Protein 2AN1 (pdb70)

Radius of gyration: 32.38 Å; Cα contacts (8 Å, |Δi|>4): 2831; chains: 4; bounding box: 91×90×86 Å

GO terms:
  GO:0051287 NAD binding (F, IDA)
  GO:0005524 ATP binding (F, IDA)
  GO:0003951 NAD+ kinase activity (F, IDA)
  GO:0006741 NADP+ biosynthetic process (P, IDA)

Nearest PDB structures (foldseek):
  2an1-assembly3_A  TM=1.004E+00  e=5.074E-64  Salmonella enterica subsp. enterica serovar Typhimurium str. LT2
  2an1-assembly3_C  TM=9.737E-01  e=1.993E-53  Salmonella enterica subsp. enterica serovar Typhimurium str. LT2
  2an1-assembly3_D  TM=9.563E-01  e=6.776E-54  Salmonella enterica subsp. enterica serovar Typhimurium str. LT2
  4hao-assembly2_B  TM=9.711E-01  e=1.323E-51  Yersinia pestis CO92
  4hao-assembly1_A  TM=9.716E-01  e=4.946E-51  Yersinia pestis CO92

CATH classification: 3.40.50.10330 (+1 more: 2.60.200.30)

InterPro domains:
  IPR002504 NAD kinase [MF_00361] (6-287)
  IPR002504 NAD kinase [PF01513] (8-121)
  IPR016064 NAD kinase/diacylglycerol kinase-like domain superfamily [SSF111331] (7-289)
  IPR017437 ATP-NAD kinase, PpnK-type, C-terminal [G3DSA:2.60.200.30] (128-264)
  IPR017438 Inorganic polyphosphate/ATP-NAD kinase, N-terminal [G3DSA:3.40.50.10330] (22-287)

Organism: Salmonella typhimurium (strain LT2 / SGSC1412 / ATCC 700720) (NCBI:txid99287)

Sequence (1095 aa):
HFKCIGIVGHTTHEMLYRWLCDQGYEVIVEQQIAHELQLKNVPTGTLAEIGQQADLAVVVGGDGNMLGAARTLARYDINVIGINRGNLGFLTDLDPDNALQQLSDVLEGRYISEKRFLLEAQVCQQRISTAINEVVLHPGKVAHMIEFEVYIDETFAFSQRSDGLIISTPTGSTAYSLSAGGPILTPSLDAITLVPMFPHTLSARPLVINSSSTIRLRFSHDLEISCDSQIALPIQEGEDVLIRRCDYHLNLIHPKDYSYFNTLSTKLGWSKKLFHFKCIGIVGHTTHEMLYRWLCDQGYEVIVEQQIAHELQLNVPTGTLAEIGQQADLAVVVGGDGNMLGAARTLARYDINVIGINRGNLGFLTDLDPDNALQQLSDVLEGRYISEKRFLLEAQVCQQDRQKRISTAINEVVLHPGKVAHMIEFEVYIDETFAFSQRSDGLIISTPTGSTAYSLSAGGPILTPSLDAITLVPMFPHTLSARPLVINSSSTIRLRFSHRRSDLEISCDSQIALPIQEGEDVLIRRCDYHLNLIHPKDYSYFNTLSTKLGWSKKLFFKCIGIVGHTTHEMLYRWLCDQGYEVIVEQQIAHELQVPTGTLAEIGQQADLAVVVGGDGNMLGAARTLARYDINVIGINRGNLGFLTDLDPDNALQQLSDVLEGRYISEKRFLLEAQVCQQDRQKRISTAINEVVLHPGKHMIEFEVYIDETFAFSQRSDGLIISTPTGSTAYSLSAGGPILTPSLDAITLVPMFPHTLSARPLVINSSSTIRLRFSSDLEISCDSQIALPIQEGEDVLIRRCDYHLNLIHPKDYSYFNTLSTKLGWSKKHFKCIGIVGTHEMLYRWLCDQGYEVIVEKVPTGTLAEIGQQADLAVVVGGDGNMLGAARTLARYDINVIGINRGNLGFLTDLDPDNALQQLSDVLEGRYISEKRFLLEAQVCQQDRQKRISTAINEVVLHPGKVAHMIEFEVYIDETFAFSQRSDGLIISTPTGSTAYSLSAGGPILTPSLDAITLVPMFPHTLSARPLVINSSSTIRLRFSHRDLEISCDSQIALPIQEGEDVLIRRCDYHLNLIHPKDYSYFNTLSTKLGWSKKLF

Structure (mmCIF, N/CA/C/O backbone):
data_2AN1
#
_entry.id   2AN1
#
_cell.length_a   98.535
_cell.length_b   99.323
_cell.length_c   144.842
_cell.angle_alpha   90.00
_cell.angle_beta   90.00
_cell.angle_gamma   90.00
#
_symmetry.space_group_name_H-M   'P 21 21 21'
#
loop_
_entity.id
_entity.type
_entity.pdbx_description
1 polymer 'putative kinase'
2 water water
#
loop_
_atom_site.group_PDB
_atom_site.id
_atom_site.type_symbol
_atom_site.label_atom_id
_atom_site.label_alt_id
_atom_site.label_comp_id
_atom_site.label_asym_id
_atom_site.label_entity_id
_atom_site.label_seq_id
_atom_site.pdbx_PDB_ins_code
_atom_site.Cartn_x
_atom_site.Cartn_y
_atom_site.Cartn_z
_atom_site.occupancy
_atom_site.B_iso_or_equiv
_atom_site.auth_seq_id
_atom_site.auth_comp_id
_atom_site.auth_asym_id
_atom_site.auth_atom_id
_atom_site.pdbx_PDB_model_num
ATOM 1 N N . HIS A 1 4 ? 89.249 19.839 14.663 1.00 49.20 4 HIS A N 1
ATOM 2 C CA . HIS A 1 4 ? 89.558 18.597 15.438 1.00 49.07 4 HIS A CA 1
ATOM 3 C C . HIS A 1 4 ? 90.451 18.899 16.649 1.00 48.06 4 HIS A C 1
ATOM 4 O O . HIS A 1 4 ? 91.571 19.406 16.518 1.00 48.04 4 HIS A O 1
ATOM 11 N N . PHE A 1 5 ? 89.915 18.599 17.826 1.00 46.41 5 PHE A N 1
ATOM 12 C CA . PHE A 1 5 ? 90.641 18.672 19.074 1.00 44.57 5 PHE A CA 1
ATOM 13 C C . PHE A 1 5 ? 91.115 17.253 19.364 1.00 43.36 5 PHE A C 1
ATOM 14 O O . PHE A 1 5 ? 90.437 16.294 19.018 1.00 43.71 5 PHE A O 1
ATOM 22 N N . LYS A 1 6 ? 92.283 17.106 19.971 1.00 41.72 6 LYS A N 1
ATOM 23 C CA . LYS A 1 6 ? 92.813 15.764 20.229 1.00 40.00 6 LYS A CA 1
ATOM 24 C C . LYS A 1 6 ? 92.831 15.448 21.726 1.00 37.73 6 LYS A C 1
ATOM 25 O O . LYS A 1 6 ? 92.402 14.369 22.158 1.00 37.71 6 LYS A O 1
ATOM 31 N N . CYS A 1 7 ? 93.297 16.419 22.503 1.00 34.00 7 CYS A N 1
ATOM 32 C CA . CYS A 1 7 ? 93.417 16.286 23.936 1.00 31.60 7 CYS A CA 1
ATOM 33 C C . CYS A 1 7 ? 92.469 17.260 24.629 1.00 29.82 7 CYS A C 1
ATOM 34 O O . CYS A 1 7 ? 92.512 18.469 24.397 1.00 29.04 7 CYS A O 1
ATOM 37 N N . ILE A 1 8 ? 91.600 16.713 25.471 1.00 28.25 8 ILE A N 1
ATOM 38 C CA . ILE A 1 8 ? 90.540 17.491 26.101 1.00 26.67 8 ILE A CA 1
ATOM 39 C C . ILE A 1 8 ? 90.697 17.427 27.610 1.00 25.57 8 ILE A C 1
ATOM 40 O O . ILE A 1 8 ? 90.792 16.340 28.188 1.00 24.96 8 ILE A O 1
ATOM 45 N N . GLY A 1 9 ? 90.765 18.599 28.234 1.00 24.22 9 GLY A N 1
ATOM 46 C CA . GLY A 1 9 ? 90.817 18.704 29.677 1.00 23.43 9 GLY A CA 1
ATOM 47 C C . GLY A 1 9 ? 89.448 18.943 30.280 1.00 24.08 9 GLY A C 1
ATOM 48 O O . GLY A 1 9 ? 88.610 19.695 29.721 1.00 23.48 9 GLY A O 1
ATOM 49 N N . ILE A 1 10 ? 89.198 18.294 31.410 1.00 23.99 10 ILE A N 1
ATOM 50 C CA . ILE A 1 10 ? 87.969 18.542 32.156 1.00 24.65 10 ILE A CA 1
ATOM 51 C C . ILE A 1 10 ? 88.393 19.247 33.423 1.00 25.85 10 ILE A C 1
ATOM 52 O O . ILE A 1 10 ? 89.222 18.726 34.191 1.00 24.74 10 ILE A O 1
ATOM 57 N N . VAL A 1 11 ? 87.849 20.446 33.606 1.00 26.67 11 VAL A N 1
ATOM 58 C CA . VAL A 1 11 ? 88.229 21.303 34.717 1.00 28.95 11 VAL A CA 1
ATOM 59 C C . VAL A 1 11 ? 87.000 21.860 35.449 1.00 30.91 11 VAL A C 1
ATOM 60 O O . VAL A 1 11 ? 85.873 21.817 34.931 1.00 30.16 11 VAL A O 1
ATOM 64 N N . GLY A 1 12 ? 87.225 22.359 36.664 1.00 33.98 12 GLY A N 1
ATOM 65 C CA . GLY A 1 12 ? 86.215 23.116 37.415 1.00 37.66 12 GLY A CA 1
ATOM 66 C C . GLY A 1 12 ? 85.726 22.459 38.689 1.00 40.27 12 GLY A C 1
ATOM 67 O O . GLY A 1 12 ? 85.136 21.382 38.632 1.00 40.94 12 GLY A O 1
ATOM 68 N N . HIS A 1 13 ? 85.968 23.102 39.840 1.00 42.96 13 HIS A N 1
ATOM 69 C CA . HIS A 1 13 ? 85.434 22.614 41.137 1.00 45.05 13 HIS A CA 1
ATOM 70 C C . HIS A 1 13 ? 84.462 23.535 41.870 1.00 45.51 13 HIS A C 1
ATOM 71 O O . HIS A 1 13 ? 83.340 23.125 42.191 1.00 46.26 13 HIS A O 1
ATOM 78 N N . THR A 1 21 ? 79.017 15.191 38.920 1.00 44.06 21 THR A N 1
ATOM 79 C CA . THR A 1 21 ? 78.157 14.220 38.232 1.00 43.66 21 THR A CA 1
ATOM 80 C C . THR A 1 21 ? 78.133 14.514 36.723 1.00 42.53 21 THR A C 1
ATOM 81 O O . THR A 1 21 ? 78.181 13.606 35.891 1.00 42.04 21 THR A O 1
ATOM 85 N N . THR A 1 22 ? 78.089 15.804 36.394 1.00 41.75 22 THR A N 1
ATOM 86 C CA . THR A 1 22 ? 78.311 16.283 35.030 1.00 40.86 22 THR A CA 1
ATOM 87 C C . THR A 1 22 ? 79.731 15.947 34.544 1.00 40.20 22 THR A C 1
ATOM 88 O O . THR A 1 22 ? 79.913 15.568 33.381 1.00 39.41 22 THR A O 1
ATOM 92 N N . HIS A 1 23 ? 80.716 16.070 35.442 1.00 39.66 23 HIS A N 1
ATOM 93 C CA . HIS A 1 23 ? 82.111 15.747 35.144 1.00 39.19 23 HIS A CA 1
ATOM 94 C C . HIS A 1 23 ? 82.272 14.316 34.642 1.00 38.52 23 HIS A C 1
ATOM 95 O O . HIS A 1 23 ? 82.956 14.070 33.647 1.00 38.85 23 HIS A O 1
ATOM 102 N N . GLU A 1 24 ? 81.661 13.373 35.356 1.00 38.03 24 GLU A N 1
ATOM 103 C CA . GLU A 1 24 ? 81.741 11.946 35.030 1.00 37.06 24 GLU A CA 1
ATOM 104 C C . GLU A 1 24 ? 81.105 11.598 33.688 1.00 35.00 24 GLU A C 1
ATOM 105 O O . GLU A 1 24 ? 81.669 10.807 32.919 1.00 34.71 24 GLU A O 1
ATOM 111 N N . MET A 1 25 ? 79.925 12.164 33.434 1.00 32.33 25 MET A N 1
ATOM 112 C CA . MET A 1 25 ? 79.230 11.984 32.160 1.00 29.43 25 MET A CA 1
ATOM 113 C C . MET A 1 25 ? 80.132 12.449 31.016 1.00 29.88 25 MET A C 1
ATOM 114 O O . MET A 1 25 ? 80.292 11.743 30.026 1.00 28.93 25 MET A O 1
ATOM 119 N N . LEU A 1 26 ? 80.712 13.641 31.164 1.00 30.16 26 LEU A N 1
ATOM 120 C CA . LEU A 1 26 ? 81.643 14.178 30.171 1.00 30.35 26 LEU A CA 1
ATOM 121 C C . LEU A 1 26 ? 82.842 13.289 29.937 1.00 29.58 26 LEU A C 1
ATOM 122 O O . LEU A 1 26 ? 83.210 13.031 28.792 1.00 29.10 26 LEU A O 1
ATOM 127 N N . TYR A 1 27 ? 83.462 12.837 31.023 1.00 29.64 27 TYR A N 1
ATOM 128 C CA . TYR A 1 27 ? 84.660 12.019 30.921 1.00 29.42 27 TYR A CA 1
ATOM 129 C C . TYR A 1 27 ? 84.369 10.734 30.128 1.00 29.28 27 TYR A C 1
ATOM 130 O O . TYR A 1 27 ? 85.043 10.418 29.129 1.00 28.43 27 TYR A O 1
ATOM 139 N N . ARG A 1 28 ? 83.346 10.016 30.576 1.00 28.77 28 ARG A N 1
ATOM 140 C CA . ARG A 1 28 ? 82.925 8.759 29.958 1.00 29.02 28 ARG A CA 1
ATOM 141 C C . ARG A 1 28 ? 82.559 8.947 28.489 1.00 28.00 28 ARG A C 1
ATOM 142 O O . ARG A 1 28 ? 83.003 8.192 27.627 1.00 27.31 28 ARG A O 1
ATOM 150 N N . TRP A 1 29 ? 81.751 9.971 28.209 1.00 27.14 29 TRP A N 1
ATOM 151 C CA . TRP A 1 29 ? 81.345 10.256 26.841 1.00 26.72 29 TRP A CA 1
ATOM 152 C C . TRP A 1 29 ? 82.525 10.615 25.930 1.00 26.14 29 TRP A C 1
ATOM 153 O O . TRP A 1 29 ? 82.641 10.073 24.841 1.00 25.84 29 TRP A O 1
ATOM 164 N N . LEU A 1 30 ? 83.382 11.539 26.365 1.00 25.78 30 LEU A N 1
ATOM 165 C CA . LEU A 1 30 ? 84.564 11.909 25.590 1.00 26.13 30 LEU A CA 1
ATOM 166 C C . LEU A 1 30 ? 85.502 10.719 25.342 1.00 26.55 30 LEU A C 1
ATOM 167 O O . LEU A 1 30 ? 86.002 10.558 24.231 1.00 26.59 30 LEU A O 1
ATOM 172 N N . CYS A 1 31 ? 85.724 9.898 26.367 1.00 27.20 31 CYS A N 1
ATOM 173 C CA . CYS A 1 31 ? 86.504 8.658 26.219 1.00 29.18 31 CYS A CA 1
ATOM 174 C C . CYS A 1 31 ? 85.859 7.684 25.243 1.00 29.67 31 CYS A C 1
ATOM 175 O O . CYS A 1 31 ? 86.551 7.077 24.441 1.00 29.64 31 CYS A O 1
ATOM 178 N N . ASP A 1 32 ? 84.532 7.543 25.313 1.00 31.12 32 ASP A N 1
ATOM 179 C CA . ASP A 1 32 ? 83.784 6.723 24.353 1.00 32.07 32 ASP A CA 1
ATOM 180 C C . ASP A 1 32 ? 83.983 7.210 22.914 1.00 32.33 32 ASP A C 1
ATOM 181 O O . ASP A 1 32 ? 84.014 6.404 21.985 1.00 32.45 32 ASP A O 1
ATOM 186 N N . GLN A 1 33 ? 84.105 8.528 22.742 1.00 32.46 33 GLN A N 1
ATOM 187 C CA . GLN A 1 33 ? 84.293 9.138 21.425 1.00 32.68 33 GLN A CA 1
ATOM 188 C C . GLN A 1 33 ? 85.726 8.985 20.924 1.00 32.28 33 GLN A C 1
ATOM 189 O O . GLN A 1 33 ? 86.019 9.351 19.782 1.00 32.52 33 GLN A O 1
ATOM 195 N N . GLY A 1 34 ? 86.609 8.473 21.784 1.00 31.33 34 GLY A N 1
ATOM 196 C CA . GLY A 1 34 ? 88.001 8.198 21.425 1.00 30.38 34 GLY A CA 1
ATOM 197 C C . GLY A 1 34 ? 88.988 9.335 21.660 1.00 29.92 34 GLY A C 1
ATOM 198 O O . GLY A 1 34 ? 90.116 9.286 21.158 1.00 29.82 34 GLY A O 1
ATOM 199 N N . TYR A 1 35 ? 88.577 10.364 22.410 1.00 28.19 35 TYR A N 1
ATOM 200 C CA . TYR A 1 35 ? 89.473 11.477 22.731 1.00 27.42 35 TYR A CA 1
ATOM 201 C C . TYR A 1 35 ? 90.457 11.086 23.807 1.00 26.81 35 TYR A C 1
ATOM 202 O O . TYR A 1 35 ? 90.141 10.255 24.650 1.00 26.43 35 TYR A O 1
ATOM 211 N N . GLU A 1 36 ? 91.642 11.689 23.784 1.00 26.77 36 GLU A N 1
ATOM 212 C CA . GLU A 1 36 ? 92.521 11.645 24.950 1.00 26.78 36 GLU A CA 1
ATOM 213 C C . GLU A 1 36 ? 91.977 12.654 25.943 1.00 25.59 36 GLU A C 1
ATOM 214 O O . GLU A 1 36 ? 91.888 13.851 25.641 1.00 25.39 36 GLU A O 1
ATOM 220 N N . VAL A 1 37 ? 91.593 12.172 27.118 1.00 24.84 37 VAL A N 1
ATOM 221 C CA . VAL A 1 37 ? 90.972 13.040 28.122 1.00 24.45 37 VAL A CA 1
ATOM 222 C C . VAL A 1 37 ? 91.870 13.098 29.342 1.00 23.92 37 VAL A C 1
ATOM 223 O O . VAL A 1 37 ? 92.459 12.088 29.738 1.00 23.24 37 VAL A O 1
ATOM 227 N N . ILE A 1 38 ? 91.995 14.292 29.912 1.00 23.13 38 ILE A N 1
ATOM 228 C CA . ILE A 1 38 ? 92.745 14.497 31.148 1.00 22.85 38 ILE A CA 1
ATOM 229 C C . ILE A 1 38 ? 91.910 15.356 32.078 1.00 23.50 38 ILE A C 1
ATOM 230 O O . ILE A 1 38 ? 91.243 16.295 31.638 1.00 22.65 38 ILE A O 1
ATOM 235 N N . VAL A 1 39 ? 91.923 15.016 33.360 1.00 24.35 39 VAL A N 1
ATOM 236 C CA . VAL A 1 39 ? 91.058 15.694 34.322 1.00 25.02 39 VAL A CA 1
ATOM 237 C C . VAL A 1 39 ? 91.905 16.516 35.283 1.00 25.03 39 VAL A C 1
ATOM 238 O O . VAL A 1 39 ? 92.956 16.058 35.736 1.00 24.12 39 VAL A O 1
ATOM 242 N N . GLU A 1 40 ? 91.464 17.735 35.599 1.00 25.46 40 GLU A N 1
ATOM 243 C CA . GLU A 1 40 ? 92.203 18.549 36.560 1.00 26.73 40 GLU A CA 1
ATOM 244 C C . GLU A 1 40 ? 92.365 17.807 37.887 1.00 27.43 40 GLU A C 1
ATOM 245 O O . GLU A 1 40 ? 91.419 17.221 38.409 1.00 26.11 40 GLU A O 1
ATOM 251 N N . GLN A 1 41 ? 93.588 17.822 38.403 1.00 29.14 41 GLN A N 1
ATOM 252 C CA . GLN A 1 41 ? 93.977 16.971 39.533 1.00 31.68 41 GLN A CA 1
ATOM 253 C C . GLN A 1 41 ? 93.094 17.126 40.777 1.00 32.92 41 GLN A C 1
ATOM 254 O O . GLN A 1 41 ? 92.627 16.132 41.328 1.00 33.16 41 GLN A O 1
ATOM 260 N N . GLN A 1 42 ? 92.887 18.372 41.206 1.00 34.69 42 GLN A N 1
ATOM 261 C CA . GLN A 1 42 ? 92.116 18.677 42.408 1.00 37.24 42 GLN A CA 1
ATOM 262 C C . GLN A 1 42 ? 90.677 18.156 42.350 1.00 37.88 42 GLN A C 1
ATOM 263 O O . GLN A 1 42 ? 90.197 17.569 43.307 1.00 38.15 42 GLN A O 1
ATOM 269 N N . ILE A 1 43 ? 89.999 18.374 41.227 1.00 39.44 43 ILE A N 1
ATOM 270 C CA . ILE A 1 43 ? 88.612 17.897 41.059 1.00 40.97 43 ILE A CA 1
ATOM 271 C C . ILE A 1 43 ? 88.488 16.373 40.987 1.00 41.57 43 ILE A C 1
ATOM 272 O O . ILE A 1 43 ? 87.506 15.810 41.468 1.00 41.14 43 ILE A O 1
ATOM 277 N N . ALA A 1 44 ? 89.486 15.708 40.401 1.00 42.76 44 ALA A N 1
ATOM 278 C CA . ALA A 1 44 ? 89.494 14.245 40.356 1.00 44.04 44 ALA A CA 1
ATOM 279 C C . ALA A 1 44 ? 89.543 13.660 41.767 1.00 45.25 44 ALA A C 1
ATOM 280 O O . ALA A 1 44 ? 88.815 12.706 42.088 1.00 44.61 44 ALA A O 1
ATOM 282 N N . HIS A 1 45 ? 90.409 14.241 42.599 1.00 47.01 45 HIS A N 1
ATOM 283 C CA . HIS A 1 45 ? 90.543 13.821 43.989 1.00 48.93 45 HIS A CA 1
ATOM 284 C C . HIS A 1 45 ? 89.301 14.202 44.793 1.00 49.62 45 HIS A C 1
ATOM 285 O O . HIS A 1 45 ? 88.850 13.424 45.631 1.00 49.99 45 HIS A O 1
ATOM 292 N N . GLU A 1 46 ? 88.758 15.392 44.525 1.00 50.47 46 GLU A N 1
ATOM 293 C CA . GLU A 1 46 ? 87.529 15.869 45.176 1.00 51.65 46 GLU A CA 1
ATOM 294 C C . GLU A 1 46 ? 86.286 15.047 44.811 1.00 51.45 46 GLU A C 1
ATOM 295 O O . GLU A 1 46 ? 85.415 14.839 45.659 1.00 51.71 46 GLU A O 1
ATOM 301 N N . LEU A 1 47 ? 86.213 14.582 43.561 1.00 51.26 47 LEU A N 1
ATOM 302 C CA . LEU A 1 47 ? 85.147 13.676 43.122 1.00 50.82 47 LEU A CA 1
ATOM 303 C C . LEU A 1 47 ? 85.479 12.229 43.479 1.00 50.78 47 LEU A C 1
ATOM 304 O O . LEU A 1 47 ? 84.653 11.328 43.270 1.00 50.80 47 LEU A O 1
ATOM 309 N N . GLN A 1 48 ? 86.688 12.017 44.006 1.00 50.31 48 GLN A N 1
ATOM 310 C CA . GLN A 1 48 ? 87.179 10.693 44.428 1.00 50.26 48 GLN A CA 1
ATOM 311 C C . GLN A 1 48 ? 87.166 9.660 43.284 1.00 49.61 48 GLN A C 1
ATOM 312 O O . GLN A 1 48 ? 86.789 8.495 43.480 1.00 49.38 48 GLN A O 1
ATOM 318 N N . LEU A 1 49 ? 87.597 10.097 42.098 1.00 48.81 49 LEU A N 1
ATOM 319 C CA . LEU A 1 49 ? 87.558 9.275 40.874 1.00 47.87 49 LEU A CA 1
ATOM 320 C C . LEU A 1 49 ? 88.633 8.169 40.849 1.00 47.20 49 LEU A C 1
ATOM 321 O O . LEU A 1 49 ? 89.671 8.291 41.507 1.00 47.38 49 LEU A O 1
ATOM 326 N N . LYS A 1 50 ? 88.382 7.087 40.106 1.00 46.02 50 LYS A N 1
ATOM 327 C CA . LYS A 1 50 ? 89.341 5.964 40.029 1.00 44.50 50 LYS A CA 1
ATOM 328 C C . LYS A 1 50 ? 89.761 5.599 38.596 1.00 42.78 50 LYS A C 1
ATOM 329 O O . LYS A 1 50 ? 88.919 5.487 37.695 1.00 42.60 50 LYS A O 1
ATOM 335 N N . ASN A 1 51 ? 91.067 5.391 38.413 1.00 40.31 51 ASN A N 1
ATOM 336 C CA . ASN A 1 51 ? 91.669 5.127 37.102 1.00 38.09 51 ASN A CA 1
ATOM 337 C C . ASN A 1 51 ? 91.390 6.240 36.103 1.00 35.84 51 ASN A C 1
ATOM 338 O O . ASN A 1 51 ? 91.216 5.984 34.919 1.00 36.03 51 ASN A O 1
ATOM 343 N N . VAL A 1 52 ? 91.332 7.475 36.580 1.00 33.26 52 VAL A N 1
ATOM 344 C CA . VAL A 1 52 ? 91.190 8.618 35.678 1.00 30.63 52 VAL A CA 1
ATOM 345 C C . VAL A 1 52 ? 92.476 9.449 35.682 1.00 28.24 52 VAL A C 1
ATOM 346 O O . VAL A 1 52 ? 92.926 9.885 36.737 1.00 27.55 52 VAL A O 1
ATOM 350 N N . PRO A 1 53 ? 93.086 9.633 34.500 1.00 26.72 53 PRO A N 1
ATOM 351 C CA . PRO A 1 53 ? 94.342 10.375 34.358 1.00 25.79 53 PRO A CA 1
ATOM 352 C C . PRO A 1 53 ? 94.154 11.859 34.628 1.00 24.91 53 PRO A C 1
ATOM 353 O O . PRO A 1 53 ? 93.161 12.464 34.173 1.00 23.96 53 PRO A O 1
ATOM 357 N N . THR A 1 54 ? 95.092 12.428 35.380 1.00 23.87 54 THR A N 1
ATOM 358 C CA . THR A 1 54 ? 94.985 13.821 35.800 1.00 23.32 54 THR A CA 1
ATOM 359 C C . THR A 1 54 ? 96.231 14.632 35.476 1.00 23.35 54 THR A C 1
ATOM 360 O O . THR A 1 54 ? 97.302 14.089 35.199 1.00 22.47 54 THR A O 1
ATOM 364 N N . GLY A 1 55 ? 96.064 15.949 35.499 1.00 23.14 55 GLY A N 1
ATOM 365 C CA . GLY A 1 55 ? 97.180 16.861 35.357 1.00 23.62 55 GLY A CA 1
ATOM 366 C C . GLY A 1 55 ? 96.874 18.111 36.149 1.00 24.12 55 GLY A C 1
ATOM 367 O O . GLY A 1 55 ? 95.736 18.307 36.595 1.00 24.28 55 GLY A O 1
ATOM 368 N N . THR A 1 56 ? 97.886 18.950 36.334 1.00 24.03 56 THR A N 1
ATOM 369 C CA . THR A 1 56 ? 97.670 20.257 36.941 1.00 24.74 56 THR A CA 1
ATOM 370 C C . THR A 1 56 ? 96.885 21.127 35.960 1.00 24.30 56 THR A C 1
ATOM 371 O O . THR A 1 56 ? 96.865 20.870 34.737 1.00 23.60 56 THR A O 1
ATOM 375 N N . LEU A 1 57 ? 96.220 22.148 36.489 1.00 24.14 57 LEU A N 1
ATOM 376 C CA . LEU A 1 57 ? 95.497 23.055 35.628 1.00 24.03 57 LEU A CA 1
ATOM 377 C C . LEU A 1 57 ? 96.452 23.685 34.602 1.00 23.86 57 LEU A C 1
ATOM 378 O O . LEU A 1 57 ? 96.092 23.789 33.430 1.00 23.90 57 LEU A O 1
ATOM 383 N N . ALA A 1 58 ? 97.667 24.052 35.035 1.00 23.55 58 ALA A N 1
ATOM 384 C CA . ALA A 1 58 ? 98.698 24.596 34.140 1.00 23.57 58 ALA A CA 1
ATOM 385 C C . ALA A 1 58 ? 99.105 23.618 33.032 1.00 23.45 58 ALA A C 1
ATOM 386 O O . ALA A 1 58 ? 99.230 24.018 31.869 1.00 22.92 58 ALA A O 1
ATOM 388 N N . GLU A 1 59 ? 99.308 22.344 33.389 1.00 22.77 59 GLU A N 1
ATOM 389 C CA . GLU A 1 59 ? 99.683 21.312 32.406 1.00 22.49 59 GLU A CA 1
ATOM 390 C C . GLU A 1 59 ? 98.615 21.145 31.328 1.00 22.23 59 GLU A C 1
ATOM 391 O O . GLU A 1 59 ? 98.922 21.082 30.131 1.00 21.52 59 GLU A O 1
ATOM 397 N N . ILE A 1 60 ? 97.359 21.089 31.768 1.00 22.35 60 ILE A N 1
ATOM 398 C CA . ILE A 1 60 ? 96.211 21.093 30.871 1.00 22.54 60 ILE A CA 1
ATOM 399 C C . ILE A 1 60 ? 96.199 22.338 29.963 1.00 23.38 60 ILE A C 1
ATOM 400 O O . ILE A 1 60 ? 96.014 22.219 28.743 1.00 23.73 60 ILE A O 1
ATOM 405 N N . GLY A 1 61 ? 96.368 23.522 30.550 1.00 23.53 61 GLY A N 1
ATOM 406 C CA . GLY A 1 61 ? 96.422 24.759 29.765 1.00 24.09 61 GLY A CA 1
ATOM 407 C C . GLY A 1 61 ? 97.493 24.728 28.683 1.00 25.17 61 GLY A C 1
ATOM 408 O O . GLY A 1 61 ? 97.257 25.138 27.537 1.00 25.14 61 GLY A O 1
ATOM 409 N N . GLN A 1 62 ? 98.674 24.223 29.023 1.00 25.52 62 GLN A N 1
ATOM 410 C CA . GLN A 1 62 ? 99.770 24.263 28.071 1.00 27.15 62 GLN A CA 1
ATOM 411 C C . GLN A 1 62 ? 99.741 23.160 26.992 1.00 26.83 62 GLN A C 1
ATOM 412 O O . GLN A 1 62 ? 100.329 23.331 25.920 1.00 26.79 62 GLN A O 1
ATOM 418 N N . GLN A 1 63 ? 99.017 22.070 27.245 1.00 26.07 63 GLN A N 1
ATOM 419 C CA . GLN A 1 63 ? 99.048 20.918 26.355 1.00 26.62 63 GLN A CA 1
ATOM 420 C C . GLN A 1 63 ? 97.728 20.510 25.681 1.00 26.99 63 GLN A C 1
ATOM 421 O O . GLN A 1 63 ? 97.757 19.988 24.561 1.00 27.27 63 GLN A O 1
ATOM 427 N N . ALA A 1 64 ? 96.590 20.699 26.352 1.00 26.78 64 ALA A N 1
ATOM 428 C CA . ALA A 1 64 ? 95.303 20.307 25.769 1.00 26.93 64 ALA A CA 1
ATOM 429 C C . ALA A 1 64 ? 94.862 21.323 24.713 1.00 27.60 64 ALA A C 1
ATOM 430 O O . ALA A 1 64 ? 95.247 22.488 24.766 1.00 27.74 64 ALA A O 1
ATOM 432 N N . ASP A 1 65 ? 94.067 20.856 23.755 1.00 28.31 65 ASP A N 1
ATOM 433 C CA . ASP A 1 65 ? 93.504 21.677 22.680 1.00 28.71 65 ASP A CA 1
ATOM 434 C C . ASP A 1 65 ? 92.247 22.379 23.183 1.00 28.02 65 ASP A C 1
ATOM 435 O O . ASP A 1 65 ? 91.931 23.510 22.777 1.00 28.16 65 ASP A O 1
ATOM 440 N N . LEU A 1 66 ? 91.519 21.712 24.073 1.00 26.48 66 LEU A N 1
ATOM 441 C CA . LEU A 1 66 ? 90.283 22.280 24.604 1.00 24.93 66 LEU A CA 1
ATOM 442 C C . LEU A 1 66 ? 90.135 21.958 26.077 1.00 23.72 66 LEU A C 1
ATOM 443 O O . LEU A 1 66 ? 90.423 20.843 26.491 1.00 22.64 66 LEU A O 1
ATOM 448 N N . ALA A 1 67 ? 89.665 22.934 26.853 1.00 22.60 67 ALA A N 1
ATOM 449 C CA . ALA A 1 67 ? 89.255 22.697 28.229 1.00 21.81 67 ALA A CA 1
ATOM 450 C C . ALA A 1 67 ? 87.753 22.900 28.339 1.00 22.29 67 ALA A C 1
ATOM 451 O O . ALA A 1 67 ? 87.232 23.936 27.903 1.00 22.78 67 ALA A O 1
ATOM 453 N N . VAL A 1 68 ? 87.073 21.912 28.909 1.00 21.59 68 VAL A N 1
ATOM 454 C CA . VAL A 1 68 ? 85.670 22.000 29.239 1.00 22.55 68 VAL A CA 1
ATOM 455 C C . VAL A 1 68 ? 85.580 22.270 30.742 1.00 23.19 68 VAL A C 1
ATOM 456 O O . VAL A 1 68 ? 86.049 21.469 31.571 1.00 23.48 68 VAL A O 1
ATOM 460 N N . VAL A 1 69 ? 85.022 23.435 31.069 1.00 24.06 69 VAL A N 1
ATOM 461 C CA . VAL A 1 69 ? 84.867 23.893 32.442 1.00 25.56 69 VAL A CA 1
ATOM 462 C C . VAL A 1 69 ? 83.454 23.592 32.925 1.00 26.27 69 VAL A C 1
ATOM 463 O O . VAL A 1 69 ? 82.462 24.037 32.329 1.00 26.93 69 VAL A O 1
ATOM 467 N N . VAL A 1 70 ? 83.366 22.860 34.025 1.00 26.76 70 VAL A N 1
ATOM 468 C CA . VAL A 1 70 ? 82.081 22.429 34.562 1.00 27.87 70 VAL A CA 1
ATOM 469 C C . VAL A 1 70 ? 81.751 23.251 35.804 1.00 28.58 70 VAL A C 1
ATOM 470 O O . VAL A 1 70 ? 82.641 23.571 36.584 1.00 29.02 70 VAL A O 1
ATOM 474 N N . GLY A 1 71 ? 80.476 23.602 35.968 1.00 29.46 71 GLY A N 1
ATOM 475 C CA . GLY A 1 71 ? 80.005 24.213 37.212 1.00 30.25 71 GLY A CA 1
ATOM 476 C C . GLY A 1 71 ? 79.688 25.698 37.176 1.00 30.67 71 GLY A C 1
ATOM 477 O O . GLY A 1 71 ? 79.635 26.351 38.227 1.00 31.56 71 GLY A O 1
ATOM 478 N N . GLY A 1 72 ? 79.488 26.241 35.979 1.00 30.53 72 GLY A N 1
ATOM 479 C CA . GLY A 1 72 ? 79.009 27.608 35.826 1.00 30.09 72 GLY A CA 1
ATOM 480 C C . GLY A 1 72 ? 80.068 28.701 35.823 1.00 30.06 72 GLY A C 1
ATOM 481 O O . GLY A 1 72 ? 81.281 28.430 35.827 1.00 29.81 72 GLY A O 1
ATOM 482 N N . ASP A 1 73 ? 79.593 29.948 35.817 1.00 29.71 73 ASP A N 1
ATOM 483 C CA . ASP A 1 73 ? 80.438 31.141 35.723 1.00 30.27 73 ASP A CA 1
ATOM 484 C C . ASP A 1 73 ? 81.473 31.229 36.837 1.00 30.25 73 ASP A C 1
ATOM 485 O O . ASP A 1 73 ? 82.605 31.641 36.586 1.00 29.89 73 ASP A O 1
ATOM 490 N N . GLY A 1 74 ? 81.095 30.832 38.053 1.00 30.53 74 GLY A N 1
ATOM 491 C CA . GLY A 1 74 ? 82.016 30.853 39.203 1.00 31.07 74 GLY A CA 1
ATOM 492 C C . GLY A 1 74 ? 83.278 30.009 39.022 1.00 31.76 74 GLY A C 1
ATOM 493 O O . GLY A 1 74 ? 84.389 30.454 39.325 1.00 31.96 74 GLY A O 1
ATOM 494 N N . ASN A 1 75 ? 83.107 28.793 38.511 1.00 31.67 75 ASN A N 1
ATOM 495 C CA . ASN A 1 75 ? 84.217 27.914 38.208 1.00 31.56 75 ASN A CA 1
ATOM 496 C C . ASN A 1 75 ? 85.034 28.397 37.018 1.00 30.98 75 ASN A C 1
ATOM 497 O O . ASN A 1 75 ? 86.256 28.201 36.985 1.00 30.73 75 ASN A O 1
ATOM 502 N N . MET A 1 76 ? 84.380 29.035 36.051 1.00 29.96 76 MET A N 1
ATOM 503 C CA . MET A 1 76 ? 85.096 29.576 34.912 1.00 30.67 76 MET A CA 1
ATOM 504 C C . MET A 1 76 ? 86.100 30.648 35.337 1.00 30.89 76 MET A C 1
ATOM 505 O O . MET A 1 76 ? 87.188 30.708 34.793 1.00 30.78 76 MET A O 1
ATOM 510 N N . LEU A 1 77 ? 85.732 31.492 36.303 1.00 31.42 77 LEU A N 1
ATOM 511 C CA . LEU A 1 77 ? 86.634 32.552 36.777 1.00 31.58 77 LEU A CA 1
ATOM 512 C C . LEU A 1 77 ? 87.975 32.017 37.248 1.00 31.82 77 LEU A C 1
ATOM 513 O O . LEU A 1 77 ? 89.030 32.488 36.807 1.00 32.10 77 LEU A O 1
ATOM 518 N N . GLY A 1 78 ? 87.934 31.039 38.147 1.00 32.27 78 GLY A N 1
ATOM 519 C CA . GLY A 1 78 ? 89.147 30.397 38.645 1.00 32.63 78 GLY A CA 1
ATOM 520 C C . GLY A 1 78 ? 89.941 29.754 37.530 1.00 32.77 78 GLY A C 1
ATOM 521 O O . GLY A 1 78 ? 91.138 30.002 37.396 1.00 33.83 78 GLY A O 1
ATOM 522 N N . ALA A 1 79 ? 89.275 28.957 36.700 1.00 31.95 79 ALA A N 1
ATOM 523 C CA . ALA A 1 79 ? 89.962 28.264 35.609 1.00 31.31 79 ALA A CA 1
ATOM 524 C C . ALA A 1 79 ? 90.620 29.256 34.663 1.00 31.00 79 ALA A C 1
ATOM 525 O O . ALA A 1 79 ? 91.772 29.075 34.275 1.00 30.72 79 ALA A O 1
ATOM 527 N N . ALA A 1 80 ? 89.884 30.313 34.313 1.00 30.93 80 ALA A N 1
ATOM 528 C CA . ALA A 1 80 ? 90.296 31.241 33.268 1.00 31.10 80 ALA A CA 1
ATOM 529 C C . ALA A 1 80 ? 91.594 31.952 33.568 1.00 30.81 80 ALA A C 1
ATOM 530 O O . ALA A 1 80 ? 92.347 32.255 32.647 1.00 30.92 80 ALA A O 1
ATOM 532 N N . ARG A 1 81 ? 91.878 32.213 34.841 1.00 30.45 81 ARG A N 1
ATOM 533 C CA . ARG A 1 81 ? 93.097 32.947 35.164 1.00 31.12 81 ARG A CA 1
ATOM 534 C C . ARG A 1 81 ? 94.353 32.174 34.782 1.00 29.92 81 ARG A C 1
ATOM 535 O O . ARG A 1 81 ? 95.353 32.768 34.410 1.00 30.05 81 ARG A O 1
ATOM 543 N N . THR A 1 82 ? 94.300 30.848 34.850 1.00 28.98 82 THR A N 1
ATOM 544 C CA . THR A 1 82 ? 95.442 30.036 34.393 1.00 27.46 82 THR A CA 1
ATOM 545 C C . THR A 1 82 ? 95.333 29.783 32.893 1.00 26.71 82 THR A C 1
ATOM 546 O O . THR A 1 82 ? 96.304 29.957 32.158 1.00 26.52 82 THR A O 1
ATOM 550 N N . LEU A 1 83 ? 94.140 29.390 32.445 1.00 25.55 83 LEU A N 1
ATOM 551 C CA . LEU A 1 83 ? 93.934 28.958 31.069 1.00 24.81 83 LEU A CA 1
ATOM 552 C C . LEU A 1 83 ? 94.178 30.075 30.058 1.00 25.33 83 LEU A C 1
ATOM 553 O O . LEU A 1 83 ? 94.668 29.818 28.953 1.00 24.37 83 LEU A O 1
ATOM 558 N N . ALA A 1 84 ? 93.860 31.314 30.453 1.00 24.93 84 ALA A N 1
ATOM 559 C CA . ALA A 1 84 ? 94.143 32.497 29.635 1.00 25.90 84 ALA A CA 1
ATOM 560 C C . ALA A 1 84 ? 95.604 32.630 29.204 1.00 27.20 84 ALA A C 1
ATOM 561 O O . ALA A 1 84 ? 95.903 33.182 28.124 1.00 27.44 84 ALA A O 1
ATOM 563 N N . ARG A 1 85 ? 96.512 32.123 30.033 1.00 27.70 85 ARG A N 1
ATOM 564 C CA . ARG A 1 85 ? 97.935 32.280 29.768 1.00 28.94 85 ARG A CA 1
ATOM 565 C C . ARG A 1 85 ? 98.377 31.510 28.526 1.00 29.14 85 ARG A C 1
ATOM 566 O O . ARG A 1 85 ? 99.470 31.731 28.019 1.00 28.37 85 ARG A O 1
ATOM 574 N N . TYR A 1 86 ? 97.519 30.613 28.041 1.00 29.74 86 TYR A N 1
ATOM 575 C CA . TYR A 1 86 ? 97.946 29.622 27.056 1.00 30.80 86 TYR A CA 1
ATOM 576 C C . TYR A 1 86 ? 97.114 29.613 25.781 1.00 31.27 86 TYR A C 1
ATOM 577 O O . TYR A 1 86 ? 96.061 30.232 25.705 1.00 31.21 86 TYR A O 1
ATOM 586 N N . ASP A 1 87 ? 97.628 28.911 24.780 1.00 31.96 87 ASP A N 1
ATOM 587 C CA . ASP A 1 87 ? 96.951 28.706 23.513 1.00 33.35 87 ASP A CA 1
ATOM 588 C C . ASP A 1 87 ? 96.062 27.472 23.664 1.00 32.60 87 ASP A C 1
ATOM 589 O O . ASP A 1 87 ? 96.405 26.386 23.165 1.00 34.28 87 ASP A O 1
ATOM 594 N N . ILE A 1 88 ? 94.961 27.627 24.394 1.00 30.34 88 ILE A N 1
ATOM 595 C CA . ILE A 1 88 ? 93.971 26.562 24.591 1.00 28.25 88 ILE A CA 1
ATOM 596 C C . ILE A 1 88 ? 92.585 27.187 24.434 1.00 27.91 88 ILE A C 1
ATOM 597 O O . ILE A 1 88 ? 92.333 28.282 24.943 1.00 26.74 88 ILE A O 1
ATOM 602 N N . ASN A 1 89 ? 91.697 26.499 23.723 1.00 27.85 89 ASN A N 1
ATOM 603 C CA . ASN A 1 89 ? 90.293 26.927 23.632 1.00 27.36 89 ASN A CA 1
ATOM 604 C C . ASN A 1 89 ? 89.536 26.520 24.887 1.00 26.75 89 ASN A C 1
ATOM 605 O O . ASN A 1 89 ? 89.836 25.473 25.477 1.00 26.23 89 ASN A O 1
ATOM 610 N N . VAL A 1 90 ? 88.582 27.353 25.306 1.00 25.98 90 VAL A N 1
ATOM 611 C CA . VAL A 1 90 ? 87.866 27.147 26.568 1.00 25.40 90 VAL A CA 1
ATOM 612 C C . VAL A 1 90 ? 86.352 27.273 26.371 1.00 25.20 90 VAL A C 1
ATOM 613 O O . VAL A 1 90 ? 85.869 28.246 25.779 1.00 24.33 90 VAL A O 1
ATOM 617 N N . ILE A 1 91 ? 85.615 26.270 26.844 1.00 24.55 91 ILE A N 1
ATOM 618 C CA . ILE A 1 91 ? 84.152 26.289 26.757 1.00 24.97 91 ILE A CA 1
ATOM 619 C C . ILE A 1 91 ? 83.613 25.877 28.114 1.00 24.89 91 ILE A C 1
ATOM 620 O O . ILE A 1 91 ? 84.239 25.075 28.809 1.00 24.96 91 ILE A O 1
ATOM 625 N N . GLY A 1 92 ? 82.497 26.477 28.513 1.00 24.88 92 GLY A N 1
ATOM 626 C CA . GLY A 1 92 ? 81.935 26.233 29.827 1.00 25.15 92 GLY A CA 1
ATOM 627 C C . GLY A 1 92 ? 80.522 25.671 29.817 1.00 25.53 92 GLY A C 1
ATOM 628 O O . GLY A 1 92 ? 79.734 25.925 28.897 1.00 25.15 92 GLY A O 1
ATOM 629 N N . ILE A 1 93 ? 80.211 24.903 30.854 1.00 25.74 93 ILE A N 1
ATOM 630 C CA . ILE A 1 93 ? 78.873 24.363 31.048 1.00 26.84 93 ILE A CA 1
ATOM 631 C C . ILE A 1 93 ? 78.262 25.116 32.225 1.00 27.97 93 ILE A C 1
ATOM 632 O O . ILE A 1 93 ? 78.893 25.248 33.286 1.00 26.80 93 ILE A O 1
ATOM 637 N N . ASN A 1 94 ? 77.066 25.661 32.023 1.00 29.89 94 ASN A N 1
ATOM 638 C CA . ASN A 1 94 ? 76.410 26.385 33.105 1.00 32.30 94 ASN A CA 1
ATOM 639 C C . ASN A 1 94 ? 75.787 25.452 34.151 1.00 33.99 94 ASN A C 1
ATOM 640 O O . ASN A 1 94 ? 75.849 24.228 34.014 1.00 33.69 94 ASN A O 1
ATOM 645 N N . ARG A 1 95 ? 75.233 26.021 35.214 1.00 36.73 95 ARG A N 1
ATOM 646 C CA . ARG A 1 95 ? 74.621 25.227 36.284 1.00 39.78 95 ARG A CA 1
ATOM 647 C C . ARG A 1 95 ? 73.119 24.996 36.039 1.00 41.17 95 ARG A C 1
ATOM 648 O O . ARG A 1 95 ? 72.406 24.496 36.912 1.00 41.70 95 ARG A O 1
ATOM 656 N N . GLY A 1 96 ? 72.649 25.348 34.845 1.00 42.15 96 GLY A N 1
ATOM 657 C CA . GLY A 1 96 ? 71.266 25.117 34.461 1.00 43.81 96 GLY A CA 1
ATOM 658 C C . GLY A 1 96 ? 70.739 26.392 33.858 1.00 45.03 96 GLY A C 1
ATOM 659 O O . GLY A 1 96 ? 70.379 26.439 32.674 1.00 46.02 96 GLY A O 1
ATOM 660 N N . ASN A 1 97 ? 70.707 27.438 34.678 1.00 45.01 97 ASN A N 1
ATOM 661 C CA . ASN A 1 97 ? 70.423 28.770 34.183 1.00 44.83 97 ASN A CA 1
ATOM 662 C C . ASN A 1 97 ? 71.644 29.389 33.506 1.00 43.98 97 ASN A C 1
ATOM 663 O O . ASN A 1 97 ? 72.794 29.131 33.896 1.00 43.36 97 ASN A O 1
ATOM 668 N N . LEU A 1 98 ? 71.358 30.198 32.489 1.00 42.77 98 LEU A N 1
ATOM 669 C CA . LEU A 1 98 ? 72.351 30.829 31.625 1.00 42.05 98 LEU A CA 1
ATOM 670 C C . LEU A 1 98 ? 73.461 31.524 32.396 1.00 40.67 98 LEU A C 1
ATOM 671 O O . LEU A 1 98 ? 73.241 32.059 33.493 1.00 40.49 98 LEU A O 1
ATOM 676 N N . GLY A 1 99 ? 74.645 31.522 31.799 1.00 39.33 99 GLY A N 1
ATOM 677 C CA . GLY A 1 99 ? 75.766 32.285 32.309 1.00 37.66 99 GLY A CA 1
ATOM 678 C C . GLY A 1 99 ? 76.283 33.218 31.230 1.00 36.75 99 GLY A C 1
ATOM 679 O O . GLY A 1 99 ? 75.939 33.079 30.050 1.00 35.97 99 GLY A O 1
ATOM 680 N N . PHE A 1 100 ? 77.126 34.158 31.637 1.00 35.58 100 PHE A N 1
ATOM 681 C CA . PHE A 1 100 ? 77.775 35.039 30.685 1.00 35.21 100 PHE A CA 1
ATOM 682 C C . PHE A 1 100 ? 79.042 34.438 30.099 1.00 35.61 100 PHE A C 1
ATOM 683 O O . PHE A 1 100 ? 79.462 34.800 28.988 1.00 36.61 100 PHE A O 1
ATOM 691 N N . LEU A 1 101 ? 79.628 33.493 30.828 1.00 35.04 101 LEU A N 1
ATOM 692 C CA . LEU A 1 101 ? 80.878 32.880 30.420 1.00 34.60 101 LEU A CA 1
ATOM 693 C C . LEU A 1 101 ? 80.701 31.410 30.075 1.00 34.10 101 LEU A C 1
ATOM 694 O O . LEU A 1 101 ? 81.535 30.828 29.387 1.00 34.39 101 LEU A O 1
ATOM 699 N N . THR A 1 102 ? 79.626 30.804 30.570 1.00 33.32 102 THR A N 1
ATOM 700 C CA . THR A 1 102 ? 79.379 29.386 30.316 1.00 33.13 102 THR A CA 1
ATOM 701 C C . THR A 1 102 ? 78.197 29.289 29.376 1.00 33.31 102 THR A C 1
ATOM 702 O O . THR A 1 102 ? 77.150 29.884 29.633 1.00 34.48 102 THR A O 1
ATOM 706 N N . ASP A 1 103 ? 78.382 28.564 28.281 1.00 32.36 103 ASP A N 1
ATOM 707 C CA . ASP A 1 103 ? 77.415 28.529 27.197 1.00 32.12 103 ASP A CA 1
ATOM 708 C C . ASP A 1 103 ? 76.569 27.256 27.163 1.00 31.44 103 ASP A C 1
ATOM 709 O O . ASP A 1 103 ? 75.411 27.286 26.724 1.00 31.34 103 ASP A O 1
ATOM 714 N N . LEU A 1 104 ? 77.133 26.144 27.629 1.00 30.10 104 LEU A N 1
ATOM 715 C CA . LEU A 1 104 ? 76.486 24.842 27.455 1.00 29.77 104 LEU A CA 1
ATOM 716 C C . LEU A 1 104 ? 75.450 24.525 28.527 1.00 29.54 104 LEU A C 1
ATOM 717 O O . LEU A 1 104 ? 75.691 24.730 29.713 1.00 29.40 104 LEU A O 1
ATOM 722 N N . ASP A 1 105 ? 74.303 24.012 28.093 1.00 29.55 105 ASP A N 1
ATOM 723 C CA . ASP A 1 105 ? 73.242 23.547 28.997 1.00 30.64 105 ASP A CA 1
ATOM 724 C C . ASP A 1 105 ? 73.618 22.159 29.533 1.00 29.92 105 ASP A C 1
ATOM 725 O O . ASP A 1 105 ? 73.852 21.251 28.750 1.00 30.03 105 ASP A O 1
ATOM 730 N N . PRO A 1 106 ? 73.690 21.990 30.866 1.00 29.93 106 PRO A N 1
ATOM 731 C CA . PRO A 1 106 ? 74.081 20.666 31.349 1.00 30.29 106 PRO A CA 1
ATOM 732 C C . PRO A 1 106 ? 73.092 19.555 30.988 1.00 30.48 106 PRO A C 1
ATOM 733 O O . PRO A 1 106 ? 73.485 18.393 30.929 1.00 31.23 106 PRO A O 1
ATOM 737 N N . ASP A 1 107 ? 71.841 19.907 30.708 1.00 30.92 107 ASP A N 1
ATOM 738 C CA . ASP A 1 107 ? 70.836 18.919 30.284 1.00 30.80 107 ASP A CA 1
ATOM 739 C C . ASP A 1 107 ? 70.934 18.551 28.812 1.00 30.18 107 ASP A C 1
ATOM 740 O O . ASP A 1 107 ? 70.275 17.611 28.365 1.00 29.75 107 ASP A O 1
ATOM 745 N N . ASN A 1 108 ? 71.741 19.303 28.065 1.00 29.36 108 ASN A N 1
ATOM 746 C CA . ASN A 1 108 ? 71.972 19.031 26.650 1.00 29.52 108 ASN A CA 1
ATOM 747 C C . ASN A 1 108 ? 73.442 19.165 26.262 1.00 28.70 108 ASN A C 1
ATOM 748 O O . ASN A 1 108 ? 73.767 19.395 25.099 1.00 28.84 108 ASN A O 1
ATOM 753 N N . ALA A 1 109 ? 74.329 19.019 27.242 1.00 28.11 109 ALA A N 1
ATOM 754 C CA . ALA A 1 109 ? 75.760 19.286 27.036 1.00 27.77 109 ALA A CA 1
ATOM 755 C C . ALA A 1 109 ? 76.420 18.356 26.016 1.00 27.68 109 ALA A C 1
ATOM 756 O O . ALA A 1 109 ? 77.263 18.790 25.232 1.00 27.73 109 ALA A O 1
ATOM 758 N N . LEU A 1 110 ? 76.044 17.078 26.020 1.00 27.60 110 LEU A N 1
ATOM 759 C CA . LEU A 1 110 ? 76.664 16.127 25.106 1.00 27.38 110 LEU A CA 1
ATOM 760 C C . LEU A 1 110 ? 76.365 16.493 23.652 1.00 27.75 110 LEU A C 1
ATOM 761 O O . LEU A 1 110 ? 77.273 16.557 22.839 1.00 27.68 110 LEU A O 1
ATOM 766 N N . GLN A 1 111 ? 75.103 16.767 23.340 1.00 28.11 111 GLN A N 1
ATOM 767 C CA . GLN A 1 111 ? 74.712 17.183 21.987 1.00 29.33 111 GLN A CA 1
ATOM 768 C C . GLN A 1 111 ? 75.384 18.503 21.545 1.00 28.94 111 GLN A C 1
ATOM 769 O O . GLN A 1 111 ? 75.896 18.609 20.426 1.00 28.72 111 GLN A O 1
ATOM 775 N N . GLN A 1 112 ? 75.410 19.489 22.437 1.00 28.17 112 GLN A N 1
ATOM 776 C CA . GLN A 1 112 ? 75.997 20.805 22.129 1.00 28.68 112 GLN A CA 1
ATOM 777 C C . GLN A 1 112 ? 77.521 20.713 21.940 1.00 27.61 112 GLN A C 1
ATOM 778 O O . GLN A 1 112 ? 78.075 21.267 20.990 1.00 27.20 112 GLN A O 1
ATOM 784 N N . LEU A 1 113 ? 78.179 19.978 22.829 1.00 26.93 113 LEU A N 1
ATOM 785 C CA . LEU A 1 113 ? 79.623 19.808 22.763 1.00 27.26 113 LEU A CA 1
ATOM 786 C C . LEU A 1 113 ? 80.027 19.022 21.510 1.00 26.70 113 LEU A C 1
ATOM 787 O O . LEU A 1 113 ? 81.017 19.344 20.874 1.00 26.14 113 LEU A O 1
ATOM 792 N N . SER A 1 114 ? 79.250 18.001 21.157 1.00 27.31 114 SER A N 1
ATOM 793 C CA . SER A 1 114 ? 79.457 17.284 19.905 1.00 28.07 114 SER A CA 1
ATOM 794 C C . SER A 1 114 ? 79.605 18.234 18.699 1.00 28.27 114 SER A C 1
ATOM 795 O O . SER A 1 114 ? 80.521 18.073 17.898 1.00 27.25 114 SER A O 1
ATOM 798 N N . ASP A 1 115 ? 78.703 19.212 18.578 1.00 28.59 115 ASP A N 1
ATOM 799 C CA . ASP A 1 115 ? 78.756 20.196 17.476 1.00 29.74 115 ASP A CA 1
ATOM 800 C C . ASP A 1 115 ? 80.053 21.003 17.481 1.00 29.72 115 ASP A C 1
ATOM 801 O O . ASP A 1 115 ? 80.675 21.214 16.433 1.00 29.57 115 ASP A O 1
ATOM 806 N N . VAL A 1 116 ? 80.441 21.463 18.668 1.00 29.79 116 VAL A N 1
ATOM 807 C CA . VAL A 1 116 ? 81.680 22.195 18.855 1.00 29.45 116 VAL A CA 1
ATOM 808 C C . VAL A 1 116 ? 82.897 21.341 18.450 1.00 30.11 116 VAL A C 1
ATOM 809 O O . VAL A 1 116 ? 83.771 21.803 17.710 1.00 29.69 116 VAL A O 1
ATOM 813 N N . LEU A 1 117 ? 82.944 20.103 18.935 1.00 30.39 117 LEU A N 1
ATOM 814 C CA . LEU A 1 117 ? 84.045 19.192 18.627 1.00 31.99 117 LEU A CA 1
ATOM 815 C C . LEU A 1 117 ? 84.171 18.915 17.135 1.00 32.96 117 LEU A C 1
ATOM 816 O O . LEU A 1 117 ? 85.262 18.648 16.656 1.00 33.34 117 LEU A O 1
ATOM 821 N N . GLU A 1 118 ? 83.056 19.002 16.411 1.00 34.25 118 GLU A N 1
ATOM 822 C CA . GLU A 1 118 ? 83.051 18.886 14.947 1.00 36.18 118 GLU A CA 1
ATOM 823 C C . GLU A 1 118 ? 83.501 20.161 1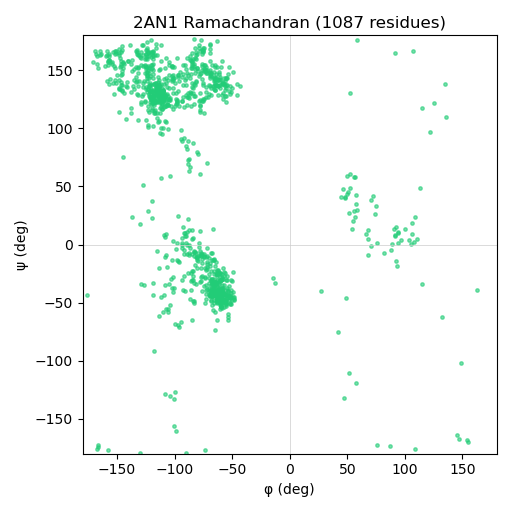4.231 1.00 36.12 118 GLU A C 1
ATOM 824 O O . GLU A 1 118 ? 83.518 20.214 13.001 1.00 36.92 118 GLU A O 1
ATOM 830 N N . GLY A 1 119 ? 83.857 21.187 14.999 1.00 36.09 119 GLY A N 1
ATOM 831 C CA . GLY A 1 119 ? 84.373 22.428 14.442 1.00 35.42 119 GLY A CA 1
ATOM 832 C C . GLY A 1 119 ? 83.343 23.530 14.273 1.00 35.13 119 GLY A C 1
ATOM 833 O O . GLY A 1 119 ? 83.662 24.584 13.733 1.00 35.61 119 GLY A O 1
ATOM 834 N N . ARG A 1 120 ? 82.113 23.293 14.723 1.00 34.77 120 ARG A N 1
ATOM 835 C CA . ARG A 1 120 ? 81.067 24.320 14.703 1.00 34.67 120 ARG A CA 1
ATOM 836 C C . ARG A 1 120 ? 81.101 25.160 15.982 1.00 34.15 120 ARG A C 1
ATOM 837 O O . ARG A 1 120 ? 80.423 24.852 16.969 1.00 33.75 120 ARG A O 1
ATOM 845 N N . TYR A 1 121 ? 81.892 26.222 15.952 1.00 33.72 121 TYR A N 1
ATOM 846 C CA . TYR A 1 121 ? 81.990 27.140 17.072 1.00 34.16 121 TYR A CA 1
ATOM 847 C C . TYR A 1 121 ? 82.472 28.507 16.603 1.00 34.22 121 TYR A C 1
ATOM 848 O O . TYR A 1 121 ? 83.011 28.646 15.506 1.00 33.80 121 TYR A O 1
ATOM 857 N N . ILE A 1 122 ? 82.260 29.510 17.440 1.00 34.49 122 ILE A N 1
ATOM 858 C CA . ILE A 1 122 ? 82.818 30.834 17.198 1.00 35.39 122 ILE A CA 1
ATOM 859 C C . ILE A 1 122 ? 83.854 31.153 18.281 1.00 35.21 122 ILE A C 1
ATOM 860 O O . ILE A 1 122 ? 83.617 30.897 19.467 1.00 35.38 122 ILE A O 1
ATOM 865 N N . SER A 1 123 ? 85.002 31.674 17.855 1.00 35.10 123 SER A N 1
ATOM 866 C CA . SER A 1 123 ? 86.091 32.038 18.759 1.00 35.59 123 SER A CA 1
ATOM 867 C C . SER A 1 123 ? 85.962 33.479 19.204 1.00 35.96 123 SER A C 1
ATOM 868 O O . SER A 1 123 ? 85.575 34.345 18.415 1.00 35.99 123 SER A O 1
ATOM 871 N N . GLU A 1 124 ? 86.284 33.727 20.470 1.00 36.14 124 GLU A N 1
ATOM 872 C CA . GLU A 1 124 ? 86.216 35.055 21.045 1.00 37.05 124 GLU A CA 1
ATOM 873 C C . GLU A 1 124 ? 87.325 35.216 22.076 1.00 36.84 124 GLU A C 1
ATOM 874 O O . GLU A 1 124 ? 87.587 34.314 22.865 1.00 37.50 124 GLU A O 1
ATOM 880 N N . LYS A 1 125 ? 87.989 36.364 22.059 1.00 36.06 125 LYS A N 1
ATOM 881 C CA . LYS A 1 125 ? 89.052 36.629 23.011 1.00 35.03 125 LYS A CA 1
ATOM 882 C C . LYS A 1 125 ? 88.502 37.529 24.097 1.00 33.31 125 LYS A C 1
ATOM 883 O O . LYS A 1 125 ? 87.772 38.476 23.805 1.00 32.81 125 LYS A O 1
ATOM 889 N N . ARG A 1 126 ? 88.807 37.204 25.348 1.00 30.66 126 ARG A N 1
ATOM 890 C CA . ARG A 1 126 ? 88.457 38.074 26.468 1.00 29.11 126 ARG A CA 1
ATOM 891 C C . ARG A 1 126 ? 89.756 38.480 27.134 1.00 28.63 126 ARG A C 1
ATOM 892 O O . ARG A 1 126 ? 90.563 37.621 27.474 1.00 27.77 126 ARG A O 1
ATOM 900 N N . PHE A 1 127 ? 89.958 39.783 27.323 1.00 27.59 127 PHE A N 1
ATOM 901 C CA . PHE A 1 127 ? 91.165 40.258 27.983 1.00 27.65 127 PHE A CA 1
ATOM 902 C C . PHE A 1 127 ? 90.993 40.246 29.506 1.00 27.03 127 PHE A C 1
ATOM 903 O O . PHE A 1 127 ? 89.880 40.230 30.017 1.00 27.37 127 PHE A O 1
ATOM 911 N N . LEU A 1 128 ? 92.102 40.228 30.224 1.00 26.58 128 LEU A N 1
ATOM 912 C CA . LEU A 1 128 ? 92.081 40.238 31.680 1.00 26.97 128 LEU A CA 1
ATOM 913 C C . LEU A 1 128 ? 92.792 41.486 32.204 1.00 26.56 128 LEU A C 1
ATOM 914 O O . LEU A 1 128 ? 93.546 42.139 31.469 1.00 26.41 128 LEU A O 1
ATOM 919 N N . LEU A 1 129 ? 92.588 41.765 33.485 1.00 26.59 129 LEU A N 1
ATOM 920 C CA . LEU A 1 129 ? 93.304 42.827 34.185 1.00 27.48 129 LEU A CA 1
ATOM 921 C C . LEU A 1 129 ? 94.402 42.234 35.046 1.00 28.20 129 LEU A C 1
ATOM 922 O O . LEU A 1 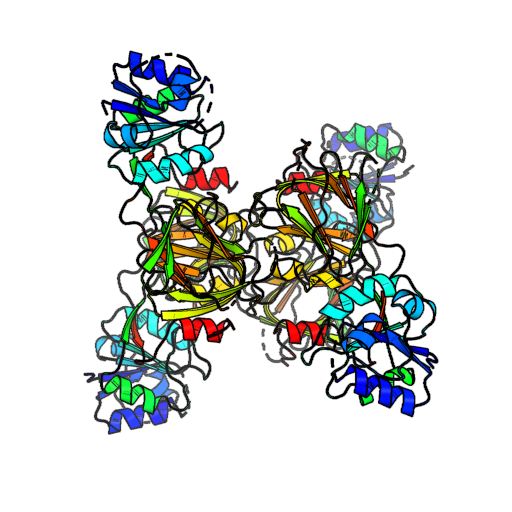129 ? 94.265 41.133 35.596 1.00 28.01 129 LEU A O 1
ATOM 927 N N . GLU A 1 130 ? 95.499 42.971 35.139 1.00 28.63 130 GLU A N 1
ATOM 928 C CA . GLU A 1 130 ? 96.584 42.650 36.025 1.00 29.81 130 GLU A CA 1
ATOM 929 C C . GLU A 1 130 ? 96.675 43.769 37.058 1.00 29.73 130 GLU A C 1
ATOM 930 O O . GLU A 1 130 ? 96.662 44.946 36.704 1.00 29.60 130 GLU A O 1
ATOM 936 N N . ALA A 1 131 ? 96.751 43.394 38.325 1.00 29.98 131 ALA A N 1
ATOM 937 C CA . ALA A 1 131 ? 96.983 44.344 39.402 1.00 30.95 131 ALA A CA 1
ATOM 938 C C . ALA A 1 131 ? 98.388 44.134 39.964 1.00 31.57 131 ALA A C 1
ATOM 939 O O . ALA A 1 131 ? 98.769 43.003 40.294 1.00 31.23 131 ALA A O 1
ATOM 941 N N . GLN A 1 132 ? 99.148 45.222 40.058 1.00 32.40 132 GLN A N 1
ATOM 942 C CA . GLN A 1 132 ? 100.454 45.211 40.692 1.00 34.04 132 GLN A CA 1
ATOM 943 C C . GLN A 1 132 ? 100.447 46.113 41.915 1.00 35.40 132 GLN A C 1
ATOM 944 O O . GLN A 1 132 ? 99.996 47.259 41.860 1.00 34.48 132 GLN A O 1
ATOM 950 N N . VAL A 1 133 ? 100.951 45.598 43.024 1.00 37.13 133 VAL A N 1
ATOM 951 C CA . VAL A 1 133 ? 101.161 46.434 44.196 1.00 39.93 133 VAL A CA 1
ATOM 952 C C . VAL A 1 133 ? 102.632 46.856 44.146 1.00 41.37 133 VAL A C 1
ATOM 953 O O . VAL A 1 133 ? 103.528 46.007 44.141 1.00 41.53 133 VAL A O 1
ATOM 957 N N . CYS A 1 134 ? 102.852 48.166 44.062 1.00 43.65 134 CYS A N 1
ATOM 958 C CA . CYS A 1 134 ? 104.157 48.763 43.752 1.00 46.13 134 CYS A CA 1
ATOM 959 C C . CYS A 1 134 ? 104.796 49.505 44.918 1.00 47.27 134 CYS A C 1
ATOM 960 O O . CYS A 1 134 ? 104.179 50.385 45.528 1.00 47.29 134 CYS A O 1
ATOM 963 N N . GLN A 1 135 ? 106.052 49.164 45.197 1.00 48.74 135 GLN A N 1
ATOM 964 C CA . GLN A 1 135 ? 106.892 49.965 46.078 1.00 50.25 135 GLN A CA 1
ATOM 965 C C . GLN A 1 135 ? 107.873 50.749 45.197 1.00 50.73 135 GLN A C 1
ATOM 966 O O . GLN A 1 135 ? 109.087 50.601 45.321 1.00 50.76 135 GLN A O 1
ATOM 972 N N . GLN A 1 136 ? 107.318 51.572 44.301 1.00 51.43 136 GLN A N 1
ATOM 973 C CA . GLN A 1 136 ? 108.072 52.306 43.262 1.00 52.00 136 GLN A CA 1
ATOM 974 C C . GLN A 1 136 ? 108.243 51.474 41.989 1.00 52.03 136 GLN A C 1
ATOM 975 O O . GLN A 1 136 ? 107.335 51.405 41.158 1.00 52.13 136 GLN A O 1
ATOM 981 N N . ARG A 1 141 ? 104.380 42.217 43.899 1.00 49.51 141 ARG A N 1
ATOM 982 C CA . ARG A 1 141 ? 103.159 41.438 44.145 1.00 49.62 141 ARG A CA 1
ATOM 983 C C . ARG A 1 141 ? 102.082 41.647 43.073 1.00 48.51 141 ARG A C 1
ATOM 984 O O . ARG A 1 141 ? 101.733 42.790 42.744 1.00 48.77 141 ARG A O 1
ATOM 992 N N . ILE A 1 142 ? 101.552 40.543 42.548 1.00 46.75 142 ILE A N 1
ATOM 993 C CA . ILE A 1 142 ? 100.640 40.593 41.405 1.00 45.27 142 ILE A CA 1
ATOM 994 C C . ILE A 1 142 ? 99.354 39.743 41.610 1.00 43.96 142 ILE A C 1
ATOM 995 O O . ILE A 1 142 ? 99.341 38.775 42.385 1.00 44.13 142 ILE A O 1
ATOM 1000 N N . SER A 1 143 ? 98.267 40.147 40.954 1.00 41.45 143 SER A N 1
ATOM 1001 C CA . SER A 1 143 ? 97.095 39.298 40.778 1.00 39.37 143 SER A CA 1
ATOM 1002 C C . SER A 1 143 ? 96.449 39.618 39.446 1.00 37.01 143 SER A C 1
ATOM 1003 O O . SER A 1 143 ? 96.689 40.675 38.868 1.00 36.74 143 SER A O 1
ATOM 1006 N N . THR A 1 144 ? 95.637 38.698 38.948 1.00 33.48 144 THR A N 1
ATOM 1007 C CA . THR A 1 144 ? 94.906 38.956 37.740 1.00 30.76 144 THR A CA 1
ATOM 1008 C C . THR A 1 144 ? 93.406 38.758 37.992 1.00 29.39 144 THR A C 1
ATOM 1009 O O . THR A 1 144 ? 93.001 38.222 39.032 1.00 28.21 144 THR A O 1
ATOM 1013 N N . ALA A 1 145 ? 92.604 39.184 37.028 1.00 27.70 145 ALA A N 1
ATOM 1014 C CA . ALA A 1 145 ? 91.149 39.121 37.133 1.00 27.04 145 ALA A CA 1
ATOM 1015 C C . ALA A 1 145 ? 90.517 39.131 35.745 1.00 26.80 145 ALA A C 1
ATOM 1016 O O . ALA A 1 145 ? 90.963 39.867 34.870 1.00 27.35 145 ALA A O 1
ATOM 1018 N N . ILE A 1 146 ? 89.488 38.307 35.537 1.00 27.19 146 ILE A N 1
ATOM 1019 C CA . ILE A 1 146 ? 88.721 38.335 34.285 1.00 27.00 146 ILE A CA 1
ATOM 1020 C C . ILE A 1 146 ? 87.504 39.243 34.436 1.00 25.52 146 ILE A C 1
ATOM 1021 O O . ILE A 1 146 ? 87.034 39.761 33.442 1.00 24.25 146 ILE A O 1
ATOM 1026 N N . ASN A 1 147 ? 86.956 39.349 35.657 1.00 24.21 147 ASN A N 1
ATOM 1027 C CA . ASN A 1 147 ? 85.804 40.235 35.915 1.00 24.30 147 ASN A CA 1
ATOM 1028 C C . ASN A 1 147 ? 86.203 41.608 36.435 1.00 23.67 147 ASN A C 1
ATOM 1029 O O . ASN A 1 147 ? 85.980 42.622 35.768 1.00 23.46 147 ASN A O 1
ATOM 1034 N N . GLU A 1 148 ? 86.763 41.654 37.635 1.00 22.80 148 GLU A N 1
ATOM 1035 C CA . GLU A 1 148 ? 87.057 42.955 38.236 1.00 23.27 148 GLU A CA 1
ATOM 1036 C C . GLU A 1 148 ? 88.128 42.929 39.305 1.00 23.34 148 GLU A C 1
ATOM 1037 O O . GLU A 1 148 ? 88.397 41.890 39.914 1.00 22.89 148 GLU A O 1
ATOM 1043 N N . VAL A 1 149 ? 88.725 44.098 39.520 1.00 22.71 149 VAL A N 1
ATOM 1044 C CA . VAL A 1 149 ? 89.618 44.354 40.624 1.00 23.59 149 VAL A CA 1
ATOM 1045 C C . VAL A 1 149 ? 88.896 45.386 41.496 1.00 24.00 149 VAL A C 1
ATOM 1046 O O . VAL A 1 149 ? 88.409 46.415 40.996 1.00 23.76 149 VAL A O 1
ATOM 1050 N N . VAL A 1 150 ? 88.794 45.099 42.788 1.00 24.09 150 VAL A N 1
ATOM 1051 C CA . VAL A 1 150 ? 88.069 45.970 43.690 1.00 23.96 150 VAL A CA 1
ATOM 1052 C C . VAL A 1 150 ? 89.027 46.484 44.750 1.00 24.22 150 VAL A C 1
ATOM 1053 O O . VAL A 1 150 ? 89.693 45.698 45.435 1.00 24.98 150 VAL A O 1
ATOM 1057 N N . LEU A 1 151 ? 89.118 47.803 44.855 1.00 23.76 151 LEU A N 1
ATOM 1058 C CA . LEU A 1 151 ? 89.859 48.441 45.930 1.00 24.05 151 LEU A CA 1
ATOM 1059 C C . LEU A 1 151 ? 88.888 48.713 47.058 1.00 24.88 151 LEU A C 1
ATOM 1060 O O . LEU A 1 151 ? 87.849 49.324 46.820 1.00 24.10 151 LEU A O 1
ATOM 1065 N N . HIS A 1 152 ? 89.209 48.269 48.275 1.00 25.83 152 HIS A N 1
ATOM 1066 C CA . HIS A 1 152 ? 88.339 48.512 49.436 1.00 27.62 152 HIS A CA 1
ATOM 1067 C C . HIS A 1 152 ? 89.136 48.399 50.732 1.00 29.50 152 HIS A C 1
ATOM 1068 O O . HIS A 1 152 ? 90.257 47.864 50.718 1.00 29.30 152 HIS A O 1
ATOM 1075 N N . PRO A 1 153 ? 88.557 48.872 51.862 1.00 31.16 153 PRO A N 1
ATOM 1076 C CA . PRO A 1 153 ? 89.196 48.662 53.158 1.00 32.67 153 PRO A CA 1
ATOM 1077 C C . PRO A 1 153 ? 88.906 47.270 53.710 1.00 34.22 153 PRO A C 1
ATOM 1078 O O . PRO A 1 153 ? 88.013 46.584 53.211 1.00 34.47 153 PRO A O 1
ATOM 1082 N N . GLY A 1 154 ? 89.661 46.866 54.730 1.00 35.83 154 GLY A N 1
ATOM 1083 C CA . GLY A 1 154 ? 89.416 45.605 55.432 1.00 38.20 154 GLY A CA 1
ATOM 1084 C C . GLY A 1 154 ? 88.058 45.580 56.113 1.00 39.71 154 GLY A C 1
ATOM 1085 O O . GLY A 1 154 ? 87.372 44.558 56.101 1.00 40.48 154 GLY A O 1
ATOM 1086 N N . LYS A 1 155 ? 87.664 46.709 56.697 1.00 40.94 155 LYS A N 1
ATOM 1087 C CA . LYS A 1 155 ? 86.363 46.823 57.361 1.00 42.34 155 LYS A CA 1
ATOM 1088 C C . LYS A 1 155 ? 85.287 47.327 56.409 1.00 42.69 155 LYS A C 1
ATOM 1089 O O . LYS A 1 155 ? 85.367 48.442 55.890 1.00 43.03 155 LYS A O 1
ATOM 1095 N N . VAL A 1 156 ? 84.277 46.489 56.199 1.00 43.19 156 VAL A N 1
ATOM 1096 C CA . VAL A 1 156 ? 83.155 46.781 55.308 1.00 43.51 156 VAL A CA 1
ATOM 1097 C C . VAL A 1 156 ? 82.374 48.014 55.766 1.00 43.28 156 VAL A C 1
ATOM 1098 O O . VAL A 1 156 ? 82.278 48.282 56.962 1.00 43.47 156 VAL A O 1
ATOM 1102 N N . ALA A 1 157 ? 81.838 48.764 54.799 1.00 43.22 157 ALA A N 1
ATOM 1103 C CA . ALA A 1 157 ? 81.136 50.042 55.038 1.00 42.94 157 ALA A CA 1
ATOM 1104 C C . ALA A 1 157 ? 81.979 51.111 55.745 1.00 42.39 157 ALA A C 1
ATOM 1105 O O . ALA A 1 157 ? 81.449 51.955 56.468 1.00 42.62 157 ALA A O 1
ATOM 1107 N N . HIS A 1 158 ? 83.293 51.063 55.532 1.00 41.72 158 HIS A N 1
ATOM 1108 C CA . HIS A 1 158 ? 84.195 52.115 56.002 1.00 40.81 158 HIS A CA 1
ATOM 1109 C C . HIS A 1 158 ? 84.720 52.909 54.814 1.00 39.65 158 HIS A C 1
ATOM 1110 O O . HIS A 1 158 ? 84.987 52.354 53.745 1.00 38.97 158 HIS A O 1
ATOM 1117 N N . MET A 1 159 ? 84.855 54.211 55.016 1.00 38.15 159 MET A N 1
ATOM 1118 C CA . MET A 1 159 ? 85.276 55.115 53.962 1.00 37.90 159 MET A CA 1
ATOM 1119 C C . MET A 1 159 ? 86.795 55.091 53.791 1.00 35.81 159 MET A C 1
ATOM 1120 O O . MET A 1 159 ? 87.540 55.021 54.773 1.00 35.06 159 MET A O 1
ATOM 1125 N N . ILE A 1 160 ? 87.234 55.135 52.537 1.00 33.51 160 ILE A N 1
ATOM 1126 C CA . ILE A 1 160 ? 88.652 55.298 52.209 1.00 32.28 160 ILE A CA 1
ATOM 1127 C C . ILE A 1 160 ? 88.858 56.475 51.272 1.00 31.30 160 ILE A C 1
ATOM 1128 O O . ILE A 1 160 ? 87.909 56.928 50.609 1.00 30.43 160 ILE A O 1
ATOM 1133 N N . GLU A 1 161 ? 90.094 56.975 51.236 1.00 29.79 161 GLU A N 1
ATOM 1134 C CA . GLU A 1 161 ? 90.492 58.082 50.351 1.00 28.96 161 GLU A CA 1
ATOM 1135 C C . GLU A 1 161 ? 91.626 57.634 49.443 1.00 27.77 161 GLU A C 1
ATOM 1136 O O . GLU A 1 161 ? 92.556 56.951 49.900 1.00 27.48 161 GLU A O 1
ATOM 1142 N N . PHE A 1 162 ? 91.569 58.024 48.170 1.00 25.43 162 PHE A N 1
ATOM 1143 C CA . PHE A 1 162 ? 92.587 57.603 47.190 1.00 24.17 162 PHE A CA 1
ATOM 1144 C C . PHE A 1 162 ? 92.652 58.565 45.992 1.00 23.26 162 PHE A C 1
ATOM 1145 O O . PHE A 1 162 ? 91.672 59.226 45.673 1.00 22.99 162 PHE A O 1
ATOM 1153 N N . GLU A 1 163 ? 93.813 58.620 45.351 1.00 22.33 163 GLU A N 1
ATOM 1154 C CA . GLU A 1 163 ? 94.026 59.368 44.114 1.00 22.32 163 GLU A CA 1
ATOM 1155 C C . GLU A 1 163 ? 94.006 58.386 42.941 1.00 22.06 163 GLU A C 1
ATOM 1156 O O . GLU A 1 163 ? 94.494 57.251 43.044 1.00 21.34 163 GLU A O 1
ATOM 1162 N N . VAL A 1 164 ? 93.493 58.836 41.808 1.00 22.14 164 VAL A N 1
ATOM 1163 C CA . VAL A 1 164 ? 93.448 57.998 40.613 1.00 21.10 164 VAL A CA 1
ATOM 1164 C C . VAL A 1 164 ? 94.193 58.721 39.502 1.00 21.41 164 VAL A C 1
ATOM 1165 O O . VAL A 1 164 ? 93.957 59.914 39.258 1.00 20.46 164 VAL A O 1
ATOM 1169 N N . TYR A 1 165 ? 95.116 57.994 38.875 1.00 21.21 165 TYR A N 1
ATOM 1170 C CA . TYR A 1 165 ? 95.855 58.456 37.704 1.00 21.06 165 TYR A CA 1
ATOM 1171 C C . TYR A 1 165 ? 95.516 57.514 36.551 1.00 21.01 165 TYR A C 1
ATOM 1172 O O . TYR A 1 165 ? 95.469 56.293 36.727 1.00 20.80 165 TYR A O 1
ATOM 1181 N N . ILE A 1 166 ? 95.311 58.083 35.370 1.00 21.24 166 ILE A N 1
ATOM 1182 C CA . ILE A 1 166 ? 95.015 57.292 34.177 1.00 22.37 166 ILE A CA 1
ATOM 1183 C C . ILE A 1 166 ? 96.072 57.620 33.146 1.00 22.50 166 ILE A C 1
ATOM 1184 O O . ILE A 1 166 ? 96.317 58.794 32.875 1.00 21.92 166 ILE A O 1
ATOM 1189 N N . ASP A 1 167 ? 96.716 56.584 32.606 1.00 22.57 167 ASP A N 1
ATOM 1190 C CA . ASP A 1 167 ? 97.941 56.755 31.808 1.00 23.85 167 ASP A CA 1
ATOM 1191 C C . ASP A 1 167 ? 98.893 57.752 32.505 1.00 23.94 167 ASP A C 1
ATOM 1192 O O . ASP A 1 167 ? 99.520 58.612 31.869 1.00 23.29 167 ASP A O 1
ATOM 1197 N N . GLU A 1 168 ? 98.962 57.608 33.832 1.00 23.62 168 GLU A N 1
ATOM 1198 C CA . GLU A 1 168 ? 99.865 58.373 34.708 1.00 24.25 168 GLU A CA 1
ATOM 1199 C C . GLU A 1 168 ? 99.514 59.843 34.875 1.00 23.75 168 GLU A C 1
ATOM 1200 O O . GLU A 1 168 ? 100.178 60.536 35.634 1.00 25.62 168 GLU A O 1
ATOM 1206 N N . THR A 1 169 ? 98.461 60.325 34.218 1.00 23.27 169 THR A N 1
ATOM 1207 C CA . THR A 1 169 ? 98.029 61.710 34.432 1.00 22.55 169 THR A CA 1
ATOM 1208 C C . THR A 1 169 ? 97.024 61.745 35.575 1.00 22.20 169 THR A C 1
ATOM 1209 O O . THR A 1 169 ? 96.050 60.976 35.570 1.00 21.43 169 THR A O 1
ATOM 1213 N N . PHE A 1 170 ? 97.259 62.613 36.562 1.00 21.35 170 PHE A N 1
ATOM 1214 C CA . PHE A 1 170 ? 96.302 62.752 37.655 1.00 21.33 170 PHE A CA 1
ATOM 1215 C C . PHE A 1 170 ? 94.892 63.013 37.122 1.00 21.53 170 PHE A C 1
ATOM 1216 O O . PHE A 1 170 ? 94.704 63.857 36.236 1.00 21.64 170 PHE A O 1
ATOM 1224 N N . ALA A 1 171 ? 93.923 62.270 37.653 1.00 21.61 171 ALA A N 1
ATOM 1225 C CA . ALA A 1 171 ? 92.531 62.365 37.206 1.00 21.87 171 ALA A CA 1
ATOM 1226 C C . ALA A 1 171 ? 91.637 62.933 38.296 1.00 21.81 171 ALA A C 1
ATOM 1227 O O . ALA A 1 171 ? 91.042 63.998 38.137 1.00 22.02 171 ALA A O 1
ATOM 1229 N N . PHE A 1 172 ? 91.542 62.239 39.426 1.00 22.29 172 PHE A N 1
ATOM 1230 C CA . PHE A 1 172 ? 90.695 62.727 40.500 1.00 22.70 172 PHE A CA 1
ATOM 1231 C C . PHE A 1 172 ? 91.034 61.998 41.788 1.00 23.32 172 PHE A C 1
ATOM 1232 O O . PHE A 1 172 ? 91.666 60.938 41.766 1.00 23.35 172 PHE A O 1
ATOM 1240 N N . SER A 1 173 ? 90.605 62.577 42.903 1.00 23.57 173 SER A N 1
ATOM 1241 C CA . SER A 1 173 ? 90.606 61.914 44.199 1.00 25.19 173 SER A CA 1
ATOM 1242 C C . SER A 1 173 ? 89.178 61.574 44.565 1.00 25.17 173 SER A C 1
ATOM 1243 O O . SER A 1 173 ? 88.247 62.208 44.076 1.00 25.25 173 SER A O 1
ATOM 1246 N N . GLN A 1 174 ? 89.017 60.627 45.486 1.00 25.75 174 GLN A N 1
ATOM 1247 C CA . GLN A 1 174 ? 87.703 60.169 45.878 1.00 27.09 174 GLN A CA 1
ATOM 1248 C C . GLN A 1 174 ? 87.704 59.779 47.360 1.00 26.89 174 GLN A C 1
ATOM 1249 O O . GLN A 1 174 ? 88.696 59.219 47.853 1.00 25.98 174 GLN A O 1
ATOM 1255 N N . ARG A 1 175 ? 86.624 60.130 48.066 1.00 26.51 175 ARG A N 1
ATOM 1256 C CA . ARG A 1 175 ? 86.294 59.523 49.370 1.00 27.52 175 ARG A CA 1
ATOM 1257 C C . ARG A 1 175 ? 85.058 58.639 49.188 1.00 26.43 175 ARG A C 1
ATOM 1258 O O . ARG A 1 175 ? 84.000 59.138 48.808 1.00 26.34 175 ARG A O 1
ATOM 1266 N N . SER A 1 176 ? 85.191 57.341 49.441 1.00 25.30 176 SER A N 1
ATOM 1267 C CA . SER A 1 176 ? 84.103 56.387 49.171 1.00 24.88 176 SER A CA 1
ATOM 1268 C C . SER A 1 176 ? 84.402 55.062 49.857 1.00 24.65 176 SER A C 1
ATOM 1269 O O . SER A 1 176 ? 85.384 54.961 50.573 1.00 24.74 176 SER A O 1
ATOM 1272 N N . ASP A 1 177 ? 83.573 54.052 49.604 1.00 23.87 177 ASP A N 1
ATOM 1273 C CA . ASP A 1 177 ? 83.763 52.728 50.155 1.00 24.54 177 ASP A CA 1
ATOM 1274 C C . ASP A 1 177 ? 84.755 51.911 49.338 1.00 24.35 177 ASP A C 1
ATOM 1275 O O . ASP A 1 177 ? 85.104 50.801 49.735 1.00 25.50 177 ASP A O 1
ATOM 1280 N N . GLY A 1 178 ? 85.191 52.441 48.199 1.00 23.24 178 GLY A N 1
ATOM 1281 C CA . GLY A 1 178 ? 86.110 51.716 47.339 1.00 22.68 178 GLY A CA 1
ATOM 1282 C C . GLY A 1 178 ? 85.915 52.006 45.869 1.00 22.32 178 GLY A C 1
ATOM 1283 O O . GLY A 1 178 ? 85.192 52.926 45.505 1.00 23.20 178 GLY A O 1
ATOM 1284 N N . LEU A 1 179 ? 86.530 51.189 45.022 1.00 21.47 179 LEU A N 1
ATOM 1285 C CA . LEU A 1 179 ? 86.499 51.429 43.597 1.00 21.69 179 LEU A CA 1
ATOM 1286 C C . LEU A 1 179 ? 86.475 50.101 42.862 1.00 21.43 179 LEU A C 1
ATOM 1287 O O . LEU A 1 179 ? 87.256 49.210 43.170 1.00 22.81 179 LEU A O 1
ATOM 1292 N N . ILE A 1 180 ? 85.586 49.976 41.893 1.00 21.06 180 ILE A N 1
ATOM 1293 C CA . ILE A 1 180 ? 85.521 48.769 41.087 1.00 21.20 180 ILE A CA 1
ATOM 1294 C C . ILE A 1 180 ? 86.121 49.056 39.729 1.00 21.59 180 ILE A C 1
ATOM 1295 O O . ILE A 1 180 ? 85.684 49.972 39.013 1.00 23.02 180 ILE A O 1
ATOM 1300 N N . ILE A 1 181 ? 87.103 48.266 39.346 1.00 21.27 181 ILE A N 1
ATOM 1301 C CA . ILE A 1 181 ? 87.633 48.364 37.996 1.00 22.04 181 ILE A CA 1
ATOM 1302 C C . ILE A 1 181 ? 87.277 47.083 37.251 1.00 21.89 181 ILE A C 1
ATOM 1303 O O . ILE A 1 181 ? 87.786 46.014 37.570 1.00 22.37 181 ILE A O 1
ATOM 1308 N N . SER A 1 182 ? 86.424 47.207 36.243 1.00 22.39 182 SER A N 1
ATOM 1309 C CA . SER A 1 182 ? 85.798 46.050 35.602 1.00 23.31 182 SER A CA 1
ATOM 1310 C C . SER A 1 182 ? 86.153 45.928 34.123 1.00 23.03 182 SER A C 1
ATOM 1311 O O . SER A 1 182 ? 86.256 46.940 33.418 1.00 23.04 182 SER A O 1
ATOM 1314 N N . THR A 1 183 ? 86.327 44.690 33.658 1.00 22.79 183 THR A N 1
ATOM 1315 C CA . THR A 1 183 ? 86.421 44.373 32.229 1.00 22.34 183 THR A CA 1
ATOM 1316 C C . THR A 1 183 ? 85.003 44.356 31.644 1.00 22.28 183 THR A C 1
ATOM 1317 O O . THR A 1 183 ? 84.025 44.400 32.391 1.00 21.40 183 THR A O 1
ATOM 1321 N N . PRO A 1 184 ? 84.875 44.299 30.302 1.00 22.77 184 PRO A N 1
ATOM 1322 C CA . PRO A 1 184 ? 83.528 44.092 29.740 1.00 23.08 184 PRO A CA 1
ATOM 1323 C C . PRO A 1 184 ? 82.858 42.811 30.237 1.00 23.99 184 PRO A C 1
ATOM 1324 O O . PRO A 1 184 ? 81.645 42.800 30.484 1.00 25.01 184 PRO A O 1
ATOM 1328 N N . THR A 1 185 ? 83.635 41.743 30.404 1.00 24.69 185 THR A N 1
ATOM 1329 C CA . THR A 1 185 ? 83.151 40.506 31.010 1.00 25.10 185 THR A CA 1
ATOM 1330 C C . THR A 1 185 ? 82.591 40.759 32.407 1.00 24.26 185 THR A C 1
ATOM 1331 O O . THR A 1 185 ? 81.514 40.266 32.745 1.00 25.05 185 THR A O 1
ATOM 1335 N N . GLY A 1 186 ? 83.309 41.530 33.223 1.00 23.13 186 GLY A N 1
ATOM 1336 C CA . GLY A 1 186 ? 82.851 41.807 34.590 1.00 22.06 186 GLY A CA 1
ATOM 1337 C C . GLY A 1 186 ? 81.723 42.827 34.711 1.00 22.14 186 GLY A C 1
ATOM 1338 O O . GLY A 1 186 ? 81.184 43.037 35.792 1.00 21.53 186 GLY A O 1
ATOM 1339 N N . SER A 1 187 ? 81.387 43.488 33.613 1.00 22.37 187 SER A N 1
ATOM 1340 C CA . SER A 1 187 ? 80.433 44.616 33.636 1.00 22.75 187 SER A CA 1
ATOM 1341 C C . SER A 1 187 ? 79.005 44.171 33.944 1.00 23.42 187 SER A C 1
ATOM 1342 O O . SER A 1 187 ? 78.158 44.975 34.326 1.00 23.83 187 SER A O 1
ATOM 1345 N N . THR A 1 188 ? 78.729 42.890 33.775 1.00 23.54 188 THR A N 1
ATOM 1346 C CA . THR A 1 188 ? 77.427 42.367 34.168 1.00 24.68 188 THR A CA 1
ATOM 1347 C C . THR A 1 188 ? 77.446 41.808 35.600 1.00 25.29 188 THR A C 1
ATOM 1348 O O . THR A 1 188 ? 76.421 41.338 36.095 1.00 25.50 188 THR A O 1
ATOM 1352 N N . ALA A 1 189 ? 78.608 41.861 36.254 1.00 25.13 189 ALA A N 1
ATOM 1353 C CA . ALA A 1 189 ? 78.803 41.195 37.536 1.00 24.96 189 ALA A CA 1
ATOM 1354 C C . ALA A 1 189 ? 78.689 42.233 38.651 1.00 25.05 189 ALA A C 1
ATOM 1355 O O . ALA A 1 189 ? 77.773 43.038 38.629 1.00 24.62 189 ALA A O 1
ATOM 1357 N N . TYR A 1 190 ? 79.617 42.237 39.606 1.00 25.13 190 TYR A N 1
ATOM 1358 C CA . TYR A 1 190 ? 79.624 43.225 40.703 1.00 25.03 190 TYR A CA 1
ATOM 1359 C C . TYR A 1 190 ? 79.447 44.680 40.245 1.00 24.56 190 TYR A C 1
ATOM 1360 O O . TYR A 1 190 ? 78.683 45.441 40.833 1.00 24.00 190 TYR A O 1
ATOM 1369 N N . SER A 1 191 ? 80.169 45.062 39.198 1.00 24.30 191 SER A N 1
ATOM 1370 C CA . SER A 1 191 ? 80.036 46.400 38.613 1.00 25.30 191 SER A CA 1
ATOM 1371 C C . SER A 1 191 ? 78.572 46.803 38.336 1.00 24.97 191 SER A C 1
ATOM 1372 O O . SER A 1 191 ? 78.175 47.938 38.601 1.00 25.04 191 SER A O 1
ATOM 1375 N N . LEU A 1 192 ? 77.781 45.860 37.835 1.00 25.18 192 LEU A N 1
ATOM 1376 C CA . LEU A 1 192 ? 76.367 46.123 37.492 1.00 26.24 192 LEU A CA 1
ATOM 1377 C C . LEU A 1 192 ? 75.504 46.416 38.722 1.00 26.08 192 LEU A C 1
ATOM 1378 O O . LEU A 1 192 ? 74.692 47.342 38.713 1.00 26.52 192 LEU A O 1
ATOM 1383 N N . SER A 1 193 ? 75.690 45.614 39.767 1.00 26.14 193 SER A N 1
ATOM 1384 C CA . SER A 1 193 ? 75.028 45.824 41.059 1.00 26.69 193 SER A CA 1
ATOM 1385 C C . SER A 1 193 ? 75.374 47.175 41.659 1.00 25.37 193 SER A C 1
ATOM 1386 O O . SER A 1 193 ? 74.581 47.741 42.396 1.00 25.52 193 SER A O 1
ATOM 1389 N N . ALA A 1 194 ? 76.586 47.651 41.364 1.00 24.99 194 ALA A N 1
ATOM 1390 C CA . ALA A 1 194 ? 77.084 48.931 41.830 1.00 24.54 194 ALA A CA 1
ATOM 1391 C C . ALA A 1 194 ? 76.674 50.115 40.953 1.00 25.05 194 ALA A C 1
ATOM 1392 O O . ALA A 1 194 ? 77.082 51.244 41.216 1.00 25.38 194 ALA A O 1
ATOM 1394 N N . GLY A 1 195 ? 75.849 49.873 39.936 1.00 25.31 195 GLY A N 1
ATOM 1395 C CA . GLY A 1 195 ? 75.340 50.946 39.083 1.00 25.85 195 GLY A CA 1
ATOM 1396 C C . GLY A 1 195 ? 76.137 51.223 37.813 1.00 26.67 195 GLY A C 1
ATOM 1397 O O . GLY A 1 195 ? 75.899 52.244 37.128 1.00 27.03 195 GLY A O 1
ATOM 1398 N N . GLY A 1 196 ? 77.080 50.343 37.480 1.00 25.27 196 GLY A N 1
ATOM 1399 C CA . GLY A 1 196 ? 77.931 50.582 36.300 1.00 24.97 196 GLY A CA 1
ATOM 1400 C C . GLY A 1 196 ? 77.203 50.290 34.997 1.00 23.89 196 GLY A C 1
ATOM 1401 O O . GLY A 1 196 ? 76.143 49.684 35.011 1.00 24.49 196 GLY A O 1
ATOM 1402 N N . PRO A 1 197 ? 77.777 50.710 33.852 1.00 23.34 197 PRO A N 1
ATOM 1403 C CA . PRO A 1 197 ? 77.148 50.362 32.581 1.00 23.18 197 PRO A CA 1
ATOM 1404 C C . PRO A 1 197 ? 77.519 48.944 32.134 1.00 23.12 197 PRO A C 1
ATOM 1405 O O . PRO A 1 197 ? 78.511 48.370 32.620 1.00 23.52 197 PRO A O 1
ATOM 1409 N N . ILE A 1 198 ? 76.733 48.424 31.198 1.00 22.47 198 ILE A N 1
ATOM 1410 C CA . ILE A 1 198 ? 77.001 47.161 30.538 1.00 22.78 198 ILE A CA 1
ATOM 1411 C C . ILE A 1 198 ? 77.889 47.445 29.318 1.00 22.96 198 ILE A C 1
ATOM 1412 O O . ILE A 1 198 ? 77.581 48.320 28.505 1.00 21.50 198 ILE A O 1
ATOM 1417 N N . LEU A 1 199 ? 78.973 46.683 29.205 1.00 22.60 199 LEU A N 1
ATOM 1418 C CA . LEU A 1 199 ? 79.908 46.792 28.096 1.00 23.93 199 LEU A CA 1
ATOM 1419 C C . LEU A 1 199 ? 79.837 45.506 27.280 1.00 24.20 199 LEU A C 1
ATOM 1420 O O . LEU A 1 199 ? 80.004 44.427 27.838 1.00 23.95 199 LEU A O 1
ATOM 1425 N N . THR A 1 200 ? 79.630 45.604 25.969 1.00 24.51 200 THR A N 1
ATOM 1426 C CA . THR A 1 200 ? 79.672 44.406 25.136 1.00 25.84 200 THR A CA 1
ATOM 1427 C C . THR A 1 200 ? 81.037 43.720 25.274 1.00 26.76 200 THR A C 1
ATOM 1428 O O . THR A 1 200 ? 82.077 44.398 25.303 1.00 25.77 200 THR A O 1
ATOM 1432 N N . PRO A 1 201 ? 81.028 42.370 25.376 1.00 27.98 201 PRO A N 1
ATOM 1433 C CA . PRO A 1 201 ? 82.152 41.577 25.881 1.00 29.45 201 PRO A CA 1
ATOM 1434 C C . PRO A 1 201 ? 83.472 41.749 25.155 1.00 30.67 201 PRO A C 1
ATOM 1435 O O . PRO A 1 201 ? 84.526 41.466 25.743 1.00 31.21 201 PRO A O 1
ATOM 1439 N N . SER A 1 202 ? 83.411 42.187 23.903 1.00 31.42 202 SER A N 1
ATOM 1440 C CA . SER A 1 202 ? 84.593 42.309 23.064 1.00 33.09 202 SER A CA 1
ATOM 1441 C C . SER A 1 202 ? 85.199 43.717 23.019 1.00 33.07 202 SER A C 1
ATOM 1442 O O . SER A 1 202 ? 86.316 43.884 22.511 1.00 33.80 202 SER A O 1
ATOM 1445 N N . LEU A 1 203 ? 84.449 44.719 23.491 1.00 31.92 203 LEU A N 1
ATOM 1446 C CA . LEU A 1 203 ? 84.901 46.115 23.568 1.00 30.69 203 LEU A CA 1
ATOM 1447 C C . LEU A 1 203 ? 86.316 46.253 24.142 1.00 29.70 203 LEU A C 1
ATOM 1448 O O . LEU A 1 203 ? 86.666 45.599 25.124 1.00 29.05 203 LEU A O 1
ATOM 1453 N N . ASP A 1 204 ? 87.124 47.125 23.556 1.00 28.89 204 ASP A N 1
ATOM 1454 C CA . ASP A 1 204 ? 88.452 47.394 24.127 1.00 28.45 204 ASP A CA 1
ATOM 1455 C C . ASP A 1 204 ? 88.359 48.521 25.176 1.00 27.37 204 ASP A C 1
ATOM 1456 O O . ASP A 1 204 ? 88.854 49.645 24.982 1.00 25.94 204 ASP A O 1
ATOM 1461 N N . ALA A 1 205 ? 87.711 48.208 26.292 1.00 26.03 205 ALA A N 1
ATOM 1462 C CA . ALA A 1 205 ? 87.434 49.211 27.310 1.00 25.76 205 ALA A CA 1
ATOM 1463 C C . ALA A 1 205 ? 87.439 48.603 28.694 1.00 25.67 205 ALA A C 1
ATOM 1464 O O . ALA A 1 205 ? 87.218 47.405 28.843 1.00 25.82 205 ALA A O 1
ATOM 1466 N N . ILE A 1 206 ? 87.753 49.424 29.697 1.00 25.98 206 ILE A N 1
ATOM 1467 C CA . ILE A 1 206 ? 87.499 49.075 31.095 1.00 26.79 206 ILE A CA 1
ATOM 1468 C C . ILE A 1 206 ? 86.709 50.204 31.791 1.00 26.09 206 ILE A C 1
ATOM 1469 O O . ILE A 1 206 ? 86.779 51.370 31.366 1.00 24.54 206 ILE A O 1
ATOM 1474 N N . THR A 1 207 ? 85.955 49.849 32.839 1.00 25.24 207 THR A N 1
ATOM 1475 C CA . THR A 1 207 ? 85.110 50.807 33.538 1.00 24.88 207 THR A CA 1
ATOM 1476 C C . THR A 1 207 ? 85.550 50.951 34.971 1.00 24.16 207 THR A C 1
ATOM 1477 O O . THR A 1 207 ? 85.885 49.966 35.614 1.00 23.75 207 THR A O 1
ATOM 1481 N N . LEU A 1 208 ? 85.568 52.196 35.438 1.00 23.06 208 LEU A N 1
ATOM 1482 C CA . LEU A 1 208 ? 85.852 52.533 36.808 1.00 22.84 208 LEU A CA 1
ATOM 1483 C C . LEU A 1 208 ? 84.513 52.921 37.433 1.00 22.85 208 LEU A C 1
ATOM 1484 O O . LEU A 1 208 ? 83.853 53.864 36.979 1.00 22.98 208 LEU A O 1
ATOM 1489 N N . VAL A 1 209 ? 84.110 52.187 38.463 1.00 22.80 209 VAL A N 1
ATOM 1490 C CA . VAL A 1 209 ? 82.794 52.410 39.080 1.00 23.48 209 VAL A CA 1
ATOM 1491 C C . VAL A 1 209 ? 83.004 52.701 40.564 1.00 23.66 209 VAL A C 1
ATOM 1492 O O . VAL A 1 209 ? 83.516 51.849 41.296 1.00 23.09 209 VAL A O 1
ATOM 1496 N N . PRO A 1 210 ? 82.648 53.917 41.008 1.00 24.77 210 PRO A N 1
ATOM 1497 C CA . PRO A 1 210 ? 82.838 54.234 42.425 1.00 24.97 210 PRO A CA 1
ATOM 1498 C C . PRO A 1 210 ? 81.833 53.508 43.303 1.00 24.98 210 PRO A C 1
ATOM 1499 O O . PRO A 1 210 ? 80.734 53.144 42.849 1.00 24.50 210 PRO A O 1
ATOM 1503 N N . MET A 1 211 ? 82.232 53.266 44.544 1.00 24.67 211 MET A N 1
ATOM 1504 C CA . MET A 1 211 ? 81.382 52.581 45.510 1.00 24.13 211 MET A CA 1
ATOM 1505 C C . MET A 1 211 ? 80.977 53.611 46.540 1.00 24.34 211 MET A C 1
ATOM 1506 O O . MET A 1 211 ? 81.760 53.947 47.422 1.00 24.20 211 MET A O 1
ATOM 1511 N N . PHE A 1 212 ? 79.762 54.138 46.399 1.00 24.09 212 PHE A N 1
ATOM 1512 C CA . PHE A 1 212 ? 79.214 55.146 47.307 1.00 24.37 212 PHE A CA 1
ATOM 1513 C C . PHE A 1 212 ? 80.142 56.351 47.508 1.00 24.01 212 PHE A C 1
ATOM 1514 O O . PHE A 1 212 ? 80.581 56.633 48.625 1.00 23.16 212 PHE A O 1
ATOM 1522 N N . PRO A 1 213 ? 80.450 57.068 46.424 1.00 24.20 213 PRO A N 1
ATOM 1523 C CA . PRO A 1 213 ? 81.343 58.198 46.596 1.00 24.57 213 PRO A CA 1
ATOM 1524 C C . PRO A 1 213 ? 80.625 59.341 47.317 1.00 25.02 213 PRO A C 1
ATOM 1525 O O . PRO A 1 213 ? 79.399 59.523 47.163 1.00 24.27 213 PRO A O 1
ATOM 1529 N N . HIS A 1 214 ? 81.382 60.100 48.099 1.00 25.31 214 HIS A N 1
ATOM 1530 C CA . HIS A 1 214 ? 80.836 61.268 48.769 1.00 26.39 214 HIS A CA 1
ATOM 1531 C C . HIS A 1 214 ? 80.463 62.385 47.782 1.00 25.78 214 HIS A C 1
ATOM 1532 O O . HIS A 1 214 ? 79.524 63.133 48.024 1.00 24.99 214 HIS A O 1
ATOM 1539 N N . THR A 1 215 ? 81.192 62.477 46.674 1.00 25.39 215 THR A N 1
ATOM 1540 C CA . THR A 1 215 ? 80.877 63.430 45.605 1.00 26.16 215 THR A CA 1
ATOM 1541 C C . THR A 1 215 ? 79.706 62.918 44.761 1.00 25.48 215 THR A C 1
ATOM 1542 O O . THR A 1 215 ? 79.816 61.893 44.078 1.00 24.48 215 THR A O 1
ATOM 1546 N N . LEU A 1 216 ? 78.597 63.651 44.803 1.00 25.25 216 LEU A N 1
ATOM 1547 C CA . LEU A 1 216 ? 77.342 63.235 44.161 1.00 25.10 216 LEU A CA 1
ATOM 1548 C C . LEU A 1 216 ? 77.386 63.327 42.640 1.00 25.00 216 LEU A C 1
ATOM 1549 O O . LEU A 1 216 ? 76.564 62.716 41.961 1.00 25.08 216 LEU A O 1
ATOM 1554 N N . SER A 1 217 ? 78.356 64.070 42.107 1.00 24.02 217 SER A N 1
ATOM 1555 C CA . SER A 1 217 ? 78.549 64.142 40.653 1.00 23.73 217 SER A CA 1
ATOM 1556 C C . SER A 1 217 ? 79.510 63.073 40.095 1.00 23.41 217 SER A C 1
ATOM 1557 O O . SER A 1 217 ? 79.784 63.041 38.891 1.00 22.20 217 SER A O 1
ATOM 1560 N N . ALA A 1 218 ? 80.021 62.202 40.958 1.00 23.44 218 ALA A N 1
ATOM 1561 C CA . ALA A 1 218 ? 80.818 61.060 40.495 1.00 23.86 218 ALA A CA 1
ATOM 1562 C C . ALA A 1 218 ? 79.960 60.155 39.619 1.00 23.94 218 ALA A C 1
ATOM 1563 O O . ALA A 1 218 ? 78.787 59.933 39.916 1.00 24.53 218 ALA A O 1
ATOM 1565 N N . ARG A 1 219 ? 80.521 59.688 38.510 1.00 23.49 219 ARG A N 1
ATOM 1566 C CA . ARG A 1 219 ? 79.813 58.783 37.596 1.00 23.28 219 ARG A CA 1
ATOM 1567 C C . ARG A 1 219 ? 80.799 57.732 37.097 1.00 23.59 219 ARG A C 1
ATOM 1568 O O . ARG A 1 219 ? 82.010 57.986 37.086 1.00 23.00 219 ARG A O 1
ATOM 1576 N N . PRO A 1 220 ? 80.281 56.577 36.636 1.00 23.60 220 PRO A N 1
ATOM 1577 C CA . PRO A 1 220 ? 81.104 55.561 36.008 1.00 23.72 220 PRO A CA 1
ATOM 1578 C C . PRO A 1 220 ? 81.854 56.157 34.818 1.00 23.60 220 PRO A C 1
ATOM 1579 O O . PRO A 1 220 ? 81.305 56.988 34.070 1.00 23.58 220 PRO A O 1
ATOM 1583 N N . LEU A 1 221 ? 83.103 55.742 34.673 1.00 22.75 221 LEU A N 1
ATOM 1584 C CA . LEU A 1 221 ? 83.973 56.261 33.633 1.00 23.10 221 LEU A CA 1
ATOM 1585 C C . LEU A 1 221 ? 84.476 55.097 32.793 1.00 22.69 221 LEU A C 1
ATOM 1586 O O . LEU A 1 221 ? 84.885 54.075 33.338 1.00 23.37 221 LEU A O 1
ATOM 1591 N N . VAL A 1 222 ? 84.430 55.229 31.470 1.00 21.64 222 VAL A N 1
ATOM 1592 C CA . VAL A 1 222 ? 84.855 54.132 30.620 1.00 21.54 222 VAL A CA 1
ATOM 1593 C C . VAL A 1 222 ? 86.082 54.585 29.832 1.00 21.72 222 VAL A C 1
ATOM 1594 O O . VAL A 1 222 ? 86.033 55.599 29.123 1.00 21.01 222 VAL A O 1
ATOM 1598 N N . ILE A 1 223 ? 87.177 53.845 29.977 1.00 21.27 223 ILE A N 1
ATOM 1599 C CA . ILE A 1 223 ? 88.460 54.197 29.339 1.00 21.84 223 ILE A CA 1
ATOM 1600 C C . ILE A 1 223 ? 88.918 53.094 28.377 1.00 22.43 223 ILE A C 1
ATOM 1601 O O . ILE A 1 223 ? 88.385 51.982 28.408 1.00 21.22 223 ILE A O 1
ATOM 1606 N N . ASN A 1 224 ? 89.901 53.405 27.525 1.00 23.04 224 ASN A N 1
ATOM 1607 C CA . ASN A 1 224 ? 90.487 52.404 26.620 1.00 23.92 224 ASN A CA 1
ATOM 1608 C C . ASN A 1 224 ? 91.183 51.313 27.424 1.00 23.76 224 ASN A C 1
ATOM 1609 O O . ASN A 1 224 ? 91.843 51.610 28.430 1.00 24.08 224 ASN A O 1
ATOM 1614 N N . SER A 1 225 ? 91.003 50.051 27.027 1.00 23.37 225 SER A N 1
ATOM 1615 C CA . SER A 1 225 ? 91.657 48.938 27.721 1.00 24.42 225 SER A CA 1
ATOM 1616 C C . SER A 1 225 ? 93.191 48.955 27.584 1.00 24.57 225 SER A C 1
ATOM 1617 O O . SER A 1 225 ? 93.888 48.250 28.301 1.00 25.74 225 SER A O 1
ATOM 1620 N N . SER A 1 226 ? 93.706 49.772 26.684 1.00 24.79 226 SER A N 1
ATOM 1621 C CA . SER A 1 226 ? 95.162 49.958 26.559 1.00 26.00 226 SER A CA 1
ATOM 1622 C C . SER A 1 226 ? 95.710 50.976 27.579 1.00 25.60 226 SER A C 1
ATOM 1623 O O . SER A 1 226 ? 96.924 51.146 27.698 1.00 25.47 226 SER A O 1
ATOM 1626 N N . SER A 1 227 ? 94.819 51.630 28.327 1.00 25.34 227 SER A N 1
ATOM 1627 C CA . SER A 1 227 ? 95.218 52.599 29.366 1.00 25.77 227 SER A CA 1
ATOM 1628 C C . SER A 1 227 ? 95.584 51.930 30.693 1.00 25.71 227 SER A C 1
ATOM 1629 O O . SER A 1 227 ? 95.135 50.825 30.982 1.00 27.09 227 SER A O 1
ATOM 1632 N N . THR A 1 228 ? 96.433 52.583 31.477 1.00 24.55 228 THR A N 1
ATOM 1633 C CA . THR A 1 228 ? 96.775 52.082 32.794 1.00 24.15 228 THR A CA 1
ATOM 1634 C C . THR A 1 228 ? 96.064 52.896 33.870 1.00 23.09 228 THR A C 1
ATOM 1635 O O . THR A 1 228 ? 95.678 54.043 33.648 1.00 22.69 228 THR A O 1
ATOM 1639 N N . ILE A 1 229 ? 95.900 52.302 35.041 1.00 22.48 229 ILE A N 1
ATOM 1640 C CA . ILE A 1 229 ? 95.326 53.003 36.173 1.00 21.97 229 ILE A CA 1
ATOM 1641 C C . ILE A 1 229 ? 96.252 52.854 37.368 1.00 22.70 229 ILE A C 1
ATOM 1642 O O . ILE A 1 229 ? 96.674 51.741 37.702 1.00 23.13 229 ILE A O 1
ATOM 1647 N N . ARG A 1 230 ? 96.570 53.976 38.006 1.00 21.75 230 ARG A N 1
ATOM 1648 C CA . ARG A 1 230 ? 97.371 53.965 39.198 1.00 22.30 230 ARG A CA 1
ATOM 1649 C C . ARG A 1 230 ? 96.563 54.524 40.353 1.00 21.74 230 ARG A C 1
ATOM 1650 O O . ARG A 1 230 ? 95.910 55.568 40.230 1.00 21.93 230 ARG A O 1
ATOM 1658 N N . LEU A 1 231 ? 96.607 53.814 41.475 1.00 21.71 231 LEU A N 1
ATOM 1659 C CA . LEU A 1 231 ? 95.928 54.238 42.696 1.00 21.82 231 LEU A CA 1
ATOM 1660 C C . LEU A 1 231 ? 96.959 54.555 43.757 1.00 22.55 231 LEU A C 1
ATOM 1661 O O . LEU A 1 231 ? 97.871 53.764 44.008 1.00 21.45 231 LEU A O 1
ATOM 1666 N N . ARG A 1 232 ? 96.823 55.736 44.350 1.00 23.30 232 ARG A N 1
ATOM 1667 C CA . ARG A 1 232 ? 97.754 56.219 45.345 1.00 25.59 232 ARG A CA 1
ATOM 1668 C C . ARG A 1 232 ? 96.980 56.544 46.619 1.00 26.29 232 ARG A C 1
ATOM 1669 O O . ARG A 1 232 ? 95.851 57.049 46.559 1.00 25.33 232 ARG A O 1
ATOM 1677 N N . PHE A 1 233 ? 97.592 56.265 47.768 1.00 27.79 233 PHE A N 1
ATOM 1678 C CA . PHE A 1 233 ? 96.910 56.393 49.059 1.00 30.03 233 PHE A CA 1
ATOM 1679 C C . PHE A 1 233 ? 97.668 57.240 50.072 1.00 31.60 233 PHE A C 1
ATOM 1680 O O . PHE A 1 233 ? 98.813 57.627 49.848 1.00 31.62 233 PHE A O 1
ATOM 1688 N N . SER A 1 234 ? 97.009 57.528 51.193 1.00 34.27 234 SER A N 1
ATOM 1689 C CA . SER A 1 234 ? 97.652 58.161 52.337 1.00 36.79 234 SER A CA 1
ATOM 1690 C C . SER A 1 234 ? 98.774 57.286 52.889 1.00 38.32 234 SER A C 1
ATOM 1691 O O . SER A 1 234 ? 98.698 56.059 52.825 1.00 38.92 234 SER A O 1
ATOM 1694 N N . HIS A 1 235 ? 99.811 57.916 53.441 1.00 40.34 235 HIS A N 1
ATOM 1695 C CA . HIS A 1 235 ? 100.908 57.175 54.066 1.00 42.06 235 HIS A CA 1
ATOM 1696 C C . HIS A 1 235 ? 100.564 56.724 55.488 1.00 42.26 235 HIS A C 1
ATOM 1697 O O . HIS A 1 235 ? 99.634 57.239 56.114 1.00 42.74 235 HIS A O 1
ATOM 1704 N N . ASP A 1 239 ? 95.192 49.111 56.196 1.00 42.60 239 ASP A N 1
ATOM 1705 C CA . ASP A 1 239 ? 93.952 48.333 56.077 1.00 42.22 239 ASP A CA 1
ATOM 1706 C C . ASP A 1 239 ? 93.344 48.361 54.664 1.00 41.12 239 ASP A C 1
ATOM 1707 O O . ASP A 1 239 ? 92.185 47.989 54.476 1.00 41.71 239 ASP A O 1
ATOM 1712 N N . LEU A 1 240 ? 94.100 48.816 53.673 1.00 39.26 240 LEU A N 1
ATOM 1713 C CA . LEU A 1 240 ? 93.587 48.835 52.308 1.00 37.69 240 LEU A CA 1
ATOM 1714 C C . LEU A 1 240 ? 93.851 47.501 51.643 1.00 35.90 240 LEU A C 1
ATOM 1715 O O . LEU A 1 240 ? 94.877 46.870 51.902 1.00 35.53 240 LEU A O 1
ATOM 1720 N N . GLU A 1 241 ? 92.908 47.062 50.815 1.00 33.78 241 GLU A N 1
ATOM 1721 C CA . GLU A 1 241 ? 93.001 45.760 50.151 1.00 32.66 241 GLU A CA 1
ATOM 1722 C C . GLU A 1 241 ? 92.566 45.812 48.698 1.00 31.50 241 GLU A C 1
ATOM 1723 O O . GLU A 1 241 ? 91.763 46.663 48.312 1.00 30.47 241 GLU A O 1
ATOM 1729 N N . ILE A 1 242 ? 93.076 44.865 47.917 1.00 30.38 242 ILE A N 1
ATOM 1730 C CA . ILE A 1 242 ? 92.663 44.652 46.533 1.00 29.88 242 ILE A CA 1
ATOM 1731 C C . ILE A 1 242 ? 92.065 43.236 46.407 1.00 29.34 242 ILE A C 1
ATOM 1732 O O . ILE A 1 242 ? 92.720 42.241 46.760 1.00 28.41 242 ILE A O 1
ATOM 1737 N N . SER A 1 243 ? 90.830 43.150 45.913 1.00 28.29 243 SER A N 1
ATOM 1738 C CA . SER A 1 243 ? 90.191 41.849 45.646 1.00 28.32 243 SER A CA 1
ATOM 1739 C C . SER A 1 243 ? 89.998 41.638 44.158 1.00 28.36 243 SER A C 1
ATOM 1740 O O . SER A 1 243 ? 89.338 42.435 43.485 1.00 28.78 243 SER A O 1
ATOM 1743 N N . CYS A 1 244 ? 90.568 40.567 43.638 1.00 28.46 244 CYS A N 1
ATOM 1744 C CA . CYS A 1 244 ? 90.433 40.235 42.222 1.00 28.91 244 CYS A CA 1
ATOM 1745 C C . CYS A 1 244 ? 89.502 39.047 42.055 1.00 29.16 244 CYS A C 1
ATOM 1746 O O . CYS A 1 244 ? 89.769 37.965 42.589 1.00 29.45 244 CYS A O 1
ATOM 1749 N N . ASP A 1 245 ? 88.416 39.244 41.310 1.00 29.40 245 ASP A N 1
ATOM 1750 C CA . ASP A 1 245 ? 87.359 38.233 41.181 1.00 30.28 245 ASP A CA 1
ATOM 1751 C C . ASP A 1 245 ? 86.974 37.665 42.552 1.00 31.70 245 ASP A C 1
ATOM 1752 O O . ASP A 1 245 ? 86.766 38.412 43.512 1.00 31.04 245 ASP A O 1
ATOM 1757 N N . SER A 1 246 ? 86.905 36.340 42.657 1.00 33.86 246 SER A N 1
ATOM 1758 C CA . SER A 1 246 ? 86.509 35.719 43.924 1.00 36.12 246 SER A CA 1
ATOM 1759 C C . SER A 1 246 ? 87.690 35.260 44.779 1.00 36.73 246 SER A C 1
ATOM 1760 O O . SER A 1 246 ? 87.542 34.353 45.599 1.00 37.13 246 SER A O 1
ATOM 1763 N N . GLN A 1 247 ? 88.853 35.886 44.584 1.00 37.33 247 GLN A N 1
ATOM 1764 C CA . GLN A 1 247 ? 90.059 35.531 45.316 1.00 37.82 247 GLN A CA 1
ATOM 1765 C C . GLN A 1 247 ? 90.102 36.284 46.638 1.00 37.89 247 GLN A C 1
ATOM 1766 O O . GLN A 1 247 ? 89.391 37.269 46.811 1.00 37.54 247 GLN A O 1
ATOM 1772 N N . ILE A 1 248 ? 90.927 35.816 47.572 1.00 38.11 248 ILE A N 1
ATOM 1773 C CA . ILE A 1 248 ? 91.006 36.458 48.884 1.00 38.51 248 ILE A CA 1
ATOM 1774 C C . ILE A 1 248 ? 91.577 37.862 48.749 1.00 38.51 248 ILE A C 1
ATOM 1775 O O . ILE A 1 248 ? 92.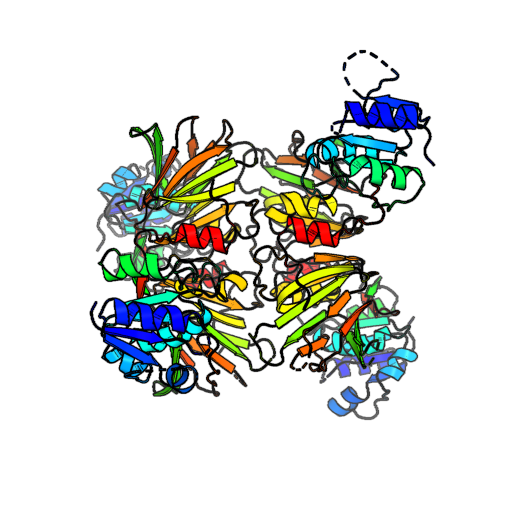400 38.135 47.863 1.00 38.16 248 ILE A O 1
ATOM 1780 N N . ALA A 1 249 ? 91.130 38.752 49.628 1.00 38.87 249 ALA A N 1
ATOM 1781 C CA . ALA A 1 249 ? 91.602 40.129 49.614 1.00 39.24 249 ALA A CA 1
ATOM 1782 C C . ALA A 1 249 ? 93.094 40.146 49.895 1.00 39.36 249 ALA A C 1
ATOM 1783 O O . ALA A 1 249 ? 93.578 39.426 50.770 1.00 39.43 249 ALA A O 1
ATOM 1785 N N . LEU 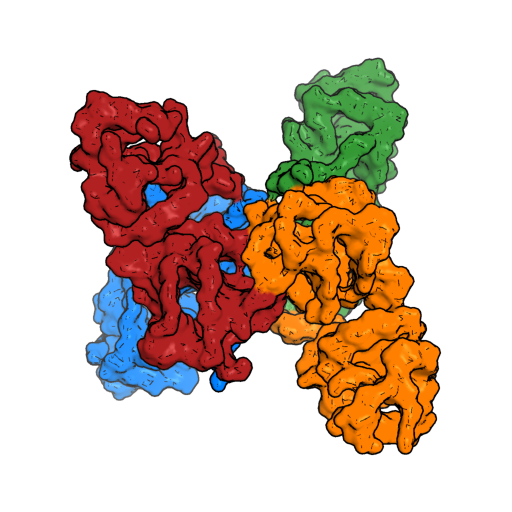A 1 250 ? 93.818 40.952 49.128 1.00 39.43 250 LEU A N 1
ATOM 1786 C CA . LEU A 1 250 ? 95.253 41.057 49.279 1.00 39.69 250 LEU A CA 1
ATOM 1787 C C . LEU A 1 250 ? 95.626 42.433 49.830 1.00 39.57 250 LEU A C 1
ATOM 1788 O O . LEU A 1 250 ? 95.231 43.448 49.266 1.00 39.27 250 LEU A O 1
ATOM 1793 N N . PRO A 1 251 ? 96.386 42.460 50.943 1.00 39.51 251 PRO A N 1
ATOM 1794 C CA . PRO A 1 251 ? 96.703 43.693 51.653 1.00 39.48 251 PRO A CA 1
ATOM 1795 C C . PRO A 1 251 ? 97.621 44.606 50.846 1.00 39.53 251 PRO A C 1
ATOM 1796 O O . PRO A 1 251 ? 98.441 44.138 50.056 1.00 39.27 251 PRO A O 1
ATOM 1800 N N . ILE A 1 252 ? 97.430 45.904 51.029 1.00 39.82 252 ILE A N 1
ATOM 1801 C CA . ILE A 1 252 ? 98.303 46.913 50.466 1.00 40.36 252 ILE A CA 1
ATOM 1802 C C . ILE A 1 252 ? 99.003 47.556 51.648 1.00 41.13 252 ILE A C 1
ATOM 1803 O O . ILE A 1 252 ? 98.362 48.145 52.522 1.00 41.34 252 ILE A O 1
ATOM 1808 N N . GLN A 1 253 ? 100.320 47.426 51.683 1.00 42.19 253 GLN A N 1
ATOM 1809 C CA . GLN A 1 253 ? 101.111 47.991 52.768 1.00 43.18 253 GLN A CA 1
ATOM 1810 C C . GLN A 1 253 ? 101.253 49.496 52.589 1.00 43.24 253 GLN A C 1
ATOM 1811 O O . GLN A 1 253 ? 101.132 50.003 51.472 1.00 43.16 253 GLN A O 1
ATOM 1817 N N . GLU A 1 254 ? 101.480 50.201 53.699 1.00 43.13 254 GLU A N 1
ATOM 1818 C CA . GLU A 1 254 ? 101.673 51.647 53.692 1.00 43.31 254 GLU A CA 1
ATOM 1819 C C . GLU A 1 254 ? 102.831 52.011 52.763 1.00 41.89 254 GLU A C 1
ATOM 1820 O O . GLU A 1 254 ? 103.867 51.343 52.762 1.00 41.72 254 GLU A O 1
ATOM 1826 N N . GLY A 1 255 ? 102.633 53.053 51.962 1.00 40.57 255 GLY A N 1
ATOM 1827 C CA . GLY A 1 255 ? 103.638 53.486 50.995 1.00 39.01 255 GLY A CA 1
ATOM 1828 C C . GLY A 1 255 ? 103.484 52.888 49.605 1.00 38.02 255 GLY A C 1
ATOM 1829 O O . GLY A 1 255 ? 104.099 53.365 48.651 1.00 38.28 255 GLY A O 1
ATOM 1830 N N . GLU A 1 256 ? 102.668 51.844 49.483 1.00 36.42 256 GLU A N 1
ATOM 1831 C CA . GLU A 1 256 ? 102.520 51.138 48.216 1.00 35.62 256 GLU A CA 1
ATOM 1832 C C . GLU A 1 256 ? 101.396 51.743 47.360 1.00 33.77 256 GLU A C 1
ATOM 1833 O O . GLU A 1 256 ? 100.342 52.096 47.880 1.00 33.08 256 GLU A O 1
ATOM 1839 N N . ASP A 1 257 ? 101.661 51.884 46.061 1.00 32.49 257 ASP A N 1
ATOM 1840 C CA . ASP A 1 257 ? 100.657 52.258 45.054 1.00 31.30 257 ASP A CA 1
ATOM 1841 C C . ASP A 1 257 ? 100.180 50.978 44.397 1.00 30.03 257 ASP A C 1
ATOM 1842 O O . ASP A 1 257 ? 100.861 49.949 44.477 1.00 30.20 257 ASP A O 1
ATOM 1847 N N . VAL A 1 258 ? 99.009 51.033 43.761 1.00 28.11 258 VAL A N 1
ATOM 1848 C CA . VAL A 1 258 ? 98.493 49.937 42.949 1.00 26.69 258 VAL A CA 1
ATOM 1849 C C . VAL A 1 258 ? 98.447 50.353 41.485 1.00 26.52 258 VAL A C 1
ATOM 1850 O O . VAL A 1 258 ? 97.931 51.419 41.153 1.00 26.31 258 VAL A O 1
ATOM 1854 N N . LEU A 1 259 ? 98.968 49.509 40.606 1.00 25.69 259 LEU A N 1
ATOM 1855 C CA . LEU A 1 259 ? 98.891 49.764 39.174 1.00 26.62 259 LEU A CA 1
ATOM 1856 C C . LEU A 1 259 ? 98.069 48.667 38.510 1.00 26.09 259 LEU A C 1
ATOM 1857 O O . LEU A 1 259 ? 98.328 47.485 38.732 1.00 25.83 259 LEU A O 1
ATOM 1862 N N . ILE A 1 260 ? 97.073 49.062 37.719 1.00 25.58 260 ILE A N 1
ATOM 1863 C CA . ILE A 1 260 ? 96.205 48.117 37.018 1.00 26.06 260 ILE A CA 1
ATOM 1864 C C . ILE A 1 260 ? 96.317 48.354 35.520 1.00 26.40 260 ILE A C 1
ATOM 1865 O O . ILE A 1 260 ? 96.264 49.503 35.044 1.00 25.67 260 ILE A O 1
ATOM 1870 N N . ARG A 1 261 ? 96.470 47.258 34.781 1.00 26.06 261 ARG A N 1
ATOM 1871 C CA . ARG A 1 261 ? 96.594 47.309 33.333 1.00 27.48 261 ARG A CA 1
ATOM 1872 C C . ARG A 1 261 ? 96.046 46.020 32.709 1.00 26.96 261 ARG A C 1
ATOM 1873 O O . ARG A 1 261 ? 95.814 45.038 33.411 1.00 26.10 261 ARG A O 1
ATOM 1881 N N . ARG A 1 262 ? 95.835 46.040 31.397 1.00 27.02 262 ARG A N 1
ATOM 1882 C CA . ARG A 1 262 ? 95.415 44.845 30.657 1.00 28.46 262 ARG A CA 1
ATOM 1883 C C . ARG A 1 262 ? 96.556 43.816 30.628 1.00 28.53 262 ARG A C 1
ATOM 1884 O O . ARG A 1 262 ? 97.702 44.177 30.387 1.00 28.11 262 ARG A O 1
ATOM 1892 N N . CYS A 1 263 ? 96.249 42.545 30.885 1.00 29.82 263 CYS A N 1
ATOM 1893 C CA . CYS A 1 263 ? 97.242 41.466 30.715 1.00 30.84 263 CYS A CA 1
ATOM 1894 C C . CYS A 1 263 ? 97.694 41.313 29.263 1.00 30.99 263 CYS A C 1
ATOM 1895 O O . CYS A 1 263 ? 96.930 41.597 28.340 1.00 29.72 263 CYS A O 1
ATOM 1898 N N . ASP A 1 264 ? 98.920 40.806 29.080 1.00 31.46 264 ASP A N 1
ATOM 1899 C CA . ASP A 1 264 ? 99.466 40.513 27.749 1.00 33.04 264 ASP A CA 1
ATOM 1900 C C . ASP A 1 264 ? 98.815 39.302 27.088 1.00 33.10 264 ASP A C 1
ATOM 1901 O O . ASP A 1 264 ? 99.053 39.028 25.909 1.00 34.48 264 ASP A O 1
ATOM 1906 N N . TYR A 1 265 ? 98.010 38.567 27.840 1.00 32.26 265 TYR A N 1
ATOM 1907 C CA . TYR A 1 265 ? 97.365 37.377 27.312 1.00 31.77 265 TYR A CA 1
ATOM 1908 C C . TYR A 1 265 ? 95.852 37.450 27.499 1.00 31.43 265 TYR A C 1
ATOM 1909 O O . TYR A 1 265 ? 95.362 38.205 28.355 1.00 30.93 265 TYR A O 1
ATOM 1918 N N . HIS A 1 266 ? 95.128 36.650 26.718 1.00 30.80 266 HIS A N 1
ATOM 1919 C CA . HIS A 1 266 ? 93.656 36.674 26.712 1.00 31.11 266 HIS A CA 1
ATOM 1920 C C . HIS A 1 266 ? 93.089 35.275 26.815 1.00 30.13 266 HIS A C 1
ATOM 1921 O O . HIS A 1 266 ? 93.716 34.302 26.398 1.00 29.13 266 HIS A O 1
ATOM 1928 N N . LEU A 1 267 ? 91.891 35.181 27.366 1.00 28.77 267 LEU A N 1
ATOM 1929 C CA . LEU A 1 267 ? 91.169 33.921 27.391 1.00 28.53 267 LEU A CA 1
ATOM 1930 C C . LEU A 1 267 ? 90.611 33.628 25.997 1.00 27.96 267 LEU A C 1
ATOM 1931 O O . LEU A 1 267 ? 89.926 34.470 25.419 1.00 27.89 267 LEU A O 1
ATOM 1936 N N . ASN A 1 268 ? 90.932 32.448 25.458 1.00 28.08 268 ASN A N 1
ATOM 1937 C CA . ASN A 1 268 ? 90.403 32.007 24.162 1.00 28.20 268 ASN A CA 1
ATOM 1938 C C . ASN A 1 268 ? 89.098 31.243 24.353 1.00 28.79 268 ASN A C 1
ATOM 1939 O O . ASN A 1 268 ? 89.063 30.016 24.417 1.00 27.58 268 ASN A O 1
ATOM 1944 N N . LEU A 1 269 ? 88.017 31.996 24.437 1.00 29.07 269 LEU A N 1
ATOM 1945 C CA . LEU A 1 269 ? 86.714 31.440 24.717 1.00 30.75 269 LEU A CA 1
ATOM 1946 C C . LEU A 1 269 ? 86.138 30.941 23.392 1.00 30.72 269 LEU A C 1
ATOM 1947 O O . LEU A 1 269 ? 86.331 31.581 22.353 1.00 31.22 269 LEU A O 1
ATOM 1952 N N . ILE A 1 270 ? 85.506 29.770 23.396 1.00 30.35 270 ILE A N 1
ATOM 1953 C CA . ILE A 1 270 ? 84.731 29.338 22.227 1.00 30.15 270 ILE A CA 1
ATOM 1954 C C . ILE A 1 270 ? 83.249 29.147 22.592 1.00 30.19 270 ILE A C 1
ATOM 1955 O O . ILE A 1 270 ? 82.917 28.769 23.712 1.00 30.62 270 ILE A O 1
ATOM 1960 N N . HIS A 1 271 ? 82.370 29.440 21.640 1.00 29.90 271 HIS A N 1
ATOM 1961 C CA . HIS A 1 271 ? 80.925 29.420 21.853 1.00 29.24 271 HIS A CA 1
ATOM 1962 C C . HIS A 1 271 ? 80.267 28.498 20.832 1.00 28.85 271 HIS A C 1
ATOM 1963 O O . HIS A 1 271 ? 80.769 28.374 19.723 1.00 27.97 271 HIS A O 1
ATOM 1970 N N . PRO A 1 272 ? 79.100 27.915 21.178 1.00 28.68 272 PRO A N 1
ATOM 1971 C CA . PRO A 1 272 ? 78.294 27.231 20.166 1.00 28.81 272 PRO A CA 1
ATOM 1972 C C . PRO A 1 272 ? 77.910 28.215 19.064 1.00 28.78 272 PRO A C 1
ATOM 1973 O O . PRO A 1 272 ? 77.826 29.433 19.315 1.00 27.51 272 PRO A O 1
ATOM 1977 N N . LYS A 1 273 ? 77.689 27.704 17.856 1.00 28.69 273 LYS A N 1
ATOM 1978 C CA . LYS A 1 273 ? 77.377 28.568 16.714 1.00 29.76 273 LYS A CA 1
ATOM 1979 C C . LYS A 1 273 ? 76.133 29.443 16.908 1.00 29.53 273 LYS A C 1
ATOM 1980 O O . LYS A 1 273 ? 76.054 30.529 16.331 1.00 29.85 273 LYS A O 1
ATOM 1986 N N . ASP A 1 274 ? 75.167 28.969 17.695 1.00 29.61 274 ASP A N 1
ATOM 1987 C CA . ASP A 1 274 ? 73.936 29.729 17.930 1.00 30.37 274 ASP A CA 1
ATOM 1988 C C . ASP A 1 274 ? 74.036 30.716 19.105 1.00 30.09 274 ASP A C 1
ATOM 1989 O O . ASP A 1 274 ? 73.023 31.262 19.546 1.00 30.81 274 ASP A O 1
ATOM 1994 N N . TYR A 1 275 ? 75.251 30.953 19.597 1.00 29.45 275 TYR A N 1
ATOM 1995 C CA . TYR A 1 275 ? 75.473 31.904 20.696 1.00 28.96 275 TYR A CA 1
ATOM 1996 C C . TYR A 1 275 ? 75.073 33.324 20.315 1.00 28.40 275 TYR A C 1
ATOM 1997 O O . TYR A 1 275 ? 75.373 33.798 19.224 1.00 27.67 275 TYR A O 1
ATOM 2006 N N . SER A 1 276 ? 74.397 33.990 21.243 1.00 27.63 276 SER A N 1
ATOM 2007 C CA . SER A 1 276 ? 73.938 35.350 21.059 1.00 27.94 276 SER A CA 1
ATOM 2008 C C . SER A 1 276 ? 74.112 36.040 22.401 1.00 27.34 276 SER A C 1
ATOM 2009 O O . SER A 1 276 ? 73.389 35.741 23.361 1.00 26.93 276 SER A O 1
ATOM 2012 N N . TYR A 1 277 ? 75.096 36.928 22.480 1.00 26.79 277 TYR A N 1
ATOM 2013 C CA . TYR A 1 277 ? 75.319 37.691 23.694 1.00 26.62 277 TYR A CA 1
ATOM 2014 C C . TYR A 1 277 ? 74.038 38.412 24.164 1.00 26.97 277 TYR A C 1
ATOM 2015 O O . TYR A 1 277 ? 73.674 38.347 25.348 1.00 26.59 277 TYR A O 1
ATOM 2024 N N . PHE A 1 278 ? 73.367 39.090 23.238 1.00 27.15 278 PHE A N 1
ATOM 2025 C CA . PHE A 1 278 ? 72.180 39.864 23.601 1.00 28.12 278 PHE A CA 1
ATOM 2026 C C . PHE A 1 278 ? 70.988 39.026 24.045 1.00 27.78 278 PHE A C 1
ATOM 2027 O O . PHE A 1 278 ? 70.191 39.478 24.873 1.00 27.81 278 PHE A O 1
ATOM 2035 N N . ASN A 1 279 ? 70.871 37.807 23.529 1.00 27.50 279 ASN A N 1
ATOM 2036 C CA . ASN A 1 279 ? 69.846 36.931 24.042 1.00 28.32 279 ASN A CA 1
ATOM 2037 C C . ASN A 1 279 ? 70.106 36.550 25.509 1.00 27.82 279 ASN A C 1
ATOM 2038 O O . ASN A 1 279 ? 69.193 36.565 26.330 1.00 27.96 279 ASN A O 1
ATOM 2043 N N . THR A 1 280 ? 71.355 36.233 25.824 1.00 27.51 280 THR A N 1
ATOM 2044 C CA . THR A 1 280 ? 71.762 35.923 27.189 1.00 27.72 280 THR A CA 1
ATOM 2045 C C . THR A 1 280 ? 71.564 37.138 28.105 1.00 27.15 280 THR A C 1
ATOM 2046 O O . THR A 1 280 ? 70.974 37.013 29.181 1.00 27.46 280 THR A O 1
ATOM 2050 N N . LEU A 1 281 ? 72.014 38.310 27.645 1.00 26.16 281 LEU A N 1
ATOM 2051 C CA . LEU A 1 281 ? 71.880 39.550 28.410 1.00 25.45 281 LEU A CA 1
ATOM 2052 C C . LEU A 1 281 ? 70.411 39.865 28.721 1.00 25.64 281 LEU A C 1
ATOM 2053 O O . LEU A 1 281 ? 70.067 40.125 29.873 1.00 24.77 281 LEU A O 1
ATOM 2058 N N . SER A 1 282 ? 69.556 39.826 27.697 1.00 25.76 282 SER A N 1
ATOM 2059 C CA . SER A 1 282 ? 68.151 40.181 27.869 1.00 27.03 282 SER A CA 1
ATOM 2060 C C . SER A 1 282 ? 67.404 39.152 28.723 1.00 26.85 282 SER A C 1
ATOM 2061 O O . SER A 1 282 ? 66.575 39.515 29.541 1.00 26.51 282 SER A O 1
ATOM 2064 N N . THR A 1 283 ? 67.718 37.873 28.542 1.00 27.82 283 THR A N 1
ATOM 2065 C CA . THR A 1 283 ? 67.156 36.834 29.399 1.00 28.85 283 THR A CA 1
ATOM 2066 C C . THR A 1 283 ? 67.598 36.997 30.861 1.00 28.51 283 THR A C 1
ATOM 2067 O O . THR A 1 283 ? 66.756 37.015 31.750 1.00 28.72 283 THR A O 1
ATOM 2071 N N . LYS A 1 284 ? 68.897 37.151 31.105 1.00 28.50 284 LYS A N 1
ATOM 2072 C CA . LYS A 1 284 ? 69.379 37.296 32.483 1.00 29.07 284 LYS A CA 1
ATOM 2073 C C . LYS A 1 284 ? 68.855 38.544 33.193 1.00 28.64 284 LYS A C 1
ATOM 2074 O O . LYS A 1 284 ? 68.495 38.471 34.368 1.00 28.26 284 LYS A O 1
ATOM 2080 N N . LEU A 1 285 ? 68.759 39.669 32.482 1.00 27.74 285 LEU A N 1
ATOM 2081 C CA . LEU A 1 285 ? 68.317 40.914 33.125 1.00 26.86 285 LEU A CA 1
ATOM 2082 C C . LEU A 1 285 ? 66.825 41.189 33.063 1.00 26.62 285 LEU A C 1
ATOM 2083 O O . LEU A 1 285 ? 66.348 42.175 33.643 1.00 26.22 285 LEU A O 1
ATOM 2088 N N . GLY A 1 286 ? 66.086 40.338 32.360 1.00 26.28 286 GLY A N 1
ATOM 2089 C CA . GLY A 1 286 ? 64.637 40.491 32.227 1.00 26.53 286 GLY A CA 1
ATOM 2090 C C . GLY A 1 286 ? 64.227 41.605 31.277 1.00 26.98 286 GLY A C 1
ATOM 2091 O O . GLY A 1 286 ? 63.208 42.267 31.485 1.00 26.68 286 GLY A O 1
ATOM 2092 N N . TRP A 1 287 ? 65.020 41.823 30.233 1.00 26.95 287 TRP A N 1
ATOM 2093 C CA . TRP A 1 287 ? 64.705 42.856 29.253 1.00 28.12 287 TRP A CA 1
ATOM 2094 C C . TRP A 1 287 ? 63.689 42.302 28.262 1.00 28.91 287 TRP A C 1
ATOM 2095 O O . TRP A 1 287 ? 63.668 41.093 28.005 1.00 27.96 287 TRP A O 1
ATOM 2106 N N . SER A 1 288 ? 62.864 43.180 27.699 1.00 30.16 288 SER A N 1
ATOM 2107 C CA . SER A 1 288 ? 61.803 42.747 26.768 1.00 32.65 288 SER A CA 1
ATOM 2108 C C . SER A 1 288 ? 62.352 42.235 25.439 1.00 33.51 288 SER A C 1
ATOM 2109 O O . SER A 1 288 ? 63.389 42.705 24.958 1.00 32.89 288 SER A O 1
ATOM 2112 N N . LYS A 1 289 ? 61.636 41.281 24.860 1.00 35.17 289 LYS A N 1
ATOM 2113 C CA . LYS A 1 289 ? 61.997 40.663 23.586 1.00 37.43 289 LYS A CA 1
ATOM 2114 C C . LYS A 1 289 ? 61.188 41.307 22.455 1.00 38.20 289 LYS A C 1
ATOM 2115 O O . LYS A 1 289 ? 60.687 42.416 22.626 1.00 38.56 289 LYS A O 1
ATOM 2121 N N . LYS A 1 290 ? 61.077 40.640 21.303 1.00 39.25 290 LYS A N 1
ATOM 2122 C CA . LYS A 1 290 ? 60.396 41.239 20.138 1.00 40.81 290 LYS A CA 1
ATOM 2123 C C . LYS A 1 290 ? 58.976 41.685 20.466 1.00 41.32 290 LYS A C 1
ATOM 2124 O O . LYS A 1 290 ? 58.276 41.044 21.248 1.00 41.07 290 LYS A O 1
ATOM 2130 N N . LEU A 1 291 ? 58.573 42.802 19.876 1.00 42.20 291 LEU A N 1
ATOM 2131 C CA . LEU A 1 291 ? 57.245 43.341 20.105 1.00 43.22 291 LEU A CA 1
ATOM 2132 C C . LEU A 1 291 ? 56.350 43.204 18.880 1.00 43.89 291 LEU A C 1
ATOM 2133 O O . LEU A 1 291 ? 55.181 42.817 18.998 1.00 44.21 291 LEU A O 1
ATOM 2138 N N . PHE A 1 292 ? 56.913 43.505 17.712 1.00 44.34 292 PHE A N 1
ATOM 2139 C CA . PHE A 1 292 ? 56.125 43.734 16.506 1.00 44.74 292 PHE A CA 1
ATOM 2140 C C . PHE A 1 292 ? 56.109 42.526 15.571 1.00 45.18 292 PHE A C 1
ATOM 2141 O O . PHE A 1 292 ? 55.069 42.197 14.994 1.00 45.74 292 PHE A O 1
ATOM 2150 N N . HIS B 1 4 ? 27.547 47.535 55.194 1.00 48.75 4 HIS B N 1
ATOM 2151 C CA . HIS B 1 4 ? 26.444 47.258 54.222 1.00 48.36 4 HIS B CA 1
ATOM 2152 C C . HIS B 1 4 ? 26.359 48.332 53.127 1.00 47.24 4 HIS B C 1
ATOM 2153 O O . HIS B 1 4 ? 26.445 49.540 53.397 1.00 47.24 4 HIS B O 1
ATOM 2160 N N . PHE B 1 5 ? 26.181 47.868 51.895 1.00 45.31 5 PHE B N 1
ATOM 2161 C CA . PHE B 1 5 ? 26.089 48.737 50.736 1.00 42.91 5 PHE B CA 1
ATOM 2162 C C . PHE B 1 5 ? 24.685 48.629 50.170 1.00 41.42 5 PHE B C 1
ATOM 2163 O O . PHE B 1 5 ? 24.073 47.551 50.198 1.00 41.18 5 PHE B O 1
ATOM 2171 N N . LYS B 1 6 ? 24.179 49.748 49.663 1.00 38.94 6 LYS B N 1
ATOM 2172 C CA . LYS B 1 6 ? 22.801 49.825 49.183 1.00 37.24 6 LYS B CA 1
ATOM 2173 C C . LYS B 1 6 ? 22.755 50.169 47.699 1.00 34.70 6 LYS B C 1
ATOM 2174 O O . LYS B 1 6 ? 22.008 49.573 46.928 1.00 34.53 6 LYS B O 1
ATOM 2180 N N . CYS B 1 7 ? 23.585 51.126 47.311 1.00 31.86 7 CYS B N 1
ATOM 2181 C CA . CYS B 1 7 ? 23.594 51.637 45.958 1.00 29.97 7 CYS B CA 1
ATOM 2182 C C . CYS B 1 7 ? 25.012 51.525 45.403 1.00 28.57 7 CYS B C 1
ATOM 2183 O O . CYS B 1 7 ? 25.965 52.022 46.014 1.00 27.49 7 CYS B O 1
ATOM 2186 N N . ILE B 1 8 ? 25.140 50.827 44.271 1.00 27.15 8 ILE B N 1
ATOM 2187 C CA . ILE B 1 8 ? 26.440 50.506 43.679 1.00 26.49 8 ILE B CA 1
ATOM 2188 C C . ILE B 1 8 ? 26.542 51.123 42.297 1.00 25.85 8 ILE B C 1
ATOM 2189 O O . ILE B 1 8 ? 25.655 50.938 41.461 1.00 25.61 8 ILE B O 1
ATOM 2194 N N . GLY B 1 9 ? 27.623 51.860 42.061 1.00 24.76 9 GLY B N 1
ATOM 2195 C CA . GLY B 1 9 ? 27.880 52.422 40.753 1.00 24.69 9 GLY B CA 1
ATOM 2196 C C . GLY B 1 9 ? 28.838 51.545 39.975 1.00 24.90 9 GLY B C 1
ATOM 2197 O O . GLY B 1 9 ? 29.730 50.936 40.552 1.00 24.34 9 GLY B O 1
ATOM 2198 N N . ILE B 1 10 ? 28.650 51.478 38.664 1.00 25.65 10 ILE B N 1
ATOM 2199 C CA . ILE B 1 10 ? 29.645 50.868 37.777 1.00 26.74 10 ILE B CA 1
ATOM 2200 C C . ILE B 1 10 ? 30.199 51.934 36.844 1.00 27.63 10 ILE B C 1
ATOM 2201 O O . ILE B 1 10 ? 29.443 52.573 36.103 1.00 27.87 10 ILE B O 1
ATOM 2206 N N . VAL B 1 11 ? 31.515 52.118 36.876 1.00 29.02 11 VAL B N 1
ATOM 2207 C CA . VAL B 1 11 ? 32.166 53.206 36.144 1.00 30.71 11 VAL B CA 1
ATOM 2208 C C . VAL B 1 11 ? 33.404 52.714 35.371 1.00 32.43 11 VAL B C 1
ATOM 2209 O O . VAL B 1 11 ? 33.881 51.607 35.604 1.00 32.28 11 VAL B O 1
ATOM 2213 N N . GLY B 1 12 ? 33.911 53.541 34.458 1.00 34.93 12 GLY B N 1
ATOM 2214 C CA . GLY B 1 12 ? 35.064 53.185 33.620 1.00 38.20 12 GLY B CA 1
ATOM 2215 C C . GLY B 1 12 ? 34.680 52.897 32.176 1.00 40.86 12 GLY B C 1
ATOM 2216 O O . GLY B 1 12 ? 33.503 52.718 31.868 1.00 41.87 12 GLY B O 1
ATOM 2217 N N . HIS B 1 13 ? 35.667 52.846 31.285 1.00 43.16 13 HIS B N 1
ATOM 2218 C CA . HIS B 1 13 ? 35.422 52.589 29.854 1.00 45.20 13 HIS B CA 1
ATOM 2219 C C . HIS B 1 13 ? 35.938 51.233 29.387 1.00 45.61 13 HIS B C 1
ATOM 2220 O O . HIS B 1 13 ? 35.211 50.489 28.709 1.00 46.82 13 HIS B O 1
ATOM 2227 N N . THR B 1 21 ? 32.018 42.105 28.159 1.00 62.24 21 THR B N 1
ATOM 2228 C CA . THR B 1 21 ? 31.370 41.044 28.933 1.00 62.29 21 THR B CA 1
ATOM 2229 C C . THR B 1 21 ? 31.534 41.233 30.447 1.00 62.08 21 THR B C 1
ATOM 2230 O O . THR B 1 21 ? 30.674 40.810 31.223 1.00 62.17 21 THR B O 1
ATOM 2234 N N . THR B 1 22 ? 32.631 41.872 30.856 1.00 61.68 22 THR B N 1
ATOM 2235 C CA . THR B 1 22 ? 32.861 42.201 32.267 1.00 61.28 22 THR B CA 1
ATOM 2236 C C . THR B 1 22 ? 31.740 43.107 32.787 1.00 60.66 22 THR B C 1
ATOM 2237 O O . THR B 1 22 ? 31.138 42.820 33.819 1.00 60.58 22 THR B O 1
ATOM 2241 N N . HIS B 1 23 ? 31.464 44.182 32.048 1.00 59.92 23 HIS B N 1
ATOM 2242 C CA . HIS B 1 23 ? 30.408 45.144 32.373 1.00 59.05 23 HIS B CA 1
ATOM 2243 C C . HIS B 1 23 ? 29.029 44.471 32.403 1.00 58.10 23 HIS B C 1
ATOM 2244 O O . HIS B 1 23 ? 28.201 44.754 33.281 1.00 57.92 23 HIS B O 1
ATOM 2251 N N . GLU B 1 24 ? 28.797 43.584 31.431 1.00 56.70 24 GLU B N 1
ATOM 2252 C CA . GLU B 1 24 ? 27.502 42.928 31.232 1.00 55.14 24 GLU B CA 1
ATOM 2253 C C . GLU B 1 24 ? 27.168 41.940 32.348 1.00 53.59 24 GLU B C 1
ATOM 2254 O O . GLU B 1 24 ? 26.042 41.920 32.842 1.00 53.06 24 GLU B O 1
ATOM 2260 N N . MET B 1 25 ? 28.156 41.138 32.743 1.00 51.97 25 MET B N 1
ATOM 2261 C CA . MET B 1 25 ? 27.992 40.153 33.813 1.00 50.61 25 MET B CA 1
ATOM 2262 C C . MET B 1 25 ? 27.926 40.850 35.174 1.00 48.32 25 MET B C 1
ATOM 2263 O O . MET B 1 25 ? 27.187 40.417 36.055 1.00 48.00 25 MET B O 1
ATOM 2268 N N . LEU B 1 26 ? 28.684 41.939 35.326 1.00 45.95 26 LEU B N 1
ATOM 2269 C CA . LEU B 1 26 ? 28.710 42.725 36.562 1.00 43.68 26 LEU B CA 1
ATOM 2270 C C . LEU B 1 26 ? 27.332 43.295 36.890 1.00 42.05 26 LEU B C 1
ATOM 2271 O O . LEU B 1 26 ? 26.810 43.079 37.979 1.00 41.11 26 LEU B O 1
ATOM 2276 N N . TYR B 1 27 ? 26.768 44.028 35.934 1.00 40.67 27 TYR B N 1
ATOM 2277 C CA . TYR B 1 27 ? 25.459 44.661 36.094 1.00 39.75 27 TYR B CA 1
ATOM 2278 C C . TYR B 1 27 ? 24.387 43.643 36.473 1.00 38.91 27 TYR B C 1
ATOM 2279 O O . TYR B 1 27 ? 23.658 43.821 37.449 1.00 38.28 27 TYR B O 1
ATOM 2288 N N . ARG B 1 28 ? 24.312 42.562 35.704 1.00 38.51 28 ARG B N 1
ATOM 2289 C CA . ARG B 1 28 ? 23.271 41.565 35.910 1.00 37.85 28 ARG B CA 1
ATOM 2290 C C . ARG B 1 28 ? 23.398 40.921 37.281 1.00 36.37 28 ARG B C 1
ATOM 2291 O O . ARG B 1 28 ? 22.411 40.773 37.994 1.00 36.10 28 ARG B O 1
ATOM 2299 N N . TRP B 1 29 ? 24.623 40.580 37.661 1.00 34.97 29 TRP B N 1
ATOM 2300 C CA . TRP B 1 29 ? 24.873 39.947 38.952 1.00 34.13 29 TRP B CA 1
ATOM 2301 C C . TRP B 1 29 ? 24.467 40.855 40.120 1.00 33.45 29 TRP B C 1
ATOM 2302 O O . TRP B 1 29 ? 23.794 40.405 41.050 1.00 33.09 29 TRP B O 1
ATOM 2313 N N . LEU B 1 30 ? 24.862 42.131 40.055 1.00 32.79 30 LEU B N 1
ATOM 2314 C CA . LEU B 1 30 ? 24.509 43.126 41.077 1.00 32.18 30 LEU B CA 1
ATOM 2315 C C . LEU B 1 30 ? 22.995 43.335 41.191 1.00 32.71 30 LEU B C 1
ATOM 2316 O O . LEU B 1 30 ? 22.447 43.416 42.295 1.00 32.08 30 LEU B O 1
ATOM 2321 N N . CYS B 1 31 ? 22.323 43.424 40.049 1.00 33.33 31 CYS B N 1
ATOM 2322 C CA . CYS B 1 31 ? 20.869 43.570 40.038 1.00 34.72 31 CYS B CA 1
ATOM 2323 C C . CYS B 1 31 ? 20.195 42.360 40.681 1.00 35.05 31 CYS B C 1
ATOM 2324 O O . CYS B 1 31 ? 19.318 42.514 41.529 1.00 35.39 31 CYS B O 1
ATOM 2327 N N . ASP B 1 32 ? 20.650 41.166 40.315 1.00 35.85 32 ASP B N 1
ATOM 2328 C CA . ASP B 1 32 ? 20.099 39.916 40.851 1.00 36.71 32 ASP B CA 1
ATOM 2329 C C . ASP B 1 32 ? 20.265 39.779 42.361 1.00 36.76 32 ASP B C 1
ATOM 2330 O O . ASP B 1 32 ? 19.430 39.161 43.028 1.00 36.63 32 ASP B O 1
ATOM 2335 N N . GLN B 1 33 ? 21.337 40.372 42.884 1.00 36.38 33 GLN B N 1
ATOM 2336 C CA . GLN B 1 33 ? 21.620 40.407 44.316 1.00 36.24 33 GLN B CA 1
ATOM 2337 C C . GLN B 1 33 ? 20.715 41.389 45.048 1.00 35.74 33 GLN B C 1
ATOM 2338 O O . GLN B 1 33 ? 20.705 41.428 46.288 1.00 36.14 33 GLN B O 1
ATOM 2344 N N . GLY B 1 34 ? 19.985 42.207 44.288 1.00 34.59 34 GLY B N 1
ATOM 2345 C CA . GLY B 1 34 ? 19.035 43.151 44.868 1.00 32.96 34 GLY B CA 1
ATOM 2346 C C . GLY B 1 34 ? 19.549 44.557 45.128 1.00 31.99 34 GLY B C 1
ATOM 2347 O O . GLY B 1 34 ? 18.870 45.349 45.784 1.00 31.76 34 GLY B O 1
ATOM 2348 N N . TYR B 1 35 ? 20.740 44.877 44.622 1.00 30.73 35 TYR B N 1
ATOM 2349 C CA . TYR B 1 35 ? 21.296 46.220 44.785 1.00 30.10 35 TYR B CA 1
ATOM 2350 C C . TYR B 1 35 ? 20.655 47.207 43.829 1.00 29.68 35 TYR B C 1
ATOM 2351 O O . TYR B 1 35 ? 20.254 46.859 42.718 1.00 29.49 35 TYR B O 1
ATOM 2360 N N . GLU B 1 36 ? 20.550 48.440 44.288 1.00 30.03 36 GLU B N 1
ATOM 2361 C CA . GLU B 1 36 ? 20.249 49.558 43.425 1.00 30.78 36 GLU B CA 1
ATOM 2362 C C . GLU B 1 36 ? 21.524 49.853 42.636 1.00 30.32 36 GLU B C 1
ATOM 2363 O O . GLU B 1 36 ? 22.541 50.226 43.211 1.00 30.46 36 GLU B O 1
ATOM 2369 N N . VAL B 1 37 ? 21.477 49.634 41.329 1.00 29.69 37 VAL B N 1
ATOM 2370 C CA . VAL B 1 37 ? 22.653 49.783 40.489 1.00 29.78 37 VAL B CA 1
ATOM 2371 C C . VAL B 1 37 ? 22.535 51.002 39.580 1.00 29.86 37 VAL B C 1
ATOM 2372 O O . VAL B 1 37 ? 21.493 51.223 38.963 1.00 29.27 37 VAL B O 1
ATOM 2376 N N . ILE B 1 38 ? 23.604 51.804 39.538 1.00 30.32 38 ILE B N 1
ATOM 2377 C CA . ILE B 1 38 ? 23.684 52.933 38.625 1.00 31.46 38 ILE B CA 1
ATOM 2378 C C . ILE B 1 38 ? 24.926 52.807 37.750 1.00 32.71 38 ILE B C 1
ATOM 2379 O O . ILE B 1 38 ? 26.026 52.528 38.233 1.00 32.63 38 ILE B O 1
ATOM 2384 N N . VAL B 1 39 ? 24.736 53.028 36.458 1.00 34.22 39 VAL B N 1
ATOM 2385 C CA . VAL B 1 39 ? 25.771 52.768 35.480 1.00 36.28 39 VAL B CA 1
ATOM 2386 C C . VAL B 1 39 ? 26.148 54.086 34.846 1.00 37.74 39 VAL B C 1
ATOM 2387 O O . VAL B 1 39 ? 25.286 54.903 34.540 1.00 37.28 39 VAL B O 1
ATOM 2391 N N . GLU B 1 40 ? 27.446 54.308 34.691 1.00 40.39 40 GLU B N 1
ATOM 2392 C CA . GLU B 1 40 ? 27.947 55.463 33.969 1.00 43.50 40 GLU B CA 1
ATOM 2393 C C . GLU B 1 40 ? 27.334 55.496 32.572 1.00 45.87 40 GLU B C 1
ATOM 2394 O O . GLU B 1 40 ? 27.215 54.457 31.925 1.00 46.08 40 GLU B O 1
ATOM 2400 N N . GLN B 1 41 ? 26.930 56.686 32.126 1.00 49.20 41 GLN B N 1
ATOM 2401 C CA . GLN B 1 41 ? 26.184 56.855 30.867 1.00 52.38 41 GLN B CA 1
ATOM 2402 C C . GLN B 1 41 ? 26.812 56.118 29.690 1.00 54.31 41 GLN B C 1
ATOM 2403 O O . GLN B 1 41 ? 26.125 55.419 28.940 1.00 54.65 41 GLN B O 1
ATOM 2409 N N . GLN B 1 42 ? 28.125 56.279 29.560 1.00 56.99 42 GLN B N 1
ATOM 2410 C CA . GLN B 1 42 ? 28.919 55.682 28.491 1.00 59.49 42 GLN B CA 1
ATOM 2411 C C . GLN B 1 42 ? 28.724 54.165 28.401 1.00 60.99 42 GLN B C 1
ATOM 2412 O O . GLN B 1 42 ? 28.211 53.666 27.406 1.00 61.37 42 GLN B O 1
ATOM 2418 N N . ILE B 1 43 ? 29.090 53.433 29.447 1.00 62.77 43 ILE B N 1
ATOM 2419 C CA . ILE B 1 43 ? 28.990 51.973 29.395 1.00 64.57 43 ILE B CA 1
ATOM 2420 C C . ILE B 1 43 ? 27.565 51.425 29.277 1.00 65.78 43 ILE B C 1
ATOM 2421 O O . ILE B 1 43 ? 27.379 50.284 28.863 1.00 65.92 43 ILE B O 1
ATOM 2426 N N . ALA B 1 44 ? 26.568 52.239 29.613 1.00 67.38 44 ALA B N 1
ATOM 2427 C CA . ALA B 1 44 ? 25.173 51.876 29.365 1.00 68.91 44 ALA B CA 1
ATOM 2428 C C . ALA B 1 44 ? 24.793 52.091 27.894 1.00 70.13 44 ALA B C 1
ATOM 2429 O O . ALA B 1 44 ? 23.981 51.343 27.341 1.00 70.15 44 ALA B O 1
ATOM 2431 N N . HIS B 1 45 ? 25.405 53.101 27.271 1.00 71.79 45 HIS B N 1
ATOM 2432 C CA . HIS B 1 45 ? 25.051 53.545 25.914 1.00 73.39 45 HIS B CA 1
ATOM 2433 C C . HIS B 1 45 ? 26.064 53.117 24.840 1.00 74.24 45 HIS B C 1
ATOM 2434 O O . HIS B 1 45 ? 25.685 52.857 23.696 1.00 74.31 45 HIS B O 1
ATOM 2441 N N . GLU B 1 46 ? 27.344 53.063 25.209 1.00 75.37 46 GLU B N 1
ATOM 2442 C CA . GLU B 1 46 ? 28.413 52.591 24.314 1.00 76.61 46 GLU B CA 1
ATOM 2443 C C . GLU B 1 46 ? 28.353 51.076 24.111 1.00 77.08 46 GLU B C 1
ATOM 2444 O O . GLU B 1 46 ? 28.888 50.553 23.126 1.00 77.23 46 GLU B O 1
ATOM 2450 N N . LEU B 1 47 ? 27.712 50.379 25.049 1.00 77.66 47 LEU B N 1
ATOM 2451 C CA . LEU B 1 47 ? 27.524 48.937 24.942 1.00 78.16 47 LEU B CA 1
ATOM 2452 C C . LEU B 1 47 ? 26.076 48.569 24.608 1.00 78.48 47 LEU B C 1
ATOM 2453 O O . LEU B 1 47 ? 25.817 47.466 24.121 1.00 78.58 47 LEU B O 1
ATOM 2458 N N . GLN B 1 48 ? 25.152 49.502 24.855 1.00 78.86 48 GLN B N 1
ATOM 2459 C CA . GLN B 1 48 ? 23.715 49.341 24.539 1.00 79.27 48 GLN B CA 1
ATOM 2460 C C . GLN B 1 48 ? 23.096 48.047 25.093 1.00 79.31 48 GLN B C 1
ATOM 2461 O O . GLN B 1 48 ? 22.400 47.319 24.375 1.00 79.34 48 GLN B O 1
ATOM 2467 N N . LEU B 1 49 ? 23.345 47.782 26.374 1.00 79.33 49 LEU B N 1
ATOM 2468 C CA . LEU B 1 49 ? 22.908 46.545 27.030 1.00 79.35 49 LEU B CA 1
ATOM 2469 C C . LEU B 1 49 ? 21.383 46.439 27.150 1.00 79.37 49 LEU B C 1
ATOM 2470 O O . LEU B 1 49 ? 20.659 47.430 27.017 1.00 79.34 49 LEU B O 1
ATOM 2475 N N . ASN B 1 51 ? 15.750 50.147 29.841 1.00 48.38 51 ASN B N 1
ATOM 2476 C CA . ASN B 1 51 ? 16.688 51.160 30.303 1.00 48.49 51 ASN B CA 1
ATOM 2477 C C . ASN B 1 51 ? 17.206 50.879 31.719 1.00 48.16 51 ASN B C 1
ATOM 2478 O O . ASN B 1 51 ? 16.835 49.878 32.345 1.00 48.59 51 ASN B O 1
ATOM 2483 N N . VAL B 1 52 ? 18.057 51.774 32.213 1.00 47.27 52 VAL B N 1
ATOM 2484 C CA . VAL B 1 52 ? 18.813 51.564 33.446 1.00 46.00 52 VAL B CA 1
ATOM 2485 C C . VAL B 1 52 ? 19.054 52.940 34.103 1.00 44.52 52 VAL B C 1
ATOM 2486 O O . VAL B 1 52 ? 19.165 53.952 33.395 1.00 44.30 52 VAL B O 1
ATOM 2490 N N . PRO B 1 53 ? 19.062 52.998 35.454 1.00 42.69 53 PRO B N 1
ATOM 2491 C CA . PRO B 1 53 ? 19.527 54.231 36.063 1.00 40.87 53 PRO B CA 1
ATOM 2492 C C . PRO B 1 53 ? 20.946 54.528 35.588 1.00 39.26 53 PRO B C 1
ATOM 2493 O O . PRO B 1 53 ? 21.826 53.665 35.677 1.00 38.89 53 PRO B O 1
ATOM 2497 N N . THR B 1 54 ? 21.141 55.721 35.035 1.00 37.20 54 THR B N 1
ATOM 2498 C CA . THR B 1 54 ? 22.453 56.146 34.582 1.00 35.67 54 THR B CA 1
ATOM 2499 C C . THR B 1 54 ? 22.884 57.386 35.336 1.00 34.28 54 THR B C 1
ATOM 2500 O O . THR B 1 54 ? 22.084 58.041 36.006 1.00 33.81 54 THR B O 1
ATOM 2504 N N . GLY B 1 55 ? 24.161 57.709 35.223 1.00 32.77 55 GLY B N 1
ATOM 2505 C CA . GLY B 1 55 ? 24.673 58.890 35.860 1.00 31.50 55 GLY B CA 1
ATOM 2506 C C . GLY B 1 55 ? 26.081 59.180 35.426 1.00 30.55 55 GLY B C 1
ATOM 2507 O O . GLY B 1 55 ? 26.809 58.290 34.981 1.00 30.62 55 GLY B O 1
ATOM 2508 N N . THR B 1 56 ? 26.460 60.438 35.557 1.00 29.27 56 THR B N 1
ATOM 2509 C CA . THR B 1 56 ? 27.832 60.825 35.354 1.00 28.45 56 THR B CA 1
ATOM 2510 C C . THR B 1 56 ? 28.615 60.363 36.568 1.00 27.60 56 THR B C 1
ATOM 2511 O O . THR B 1 56 ? 28.038 59.969 37.575 1.00 26.83 56 THR B O 1
ATOM 2515 N N . LEU B 1 57 ? 29.935 60.427 36.469 1.00 27.30 57 LEU B N 1
ATOM 2516 C CA . LEU B 1 57 ? 30.812 60.070 37.569 1.00 27.23 57 LEU B CA 1
ATOM 2517 C C . LEU B 1 57 ? 30.468 60.860 38.831 1.00 26.96 57 LEU B C 1
ATOM 2518 O O . LEU B 1 57 ? 30.332 60.279 39.918 1.00 26.93 57 LEU B O 1
ATOM 2523 N N . ALA B 1 58 ? 30.277 62.172 38.676 1.00 26.08 58 ALA B N 1
ATOM 2524 C CA . ALA B 1 58 ? 29.887 63.039 39.784 1.00 25.66 58 ALA B CA 1
ATOM 2525 C C . ALA B 1 58 ? 28.534 62.654 40.412 1.00 26.01 58 ALA B C 1
ATOM 2526 O O . ALA B 1 58 ? 28.406 62.623 41.641 1.00 25.63 58 ALA B O 1
ATOM 2528 N N . GLU B 1 59 ? 27.540 62.349 39.575 1.00 25.79 59 GLU B N 1
ATOM 2529 C CA . GLU B 1 59 ? 26.223 61.910 40.054 1.00 26.27 59 GLU B CA 1
ATOM 2530 C C . GLU B 1 59 ? 26.298 60.578 40.807 1.00 25.53 59 GLU B C 1
ATOM 2531 O O . GLU B 1 59 ? 25.648 60.392 41.844 1.00 25.45 59 GLU B O 1
ATOM 2537 N N . ILE B 1 60 ? 27.104 59.663 40.286 1.00 24.67 60 ILE B N 1
ATOM 2538 C CA . ILE B 1 60 ? 27.346 58.382 40.948 1.00 24.42 60 ILE B CA 1
ATOM 2539 C C . ILE B 1 60 ? 28.077 58.585 42.286 1.00 24.06 60 ILE B C 1
ATOM 2540 O O . ILE B 1 60 ? 27.704 57.985 43.289 1.00 23.42 60 ILE B O 1
ATOM 2545 N N . GLY B 1 61 ? 29.070 59.475 42.302 1.00 24.31 61 GLY B N 1
ATOM 2546 C CA . GLY B 1 61 ? 29.731 59.876 43.548 1.00 24.60 61 GLY B CA 1
ATOM 2547 C C . GLY B 1 61 ? 28.743 60.321 44.623 1.00 24.93 61 GLY B C 1
ATOM 2548 O O . GLY B 1 61 ? 28.856 59.912 45.778 1.00 24.97 61 GLY B O 1
ATOM 2549 N N . GLN B 1 62 ? 27.767 61.151 44.241 1.00 25.08 62 GLN B N 1
ATOM 2550 C CA . GLN B 1 62 ? 26.740 61.638 45.175 1.00 25.24 62 GLN B CA 1
ATOM 2551 C C . GLN B 1 62 ? 25.777 60.579 45.676 1.00 25.82 62 GLN B C 1
ATOM 2552 O O . GLN B 1 62 ? 25.365 60.611 46.844 1.00 26.20 62 GLN B O 1
ATOM 2558 N N . GLN B 1 63 ? 25.382 59.666 44.795 1.00 26.19 63 GLN B N 1
ATOM 2559 C CA . GLN B 1 63 ? 24.285 58.733 45.090 1.00 27.30 63 GLN B CA 1
ATOM 2560 C C . GLN B 1 63 ? 24.734 57.406 45.689 1.00 26.81 63 GLN B C 1
ATOM 2561 O O . GLN B 1 63 ? 24.055 56.859 46.560 1.00 26.93 63 GLN B O 1
ATOM 2567 N N . ALA B 1 64 ? 25.845 56.872 45.193 1.00 25.34 64 ALA B N 1
ATOM 2568 C CA . ALA B 1 64 ? 26.243 55.508 45.516 1.00 25.57 64 ALA B CA 1
ATOM 2569 C C . ALA B 1 64 ? 27.139 55.389 46.752 1.00 25.64 64 ALA B C 1
ATOM 2570 O O . ALA B 1 64 ? 27.889 56.307 47.093 1.00 25.20 64 ALA B O 1
ATOM 2572 N N . ASP B 1 65 ? 27.028 54.237 47.409 1.00 26.22 65 ASP B N 1
ATOM 2573 C CA . ASP B 1 65 ? 27.884 53.851 48.538 1.00 26.53 65 ASP B CA 1
ATOM 2574 C C . ASP B 1 65 ? 29.207 53.230 48.078 1.00 25.50 65 ASP B C 1
ATOM 2575 O O . ASP B 1 65 ? 30.203 53.261 48.797 1.00 24.87 65 ASP B O 1
ATOM 2580 N N . LEU B 1 66 ? 29.195 52.631 46.894 1.00 24.36 66 LEU B N 1
ATOM 2581 C CA . LEU B 1 66 ? 30.369 51.958 46.364 1.00 24.31 66 LEU B CA 1
ATOM 2582 C C . LEU B 1 66 ? 30.378 52.130 44.861 1.00 24.17 66 LEU B C 1
ATOM 2583 O O . LEU B 1 66 ? 29.339 52.032 44.220 1.00 25.42 66 LEU B O 1
ATOM 2588 N N . ALA B 1 67 ? 31.547 52.422 44.313 1.00 23.48 67 ALA B N 1
ATOM 2589 C CA . ALA B 1 67 ? 31.758 52.413 42.880 1.00 23.45 67 ALA B CA 1
ATOM 2590 C C . ALA B 1 67 ? 32.702 51.280 42.524 1.00 23.46 67 ALA B C 1
ATOM 2591 O O . ALA B 1 67 ? 33.760 51.135 43.148 1.00 23.25 67 ALA B O 1
ATOM 2593 N N . VAL B 1 68 ? 32.317 50.492 41.526 1.00 23.41 68 VAL B N 1
ATOM 2594 C CA . VAL B 1 68 ? 33.186 49.473 40.960 1.00 24.08 68 VAL B CA 1
ATOM 2595 C C . VAL B 1 68 ? 33.724 49.983 39.625 1.00 25.00 68 VAL B C 1
ATOM 2596 O O . VAL B 1 68 ? 32.952 50.272 38.706 1.00 25.16 68 VAL B O 1
ATOM 2600 N N . VAL B 1 69 ? 35.048 50.097 39.536 1.00 25.88 69 VAL B N 1
ATOM 2601 C CA . VAL B 1 69 ? 35.709 50.661 38.353 1.00 27.96 69 VAL B CA 1
ATOM 2602 C C . VAL B 1 69 ? 36.189 49.513 37.468 1.00 29.83 69 VAL B C 1
ATOM 2603 O O . VAL B 1 69 ? 36.931 48.651 37.914 1.00 29.62 69 VAL B O 1
ATOM 2607 N N . VAL B 1 70 ? 35.748 49.494 36.216 1.00 32.38 70 VAL B N 1
ATOM 2608 C CA . VAL B 1 70 ? 36.187 48.455 35.288 1.00 35.18 70 VAL B CA 1
ATOM 2609 C C . VAL B 1 70 ? 37.284 49.006 34.366 1.00 36.54 70 VAL B C 1
ATOM 2610 O O . VAL B 1 70 ? 37.246 50.177 33.987 1.00 37.71 70 VAL B O 1
ATOM 2614 N N . GLY B 1 71 ? 38.267 48.176 34.028 1.00 38.47 71 GLY B N 1
ATOM 2615 C CA . GLY B 1 71 ? 39.191 48.501 32.932 1.00 39.74 71 GLY B CA 1
ATOM 2616 C C . GLY B 1 71 ? 40.637 48.842 33.239 1.00 40.75 71 GLY B C 1
ATOM 2617 O O . GLY B 1 71 ? 41.374 49.201 32.322 1.00 41.67 71 GLY B O 1
ATOM 2618 N N . GLY B 1 72 ? 41.051 48.747 34.507 1.00 41.11 72 GLY B N 1
ATOM 2619 C CA . GLY B 1 72 ? 42.473 48.863 34.884 1.00 41.21 72 GLY B CA 1
ATOM 2620 C C . GLY B 1 72 ? 42.877 50.139 35.625 1.00 41.24 72 GLY B C 1
ATOM 2621 O O . GLY B 1 72 ? 42.021 50.971 35.947 1.00 40.31 72 GLY B O 1
ATOM 2622 N N . ASP B 1 73 ? 44.187 50.281 35.885 1.00 41.36 73 ASP B N 1
ATOM 2623 C CA . ASP B 1 73 ? 44.749 51.424 36.632 1.00 41.35 73 ASP B CA 1
ATOM 2624 C C . ASP B 1 73 ? 44.396 52.790 35.990 1.00 40.80 73 ASP B C 1
ATOM 2625 O O . ASP B 1 73 ? 44.198 53.757 36.716 1.00 40.89 73 ASP B O 1
ATOM 2630 N N . GLY B 1 74 ? 44.311 52.860 34.652 1.00 40.21 74 GLY B N 1
ATOM 2631 C CA . GLY B 1 74 ? 43.987 54.115 33.919 1.00 38.99 74 GLY B CA 1
ATOM 2632 C C . GLY B 1 74 ? 42.559 54.652 34.067 1.00 38.22 74 GLY B C 1
ATOM 2633 O O . GLY B 1 74 ? 42.339 55.865 34.236 1.00 38.27 74 GLY B O 1
ATOM 2634 N N . ASN B 1 75 ? 41.580 53.752 33.980 1.00 36.72 75 ASN B N 1
ATOM 2635 C CA . ASN B 1 75 ? 40.207 54.079 34.323 1.00 35.67 75 ASN B CA 1
ATOM 2636 C C . ASN B 1 75 ? 40.096 54.448 35.789 1.00 34.14 75 ASN B C 1
ATOM 2637 O O . ASN B 1 75 ? 39.312 55.326 36.145 1.00 33.62 75 ASN B O 1
ATOM 2642 N N . MET B 1 76 ? 40.882 53.784 36.635 1.00 32.50 76 MET B N 1
ATOM 2643 C CA . MET B 1 76 ? 40.908 54.130 38.054 1.00 32.06 76 MET B CA 1
ATOM 2644 C C . MET B 1 76 ? 41.340 55.569 38.332 1.00 31.79 76 MET B C 1
ATOM 2645 O O . MET B 1 76 ? 40.761 56.225 39.202 1.00 31.67 76 MET B O 1
ATOM 2650 N N . LEU B 1 77 ? 42.352 56.059 37.617 1.00 31.45 77 LEU B N 1
ATOM 2651 C CA . LEU B 1 77 ? 42.822 57.442 37.825 1.00 31.06 77 LEU B CA 1
ATOM 2652 C C . LEU B 1 77 ? 41.736 58.472 37.560 1.00 31.15 77 LEU B C 1
ATOM 2653 O O . LEU B 1 77 ? 41.466 59.332 38.406 1.00 30.83 77 LEU B O 1
ATOM 2658 N N . GLY B 1 78 ? 41.123 58.393 36.383 1.00 31.09 78 GLY B N 1
ATOM 2659 C CA . GLY B 1 78 ? 40.007 59.262 36.034 1.00 31.46 78 GLY B CA 1
ATOM 2660 C C . GLY B 1 78 ? 38.890 59.179 37.059 1.00 31.38 78 GLY B C 1
ATOM 2661 O O . GLY B 1 78 ? 38.395 60.204 37.525 1.00 32.36 78 GLY B O 1
ATOM 2662 N N . ALA B 1 79 ? 38.505 57.956 37.419 1.00 30.25 79 ALA B N 1
ATOM 2663 C CA . ALA B 1 79 ? 37.437 57.745 38.390 1.00 29.89 79 ALA B CA 1
ATOM 2664 C C . ALA B 1 79 ? 37.804 58.327 39.750 1.00 29.28 79 ALA B C 1
ATOM 2665 O O . ALA B 1 79 ? 36.975 58.964 40.386 1.00 29.24 79 ALA B O 1
ATOM 2667 N N . ALA B 1 80 ? 39.056 58.137 40.167 1.00 28.80 80 ALA B N 1
ATOM 2668 C CA . ALA B 1 80 ? 39.509 58.561 41.494 1.00 28.58 80 ALA B CA 1
ATOM 2669 C C . ALA B 1 80 ? 39.476 60.068 41.678 1.00 27.93 80 ALA B C 1
ATOM 2670 O O . ALA B 1 80 ? 39.110 60.550 42.745 1.00 28.18 80 ALA B O 1
ATOM 2672 N N . ARG B 1 81 ? 39.880 60.818 40.657 1.00 26.72 81 ARG B N 1
ATOM 2673 C CA . ARG B 1 81 ? 39.905 62.266 40.800 1.00 26.17 81 ARG B CA 1
ATOM 2674 C C . ARG B 1 81 ? 38.512 62.807 41.145 1.00 25.34 81 ARG B C 1
ATOM 2675 O O . ARG B 1 81 ? 38.390 63.713 41.961 1.00 25.69 81 ARG B O 1
ATOM 2683 N N . THR B 1 82 ? 37.466 62.242 40.553 1.00 24.80 82 THR B N 1
ATOM 2684 C CA . THR B 1 82 ? 36.112 62.753 40.828 1.00 24.54 82 THR B CA 1
ATOM 2685 C C . THR B 1 82 ? 35.554 62.132 42.102 1.00 23.90 82 THR B C 1
ATOM 2686 O O . THR B 1 82 ? 35.053 62.843 42.971 1.00 23.50 82 THR B O 1
ATOM 2690 N N . LEU B 1 83 ? 35.640 60.811 42.216 1.00 22.69 83 LEU B N 1
ATOM 2691 C CA . LEU B 1 83 ? 35.012 60.115 43.347 1.00 22.65 83 LEU B CA 1
ATOM 2692 C C . LEU B 1 83 ? 35.641 60.471 44.691 1.00 22.36 83 LEU B C 1
ATOM 2693 O O . LEU B 1 83 ? 34.987 60.371 45.710 1.00 22.03 83 LEU B O 1
ATOM 2698 N N . ALA B 1 84 ? 36.909 60.891 44.684 1.00 22.73 84 ALA B N 1
ATOM 2699 C CA . ALA B 1 84 ? 37.553 61.456 45.886 1.00 23.68 84 ALA B CA 1
ATOM 2700 C C . ALA B 1 84 ? 36.790 62.635 46.515 1.00 24.23 84 ALA B C 1
ATOM 2701 O O . ALA B 1 84 ? 36.876 62.860 47.723 1.00 24.25 84 ALA B O 1
ATOM 2703 N N . ARG B 1 85 ? 36.024 63.372 45.713 1.00 24.99 85 ARG B N 1
ATOM 2704 C CA . ARG B 1 85 ? 35.228 64.478 46.239 1.00 26.32 85 ARG B CA 1
ATOM 2705 C C . ARG B 1 85 ? 34.055 64.032 47.112 1.00 25.78 85 ARG B C 1
ATOM 2706 O O . ARG B 1 85 ? 33.435 64.867 47.755 1.00 25.76 85 ARG B O 1
ATOM 2714 N N . TYR B 1 86 ? 33.739 62.733 47.104 1.00 25.14 86 TYR B N 1
ATOM 2715 C CA . TYR B 1 86 ? 32.533 62.202 47.754 1.00 25.98 86 TYR B CA 1
ATOM 2716 C C . TYR B 1 86 ? 32.852 61.117 48.795 1.00 27.12 86 TYR B C 1
ATOM 2717 O O . TYR B 1 86 ? 33.948 60.595 48.830 1.00 26.37 86 TYR B O 1
ATOM 2726 N N . ASP B 1 87 ? 31.893 60.792 49.652 1.00 28.92 87 ASP B N 1
ATOM 2727 C CA . ASP B 1 87 ? 32.113 59.765 50.700 1.00 31.04 87 ASP B CA 1
ATOM 2728 C C . ASP B 1 87 ? 32.181 58.297 50.172 1.00 30.68 87 ASP B C 1
ATOM 2729 O O . ASP B 1 87 ? 32.398 57.327 50.940 1.00 32.91 87 ASP B O 1
ATOM 2734 N N . ILE B 1 88 ? 31.982 58.137 48.868 1.00 28.96 88 ILE B N 1
ATOM 2735 C CA . ILE B 1 88 ? 31.848 56.840 48.224 1.00 26.43 88 ILE B CA 1
ATOM 2736 C C . ILE B 1 88 ? 33.095 55.942 48.382 1.00 26.45 88 ILE B C 1
ATOM 2737 O O . ILE B 1 88 ? 34.224 56.429 48.333 1.00 26.06 88 ILE B O 1
ATOM 2742 N N . ASN B 1 89 ? 32.889 54.637 48.570 1.00 25.37 89 ASN B N 1
ATOM 2743 C CA . ASN B 1 89 ? 34.004 53.686 48.582 1.00 25.14 89 ASN B CA 1
ATOM 2744 C C . ASN B 1 89 ? 34.290 53.277 47.155 1.00 24.43 89 ASN B C 1
ATOM 2745 O O . ASN B 1 89 ? 33.371 53.230 46.350 1.00 24.90 89 ASN B O 1
ATOM 2750 N N . VAL B 1 90 ? 35.554 53.014 46.831 1.00 23.72 90 VAL B N 1
ATOM 2751 C CA . VAL B 1 90 ? 35.958 52.752 45.452 1.00 23.50 90 VAL B CA 1
ATOM 2752 C C . VAL B 1 90 ? 36.844 51.493 45.385 1.00 24.12 90 VAL B C 1
ATOM 2753 O O . VAL B 1 90 ? 37.725 51.296 46.221 1.00 23.77 90 VAL B O 1
ATOM 2757 N N . ILE B 1 91 ? 36.577 50.650 44.392 1.00 23.97 91 ILE B N 1
ATOM 2758 C CA . ILE B 1 91 ? 37.357 49.439 44.157 1.00 24.40 91 ILE B CA 1
ATOM 2759 C C . ILE B 1 91 ? 37.412 49.204 42.665 1.00 24.86 91 ILE B C 1
ATOM 2760 O O . ILE B 1 91 ? 36.452 49.514 41.953 1.00 25.10 91 ILE B O 1
ATOM 2765 N N . GLY B 1 92 ? 38.531 48.657 42.183 1.00 25.22 92 GLY B N 1
ATOM 2766 C CA . GLY B 1 92 ? 38.710 48.470 40.753 1.00 25.90 92 GLY B CA 1
ATOM 2767 C C . GLY B 1 92 ? 39.056 47.056 40.321 1.00 26.76 92 GLY B C 1
ATOM 2768 O O . GLY B 1 92 ? 39.626 46.296 41.081 1.00 26.56 92 GLY B O 1
ATOM 2769 N N . ILE B 1 93 ? 38.703 46.728 39.085 1.00 28.19 93 ILE B N 1
ATOM 2770 C CA . ILE B 1 93 ? 39.021 45.442 38.480 1.00 30.55 93 ILE B CA 1
ATOM 2771 C C . ILE B 1 93 ? 40.260 45.656 37.615 1.00 32.41 93 ILE B C 1
ATOM 2772 O O . ILE B 1 93 ? 40.318 46.608 36.829 1.00 32.30 93 ILE B O 1
ATOM 2777 N N . ASN B 1 94 ? 41.270 44.807 37.772 1.00 34.60 94 ASN B N 1
ATOM 2778 C CA . ASN B 1 94 ? 42.483 45.018 36.989 1.00 37.14 94 ASN B CA 1
ATOM 2779 C C . ASN B 1 94 ? 42.385 44.436 35.586 1.00 38.85 94 ASN B C 1
ATOM 2780 O O . ASN B 1 94 ? 41.374 43.827 35.221 1.00 38.15 94 ASN B O 1
ATOM 2785 N N . ARG B 1 95 ? 43.432 44.661 34.801 1.00 41.80 95 ARG B N 1
ATOM 2786 C CA . ARG B 1 95 ? 43.521 44.174 33.422 1.00 44.50 95 ARG B CA 1
ATOM 2787 C C . ARG B 1 95 ? 44.043 42.727 33.353 1.00 45.36 95 ARG B C 1
ATOM 2788 O O . ARG B 1 95 ? 44.403 42.231 32.277 1.00 45.84 95 ARG B O 1
ATOM 2796 N N . GLY B 1 96 ? 44.077 42.056 34.504 1.00 46.18 96 GLY B N 1
ATOM 2797 C CA . GLY B 1 96 ? 44.550 40.678 34.598 1.00 47.37 96 GLY B CA 1
ATOM 2798 C C . GLY B 1 96 ? 45.815 40.578 35.424 1.00 48.21 96 GLY B C 1
ATOM 2799 O O . GLY B 1 96 ? 46.057 39.571 36.101 1.00 48.71 96 GLY B O 1
ATOM 2800 N N . ASN B 1 97 ? 46.639 41.619 35.330 1.00 48.46 97 ASN B N 1
ATOM 2801 C CA . ASN B 1 97 ? 47.846 41.761 36.129 1.00 48.68 97 ASN B CA 1
ATOM 2802 C C . ASN B 1 97 ? 47.516 42.734 37.247 1.00 48.01 97 ASN B C 1
ATOM 2803 O O . ASN B 1 97 ? 46.782 43.704 37.035 1.00 47.83 97 ASN B O 1
ATOM 2808 N N . LEU B 1 98 ? 48.046 42.468 38.434 1.00 46.83 98 LEU B N 1
ATOM 2809 C CA . LEU B 1 98 ? 47.725 43.262 39.602 1.00 46.03 98 LEU B CA 1
ATOM 2810 C C . LEU B 1 98 ? 48.146 44.723 39.367 1.00 44.59 98 LEU B C 1
ATOM 2811 O O . LEU B 1 98 ? 49.148 44.998 38.695 1.00 44.49 98 LEU B O 1
ATOM 2816 N N . GLY B 1 99 ? 47.337 45.650 39.866 1.00 42.81 99 GLY B N 1
ATOM 2817 C CA . GLY B 1 99 ? 47.632 47.075 39.761 1.00 40.46 99 GLY B CA 1
ATOM 2818 C C . GLY B 1 99 ? 47.767 47.615 41.163 1.00 39.24 99 GLY B C 1
ATOM 2819 O O . GLY B 1 99 ? 47.324 46.974 42.120 1.00 39.24 99 GLY B O 1
ATOM 2820 N N . PHE B 1 100 ? 48.377 48.788 41.300 1.00 37.50 100 PHE B N 1
ATOM 2821 C CA . PHE B 1 100 ? 48.486 49.412 42.611 1.00 36.16 100 PHE B CA 1
ATOM 2822 C C . PHE B 1 100 ? 47.156 49.934 43.149 1.00 35.36 100 PHE B C 1
ATOM 2823 O O . PHE B 1 100 ? 46.959 50.005 44.367 1.00 35.68 100 PHE B O 1
ATOM 2831 N N . LEU B 1 101 ? 46.229 50.254 42.246 1.00 33.51 101 LEU B N 1
ATOM 2832 C CA . LEU B 1 101 ? 44.919 50.757 42.646 1.00 32.95 101 LEU B CA 1
ATOM 2833 C C . LEU B 1 101 ? 43.752 49.837 42.278 1.00 32.39 101 LEU B C 1
ATOM 2834 O O . LEU B 1 101 ? 42.612 50.117 42.628 1.00 33.01 101 LEU B O 1
ATOM 2839 N N . THR B 1 102 ? 44.030 48.767 41.551 1.00 32.10 102 THR B N 1
ATOM 2840 C CA . THR B 1 102 ? 42.980 47.850 41.111 1.00 31.93 102 THR B CA 1
ATOM 2841 C C . THR B 1 102 ? 43.204 46.452 41.669 1.00 31.95 102 THR B C 1
ATOM 2842 O O . THR B 1 102 ? 44.016 45.692 41.144 1.00 32.70 102 THR B O 1
ATOM 2846 N N . ASP B 1 103 ? 42.444 46.109 42.710 1.00 31.61 103 ASP B N 1
ATOM 2847 C CA . ASP B 1 103 ? 42.641 44.868 43.473 1.00 31.14 103 ASP B CA 1
ATOM 2848 C C . ASP B 1 103 ? 41.934 43.618 42.902 1.00 30.65 103 ASP B C 1
ATOM 2849 O O . ASP B 1 103 ? 42.366 42.503 43.176 1.00 30.72 103 ASP B O 1
ATOM 2854 N N . LEU B 1 104 ? 40.861 43.790 42.133 1.00 29.61 104 LEU B N 1
ATOM 2855 C CA . LEU B 1 104 ? 40.055 42.639 41.672 1.00 29.48 104 LEU B CA 1
ATOM 2856 C C . LEU B 1 104 ? 40.553 41.984 40.376 1.00 28.85 104 LEU B C 1
ATOM 2857 O O . LEU B 1 104 ? 40.830 42.660 39.382 1.00 28.09 104 LEU B O 1
ATOM 2862 N N . ASP B 1 105 ? 40.661 40.663 40.400 1.00 29.65 105 ASP B N 1
ATOM 2863 C CA . ASP B 1 105 ? 41.027 39.877 39.222 1.00 30.37 105 ASP B CA 1
ATOM 2864 C C . ASP B 1 105 ? 39.850 39.850 38.263 1.00 30.06 105 ASP B C 1
ATOM 2865 O O . ASP B 1 105 ? 38.723 39.655 38.702 1.00 30.42 105 ASP B O 1
ATOM 2870 N N . PRO B 1 106 ? 40.094 40.043 36.953 1.00 29.81 106 PRO B N 1
ATOM 2871 C CA . PRO B 1 106 ? 38.987 39.993 36.001 1.00 29.54 106 PRO B CA 1
ATOM 2872 C C . PRO B 1 106 ? 38.284 38.625 35.907 1.00 28.81 106 PRO B C 1
ATOM 2873 O O . PRO B 1 106 ? 37.079 38.592 35.724 1.00 28.99 106 PRO B O 1
ATOM 2877 N N . ASP B 1 107 ? 39.006 37.521 36.068 1.00 27.95 107 ASP B N 1
ATOM 2878 C CA . ASP B 1 107 ? 38.391 36.194 35.901 1.00 27.89 107 ASP B CA 1
ATOM 2879 C C . ASP B 1 107 ? 37.400 35.840 37.026 1.00 27.06 107 ASP B C 1
ATOM 2880 O O . ASP B 1 107 ? 36.319 35.312 36.758 1.00 27.13 107 ASP B O 1
ATOM 2885 N N . ASN B 1 108 ? 37.753 36.120 38.281 1.00 26.11 108 ASN B N 1
ATOM 2886 C CA . ASN B 1 108 ? 36.800 35.874 39.368 1.00 25.31 108 ASN B CA 1
ATOM 2887 C C . ASN B 1 108 ? 36.417 37.122 40.171 1.00 24.83 108 ASN B C 1
ATOM 2888 O O . ASN B 1 108 ? 36.230 37.065 41.384 1.00 24.47 108 ASN B O 1
ATOM 2893 N N . ALA B 1 109 ? 36.290 38.246 39.473 1.00 24.65 109 ALA B N 1
ATOM 2894 C CA . ALA B 1 109 ? 35.921 39.518 40.094 1.00 24.49 109 ALA B CA 1
ATOM 2895 C C . ALA B 1 109 ? 34.632 39.435 40.917 1.00 25.02 109 ALA B C 1
ATOM 2896 O O . ALA B 1 109 ? 34.542 40.027 42.002 1.00 25.03 109 ALA B O 1
ATOM 2898 N N . LEU B 1 110 ? 33.643 38.702 40.404 1.00 24.62 110 LEU B N 1
ATOM 2899 C CA . LEU B 1 110 ? 32.345 38.586 41.059 1.00 24.91 110 LEU B CA 1
ATOM 2900 C C . LEU B 1 110 ? 32.418 37.862 42.399 1.00 24.51 110 LEU B C 1
ATOM 2901 O O . LEU B 1 110 ? 31.783 38.287 43.374 1.00 24.38 110 LEU B O 1
ATOM 2906 N N . GLN B 1 111 ? 33.187 36.783 42.436 1.00 23.50 111 GLN B N 1
ATOM 2907 C CA . GLN B 1 111 ? 33.434 36.040 43.663 1.00 23.68 111 GLN B CA 1
ATOM 2908 C C . GLN B 1 111 ? 34.101 36.941 44.716 1.00 23.63 111 GLN B C 1
ATOM 2909 O O . GLN B 1 111 ? 33.716 36.937 45.882 1.00 22.95 111 GLN B O 1
ATOM 2915 N N . GLN B 1 112 ? 35.120 37.687 44.298 1.00 24.00 112 GLN B N 1
ATOM 2916 C CA . GLN B 1 112 ? 35.852 38.566 45.214 1.00 25.23 112 GLN B CA 1
ATOM 2917 C C . GLN B 1 112 ? 34.955 39.713 45.692 1.00 25.07 112 GLN B C 1
ATOM 2918 O O . GLN B 1 112 ? 34.927 40.048 46.885 1.00 24.55 112 GLN B O 1
ATOM 2924 N N . LEU B 1 113 ? 34.218 40.302 44.755 1.00 25.67 113 LEU B N 1
ATOM 2925 C CA . LEU B 1 113 ? 33.266 41.368 45.086 1.00 27.26 113 LEU B CA 1
ATOM 2926 C C . LEU B 1 113 ? 32.197 40.918 46.076 1.00 27.79 113 LEU B C 1
ATOM 2927 O O . LEU B 1 113 ? 31.847 41.666 46.989 1.00 27.90 113 LEU B O 1
ATOM 2932 N N . SER B 1 114 ? 31.686 39.696 45.887 1.00 28.25 114 SER B N 1
ATOM 2933 C CA . SER B 1 114 ? 30.728 39.086 46.794 1.00 29.28 114 SER B CA 1
ATOM 2934 C C . SER B 1 114 ? 31.229 39.126 48.241 1.00 29.81 114 SER B C 1
ATOM 2935 O O . SER B 1 114 ? 30.479 39.504 49.147 1.00 29.61 114 SER B O 1
ATOM 2938 N N . ASP B 1 115 ? 32.501 38.767 48.445 1.00 29.90 115 ASP B N 1
ATOM 2939 C CA . ASP B 1 115 ? 33.121 38.793 49.772 1.00 30.61 115 ASP B CA 1
ATOM 2940 C C . ASP B 1 115 ? 33.179 40.199 50.363 1.00 29.72 115 ASP B C 1
ATOM 2941 O O . ASP B 1 115 ? 32.893 40.395 51.545 1.00 29.33 115 ASP B O 1
ATOM 2946 N N . VAL B 1 116 ? 33.566 41.171 49.542 1.00 29.14 116 VAL B N 1
ATOM 2947 C CA . VAL B 1 116 ? 33.580 42.572 49.965 1.00 28.68 116 VAL B CA 1
ATOM 2948 C C . VAL B 1 116 ? 32.178 43.065 50.355 1.00 29.03 116 VAL B C 1
ATOM 2949 O O . VAL B 1 116 ? 32.017 43.704 51.398 1.00 28.82 116 VAL B O 1
ATOM 2953 N N . LEU B 1 117 ? 31.181 42.763 49.519 1.00 28.85 117 LEU B N 1
ATOM 2954 C CA . LEU B 1 117 ? 29.788 43.166 49.776 1.00 30.46 117 LEU B CA 1
ATOM 2955 C C . LEU B 1 117 ? 29.232 42.512 51.047 1.00 31.48 117 LEU B C 1
ATOM 2956 O O . LEU B 1 117 ? 28.333 43.053 51.689 1.00 31.28 117 LEU B O 1
ATOM 2961 N N . GLU B 1 118 ? 29.809 41.365 51.403 1.00 32.49 118 GLU B N 1
ATOM 2962 C CA . GLU B 1 118 ? 29.510 40.658 52.638 1.00 34.46 118 GLU B CA 1
ATOM 2963 C C . GLU B 1 118 ? 30.140 41.342 53.865 1.00 34.34 118 GLU B C 1
ATOM 2964 O O . GLU B 1 118 ? 29.860 40.961 54.997 1.00 35.15 118 GLU B O 1
ATOM 2970 N N . GLY B 1 119 ? 31.004 42.327 53.643 1.00 34.18 119 GLY B N 1
ATOM 2971 C CA . GLY B 1 119 ? 31.641 43.059 54.736 1.00 33.76 119 GLY B CA 1
ATOM 2972 C C . GLY B 1 119 ? 33.089 42.682 55.000 1.00 33.59 119 GLY B C 1
ATOM 2973 O O . GLY B 1 119 ? 33.697 43.182 55.939 1.00 33.66 119 GLY B O 1
ATOM 2974 N N . ARG B 1 120 ? 33.652 41.800 54.181 1.00 33.16 120 ARG B N 1
ATOM 2975 C CA . ARG B 1 120 ? 35.055 41.426 54.339 1.00 33.18 120 ARG B CA 1
ATOM 2976 C C . ARG B 1 120 ? 35.925 42.331 53.478 1.00 32.72 120 ARG B C 1
ATOM 2977 O O . ARG B 1 120 ? 36.169 42.042 52.299 1.00 32.48 120 ARG B O 1
ATOM 2985 N N . TYR B 1 121 ? 36.380 43.431 54.072 1.00 32.26 121 TYR B N 1
ATOM 2986 C CA . TYR B 1 121 ? 37.208 44.397 53.367 1.00 32.52 121 TYR B CA 1
ATOM 2987 C C . TYR B 1 121 ? 38.002 45.286 54.314 1.00 32.32 121 TYR B C 1
ATOM 2988 O O . TYR B 1 121 ? 37.684 45.386 55.506 1.00 31.48 121 TYR B O 1
ATOM 2997 N N . ILE B 1 122 ? 39.029 45.925 53.750 1.00 32.15 122 ILE B N 1
ATOM 2998 C CA . ILE B 1 122 ? 39.863 46.899 54.450 1.00 32.89 122 ILE B CA 1
ATOM 2999 C C . ILE B 1 122 ? 39.674 48.279 53.793 1.00 32.58 122 ILE B C 1
ATOM 3000 O O . ILE B 1 122 ? 39.737 48.394 52.566 1.00 32.54 122 ILE B O 1
ATOM 3005 N N . SER B 1 123 ? 39.441 49.306 54.608 1.00 32.32 123 SER B N 1
ATOM 3006 C CA . SER B 1 123 ? 39.314 50.684 54.129 1.00 32.42 123 SER B CA 1
ATOM 3007 C C . SER B 1 123 ? 40.639 51.428 54.196 1.00 31.87 123 SER B C 1
ATOM 3008 O O . SER B 1 123 ? 41.431 51.217 55.110 1.00 31.56 123 SER B O 1
ATOM 3011 N N . GLU B 1 124 ? 40.878 52.293 53.215 1.00 31.61 124 GLU B N 1
ATOM 3012 C CA . GLU B 1 124 ? 42.105 53.084 53.163 1.00 31.73 124 GLU B CA 1
ATOM 3013 C C . GLU B 1 124 ? 41.858 54.418 52.457 1.00 31.25 124 GLU B C 1
ATOM 3014 O O . GLU B 1 124 ? 41.135 54.472 51.465 1.00 31.51 124 GLU B O 1
ATOM 3020 N N . LYS B 1 125 ? 42.445 55.486 52.983 1.00 30.31 125 LYS B N 1
ATOM 3021 C CA . LYS B 1 125 ? 42.379 56.797 52.345 1.00 29.85 125 LYS B CA 1
ATOM 3022 C C . LYS B 1 125 ? 43.664 57.069 51.560 1.00 28.83 125 LYS B C 1
ATOM 3023 O O . LYS B 1 125 ? 44.766 56.740 52.022 1.00 29.07 125 LYS B O 1
ATOM 3029 N N . ARG B 1 126 ? 43.528 57.655 50.374 1.00 27.05 126 ARG B N 1
ATOM 3030 C CA . ARG B 1 126 ? 44.691 58.154 49.618 1.00 25.61 126 ARG B CA 1
ATOM 3031 C C . ARG B 1 126 ? 44.516 59.646 49.396 1.00 25.11 126 ARG B C 1
ATOM 3032 O O . ARG B 1 126 ? 43.416 60.094 49.000 1.00 23.80 126 ARG B O 1
ATOM 3040 N N . PHE B 1 127 ? 45.572 60.417 49.655 1.00 24.19 127 PHE B N 1
ATOM 3041 C CA . PHE B 1 127 ? 45.523 61.851 49.404 1.00 23.96 127 PHE B CA 1
ATOM 3042 C C . PHE B 1 127 ? 45.872 62.162 47.939 1.00 23.71 127 PHE B C 1
ATOM 3043 O O . PHE B 1 127 ? 46.553 61.378 47.274 1.00 24.02 127 PHE B O 1
ATOM 3051 N N . LEU B 1 128 ? 45.388 63.300 47.455 1.00 23.28 128 LEU B N 1
ATOM 3052 C CA . LEU B 1 128 ? 45.597 63.750 46.075 1.00 24.00 128 LEU B CA 1
ATOM 3053 C C . LEU B 1 128 ? 46.351 65.082 46.071 1.00 24.31 128 LEU B C 1
ATOM 3054 O O . LEU B 1 128 ? 46.338 65.827 47.065 1.00 24.34 128 LEU B O 1
ATOM 3059 N N . LEU B 1 129 ? 46.965 65.392 44.935 1.00 24.95 129 LEU B N 1
ATOM 3060 C CA . LEU B 1 129 ? 47.531 66.712 44.724 1.00 25.71 129 LEU B CA 1
ATOM 3061 C C . LEU B 1 129 ? 46.535 67.571 43.983 1.00 26.40 129 LEU B C 1
ATOM 3062 O O . LEU B 1 129 ? 45.755 67.077 43.166 1.00 26.60 129 LEU B O 1
ATOM 3067 N N . GLU B 1 130 ? 46.591 68.861 44.270 1.00 26.93 130 GLU B N 1
ATOM 3068 C CA . GLU B 1 130 ? 45.855 69.879 43.545 1.00 28.11 130 GLU B CA 1
ATOM 3069 C C . GLU B 1 130 ? 46.879 70.857 42.921 1.00 27.74 130 GLU B C 1
ATOM 3070 O O . GLU B 1 130 ? 47.714 71.412 43.620 1.00 28.28 130 GLU B O 1
ATOM 3076 N N . ALA B 1 131 ? 46.843 71.016 41.603 1.00 27.46 131 ALA B N 1
ATOM 3077 C CA . ALA B 1 131 ? 47.711 71.954 40.910 1.00 27.48 131 ALA B CA 1
ATOM 3078 C C . ALA B 1 131 ? 46.908 73.125 40.355 1.00 27.61 131 ALA B C 1
ATOM 3079 O O . ALA B 1 131 ? 45.919 72.915 39.643 1.00 27.36 131 ALA B O 1
ATOM 3081 N N . GLN B 1 132 ? 47.344 74.345 40.684 1.00 27.13 132 GLN B N 1
ATOM 3082 C CA . GLN B 1 132 ? 46.737 75.569 40.175 1.00 27.49 132 GLN B CA 1
ATOM 3083 C C . GLN B 1 132 ? 47.705 76.318 39.293 1.00 27.17 132 GLN B C 1
ATOM 3084 O O . GLN B 1 132 ? 48.880 76.485 39.651 1.00 27.24 132 GLN B O 1
ATOM 3090 N N . VAL B 1 133 ? 47.216 76.761 38.143 1.00 26.37 133 VAL B N 1
ATOM 3091 C CA . VAL B 1 133 ? 47.957 77.713 37.320 1.00 26.73 133 VAL B CA 1
ATOM 3092 C C . VAL B 1 133 ? 47.401 79.098 37.637 1.00 27.40 133 VAL B C 1
ATOM 3093 O O . VAL B 1 133 ? 46.177 79.323 37.547 1.00 26.96 133 VAL B O 1
ATOM 3097 N N . CYS B 1 134 ? 48.296 80.000 38.040 1.00 28.81 134 CYS B N 1
ATOM 3098 C CA . CYS B 1 134 ? 47.926 81.292 38.625 1.00 30.39 134 CYS B CA 1
ATOM 3099 C C . CYS B 1 134 ? 48.516 82.482 37.884 1.00 31.39 134 CYS B C 1
ATOM 3100 O O . CYS B 1 134 ? 49.671 82.468 37.460 1.00 30.49 134 CYS B O 1
ATOM 3103 N N . GLN B 1 135 ? 47.707 83.525 37.756 1.00 32.84 135 GLN B N 1
ATOM 3104 C CA . GLN B 1 135 ? 48.172 84.810 37.264 1.00 35.05 135 GLN B CA 1
ATOM 3105 C C . GLN B 1 135 ? 48.054 85.715 38.478 1.00 35.68 135 GLN B C 1
ATOM 3106 O O . GLN B 1 135 ? 46.972 86.205 38.779 1.00 35.25 135 GLN B O 1
ATOM 3112 N N . GLN B 1 136 ? 49.162 85.883 39.196 1.00 37.03 136 GLN B N 1
ATOM 3113 C CA . GLN B 1 136 ? 49.154 86.496 40.538 1.00 38.72 136 GLN B CA 1
ATOM 3114 C C . GLN B 1 136 ? 48.239 85.766 41.524 1.00 38.77 136 GLN B C 1
ATOM 3115 O O . GLN B 1 136 ? 48.451 84.595 41.811 1.00 38.58 136 GLN B O 1
ATOM 3121 N N . ASP B 1 137 ? 47.234 86.454 42.052 1.00 39.40 137 ASP B N 1
ATOM 3122 C CA . ASP B 1 137 ? 46.310 85.811 42.992 1.00 40.28 137 ASP B CA 1
ATOM 3123 C C . ASP B 1 137 ? 45.118 85.139 42.302 1.00 39.53 137 ASP B C 1
ATOM 3124 O O . ASP B 1 137 ? 44.355 84.421 42.943 1.00 39.69 137 ASP B O 1
ATOM 3129 N N . ARG B 1 138 ? 44.974 85.359 40.998 1.00 38.75 138 ARG B N 1
ATOM 3130 C CA . ARG B 1 138 ? 43.911 84.723 40.227 1.00 38.46 138 ARG B CA 1
ATOM 3131 C C . ARG B 1 138 ? 44.273 83.290 39.778 1.00 37.11 138 ARG B C 1
ATOM 3132 O O . ARG B 1 138 ? 45.264 83.078 39.078 1.00 36.01 138 ARG B O 1
ATOM 3140 N N . GLN B 1 139 ? 43.461 82.318 40.189 1.00 35.74 139 GLN B N 1
ATOM 3141 C CA . GLN B 1 139 ? 43.530 80.980 39.622 1.00 34.81 139 GLN B CA 1
ATOM 3142 C C . GLN B 1 139 ? 43.043 81.077 38.185 1.00 34.12 139 GLN B C 1
ATOM 3143 O O . GLN B 1 139 ? 41.993 81.652 37.918 1.00 33.92 139 GLN B O 1
ATOM 3149 N N . LYS B 1 140 ? 43.831 80.551 37.258 1.00 33.18 140 LYS B N 1
ATOM 3150 C CA . LYS B 1 140 ? 43.457 80.534 35.853 1.00 32.80 140 LYS B CA 1
ATOM 3151 C C . LYS B 1 140 ? 42.968 79.151 35.430 1.00 32.38 140 LYS B C 1
ATOM 3152 O O . LYS B 1 140 ? 42.050 79.032 34.620 1.00 31.94 140 LYS B O 1
ATOM 3158 N N . ARG B 1 141 ? 43.605 78.112 35.962 1.00 31.71 141 ARG B N 1
ATOM 3159 C CA . ARG B 1 141 ? 43.102 76.750 35.842 1.00 31.60 141 ARG B CA 1
ATOM 3160 C C . ARG B 1 141 ? 43.527 75.864 36.991 1.00 30.99 141 ARG B C 1
ATOM 3161 O O . ARG B 1 141 ? 44.431 76.202 37.758 1.00 30.04 141 ARG B O 1
ATOM 3169 N N . ILE B 1 142 ? 42.842 74.732 37.109 1.00 30.73 142 ILE B N 1
ATOM 3170 C CA . ILE B 1 142 ? 43.062 73.801 38.207 1.00 31.01 142 ILE B CA 1
ATOM 3171 C C . ILE B 1 142 ? 42.859 72.365 37.737 1.00 31.09 142 ILE B C 1
ATOM 3172 O O . ILE B 1 142 ? 42.088 72.098 36.808 1.00 31.40 142 ILE B O 1
ATOM 3177 N N . SER B 1 143 ? 43.584 71.451 38.362 1.00 30.50 143 SER B N 1
ATOM 3178 C CA . SER B 1 143 ? 43.333 70.027 38.224 1.00 30.42 143 SER B CA 1
ATOM 3179 C C . SER B 1 143 ? 43.900 69.312 39.435 1.00 29.72 143 SER B C 1
ATOM 3180 O O . SER B 1 143 ? 44.696 69.860 40.207 1.00 29.74 143 SER B O 1
ATOM 3183 N N . THR B 1 144 ? 43.466 68.084 39.613 1.00 28.58 144 THR B N 1
ATOM 3184 C CA . THR B 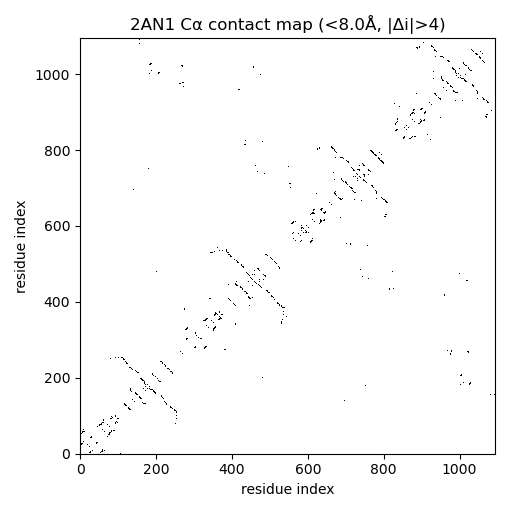1 144 ? 43.975 67.297 40.696 1.00 27.30 144 THR B CA 1
ATOM 3185 C C . THR B 1 144 ? 44.708 66.103 40.112 1.00 25.89 144 THR B C 1
ATOM 3186 O O . THR B 1 144 ? 44.696 65.875 38.886 1.00 25.91 144 THR B O 1
ATOM 3190 N N . ALA B 1 145 ? 45.369 65.359 40.980 1.00 24.37 145 ALA B N 1
ATOM 3191 C CA . ALA B 1 145 ? 46.177 64.236 40.547 1.00 23.72 145 ALA B CA 1
ATOM 3192 C C . ALA B 1 145 ? 46.232 63.235 41.666 1.00 23.19 145 ALA B C 1
ATOM 3193 O O . ALA B 1 145 ? 46.512 63.588 42.821 1.00 22.97 145 ALA B O 1
ATOM 3195 N N . ILE B 1 146 ? 45.935 61.983 41.346 1.00 22.75 146 ILE B N 1
ATOM 3196 C CA . ILE B 1 146 ? 46.118 60.934 42.347 1.00 22.95 146 ILE B CA 1
ATOM 3197 C C . ILE B 1 146 ? 47.567 60.407 42.352 1.00 21.67 146 ILE B C 1
ATOM 3198 O O . ILE B 1 146 ? 48.075 60.001 43.389 1.00 20.62 146 ILE B O 1
ATOM 3203 N N . ASN B 1 147 ? 48.205 60.415 41.187 1.00 21.53 147 ASN B N 1
ATOM 3204 C CA . ASN B 1 147 ? 49.564 59.912 41.001 1.00 22.16 147 ASN B CA 1
ATOM 3205 C C . ASN B 1 147 ? 50.598 61.043 41.050 1.00 22.07 147 ASN B C 1
ATOM 3206 O O . ASN B 1 147 ? 51.400 61.125 41.983 1.00 22.63 147 ASN B O 1
ATOM 3211 N N . GLU B 1 148 ? 50.581 61.901 40.034 1.00 21.72 148 GLU B N 1
ATOM 3212 C CA . GLU B 1 148 ? 51.567 62.973 39.923 1.00 21.84 148 GLU B CA 1
ATOM 3213 C C . GLU B 1 148 ? 51.168 64.166 39.049 1.00 21.36 148 GLU B C 1
ATOM 3214 O O . GLU B 1 148 ? 50.249 64.087 38.222 1.00 21.15 148 GLU B O 1
ATOM 3220 N N . VAL B 1 149 ? 51.900 65.261 39.247 1.00 20.97 149 VAL B N 1
ATOM 3221 C CA . VAL B 1 149 ? 51.837 66.450 38.424 1.00 21.33 149 VAL B CA 1
ATOM 3222 C C . VAL B 1 149 ? 53.210 66.559 37.781 1.00 21.95 149 VAL B C 1
ATOM 3223 O O . VAL B 1 149 ? 54.214 66.470 38.493 1.00 21.90 149 VAL B O 1
ATOM 3227 N N . VAL B 1 150 ? 53.266 66.701 36.458 1.00 21.76 150 VAL B N 1
ATOM 3228 C CA . VAL B 1 150 ? 54.544 66.821 35.756 1.00 22.63 150 VAL B CA 1
ATOM 3229 C C . VAL B 1 150 ? 54.655 68.181 35.049 1.00 23.16 150 VAL B C 1
ATOM 3230 O O . VAL B 1 150 ? 53.822 68.506 34.200 1.00 23.79 150 VAL B O 1
ATOM 3234 N N . LEU B 1 151 ? 55.671 68.962 35.418 1.00 23.22 151 LEU B N 1
ATOM 3235 C CA . LEU B 1 151 ? 56.038 70.197 34.700 1.00 23.21 151 LEU B CA 1
ATOM 3236 C C . LEU B 1 151 ? 57.003 69.884 33.567 1.00 23.80 151 LEU B C 1
ATOM 3237 O O . LEU B 1 151 ? 58.032 69.249 33.791 1.00 23.68 151 LEU B O 1
ATOM 3242 N N . HIS B 1 152 ? 56.672 70.300 32.350 1.00 23.87 152 HIS B N 1
ATOM 3243 C CA . HIS B 1 152 ? 57.496 69.987 31.192 1.00 26.06 152 HIS B CA 1
ATOM 3244 C C . HIS B 1 152 ? 57.069 70.824 29.983 1.00 26.60 152 HIS B C 1
ATOM 3245 O O . HIS B 1 152 ? 55.921 71.278 29.926 1.00 25.95 152 HIS B O 1
ATOM 3252 N N . PRO B 1 153 ? 57.989 71.054 29.021 1.00 28.47 153 PRO B N 1
ATOM 3253 C CA . PRO B 1 153 ? 57.494 71.584 27.737 1.00 30.01 153 PRO B CA 1
ATOM 3254 C C . PRO B 1 153 ? 56.605 70.525 27.096 1.00 32.23 153 PRO B C 1
ATOM 3255 O O . PRO B 1 153 ? 56.929 69.339 27.148 1.00 31.95 153 PRO B O 1
ATOM 3259 N N . GLY B 1 154 ? 55.474 70.939 26.532 1.00 34.80 154 GLY B N 1
ATOM 3260 C CA . GLY B 1 154 ? 54.461 69.991 26.068 1.00 37.44 154 GLY B CA 1
ATOM 3261 C C . GLY B 1 154 ? 54.813 69.333 24.749 1.00 39.36 154 GLY B C 1
ATOM 3262 O O . GLY B 1 154 ? 54.463 68.172 24.504 1.00 39.86 154 GLY B O 1
ATOM 3263 N N . LYS B 1 155 ? 55.524 70.077 23.911 1.00 41.19 155 LYS B N 1
ATOM 3264 C CA . LYS B 1 155 ? 55.688 69.723 22.507 1.00 42.89 155 LYS B CA 1
ATOM 3265 C C . LYS B 1 155 ? 57.088 69.178 22.216 1.00 43.48 155 LYS B C 1
ATOM 3266 O O . LYS B 1 155 ? 57.235 68.076 21.682 1.00 44.14 155 LYS B O 1
ATOM 3272 N N . VAL B 1 156 ? 58.107 69.957 22.566 1.00 43.65 156 VAL B N 1
ATOM 3273 C CA . VAL B 1 156 ? 59.485 69.614 22.259 1.00 43.60 156 VAL B CA 1
ATOM 3274 C C . VAL B 1 156 ? 60.340 69.685 23.521 1.00 43.30 156 VAL B C 1
ATOM 3275 O O . VAL B 1 156 ? 60.310 70.684 24.238 1.00 43.11 156 VAL B O 1
ATOM 3279 N N . ALA B 1 157 ? 61.078 68.604 23.787 1.00 42.77 157 ALA B N 1
ATOM 3280 C CA . ALA B 1 157 ? 62.044 68.548 24.884 1.00 42.07 157 ALA B CA 1
ATOM 3281 C C . ALA B 1 157 ? 63.167 69.575 24.694 1.00 41.35 157 ALA B C 1
ATOM 3282 O O . ALA B 1 157 ? 63.796 69.645 23.624 1.00 41.86 157 ALA B O 1
ATOM 3284 N N . HIS B 1 158 ? 63.406 70.362 25.745 1.00 39.85 158 HIS B N 1
ATOM 3285 C CA . HIS B 1 158 ? 64.349 71.486 25.739 1.00 38.00 158 HIS B CA 1
ATOM 3286 C C . HIS B 1 158 ? 64.527 71.844 27.205 1.00 36.16 158 HIS B C 1
ATOM 3287 O O . HIS B 1 158 ? 63.616 71.581 27.998 1.00 36.34 158 HIS B O 1
ATOM 3294 N N . MET B 1 159 ? 65.667 72.401 27.612 1.00 33.38 159 MET B N 1
ATOM 3295 C CA . MET B 1 159 ? 65.765 72.759 29.034 1.00 31.40 159 MET B CA 1
ATOM 3296 C C . MET B 1 159 ? 64.849 73.915 29.378 1.00 29.20 159 MET B C 1
ATOM 3297 O O . MET B 1 159 ? 64.598 74.793 28.561 1.00 28.27 159 MET B O 1
ATOM 3302 N N . ILE B 1 160 ? 64.344 73.878 30.599 1.00 27.13 160 ILE B N 1
ATOM 3303 C CA . ILE B 1 160 ? 63.642 75.003 31.176 1.00 25.95 160 ILE B CA 1
ATOM 3304 C C . ILE B 1 160 ? 64.383 75.313 32.469 1.00 25.18 160 ILE B C 1
ATOM 3305 O O . ILE B 1 160 ? 65.160 74.492 32.960 1.00 24.29 160 ILE B O 1
ATOM 3310 N N . GLU B 1 161 ? 64.173 76.497 33.009 1.00 23.76 161 GLU B N 1
ATOM 3311 C CA . GLU B 1 161 ? 64.725 76.811 34.315 1.00 24.54 161 GLU B CA 1
ATOM 3312 C C . GLU B 1 161 ? 63.578 77.250 35.190 1.00 24.38 161 GLU B C 1
ATOM 3313 O O . GLU B 1 161 ? 62.706 78.054 34.768 1.00 23.76 161 GLU B O 1
ATOM 3319 N N . PHE B 1 162 ? 63.563 76.703 36.400 1.00 24.03 162 PHE B N 1
ATOM 3320 C CA . PHE B 1 162 ? 62.526 77.023 37.346 1.00 23.70 162 PHE B CA 1
ATOM 3321 C C . PHE B 1 162 ? 63.047 77.174 38.765 1.00 23.64 162 PHE B C 1
ATOM 3322 O O . PHE B 1 162 ? 64.114 76.659 39.127 1.00 23.70 162 PHE B O 1
ATOM 3330 N N . GLU B 1 163 ? 62.269 77.889 39.560 1.00 23.21 163 GLU B N 1
ATOM 3331 C CA . GLU B 1 163 ? 62.591 78.161 40.947 1.00 23.41 163 GLU B CA 1
ATOM 3332 C C . GLU B 1 163 ? 61.513 77.488 41.766 1.00 23.24 163 GLU B C 1
ATOM 3333 O O . GLU B 1 163 ? 60.322 77.602 41.447 1.00 23.73 163 GLU B O 1
ATOM 3339 N N . VAL B 1 164 ? 61.926 76.798 42.824 1.00 22.70 164 VAL B N 1
ATOM 3340 C CA . VAL B 1 164 ? 61.008 76.060 43.674 1.00 22.13 164 VAL B CA 1
ATOM 3341 C C . VAL B 1 164 ? 60.945 76.758 45.034 1.00 22.89 164 VAL B C 1
ATOM 3342 O O . VAL B 1 164 ? 61.986 77.003 45.667 1.00 21.99 164 VAL B O 1
ATOM 3346 N N . TYR B 1 165 ? 59.723 77.095 45.443 1.00 23.59 165 TYR B N 1
ATOM 3347 C CA . TYR B 1 165 ? 59.434 77.711 46.732 1.00 24.80 165 TYR B CA 1
ATOM 3348 C C . TYR B 1 165 ? 58.627 76.692 47.512 1.00 25.18 165 TYR B C 1
ATOM 3349 O O . TYR B 1 165 ? 57.621 76.189 47.024 1.00 24.76 165 TYR B O 1
ATOM 3358 N N . ILE B 1 166 ? 59.077 76.377 48.716 1.00 25.21 166 ILE B N 1
ATOM 3359 C CA . ILE B 1 166 ? 58.355 75.437 49.568 1.00 26.18 166 ILE B CA 1
ATOM 3360 C C . ILE B 1 166 ? 57.851 76.234 50.754 1.00 26.58 166 ILE B C 1
ATOM 3361 O O . ILE B 1 166 ? 58.635 76.932 51.397 1.00 26.67 166 ILE B O 1
ATOM 3366 N N . ASP B 1 167 ? 56.542 76.154 51.003 1.00 27.22 167 ASP B N 1
ATOM 3367 C CA . ASP B 1 167 ? 55.854 77.019 51.973 1.00 28.78 167 ASP B CA 1
ATOM 3368 C C . ASP B 1 167 ? 56.265 78.484 51.799 1.00 29.48 167 ASP B C 1
ATOM 3369 O O . ASP B 1 167 ? 56.592 79.186 52.762 1.00 29.36 167 ASP B O 1
ATOM 3374 N N . GLU B 1 168 ? 56.241 78.915 50.542 1.00 30.31 168 GLU B N 1
ATOM 3375 C CA . GLU B 1 168 ? 56.515 80.303 50.144 1.00 31.52 168 GLU B CA 1
ATOM 3376 C C . GLU B 1 168 ? 57.955 80.786 50.332 1.00 31.61 168 GLU B C 1
ATOM 3377 O O . GLU B 1 168 ? 58.250 81.957 50.080 1.00 32.34 168 GLU B O 1
ATOM 3383 N N . THR B 1 169 ? 58.854 79.897 50.742 1.00 31.15 169 THR B N 1
ATOM 3384 C CA . THR B 1 169 ? 60.254 80.258 50.912 1.00 30.67 169 THR B CA 1
ATOM 3385 C C . THR B 1 169 ? 61.064 79.640 49.785 1.00 30.01 169 THR B C 1
ATOM 3386 O O . THR B 1 169 ? 60.875 78.476 49.472 1.00 29.50 169 THR B O 1
ATOM 3390 N N . PHE B 1 170 ? 61.970 80.416 49.191 1.00 28.90 170 PHE B N 1
ATOM 3391 C CA . PHE B 1 170 ? 62.812 79.923 48.113 1.00 28.64 170 PHE B CA 1
ATOM 3392 C C . PHE B 1 170 ? 63.632 78.726 48.570 1.00 28.54 170 PHE B C 1
ATOM 3393 O O . PHE B 1 170 ? 64.325 78.782 49.586 1.00 28.66 170 PHE B O 1
ATOM 3401 N N . ALA B 1 171 ? 63.572 77.654 47.798 1.00 27.85 171 ALA B N 1
ATOM 3402 C CA . ALA B 1 171 ? 64.280 76.453 48.166 1.00 27.50 171 ALA B CA 1
ATOM 3403 C C . ALA B 1 171 ? 65.488 76.230 47.271 1.00 27.09 171 ALA B C 1
ATOM 3404 O O . ALA B 1 171 ? 66.606 76.092 47.761 1.00 27.33 171 ALA B O 1
ATOM 3406 N N . PHE B 1 172 ? 65.271 76.190 45.961 1.00 26.48 172 PHE B N 1
ATOM 3407 C CA . PHE B 1 172 ? 66.360 75.981 45.007 1.00 26.45 172 PHE B CA 1
ATOM 3408 C C . PHE B 1 172 ? 65.857 76.274 43.600 1.00 26.53 172 PHE B C 1
ATOM 3409 O O . PHE B 1 172 ? 64.639 76.355 43.350 1.00 25.66 172 PHE B O 1
ATOM 3417 N N . SER B 1 173 ? 66.788 76.442 42.681 1.00 25.93 173 SER B N 1
ATOM 3418 C CA . SER B 1 173 ? 66.427 76.545 41.280 1.00 26.72 173 SER B CA 1
ATOM 3419 C C . SER B 1 173 ? 67.070 75.417 40.500 1.00 26.56 173 SER B C 1
ATOM 3420 O O . SER B 1 173 ? 68.017 74.772 40.975 1.00 26.93 173 SER B O 1
ATOM 3423 N N . GLN B 1 174 ? 66.567 75.168 39.296 1.00 26.14 174 GLN B N 1
ATOM 3424 C CA . GLN B 1 174 ? 67.023 74.024 38.557 1.00 25.72 174 GLN B CA 1
ATOM 3425 C C . GLN B 1 174 ? 66.869 74.236 37.073 1.00 25.39 174 GLN B C 1
ATOM 3426 O O . GLN B 1 174 ? 65.869 74.792 36.633 1.00 24.41 174 GLN B O 1
ATOM 3432 N N . ARG B 1 175 ? 67.876 73.802 36.321 1.00 24.39 175 ARG B N 1
ATOM 3433 C CA . ARG B 1 175 ? 67.774 73.695 34.872 1.00 25.47 175 ARG B CA 1
ATOM 3434 C C . ARG B 1 175 ? 67.592 72.224 34.531 1.00 25.18 175 ARG B C 1
ATOM 3435 O O . ARG B 1 175 ? 68.415 71.402 34.929 1.00 25.11 175 ARG B O 1
ATOM 3443 N N . SER B 1 176 ? 66.527 71.885 33.803 1.00 25.28 176 SER B N 1
ATOM 3444 C CA . SER B 1 176 ? 66.249 70.475 33.491 1.00 25.02 176 SER B CA 1
ATOM 3445 C C . SER B 1 176 ? 65.193 70.351 32.406 1.00 24.83 176 SER B C 1
ATOM 3446 O O . SER B 1 176 ? 64.821 71.351 31.809 1.00 25.94 176 SER B O 1
ATOM 3449 N N . ASP B 1 177 ? 64.739 69.130 32.131 1.00 24.73 177 ASP B N 1
ATOM 3450 C CA . ASP B 1 177 ? 63.670 68.884 31.155 1.00 24.67 177 ASP B CA 1
ATOM 3451 C C . ASP B 1 177 ? 62.298 68.982 31.845 1.00 24.24 177 ASP B C 1
ATOM 3452 O O . ASP B 1 177 ? 61.258 68.909 31.185 1.00 24.32 177 ASP B O 1
ATOM 3457 N N . GLY B 1 178 ? 62.287 69.113 33.170 1.00 23.34 178 GLY B N 1
ATOM 3458 C CA . GLY B 1 178 ? 61.019 69.167 33.898 1.00 22.49 178 GLY B CA 1
ATOM 3459 C C . GLY B 1 178 ? 61.087 68.691 35.349 1.00 22.25 178 GLY B C 1
ATOM 3460 O O . GLY B 1 178 ? 62.149 68.520 35.910 1.00 21.47 178 GLY B O 1
ATOM 3461 N N . LEU B 1 179 ? 59.926 68.505 35.957 1.00 21.75 179 LEU B N 1
ATOM 3462 C CA . LEU B 1 179 ? 59.857 68.170 37.369 1.00 21.67 179 LEU B CA 1
ATOM 3463 C C . LEU B 1 179 ? 58.636 67.292 37.576 1.00 21.28 179 LEU B C 1
ATOM 3464 O O . LEU B 1 179 ? 57.576 67.585 37.046 1.00 21.76 179 LEU B O 1
ATOM 3469 N N . ILE B 1 180 ? 58.805 66.201 38.318 1.00 20.62 180 ILE B N 1
ATOM 3470 C CA . ILE B 1 180 ? 57.689 65.313 38.664 1.00 20.94 180 ILE B CA 1
ATOM 3471 C C . ILE B 1 180 ? 57.402 65.511 40.155 1.00 21.14 180 ILE B C 1
ATOM 3472 O O . ILE B 1 180 ? 58.308 65.447 40.977 1.00 20.89 180 ILE B O 1
ATOM 3477 N N . ILE B 1 181 ? 56.150 65.795 40.492 1.00 21.42 181 ILE B N 1
ATOM 3478 C CA . ILE B 1 181 ? 55.752 65.940 41.885 1.00 22.13 181 ILE B CA 1
ATOM 3479 C C . ILE B 1 181 ? 54.718 64.844 42.121 1.00 22.53 181 ILE B C 1
ATOM 3480 O O . ILE B 1 181 ? 53.636 64.865 41.496 1.00 21.86 181 ILE B O 1
ATOM 3485 N N . SER B 1 182 ? 55.041 63.890 42.986 1.00 22.43 182 SER B N 1
ATOM 3486 C CA . SER B 1 182 ? 54.152 62.743 43.167 1.00 23.64 182 SER B CA 1
ATOM 3487 C C . SER B 1 182 ? 53.694 62.461 44.586 1.00 23.45 182 SER B C 1
ATOM 3488 O O . SER B 1 182 ? 54.387 62.782 45.573 1.00 22.33 182 SER B O 1
ATOM 3491 N N . THR B 1 183 ? 52.491 61.877 44.663 1.00 22.16 183 THR B N 1
ATOM 3492 C CA . THR B 1 183 ? 51.938 61.338 45.901 1.00 22.49 183 THR B CA 1
ATOM 3493 C C . THR B 1 183 ? 52.583 59.988 46.205 1.00 21.71 183 THR B C 1
ATOM 3494 O O . THR B 1 183 ? 53.219 59.393 45.335 1.00 21.40 183 THR B O 1
ATOM 3498 N N . PRO B 1 184 ? 52.410 59.478 47.438 1.00 21.57 184 PRO B N 1
ATOM 3499 C CA . PRO B 1 184 ? 52.810 58.080 47.637 1.00 21.68 184 PRO B CA 1
ATOM 3500 C C . PRO B 1 184 ? 52.147 57.101 46.656 1.00 22.08 184 PRO B C 1
ATOM 3501 O O . PRO B 1 184 ? 52.808 56.175 46.195 1.00 22.54 184 PRO B O 1
ATOM 3505 N N . THR B 1 185 ? 50.871 57.289 46.327 1.00 22.49 185 THR B N 1
ATOM 3506 C CA . THR B 1 185 ? 50.235 56.433 45.314 1.00 23.13 185 THR B CA 1
ATOM 3507 C C . THR B 1 185 ? 51.011 56.511 43.987 1.00 22.75 185 THR B C 1
ATOM 3508 O O . THR B 1 185 ? 51.219 55.489 43.333 1.00 22.90 185 THR B O 1
ATOM 3512 N N . GLY B 1 186 ? 51.437 57.718 43.606 1.00 22.44 186 GLY B N 1
ATOM 3513 C CA . GLY B 1 186 ? 52.153 57.913 42.332 1.00 21.43 186 GLY B CA 1
ATOM 3514 C C . GLY B 1 186 ? 53.618 57.500 42.346 1.00 21.87 186 GLY B C 1
ATOM 3515 O O . GLY B 1 186 ? 54.269 57.478 41.297 1.00 22.07 186 GLY B O 1
ATOM 3516 N N . SER B 1 187 ? 54.147 57.196 43.527 1.00 21.78 187 SER B N 1
ATOM 3517 C CA . SER B 1 187 ? 55.570 56.914 43.673 1.00 23.30 187 SER B CA 1
ATOM 3518 C C . SER B 1 187 ? 56.013 55.688 42.866 1.00 24.22 187 SER B C 1
ATOM 3519 O O . SER B 1 187 ? 57.189 55.569 42.523 1.00 24.16 187 SER B O 1
ATOM 3522 N N . THR B 1 188 ? 55.068 54.809 42.526 1.00 25.12 188 THR B N 1
ATOM 3523 C CA . THR B 1 188 ? 55.373 53.609 41.738 1.00 26.46 188 THR B CA 1
ATOM 3524 C C . THR B 1 188 ? 55.078 53.762 40.234 1.00 27.13 188 THR B C 1
ATOM 3525 O O . THR B 1 188 ? 55.273 52.826 39.453 1.00 28.36 188 THR B O 1
ATOM 3529 N N . ALA B 1 189 ? 54.623 54.940 39.825 1.00 26.94 189 ALA B N 1
ATOM 3530 C CA . ALA B 1 189 ? 54.266 55.170 38.425 1.00 26.34 189 ALA B CA 1
ATOM 3531 C C . ALA B 1 189 ? 55.409 55.911 37.693 1.00 25.87 189 ALA B C 1
ATOM 3532 O O . ALA B 1 189 ? 56.554 55.472 37.738 1.00 25.55 189 ALA B O 1
ATOM 3534 N N . TYR B 1 190 ? 55.120 57.030 37.032 1.00 25.50 190 TYR B N 1
ATOM 3535 C CA . TYR B 1 190 ? 56.139 57.756 36.277 1.00 25.10 190 TYR B CA 1
ATOM 3536 C C . TYR B 1 190 ? 57.396 58.113 37.099 1.00 24.80 190 TYR B C 1
ATOM 3537 O O . TYR B 1 190 ? 58.536 57.980 36.628 1.00 22.87 190 TYR B O 1
ATOM 3546 N N . SER B 1 191 ? 57.169 58.573 38.329 1.00 24.42 191 SER B N 1
ATOM 3547 C CA . SER B 1 191 ? 58.234 58.886 39.277 1.00 25.36 191 SER B CA 1
ATOM 3548 C C . SER B 1 191 ? 59.250 57.744 39.456 1.00 24.93 191 SER B C 1
ATOM 3549 O O . SER B 1 191 ? 60.458 57.989 39.576 1.00 24.70 191 SER B O 1
ATOM 3552 N N . LEU B 1 192 ? 58.752 56.511 39.478 1.00 25.10 192 LEU B N 1
ATOM 3553 C CA . LEU B 1 192 ? 59.600 55.329 39.604 1.00 25.41 192 LEU B CA 1
ATOM 3554 C C . LEU B 1 192 ? 60.508 55.141 38.388 1.00 25.63 192 LEU B C 1
ATOM 3555 O O . LEU B 1 192 ? 61.704 54.929 38.535 1.00 25.82 192 LEU B O 1
ATOM 3560 N N . SER B 1 193 ? 59.932 55.247 37.195 1.00 25.29 193 SER B N 1
ATOM 3561 C CA . SER B 1 193 ? 60.690 55.189 35.955 1.00 26.15 193 SER B CA 1
ATOM 3562 C C . SER B 1 193 ? 61.747 56.279 35.894 1.00 25.53 193 SER B C 1
ATOM 3563 O O . SER B 1 193 ? 62.785 56.103 35.255 1.00 25.38 193 SER B O 1
ATOM 3566 N N . ALA B 1 194 ? 61.483 57.389 36.586 1.00 25.06 194 ALA B N 1
ATOM 3567 C CA . ALA B 1 194 ? 62.373 58.541 36.602 1.00 25.18 194 ALA B CA 1
ATOM 3568 C C . ALA B 1 194 ? 63.424 58.482 37.706 1.00 24.97 194 ALA B C 1
ATOM 3569 O O . ALA B 1 194 ? 64.235 59.392 37.840 1.00 26.68 194 ALA B O 1
ATOM 3571 N N . GLY B 1 195 ? 63.396 57.422 38.505 1.00 25.11 195 GLY B N 1
ATOM 3572 C CA . GLY B 1 195 ? 64.425 57.175 39.509 1.00 24.47 195 GLY B CA 1
ATOM 3573 C C . GLY B 1 195 ? 64.019 57.581 40.916 1.00 25.08 195 GLY B C 1
ATOM 3574 O O . GLY B 1 195 ? 64.862 57.636 41.810 1.00 25.88 195 GLY B O 1
ATOM 3575 N N . GLY B 1 196 ? 62.731 57.840 41.135 1.00 23.62 196 GLY B N 1
ATOM 3576 C CA . GLY B 1 196 ? 62.277 58.271 42.453 1.00 22.76 196 GLY B CA 1
ATOM 3577 C C . GLY B 1 196 ? 62.221 57.125 43.445 1.00 22.00 196 GLY B C 1
ATOM 3578 O O . GLY B 1 196 ? 62.271 55.954 43.050 1.00 21.93 196 GLY B O 1
ATOM 3579 N N . PRO B 1 197 ? 62.094 57.450 44.747 1.00 22.03 197 PRO B N 1
ATOM 3580 C CA . PRO B 1 197 ? 61.920 56.389 45.732 1.00 21.64 197 PRO B CA 1
ATOM 3581 C C . PRO B 1 197 ? 60.460 55.912 45.790 1.00 21.77 197 PRO B C 1
ATOM 3582 O O . PRO B 1 197 ? 59.555 56.648 45.368 1.00 21.86 197 PRO B O 1
ATOM 3586 N N . ILE B 1 198 ? 60.247 54.708 46.320 1.00 21.42 198 ILE B N 1
ATOM 3587 C CA . ILE B 1 198 ? 58.905 54.187 46.559 1.00 22.29 198 ILE B CA 1
ATOM 3588 C C . ILE B 1 198 ? 58.470 54.711 47.928 1.00 22.72 198 ILE B C 1
ATOM 3589 O O . ILE B 1 198 ? 59.219 54.601 48.901 1.00 22.21 198 ILE B O 1
ATOM 3594 N N . LEU B 1 199 ? 57.272 55.283 47.985 1.00 23.22 199 LEU B N 1
ATOM 3595 C CA . LEU B 1 199 ? 56.676 55.766 49.232 1.00 24.37 199 LEU B CA 1
ATOM 3596 C C . LEU B 1 199 ? 55.487 54.897 49.614 1.00 24.75 199 LEU B C 1
ATOM 3597 O O . LEU B 1 199 ? 54.586 54.677 48.800 1.00 24.41 199 LEU B O 1
ATOM 3602 N N . THR B 1 200 ? 55.467 54.408 50.851 1.00 25.55 200 THR B N 1
ATOM 3603 C CA . THR B 1 200 ? 54.316 53.628 51.298 1.00 27.24 200 THR B CA 1
ATOM 3604 C C . THR B 1 200 ? 53.084 54.525 51.349 1.00 27.31 200 THR B C 1
ATOM 3605 O O . THR B 1 200 ? 53.184 55.702 51.687 1.00 27.03 200 THR B O 1
ATOM 3609 N N . PRO B 1 201 ? 51.922 53.979 50.984 1.00 28.63 201 PRO B N 1
ATOM 3610 C CA . PRO B 1 201 ? 50.684 54.773 50.980 1.00 30.27 201 PRO B CA 1
ATOM 3611 C C . PRO B 1 201 ? 50.318 55.443 52.320 1.00 31.37 201 PRO B C 1
ATOM 3612 O O . PRO B 1 201 ? 49.634 56.453 52.300 1.00 32.90 201 PRO B O 1
ATOM 3616 N N . SER B 1 202 ? 50.771 54.925 53.466 1.00 32.86 202 SER B N 1
ATOM 3617 C CA . SER B 1 202 ? 50.465 55.580 54.767 1.00 33.96 202 SER B CA 1
ATOM 3618 C C . SER B 1 202 ? 51.330 56.824 55.089 1.00 33.96 202 SER B C 1
ATOM 3619 O O . SER B 1 202 ? 51.315 57.341 56.224 1.00 34.71 202 SER B O 1
ATOM 3622 N N . LEU B 1 203 ? 52.075 57.311 54.101 1.00 32.33 203 LEU B N 1
ATOM 3623 C CA . LEU B 1 203 ? 53.026 58.374 54.357 1.00 30.83 203 LEU B CA 1
ATOM 3624 C C . LEU B 1 203 ? 52.436 59.746 54.008 1.00 29.30 203 LEU B C 1
ATOM 3625 O O . LEU B 1 203 ? 51.849 59.927 52.944 1.00 28.59 203 LEU B O 1
ATOM 3630 N N . ASP B 1 204 ? 52.588 60.696 54.922 1.00 28.14 204 ASP B N 1
ATOM 3631 C CA . ASP B 1 204 ? 52.195 62.094 54.689 1.00 27.97 204 ASP B CA 1
ATOM 3632 C C . ASP B 1 204 ? 53.360 62.850 54.049 1.00 26.46 204 ASP B C 1
ATOM 3633 O O . ASP B 1 204 ? 54.026 63.672 54.687 1.00 25.53 204 ASP B O 1
ATOM 3638 N N . ALA B 1 205 ? 53.604 62.546 52.781 1.00 25.60 205 ALA B N 1
ATOM 3639 C CA . ALA B 1 205 ? 54.792 63.033 52.085 1.00 25.15 205 ALA B CA 1
ATOM 3640 C C . ALA B 1 205 ? 54.531 63.153 50.607 1.00 25.11 205 ALA B C 1
ATOM 3641 O O . ALA B 1 205 ? 53.723 62.410 50.047 1.00 25.77 205 ALA B O 1
ATOM 3643 N N . ILE B 1 206 ? 55.255 64.078 49.986 1.00 25.21 206 ILE B N 1
ATOM 3644 C CA . ILE B 1 206 ? 55.198 64.354 48.561 1.00 25.83 206 ILE B CA 1
ATOM 3645 C C . ILE B 1 206 ? 56.652 64.261 48.061 1.00 25.56 206 ILE B C 1
ATOM 3646 O O . ILE B 1 206 ? 57.583 64.687 48.766 1.00 25.39 206 ILE B O 1
ATOM 3651 N N . THR B 1 207 ? 56.862 63.690 46.881 1.00 24.59 207 THR B N 1
ATOM 3652 C CA . THR B 1 207 ? 58.225 63.588 46.342 1.00 24.88 207 THR B CA 1
ATOM 3653 C C . THR B 1 207 ? 58.376 64.453 45.113 1.00 23.72 207 THR B C 1
ATOM 3654 O O . THR B 1 207 ? 57.501 64.456 44.254 1.00 23.78 207 THR B O 1
ATOM 3658 N N . LEU B 1 208 ? 59.502 65.166 45.043 1.00 23.27 208 LEU B N 1
ATOM 3659 C CA . LEU B 1 208 ? 59.882 65.940 43.884 1.00 23.66 208 LEU B CA 1
ATOM 3660 C C . LEU B 1 208 ? 61.076 65.249 43.221 1.00 23.83 208 LEU B C 1
ATOM 3661 O O . LEU B 1 208 ? 62.097 64.979 43.870 1.00 23.76 208 LEU B O 1
ATOM 3666 N N . VAL B 1 209 ? 60.937 64.953 41.937 1.00 23.93 209 VAL B N 1
ATOM 3667 C CA . VAL B 1 209 ? 61.950 64.180 41.200 1.00 23.99 209 VAL B CA 1
ATOM 3668 C C . VAL B 1 209 ? 62.282 64.952 39.947 1.00 23.77 209 VAL B C 1
ATOM 3669 O O . VAL B 1 209 ? 61.392 65.232 39.135 1.00 23.26 209 VAL B O 1
ATOM 3673 N N . PRO B 1 210 ? 63.567 65.328 39.784 1.00 24.21 210 PRO B N 1
ATOM 3674 C CA . PRO B 1 210 ? 63.964 66.107 38.614 1.00 23.79 210 PRO B CA 1
ATOM 3675 C C . PRO B 1 210 ? 63.990 65.260 37.334 1.00 23.10 210 PRO B C 1
ATOM 3676 O O . PRO B 1 210 ? 64.149 64.049 37.399 1.00 23.76 210 PRO B O 1
ATOM 3680 N N . MET B 1 211 ? 63.757 65.884 36.191 1.00 21.97 211 MET B N 1
ATOM 3681 C CA . MET B 1 211 ? 63.851 65.180 34.904 1.00 21.36 211 MET B CA 1
ATOM 3682 C C . MET B 1 211 ? 65.098 65.659 34.169 1.00 20.83 211 MET B C 1
ATOM 3683 O O . MET B 1 211 ? 65.127 66.764 33.659 1.00 21.25 211 MET B O 1
ATOM 3688 N N . PHE B 1 212 ? 66.127 64.816 34.125 1.00 21.93 212 PHE B N 1
ATOM 3689 C CA . PHE B 1 212 ? 67.415 65.148 33.478 1.00 22.77 212 PHE B CA 1
ATOM 3690 C C . PHE B 1 212 ? 67.992 66.506 33.928 1.00 22.26 212 PHE B C 1
ATOM 3691 O O . PHE B 1 212 ? 68.225 67.373 33.103 1.00 21.72 212 PHE B O 1
ATOM 3699 N N . PRO B 1 213 ? 68.244 66.680 35.239 1.00 22.46 213 PRO B N 1
ATOM 3700 C CA . PRO B 1 213 ? 68.794 67.942 35.701 1.00 22.39 213 PRO B CA 1
ATOM 3701 C C . PRO B 1 213 ? 70.234 68.130 35.223 1.00 22.78 213 PRO B C 1
ATOM 3702 O O . PRO B 1 213 ? 70.986 67.170 35.164 1.00 21.96 213 PRO B O 1
ATOM 3706 N N . HIS B 1 214 ? 70.597 69.361 34.890 1.00 23.23 214 HIS B N 1
ATOM 3707 C CA . HIS B 1 214 ? 71.987 69.723 34.596 1.00 24.99 214 HIS B CA 1
ATOM 3708 C C . HIS B 1 214 ? 72.904 69.533 35.803 1.00 24.80 214 HIS B C 1
ATOM 3709 O O . HIS B 1 214 ? 74.071 69.236 35.646 1.00 25.18 214 HIS B O 1
ATOM 3716 N N . THR B 1 215 ? 72.376 69.695 37.008 1.00 24.29 215 THR B N 1
ATOM 3717 C CA . THR B 1 215 ? 73.212 69.528 38.195 1.00 25.02 215 THR B CA 1
ATOM 3718 C C . THR B 1 215 ? 73.249 68.052 38.576 1.00 24.25 215 THR B C 1
ATOM 3719 O O . THR B 1 215 ? 72.210 67.456 38.872 1.00 23.09 215 THR B O 1
ATOM 3723 N N . LEU B 1 216 ? 74.450 67.475 38.569 1.00 23.66 216 LEU B N 1
ATOM 3724 C CA . LEU B 1 216 ? 74.616 66.034 38.749 1.00 24.78 216 LEU B CA 1
ATOM 3725 C C . LEU B 1 216 ? 74.442 65.611 40.189 1.00 24.35 216 LEU B C 1
ATOM 3726 O O . LEU B 1 216 ? 74.308 64.428 40.469 1.00 25.40 216 LEU B O 1
ATOM 3731 N N . SER B 1 217 ? 74.427 66.580 41.093 1.00 23.90 217 SER B N 1
ATOM 3732 C CA . SER B 1 217 ? 74.158 66.314 42.504 1.00 23.56 217 SER B CA 1
ATOM 3733 C C . SER B 1 217 ? 72.677 66.476 42.877 1.00 23.26 217 SER B C 1
ATOM 3734 O O . SER B 1 217 ? 72.297 66.301 44.039 1.00 23.17 217 SER B O 1
ATOM 3737 N N . ALA B 1 218 ? 71.826 66.809 41.909 1.00 23.07 218 ALA B N 1
ATOM 3738 C CA . ALA B 1 218 ? 70.384 66.861 42.183 1.00 22.91 218 ALA B CA 1
ATOM 3739 C C . ALA B 1 218 ? 69.920 65.444 42.532 1.00 23.47 218 ALA B C 1
ATOM 3740 O O . ALA B 1 218 ? 70.459 64.460 41.990 1.00 23.86 218 ALA B O 1
ATOM 3742 N N . ARG B 1 219 ? 68.976 65.334 43.472 1.00 22.29 219 ARG B N 1
ATOM 3743 C CA . ARG B 1 219 ? 68.467 64.032 43.932 1.00 21.92 219 ARG B CA 1
ATOM 3744 C C . ARG B 1 219 ? 66.991 64.204 44.271 1.00 21.39 219 ARG B C 1
ATOM 3745 O O . ARG B 1 219 ? 66.572 65.318 44.609 1.00 21.27 219 ARG B O 1
ATOM 3753 N N . PRO B 1 220 ? 66.213 63.110 44.220 1.00 21.26 220 PRO B N 1
ATOM 3754 C CA . PRO B 1 220 ? 64.813 63.204 44.621 1.00 20.96 220 PRO B CA 1
ATOM 3755 C C . PRO B 1 220 ? 64.707 63.769 46.028 1.00 21.17 220 PRO B C 1
ATOM 3756 O O . PRO B 1 220 ? 65.545 63.461 46.901 1.00 20.53 220 PRO B O 1
ATOM 3760 N N . LEU B 1 221 ? 63.684 64.580 46.239 1.00 20.43 221 LEU B N 1
ATOM 3761 C CA . LEU B 1 221 ? 63.457 65.198 47.538 1.00 20.91 221 LEU B CA 1
ATOM 3762 C C . LEU B 1 221 ? 62.067 64.812 48.048 1.00 20.92 221 LEU B C 1
ATOM 3763 O O . LEU B 1 221 ? 61.105 64.831 47.297 1.00 21.73 221 LEU B O 1
ATOM 3768 N N . VAL B 1 222 ? 61.964 64.484 49.330 1.00 20.71 222 VAL B N 1
ATOM 3769 C CA . VAL B 1 222 ? 60.695 64.090 49.908 1.00 21.01 222 VAL B CA 1
ATOM 3770 C C . VAL B 1 222 ? 60.385 65.106 51.007 1.00 21.57 222 VAL B C 1
ATOM 3771 O O . VAL B 1 222 ? 61.221 65.341 51.889 1.00 20.39 222 VAL B O 1
ATOM 3775 N N . ILE B 1 223 ? 59.193 65.705 50.929 1.00 21.29 223 ILE B N 1
ATOM 3776 C CA . ILE B 1 223 ? 58.773 66.749 51.853 1.00 22.13 223 ILE B CA 1
ATOM 3777 C C . ILE B 1 223 ? 57.442 66.378 52.514 1.00 22.43 223 ILE B C 1
ATOM 3778 O O . ILE B 1 223 ? 56.733 65.506 52.040 1.00 22.00 223 ILE B O 1
ATOM 3783 N N . ASN B 1 224 ? 57.098 67.063 53.599 1.00 23.15 224 ASN B N 1
ATOM 3784 C CA . ASN B 1 224 ? 55.799 66.874 54.234 1.00 24.61 224 ASN B CA 1
ATOM 3785 C C . ASN B 1 224 ? 54.650 67.209 53.289 1.00 24.30 224 ASN B C 1
ATOM 3786 O O . ASN B 1 224 ? 54.700 68.212 52.575 1.00 24.58 224 ASN B O 1
ATOM 3791 N N . SER B 1 225 ? 53.635 66.346 53.248 1.00 24.22 225 SER B N 1
ATOM 3792 C CA . SER B 1 225 ? 52.469 66.594 52.399 1.00 24.50 225 SER B CA 1
ATOM 3793 C C . SER B 1 225 ? 51.613 67.794 52.856 1.00 25.07 225 SER B C 1
ATOM 3794 O O . SER B 1 225 ? 50.709 68.200 52.151 1.00 24.97 225 SER B O 1
ATOM 3797 N N . SER B 1 226 ? 51.917 68.375 54.014 1.00 25.46 226 SER B N 1
ATOM 3798 C CA . SER B 1 226 ? 51.237 69.592 54.438 1.00 26.56 226 SER B CA 1
ATOM 3799 C C . SER B 1 226 ? 51.918 70.853 53.882 1.00 26.68 226 SER B C 1
ATOM 3800 O O . SER B 1 226 ? 51.429 71.965 54.088 1.00 25.85 226 SER B O 1
ATOM 3803 N N . SER B 1 227 ? 53.034 70.671 53.166 1.00 26.60 227 SER B N 1
ATOM 3804 C CA . SER B 1 227 ? 53.751 71.792 52.559 1.00 26.99 227 SER B CA 1
ATOM 3805 C C . SER B 1 227 ? 53.184 72.149 51.190 1.00 27.20 227 SER B C 1
ATOM 3806 O O . SER B 1 227 ? 52.657 71.290 50.485 1.00 27.65 227 SER B O 1
ATOM 3809 N N . THR B 1 228 ? 53.313 73.415 50.804 1.00 26.96 228 THR B N 1
ATOM 3810 C CA . THR B 1 228 ? 52.929 73.821 49.453 1.00 26.98 228 THR B CA 1
ATOM 3811 C C . THR B 1 228 ? 54.180 74.039 48.618 1.00 26.26 228 THR B C 1
ATOM 3812 O O . THR B 1 228 ? 55.259 74.320 49.153 1.00 25.71 228 THR B O 1
ATOM 3816 N N . ILE B 1 229 ? 54.025 73.898 47.304 1.00 25.72 229 ILE B N 1
ATOM 3817 C CA . ILE B 1 229 ? 55.113 74.061 46.359 1.00 25.50 229 ILE B CA 1
ATOM 3818 C C . ILE B 1 229 ? 54.656 75.092 45.343 1.00 25.54 229 ILE B C 1
ATOM 3819 O O . ILE B 1 229 ? 53.613 74.914 44.706 1.00 25.21 229 ILE B O 1
ATOM 3824 N N . ARG B 1 230 ? 55.428 76.175 45.207 1.00 24.88 230 ARG B N 1
ATOM 3825 C CA . ARG B 1 230 ? 55.216 77.138 44.125 1.00 25.07 230 ARG B CA 1
ATOM 3826 C C . ARG B 1 230 ? 56.371 77.049 43.132 1.00 23.66 230 ARG B C 1
ATOM 3827 O O . ARG B 1 230 ? 57.542 77.034 43.517 1.00 23.44 230 ARG B O 1
ATOM 3835 N N . LEU B 1 231 ? 56.020 76.977 41.852 1.00 23.18 231 LEU B N 1
ATOM 3836 C CA . LEU B 1 231 ? 56.998 76.968 40.773 1.00 23.05 231 LEU B CA 1
ATOM 3837 C C . LEU B 1 231 ? 56.924 78.278 39.985 1.00 22.85 231 LEU B C 1
ATOM 3838 O O . LEU B 1 231 ? 55.840 78.685 39.551 1.00 22.23 231 LEU B O 1
ATOM 3843 N N . ARG B 1 232 ? 58.075 78.937 39.839 1.00 23.01 232 ARG B N 1
ATOM 3844 C CA . ARG B 1 232 ? 58.218 80.129 38.977 1.00 23.29 232 ARG B CA 1
ATOM 3845 C C . ARG B 1 232 ? 59.229 79.821 37.892 1.00 23.20 232 ARG B C 1
ATOM 3846 O O . ARG B 1 232 ? 60.147 79.016 38.108 1.00 22.65 232 ARG B O 1
ATOM 3854 N N . PHE B 1 233 ? 59.063 80.451 36.735 1.00 22.87 233 PHE B N 1
ATOM 3855 C CA . PHE B 1 233 ? 59.807 80.069 35.537 1.00 24.15 233 PHE B CA 1
ATOM 3856 C C . PHE B 1 233 ? 60.725 81.159 34.992 1.00 24.98 233 PHE B C 1
ATOM 3857 O O . PHE B 1 233 ? 60.253 82.208 34.529 1.00 24.66 233 PHE B O 1
ATOM 3865 N N . SER B 1 234 ? 62.042 80.915 35.058 1.00 25.22 234 SER B N 1
ATOM 3866 C CA . SER B 1 234 ? 63.017 81.904 34.608 1.00 26.08 234 SER B CA 1
ATOM 3867 C C . SER B 1 234 ? 63.496 81.652 33.174 1.00 26.28 234 SER B C 1
ATOM 3868 O O . SER B 1 234 ? 64.091 82.514 32.556 1.00 25.44 234 SER B O 1
ATOM 3871 N N . HIS B 1 235 ? 63.224 80.460 32.655 1.00 27.08 235 HIS B N 1
ATOM 3872 C CA . HIS B 1 235 ? 63.512 80.149 31.260 1.00 28.15 235 HIS B CA 1
ATOM 3873 C C . HIS B 1 235 ? 62.455 79.157 30.800 1.00 28.93 235 HIS B C 1
ATOM 3874 O O . HIS B 1 235 ? 62.392 78.021 31.284 1.00 28.23 235 HIS B O 1
ATOM 3881 N N . ARG B 1 236 ? 61.624 79.589 29.868 1.00 29.79 236 ARG B N 1
ATOM 3882 C CA . ARG B 1 236 ? 60.528 78.762 29.398 1.00 31.81 236 ARG B CA 1
ATOM 3883 C C . ARG B 1 236 ? 60.380 78.884 27.887 1.00 33.09 236 ARG B C 1
ATOM 3884 O O . ARG B 1 236 ? 61.043 79.720 27.257 1.00 34.23 236 ARG B O 1
ATOM 3892 N N . ARG B 1 237 ? 59.522 78.041 27.314 1.00 34.25 237 ARG B N 1
ATOM 3893 C CA . ARG B 1 237 ? 59.008 78.252 25.959 1.00 35.48 237 ARG B CA 1
ATOM 3894 C C . ARG B 1 237 ? 57.486 78.278 25.976 1.00 35.18 237 ARG B C 1
ATOM 3895 O O . ARG B 1 237 ? 56.862 78.020 27.015 1.00 34.87 237 ARG B O 1
ATOM 3903 N N . SER B 1 238 ? 56.902 78.585 24.817 1.00 35.18 238 SER B N 1
ATOM 3904 C CA . SER B 1 238 ? 55.454 78.721 24.657 1.00 35.34 238 SER B CA 1
ATOM 3905 C C . SER B 1 238 ? 54.667 77.494 25.101 1.00 34.61 238 SER B C 1
ATOM 3906 O O . SER B 1 238 ? 53.533 77.629 25.575 1.00 34.94 238 SER B O 1
ATOM 3909 N N . ASP B 1 239 ? 55.277 76.310 24.969 1.00 33.26 239 ASP B N 1
ATOM 3910 C CA . ASP B 1 239 ? 54.590 75.043 25.192 1.00 32.43 239 ASP B CA 1
ATOM 3911 C C . ASP B 1 239 ? 54.657 74.532 26.642 1.00 31.30 239 ASP B C 1
ATOM 3912 O O . ASP B 1 239 ? 54.222 73.405 26.932 1.00 30.57 239 ASP B O 1
ATOM 3917 N N . LEU B 1 240 ? 55.183 75.360 27.546 1.00 29.96 240 LEU B N 1
ATOM 3918 C CA . LEU B 1 240 ? 55.275 74.986 28.961 1.00 28.67 240 LEU B CA 1
ATOM 3919 C C . LEU B 1 240 ? 53.920 74.594 29.538 1.00 28.65 240 LEU B C 1
ATOM 3920 O O . LEU B 1 240 ? 52.941 75.332 29.411 1.00 27.88 240 LEU B O 1
ATOM 3925 N N . GLU B 1 241 ? 53.867 73.424 30.166 1.00 28.41 241 GLU B N 1
ATOM 3926 C CA . GLU B 1 241 ? 52.623 72.930 30.744 1.00 29.46 241 GLU B CA 1
ATOM 3927 C C . GLU B 1 241 ? 52.852 72.128 32.013 1.00 28.62 241 GLU B C 1
ATOM 3928 O O . GLU B 1 241 ? 53.992 71.777 32.329 1.00 27.37 241 GLU B O 1
ATOM 3934 N N . ILE B 1 242 ? 51.767 71.870 32.746 1.00 28.07 242 ILE B N 1
ATOM 3935 C CA . ILE B 1 242 ? 51.732 70.803 33.751 1.00 28.95 242 ILE B CA 1
ATOM 3936 C C . ILE B 1 242 ? 50.692 69.738 33.381 1.00 28.45 242 ILE B C 1
ATOM 3937 O O . ILE B 1 242 ? 49.546 70.066 33.027 1.00 28.34 242 ILE B O 1
ATOM 3942 N N . SER B 1 243 ? 51.108 68.473 33.442 1.00 27.74 243 SER B N 1
ATOM 3943 C CA . SER B 1 243 ? 50.224 67.328 33.216 1.00 27.20 243 SER B CA 1
ATOM 3944 C C . SER B 1 243 ? 49.890 66.596 34.510 1.00 27.13 243 SER B C 1
ATOM 3945 O O . SER B 1 243 ? 50.786 66.236 35.289 1.00 25.29 243 SER B O 1
ATOM 3948 N N . CYS B 1 244 ? 48.592 66.368 34.723 1.00 26.16 244 CYS B N 1
ATOM 3949 C CA . CYS B 1 244 ? 48.118 65.687 35.906 1.00 26.68 244 CYS B CA 1
ATOM 3950 C C . CYS B 1 244 ? 47.682 64.286 35.536 1.00 27.16 244 CYS B C 1
ATOM 3951 O O . CYS B 1 244 ? 46.795 64.101 34.686 1.00 26.08 244 CYS B O 1
ATOM 3954 N N . ASP B 1 245 ? 48.331 63.318 36.176 1.00 28.05 245 ASP B N 1
ATOM 3955 C CA . ASP B 1 245 ? 48.073 61.895 36.001 1.00 30.07 245 ASP B CA 1
ATOM 3956 C C . ASP B 1 245 ? 48.196 61.503 34.539 1.00 31.57 245 ASP B C 1
ATOM 3957 O O . ASP B 1 245 ? 47.508 60.579 34.085 1.00 32.76 245 ASP B O 1
ATOM 3962 N N . SER B 1 246 ? 49.033 62.231 33.805 1.00 32.46 246 SER B N 1
ATOM 3963 C CA . SER B 1 246 ? 49.301 61.947 32.409 1.00 34.35 246 SER B CA 1
ATOM 3964 C C . SER B 1 246 ? 48.011 61.945 31.608 1.00 35.06 246 SER B C 1
ATOM 3965 O O . SER B 1 246 ? 47.926 61.331 30.548 1.00 35.66 246 SER B O 1
ATOM 3968 N N . GLN B 1 247 ? 46.998 62.637 32.122 1.00 35.57 247 GLN B N 1
ATOM 3969 C CA . GLN B 1 247 ? 45.682 62.618 31.501 1.00 35.89 247 GLN B CA 1
ATOM 3970 C C . GLN B 1 247 ? 45.129 64.023 31.266 1.00 35.99 247 GLN B C 1
ATOM 3971 O O . GLN B 1 247 ? 44.442 64.251 30.275 1.00 37.29 247 GLN B O 1
ATOM 3977 N N . ILE B 1 248 ? 45.443 64.958 32.156 1.00 36.02 248 ILE B N 1
ATOM 3978 C CA . ILE B 1 248 ? 44.948 66.348 32.086 1.00 35.54 248 ILE B CA 1
ATOM 3979 C C . ILE B 1 248 ? 46.112 67.362 31.969 1.00 35.21 248 ILE B C 1
ATOM 3980 O O . ILE B 1 248 ? 46.928 67.463 32.897 1.00 34.44 248 ILE B O 1
ATOM 3985 N N . ALA B 1 249 ? 46.160 68.110 30.851 1.00 33.93 249 ALA B N 1
ATOM 3986 C CA . ALA B 1 249 ? 47.283 69.016 30.556 1.00 33.93 249 ALA B CA 1
ATOM 3987 C C . ALA B 1 249 ? 46.882 70.494 30.651 1.00 33.92 249 ALA B C 1
ATOM 3988 O O . ALA B 1 249 ? 45.948 70.944 29.962 1.00 34.50 249 ALA B O 1
ATOM 3990 N N . LEU B 1 250 ? 47.579 71.238 31.508 1.00 32.44 250 LEU B N 1
ATOM 3991 C CA . LEU B 1 250 ? 47.263 72.636 31.745 1.00 31.53 250 LEU B CA 1
ATOM 3992 C C . LEU B 1 250 ? 48.357 73.536 31.181 1.00 30.92 250 LEU B C 1
ATOM 3993 O O . LEU B 1 250 ? 49.499 73.471 31.636 1.00 29.96 250 LEU B O 1
ATOM 3998 N N . PRO B 1 251 ? 48.009 74.378 30.185 1.00 30.19 251 PRO B N 1
ATOM 3999 C CA . PRO B 1 251 ? 48.996 75.277 29.608 1.00 29.60 251 PRO B CA 1
ATOM 4000 C C . PRO B 1 251 ? 49.432 76.296 30.655 1.00 29.22 251 PRO B C 1
ATOM 4001 O O . PRO B 1 251 ? 48.616 76.726 31.484 1.00 28.68 251 PRO B O 1
ATOM 4005 N N . ILE B 1 252 ? 50.710 76.661 30.630 1.00 28.33 252 ILE B N 1
ATOM 4006 C CA . ILE B 1 252 ? 51.196 77.728 31.491 1.00 27.96 252 ILE B CA 1
ATOM 4007 C C . ILE B 1 252 ? 51.638 78.878 30.591 1.00 28.19 252 ILE B C 1
ATOM 4008 O O . ILE B 1 252 ? 52.681 78.800 29.939 1.00 27.38 252 ILE B O 1
ATOM 4013 N N . GLN B 1 253 ? 50.828 79.933 30.556 1.00 28.37 253 GLN B N 1
ATOM 4014 C CA . GLN B 1 253 ? 51.142 81.122 29.765 1.00 29.15 253 GLN B CA 1
ATOM 4015 C C . GLN B 1 253 ? 52.253 81.919 30.421 1.00 28.37 253 GLN B C 1
ATOM 4016 O O . GLN B 1 253 ? 52.439 81.864 31.633 1.00 27.67 253 GLN B O 1
ATOM 4022 N N . GLU B 1 254 ? 52.969 82.679 29.604 1.00 28.78 254 GLU B N 1
ATOM 4023 C CA . GLU B 1 254 ? 53.905 83.703 30.062 1.00 29.65 254 GLU B CA 1
ATOM 4024 C C . GLU B 1 254 ? 53.290 84.579 31.170 1.00 28.93 254 GLU B C 1
ATOM 4025 O O . GLU B 1 254 ? 52.177 85.068 31.023 1.00 28.59 254 GLU B O 1
ATOM 4031 N N . GLY B 1 255 ? 54.003 84.727 32.285 1.00 28.64 255 GLY B N 1
ATOM 4032 C CA . GLY B 1 255 ? 53.521 85.509 33.428 1.00 28.68 255 GLY B CA 1
ATOM 4033 C C . GLY B 1 255 ? 52.695 84.723 34.438 1.00 28.93 255 GLY B C 1
ATOM 4034 O O . GLY B 1 255 ? 52.197 85.277 35.426 1.00 29.61 255 GLY B O 1
ATOM 4035 N N . GLU B 1 256 ? 52.517 83.436 34.183 1.00 27.63 256 GLU B N 1
ATOM 4036 C CA . GLU B 1 256 ? 51.809 82.580 35.117 1.00 27.45 256 GLU B CA 1
ATOM 4037 C C . GLU B 1 256 ? 52.807 81.739 35.914 1.00 26.54 256 GLU B C 1
ATOM 4038 O O . GLU B 1 256 ? 53.931 81.512 35.471 1.00 25.64 256 GLU B O 1
ATOM 4044 N N . ASP B 1 257 ? 52.402 81.339 37.111 1.00 26.15 257 ASP B N 1
ATOM 4045 C CA . ASP B 1 257 ? 53.172 80.390 37.899 1.00 26.35 257 ASP B CA 1
ATOM 4046 C C . ASP B 1 257 ? 52.254 79.258 38.390 1.00 25.54 257 ASP B C 1
ATOM 4047 O O . ASP B 1 257 ? 51.061 79.243 38.077 1.00 25.45 257 ASP B O 1
ATOM 4052 N N . VAL B 1 258 ? 52.814 78.312 39.134 1.00 24.87 258 VAL B N 1
ATOM 4053 C CA . VAL B 1 258 ? 52.079 77.101 39.518 1.00 25.06 258 VAL B CA 1
ATOM 4054 C C . VAL B 1 258 ? 52.153 76.921 41.026 1.00 25.00 258 VAL B C 1
ATOM 4055 O O . VAL B 1 258 ? 53.218 77.088 41.627 1.00 25.24 258 VAL B O 1
ATOM 4059 N N . LEU B 1 259 ? 51.015 76.591 41.626 1.00 25.08 259 LEU B N 1
ATOM 4060 C CA . LEU B 1 259 ? 50.952 76.274 43.038 1.00 26.15 259 LEU B CA 1
ATOM 4061 C C . LEU B 1 259 ? 50.416 74.858 43.173 1.00 25.84 259 LEU B C 1
ATOM 4062 O O . LEU B 1 259 ? 49.358 74.531 42.616 1.00 25.16 259 LEU B O 1
ATOM 4067 N N . ILE B 1 260 ? 51.157 74.031 43.908 1.00 25.13 260 ILE B N 1
ATOM 4068 C CA . ILE B 1 260 ? 50.786 72.642 44.173 1.00 25.11 260 ILE B CA 1
ATOM 4069 C C . ILE B 1 260 ? 50.654 72.409 45.677 1.00 25.80 260 ILE B C 1
ATOM 4070 O O . ILE B 1 260 ? 51.523 72.798 46.461 1.00 25.25 260 ILE B O 1
ATOM 4075 N N . ARG B 1 261 ? 49.551 71.779 46.067 1.00 26.71 261 ARG B N 1
ATOM 4076 C CA . ARG B 1 261 ? 49.287 71.484 47.461 1.00 28.70 261 ARG B CA 1
ATOM 4077 C C . ARG B 1 261 ? 48.482 70.185 47.568 1.00 28.44 261 ARG B C 1
ATOM 4078 O O . ARG B 1 261 ? 47.910 69.706 46.575 1.00 28.24 261 ARG B O 1
ATOM 4086 N N . ARG B 1 262 ? 48.445 69.631 48.777 1.00 28.94 262 ARG B N 1
ATOM 4087 C CA . ARG B 1 262 ? 47.613 68.476 49.084 1.00 29.73 262 ARG B CA 1
ATOM 4088 C C . ARG B 1 262 ? 46.161 68.934 49.056 1.00 29.70 262 ARG B C 1
ATOM 4089 O O . ARG B 1 262 ? 45.801 69.939 49.645 1.00 29.37 262 ARG B O 1
ATOM 4097 N N . CYS B 1 263 ? 45.358 68.186 48.327 1.00 31.04 263 CYS B N 1
ATOM 4098 C CA . CYS B 1 263 ? 43.930 68.398 48.198 1.00 31.39 263 CYS B CA 1
ATOM 4099 C C . CYS B 1 263 ? 43.177 68.213 49.527 1.00 30.56 263 CYS B C 1
ATOM 4100 O O . CYS B 1 263 ? 43.572 67.391 50.349 1.00 29.20 263 CYS B O 1
ATOM 4103 N N . ASP B 1 264 ? 42.100 68.974 49.734 1.00 31.11 264 ASP B N 1
ATOM 4104 C CA . ASP B 1 264 ? 41.312 68.893 50.976 1.00 32.14 264 ASP B CA 1
ATOM 4105 C C . ASP B 1 264 ? 40.486 67.609 51.106 1.00 32.02 264 ASP B C 1
ATOM 4106 O O . ASP B 1 264 ? 39.977 67.295 52.188 1.00 32.96 264 ASP B O 1
ATOM 4111 N N . TYR B 1 265 ? 40.316 66.883 50.011 1.00 31.63 265 TYR B N 1
ATOM 4112 C CA . TYR B 1 265 ? 39.536 65.647 50.052 1.00 31.09 265 TYR B CA 1
ATOM 4113 C C . TYR B 1 265 ? 40.380 64.446 49.632 1.00 30.21 265 TYR B C 1
ATOM 4114 O O . TYR B 1 265 ? 41.376 64.594 48.909 1.00 29.85 265 TYR B O 1
ATOM 4123 N N . HIS B 1 266 ? 39.994 63.266 50.111 1.00 28.88 266 HIS B N 1
ATOM 4124 C CA . HIS B 1 266 ? 40.786 62.049 49.898 1.00 28.08 266 HIS B CA 1
ATOM 4125 C C . HIS B 1 266 ? 39.951 60.962 49.227 1.00 27.00 266 HIS B C 1
ATOM 4126 O O . HIS B 1 266 ? 38.724 60.926 49.354 1.00 25.67 266 HIS B O 1
ATOM 4133 N N . LEU B 1 267 ? 40.619 60.088 48.491 1.00 25.46 267 LEU B N 1
ATOM 4134 C CA . LEU B 1 267 ? 39.975 58.942 47.897 1.00 25.61 267 LEU B CA 1
ATOM 4135 C C . LEU B 1 267 ? 39.753 57.851 48.954 1.00 25.86 267 LEU B C 1
ATOM 4136 O O . LEU B 1 267 ? 40.685 57.494 49.672 1.00 25.73 267 LEU B O 1
ATOM 4141 N N . ASN B 1 268 ? 38.527 57.325 49.034 1.00 25.91 268 ASN B N 1
ATOM 4142 C CA . ASN B 1 268 ? 38.213 56.209 49.928 1.00 26.71 268 ASN B CA 1
ATOM 4143 C C . ASN B 1 268 ? 38.314 54.891 49.192 1.00 27.00 268 ASN B C 1
ATOM 4144 O O . ASN B 1 268 ? 37.393 54.507 48.470 1.00 27.41 268 ASN B O 1
ATOM 4149 N N . LEU B 1 269 ? 39.441 54.207 49.354 1.00 26.96 269 LEU B N 1
ATOM 4150 C CA . LEU B 1 269 ? 39.625 52.904 48.753 1.00 27.62 269 LEU B CA 1
ATOM 4151 C C . LEU B 1 269 ? 39.120 51.834 49.695 1.00 27.75 269 LEU B C 1
ATOM 4152 O O . LEU B 1 269 ? 39.209 51.977 50.915 1.00 28.00 269 LEU B O 1
ATOM 4157 N N . ILE B 1 270 ? 38.567 50.770 49.133 1.00 27.95 270 ILE B N 1
ATOM 4158 C CA . ILE B 1 270 ? 38.379 49.548 49.909 1.00 28.37 270 ILE B CA 1
ATOM 4159 C C . ILE B 1 270 ? 39.063 48.380 49.206 1.00 28.66 270 ILE B C 1
ATOM 4160 O O . ILE B 1 270 ? 39.126 48.334 47.975 1.00 29.06 270 ILE B O 1
ATOM 4165 N N . HIS B 1 271 ? 39.611 47.466 50.001 1.00 28.31 271 HIS B N 1
ATOM 4166 C CA . HIS B 1 271 ? 40.433 46.375 49.489 1.00 27.97 271 HIS B CA 1
ATOM 4167 C C . HIS B 1 271 ? 39.847 45.052 49.944 1.00 27.80 271 HIS B C 1
ATOM 4168 O O . HIS B 1 271 ? 39.302 44.987 51.036 1.00 26.94 271 HIS B O 1
ATOM 4175 N N . PRO B 1 272 ? 39.995 43.987 49.135 1.00 28.36 272 PRO B N 1
ATOM 4176 C CA . PRO B 1 272 ? 39.712 42.645 49.656 1.00 29.09 272 PRO B CA 1
ATOM 4177 C C . PRO B 1 272 ? 40.490 42.372 50.946 1.00 29.98 272 PRO B C 1
ATOM 4178 O O . PRO B 1 272 ? 41.568 42.949 51.157 1.00 29.36 272 PRO B O 1
ATOM 4182 N N . LYS B 1 273 ? 39.956 41.496 51.795 1.00 31.31 273 LYS B N 1
ATOM 4183 C CA . LYS B 1 273 ? 40.509 41.284 53.139 1.00 33.27 273 LYS B CA 1
ATOM 4184 C C . LYS B 1 273 ? 41.970 40.819 53.124 1.00 33.28 273 LYS B C 1
ATOM 4185 O O . LYS B 1 273 ? 42.734 41.148 54.037 1.00 33.75 273 LYS B O 1
ATOM 4191 N N . ASP B 1 274 ? 42.358 40.090 52.078 1.00 33.12 274 ASP B N 1
ATOM 4192 C CA . ASP B 1 274 ? 43.717 39.582 51.954 1.00 33.82 274 ASP B CA 1
ATOM 4193 C C . ASP B 1 274 ? 44.663 40.515 51.182 1.00 33.10 274 ASP B C 1
ATOM 4194 O O . ASP B 1 274 ? 45.789 40.120 50.831 1.00 32.84 274 ASP B O 1
ATOM 4199 N N . TYR B 1 275 ? 44.217 41.737 50.892 1.00 31.88 275 TYR B N 1
ATOM 4200 C CA . TYR B 1 275 ? 45.063 42.682 50.161 1.00 31.05 275 TYR B CA 1
ATOM 4201 C C . TYR B 1 275 ? 46.352 42.914 50.930 1.00 30.73 275 TYR B C 1
ATOM 4202 O O . TYR B 1 275 ? 46.339 43.035 52.156 1.00 30.02 275 TYR B O 1
ATOM 4211 N N . SER B 1 276 ? 47.463 42.977 50.206 1.00 30.41 276 SER B N 1
ATOM 4212 C CA . SER B 1 276 ? 48.738 43.356 50.806 1.00 30.52 276 SER B CA 1
ATOM 4213 C C . SER B 1 276 ? 49.479 44.296 49.869 1.00 29.98 276 SER B C 1
ATOM 4214 O O . SER B 1 276 ? 49.807 43.913 48.741 1.00 29.90 276 SER B O 1
ATOM 4217 N N . TYR B 1 277 ? 49.717 45.520 50.331 1.00 29.44 277 TYR B N 1
ATOM 4218 C CA . TYR B 1 277 ? 50.501 46.489 49.578 1.00 29.59 277 TYR B CA 1
ATOM 4219 C C . TYR B 1 277 ? 51.856 45.898 49.118 1.00 29.10 277 TYR B C 1
ATOM 4220 O O . TYR B 1 277 ? 52.202 45.952 47.941 1.00 28.20 277 TYR B O 1
ATOM 4229 N N . PHE B 1 278 ? 52.605 45.319 50.051 1.00 29.17 278 PHE B N 1
ATOM 4230 C CA . PHE B 1 278 ? 53.923 44.771 49.731 1.00 28.95 278 PHE B CA 1
ATOM 4231 C C . PHE B 1 278 ? 53.883 43.565 48.814 1.00 29.03 278 PHE B C 1
ATOM 4232 O O . PHE B 1 278 ? 54.782 43.394 47.996 1.00 28.50 278 PHE B O 1
ATOM 4240 N N . ASN B 1 279 ? 52.846 42.730 48.934 1.00 29.31 279 ASN B N 1
ATOM 4241 C CA . ASN B 1 279 ? 52.675 41.647 47.974 1.00 29.62 279 ASN B CA 1
ATOM 4242 C C . ASN B 1 279 ? 52.514 42.180 46.547 1.00 29.32 279 ASN B C 1
ATOM 4243 O O . ASN B 1 279 ? 53.161 41.683 45.626 1.00 29.12 279 ASN B O 1
ATOM 4248 N N . THR B 1 280 ? 51.672 43.199 46.376 1.00 29.68 280 THR B N 1
ATOM 4249 C CA . THR B 1 280 ? 51.518 43.867 45.073 1.00 30.01 280 THR B CA 1
ATOM 4250 C C . THR B 1 280 ? 52.843 44.464 44.600 1.00 29.75 280 THR B C 1
ATOM 4251 O O . THR B 1 280 ? 53.286 44.173 43.488 1.00 29.38 280 THR B O 1
ATOM 4255 N N . LEU B 1 281 ? 53.467 45.282 45.449 1.00 29.15 281 LEU B N 1
ATOM 4256 C CA . LEU B 1 281 ? 54.764 45.881 45.142 1.00 29.34 281 LEU B CA 1
ATOM 4257 C C . LEU B 1 281 ? 55.804 44.844 44.701 1.00 29.58 281 LEU B C 1
ATOM 4258 O O . LEU B 1 281 ? 56.436 45.021 43.662 1.00 29.03 281 LEU B O 1
ATOM 4263 N N . SER B 1 282 ? 55.965 43.772 45.482 1.00 29.23 282 SER B N 1
ATOM 4264 C CA . SER B 1 282 ? 56.950 42.723 45.180 1.00 30.16 282 SER B CA 1
ATOM 4265 C C . SER B 1 282 ? 56.671 42.035 43.853 1.00 29.83 282 SER B C 1
ATOM 4266 O O . SER B 1 282 ? 57.584 41.739 43.086 1.00 29.12 282 SER B O 1
ATOM 4269 N N . THR B 1 283 ? 55.400 41.756 43.612 1.00 30.27 283 THR B N 1
ATOM 4270 C CA . THR B 1 283 ? 54.991 41.073 42.407 1.00 32.02 283 THR B CA 1
ATOM 4271 C C . THR B 1 283 ? 55.258 41.947 41.189 1.00 32.28 283 THR B C 1
ATOM 4272 O O . THR B 1 283 ? 55.891 41.496 40.238 1.00 32.86 283 THR B O 1
ATOM 4276 N N . LYS B 1 284 ? 54.811 43.199 41.246 1.00 32.85 284 LYS B N 1
ATOM 4277 C CA . LYS B 1 284 ? 54.925 44.119 40.121 1.00 33.80 284 LYS B CA 1
ATOM 4278 C C . LYS B 1 284 ? 56.376 44.442 39.757 1.00 33.88 284 LYS B C 1
ATOM 4279 O O . LYS B 1 284 ? 56.730 44.475 38.576 1.00 34.29 284 LYS B O 1
ATOM 4285 N N . LEU B 1 285 ? 57.218 44.635 40.770 1.00 33.66 285 LEU B N 1
ATOM 4286 C CA . LEU B 1 285 ? 58.616 45.017 40.544 1.00 33.85 285 LEU B CA 1
ATOM 4287 C C . LEU B 1 285 ? 59.564 43.825 40.449 1.00 33.50 285 LEU B C 1
ATOM 4288 O O . LEU B 1 285 ? 60.745 43.977 40.091 1.00 33.77 285 LEU B O 1
ATOM 4293 N N . GLY B 1 286 ? 59.047 42.641 40.749 1.00 33.35 286 GLY B N 1
ATOM 4294 C CA . GLY B 1 286 ? 59.833 41.419 40.688 1.00 33.24 286 GLY B CA 1
ATOM 4295 C C . GLY B 1 286 ? 60.846 41.322 41.818 1.00 33.39 286 GLY B C 1
ATOM 4296 O O . GLY B 1 286 ? 61.992 40.920 41.606 1.00 33.02 286 GLY B O 1
ATOM 4297 N N . TRP B 1 287 ? 60.418 41.703 43.018 1.00 33.31 287 TRP B N 1
ATOM 4298 C CA . TRP B 1 287 ? 61.237 41.563 44.222 1.00 33.58 287 TRP B CA 1
ATOM 4299 C C . TRP B 1 287 ? 61.048 40.146 44.752 1.00 33.88 287 TRP B C 1
ATOM 4300 O O . TRP B 1 287 ? 59.999 39.533 44.521 1.00 34.01 287 TRP B O 1
ATOM 4311 N N . SER B 1 288 ? 62.043 39.631 45.467 1.00 34.66 288 SER B N 1
ATOM 4312 C CA . SER B 1 288 ? 61.961 38.268 46.005 1.00 35.74 288 SER B CA 1
ATOM 4313 C C . SER B 1 288 ? 60.963 38.164 47.155 1.00 36.64 288 SER B C 1
ATOM 4314 O O . SER B 1 288 ? 60.758 39.113 47.917 1.00 36.12 288 SER B O 1
ATOM 4317 N N . LYS B 1 289 ? 60.330 37.004 47.258 1.00 38.04 289 LYS B N 1
ATOM 4318 C CA . LYS B 1 289 ? 59.406 36.723 48.348 1.00 39.66 289 LYS B CA 1
ATOM 4319 C C . LYS B 1 289 ? 60.121 35.860 49.404 1.00 40.33 289 LYS B C 1
ATOM 4320 O O . LYS B 1 289 ? 61.345 35.911 49.488 1.00 40.74 289 LYS B O 1
ATOM 4326 N N . LYS B 1 290 ? 59.387 35.096 50.212 1.00 41.53 290 LYS B N 1
ATOM 4327 C CA . LYS B 1 290 ? 59.989 34.384 51.356 1.00 42.66 290 LYS B CA 1
ATOM 4328 C C . LYS B 1 290 ? 61.216 33.546 50.975 1.00 43.18 290 LYS B C 1
ATOM 4329 O O . LYS B 1 290 ? 61.214 32.851 49.958 1.00 43.37 290 LYS B O 1
ATOM 4335 N N . LEU B 1 291 ? 62.263 33.619 51.792 1.00 43.73 291 LEU B N 1
ATOM 4336 C CA . LEU B 1 291 ? 63.485 32.862 51.538 1.00 44.30 291 LEU B CA 1
ATOM 4337 C C . LEU B 1 291 ? 63.666 31.704 52.519 1.00 44.63 291 LEU B C 1
ATOM 4338 O O . LEU B 1 291 ? 64.188 30.648 52.156 1.00 44.56 291 LEU B O 1
ATOM 4343 N N . PHE B 1 292 ? 63.244 31.922 53.762 1.00 45.02 292 PHE B N 1
ATOM 4344 C CA . PHE B 1 292 ? 63.435 30.956 54.837 1.00 45.34 292 PHE B CA 1
ATOM 4345 C C . PHE B 1 292 ? 62.076 30.588 55.434 1.00 45.73 292 PHE B C 1
ATOM 4346 O O . PHE B 1 292 ? 61.067 31.255 55.172 1.00 46.10 292 PHE B O 1
ATOM 4355 N N . PHE C 1 5 ? 68.483 81.149 78.795 1.00 42.27 5 PHE C N 1
ATOM 4356 C CA . PHE C 1 5 ? 69.583 80.185 79.102 1.00 42.38 5 PHE C CA 1
ATOM 4357 C C . PHE C 1 5 ? 70.494 80.744 80.176 1.00 42.31 5 PHE C C 1
ATOM 4358 O O . PHE C 1 5 ? 70.857 81.915 80.131 1.00 42.64 5 PHE C O 1
ATOM 4366 N N . LYS C 1 6 ? 70.852 79.911 81.150 1.00 42.15 6 LYS C N 1
ATOM 4367 C CA . LYS C 1 6 ? 71.703 80.353 82.254 1.00 41.76 6 LYS C CA 1
ATOM 4368 C C . LYS C 1 6 ? 72.930 79.466 82.431 1.00 41.17 6 LYS C C 1
ATOM 4369 O O . LYS C 1 6 ? 74.004 79.952 82.800 1.00 41.13 6 LYS C O 1
ATOM 4375 N N . CYS C 1 7 ? 72.769 78.169 82.173 1.00 40.10 7 CYS C N 1
ATOM 4376 C CA . CYS C 1 7 ? 73.872 77.223 82.301 1.00 39.45 7 CYS C CA 1
ATOM 4377 C C . CYS C 1 7 ? 74.171 76.565 80.964 1.00 39.25 7 CYS C C 1
ATOM 4378 O O . CYS C 1 7 ? 73.280 76.016 80.302 1.00 38.36 7 CYS C O 1
ATOM 4381 N N . ILE C 1 8 ? 75.441 76.627 80.584 1.00 39.03 8 ILE C N 1
ATOM 4382 C CA . ILE C 1 8 ? 75.859 76.289 79.236 1.00 39.06 8 ILE C CA 1
ATOM 4383 C C . ILE C 1 8 ? 77.008 75.289 79.242 1.00 39.13 8 ILE C C 1
ATOM 4384 O O . ILE C 1 8 ? 78.050 75.529 79.843 1.00 39.09 8 ILE C O 1
ATOM 4389 N N . GLY C 1 9 ? 76.791 74.158 78.578 1.00 39.46 9 GLY C N 1
ATOM 4390 C CA . GLY C 1 9 ? 77.805 73.121 78.462 1.00 39.89 9 GLY C CA 1
ATOM 4391 C C . GLY C 1 9 ? 78.671 73.313 77.238 1.00 40.25 9 GLY C C 1
ATOM 4392 O O . GLY C 1 9 ? 78.185 73.749 76.191 1.00 40.50 9 GLY C O 1
ATOM 4393 N N . ILE C 1 10 ? 79.959 73.007 77.373 1.00 40.72 10 ILE C N 1
ATOM 4394 C CA . ILE C 1 10 ? 80.859 72.973 76.221 1.00 41.24 10 ILE C CA 1
ATOM 4395 C C . ILE C 1 10 ? 81.278 71.533 75.981 1.00 42.15 10 ILE C C 1
ATOM 4396 O O . ILE C 1 10 ? 81.885 70.889 76.838 1.00 42.05 10 ILE C O 1
ATOM 4401 N N . VAL C 1 11 ? 80.921 71.047 74.798 1.00 43.59 11 VAL C N 1
ATOM 4402 C CA . VAL C 1 11 ? 81.035 69.645 74.424 1.00 44.95 11 VAL C CA 1
ATOM 4403 C C . VAL C 1 11 ? 81.843 69.540 73.130 1.00 46.11 11 VAL C C 1
ATOM 4404 O O . VAL C 1 11 ? 81.903 70.491 72.352 1.00 45.92 11 VAL C O 1
ATOM 4408 N N . GLY C 1 12 ? 82.479 68.391 72.917 1.00 47.84 12 GLY C N 1
ATOM 4409 C CA . GLY C 1 12 ? 83.177 68.116 71.661 1.00 49.91 12 GLY C CA 1
ATOM 4410 C C . GLY C 1 12 ? 84.536 67.487 71.884 1.00 51.21 12 GLY C C 1
ATOM 4411 O O . GLY C 1 12 ? 85.455 68.159 72.348 1.00 51.39 12 GLY C O 1
ATOM 4412 N N . HIS C 1 13 ? 84.649 66.203 71.530 1.00 52.62 13 HIS C N 1
ATOM 4413 C CA . HIS C 1 13 ? 85.845 65.363 71.778 1.00 53.88 13 HIS C CA 1
ATOM 4414 C C . HIS C 1 13 ? 86.488 65.547 73.166 1.00 54.06 13 HIS C C 1
ATOM 4415 O O . HIS C 1 13 ? 87.704 65.409 73.334 1.00 54.46 13 HIS C O 1
ATOM 4422 N N . THR C 1 21 ? 91.460 76.038 70.590 1.00 70.81 21 THR C N 1
ATOM 4423 C CA . THR C 1 21 ? 91.374 77.475 70.318 1.00 70.82 21 THR C CA 1
ATOM 4424 C C . THR C 1 21 ? 89.941 77.947 70.053 1.00 70.74 21 THR C C 1
ATOM 4425 O O . THR C 1 21 ? 89.587 79.083 70.387 1.00 70.68 21 THR C O 1
ATOM 4429 N N . THR C 1 22 ? 89.128 77.081 69.445 1.00 70.58 22 THR C N 1
ATOM 4430 C CA . THR C 1 22 ? 87.698 77.346 69.287 1.00 70.46 22 THR C CA 1
ATOM 4431 C C . THR C 1 22 ? 87.017 77.226 70.651 1.00 70.33 22 THR C C 1
ATOM 4432 O O . THR C 1 22 ? 86.109 77.996 70.972 1.00 70.29 22 THR C O 1
ATOM 4436 N N . HIS C 1 23 ? 87.472 76.258 71.447 1.00 70.11 23 HIS C N 1
ATOM 4437 C CA . HIS C 1 23 ? 87.002 76.086 72.821 1.00 69.98 23 HIS C CA 1
ATOM 4438 C C . HIS C 1 23 ? 87.392 77.282 73.693 1.00 69.72 23 HIS C C 1
ATOM 4439 O O . HIS C 1 23 ? 86.643 77.668 74.594 1.00 69.62 23 HIS C O 1
ATOM 4446 N N . GLU C 1 24 ? 88.563 77.856 73.410 1.00 69.42 24 GLU C N 1
ATOM 4447 C CA . GLU C 1 24 ? 89.125 78.970 74.180 1.00 69.15 24 GLU C CA 1
ATOM 4448 C C . GLU C 1 24 ? 88.289 80.249 74.093 1.00 68.68 24 GLU C C 1
ATOM 4449 O O . GLU C 1 24 ? 87.848 80.775 75.121 1.00 68.63 24 GLU C O 1
ATOM 4455 N N . MET C 1 25 ? 88.078 80.738 72.869 1.00 68.05 25 MET C N 1
ATOM 4456 C CA . MET C 1 25 ? 87.300 81.960 72.631 1.00 67.48 25 MET C CA 1
ATOM 4457 C C . MET C 1 25 ? 85.864 81.828 73.136 1.00 66.58 25 MET C C 1
ATOM 4458 O O . MET C 1 25 ? 85.257 82.809 73.566 1.00 66.49 25 MET C O 1
ATOM 4463 N N . LEU C 1 26 ? 85.346 80.603 73.086 1.00 65.51 26 LEU C N 1
ATOM 4464 C CA . LEU C 1 26 ? 83.991 80.294 73.529 1.00 64.40 26 LEU C CA 1
ATOM 4465 C C . LEU C 1 26 ? 83.890 80.309 75.055 1.00 63.55 26 LEU C C 1
ATOM 4466 O O . LEU C 1 26 ? 83.013 80.971 75.614 1.00 63.28 26 LEU C O 1
ATOM 4471 N N . TYR C 1 27 ? 84.805 79.600 75.716 1.00 62.59 27 TYR C N 1
ATOM 4472 C CA . TYR C 1 27 ? 84.807 79.493 77.175 1.00 61.80 27 TYR C CA 1
ATOM 4473 C C . TYR C 1 27 ? 84.792 80.839 77.890 1.00 61.16 27 TYR C C 1
ATOM 4474 O O . TYR C 1 27 ? 83.821 81.168 78.571 1.00 61.02 27 TYR C O 1
ATOM 4483 N N . ARG C 1 28 ? 85.862 81.615 77.729 1.00 60.49 28 ARG C N 1
ATOM 4484 C CA . ARG C 1 28 ? 85.995 82.889 78.438 1.00 59.81 28 ARG C CA 1
ATOM 4485 C C . ARG C 1 28 ? 84.964 83.938 78.026 1.00 58.84 28 ARG C C 1
ATOM 4486 O O . ARG C 1 28 ? 84.583 84.766 78.852 1.00 58.72 28 ARG C O 1
ATOM 4494 N N . TRP C 1 29 ? 84.501 83.891 76.774 1.00 57.78 29 TRP C N 1
ATOM 4495 C CA . TRP C 1 29 ? 83.423 84.781 76.319 1.00 56.85 29 TRP C CA 1
ATOM 4496 C C . TRP C 1 29 ? 82.129 84.554 77.096 1.00 56.06 29 TRP C C 1
ATOM 4497 O O . TRP C 1 29 ? 81.450 85.514 77.458 1.00 55.88 29 TRP C O 1
ATOM 4508 N N . LEU C 1 30 ? 81.788 83.286 77.325 1.00 55.12 30 LEU C N 1
ATOM 4509 C CA . LEU C 1 30 ? 80.591 82.921 78.088 1.00 54.37 30 LEU C CA 1
ATOM 4510 C C . LEU C 1 30 ? 80.704 83.336 79.560 1.00 54.16 30 LEU C C 1
ATOM 4511 O O . LEU C 1 30 ? 79.734 83.815 80.151 1.00 53.92 30 LEU C O 1
ATOM 4516 N N . CYS C 1 31 ? 81.889 83.148 80.139 1.00 53.92 31 CYS C N 1
ATOM 4517 C CA . CYS C 1 31 ? 82.168 83.602 81.500 1.00 54.05 31 CYS C CA 1
ATOM 4518 C C . CYS C 1 31 ? 82.026 85.117 81.606 1.00 53.88 31 CYS C C 1
ATOM 4519 O O . CYS C 1 31 ? 81.453 85.617 82.571 1.00 53.95 31 CYS C O 1
ATOM 4522 N N . ASP C 1 32 ? 82.536 85.829 80.600 1.00 53.79 32 ASP C N 1
ATOM 4523 C CA . ASP C 1 32 ? 82.441 87.293 80.528 1.00 53.82 32 ASP C CA 1
ATOM 4524 C C . ASP C 1 32 ? 80.997 87.794 80.472 1.00 53.64 32 ASP C C 1
ATOM 4525 O O . ASP C 1 32 ? 80.669 88.829 81.058 1.00 53.60 32 ASP C O 1
ATOM 4530 N N . GLN C 1 33 ? 80.144 87.055 79.769 1.00 53.39 33 GLN C N 1
ATOM 4531 C CA . GLN C 1 33 ? 78.724 87.383 79.688 1.00 53.21 33 GLN C CA 1
ATOM 4532 C C . GLN C 1 33 ? 77.981 86.958 80.963 1.00 52.89 33 GLN C C 1
ATOM 4533 O O . GLN C 1 33 ? 76.789 87.239 81.119 1.00 53.07 33 GLN C O 1
ATOM 4539 N N . GLY C 1 34 ? 78.691 86.279 81.864 1.00 52.40 34 GLY C N 1
ATOM 4540 C CA . GLY C 1 34 ? 78.164 85.942 83.190 1.00 51.89 34 GLY C CA 1
ATOM 4541 C C . GLY C 1 34 ? 77.453 84.604 83.320 1.00 51.59 34 GLY C C 1
ATOM 4542 O O . GLY C 1 34 ? 76.875 84.302 84.372 1.00 51.60 34 GLY C O 1
ATOM 4543 N N . TYR C 1 35 ? 77.502 83.798 82.261 1.00 50.89 35 TYR C N 1
ATOM 4544 C CA . TYR C 1 35 ? 76.860 82.487 82.253 1.00 50.52 35 TYR C CA 1
ATOM 4545 C C . TYR C 1 35 ? 77.572 81.467 83.135 1.00 50.38 35 TYR C C 1
ATOM 4546 O O . TYR C 1 35 ? 78.784 81.543 83.339 1.00 50.29 35 TYR C O 1
ATOM 4555 N N . GLU C 1 36 ? 76.800 80.522 83.663 1.00 50.23 36 GLU C N 1
ATOM 4556 C CA . GLU C 1 36 ? 77.358 79.348 84.316 1.00 50.25 36 GLU C CA 1
ATOM 4557 C C . GLU C 1 36 ? 77.815 78.399 83.222 1.00 50.47 36 GLU C C 1
ATOM 4558 O O . GLU C 1 36 ? 77.039 78.039 82.336 1.00 50.28 36 GLU C O 1
ATOM 4564 N N . VAL C 1 37 ? 79.087 78.026 83.266 1.00 50.94 37 VAL C N 1
ATOM 4565 C CA . VAL C 1 37 ? 79.681 77.224 82.203 1.00 51.59 37 VAL C CA 1
ATOM 4566 C C . VAL C 1 37 ? 80.218 75.914 82.758 1.00 52.23 37 VAL C C 1
ATOM 4567 O O . VAL C 1 37 ? 81.026 75.906 83.692 1.00 52.33 37 VAL C O 1
ATOM 4571 N N . ILE C 1 38 ? 79.747 74.814 82.178 1.00 52.79 38 ILE C N 1
ATOM 4572 C CA . ILE C 1 38 ? 80.233 73.489 82.519 1.00 53.65 38 ILE C CA 1
ATOM 4573 C C . ILE C 1 38 ? 80.915 72.872 81.294 1.00 54.60 38 ILE C C 1
ATOM 4574 O O . ILE C 1 38 ? 80.328 72.774 80.215 1.00 54.41 38 ILE C O 1
ATOM 4579 N N . VAL C 1 39 ? 82.173 72.485 81.470 1.00 55.79 39 VAL C N 1
ATOM 4580 C CA . VAL C 1 39 ? 82.999 71.998 80.372 1.00 57.07 39 VAL C CA 1
ATOM 4581 C C . VAL C 1 39 ? 83.140 70.478 80.456 1.00 58.24 39 VAL C C 1
ATOM 4582 O O . VAL C 1 39 ? 83.157 69.912 81.548 1.00 58.14 39 VAL C O 1
ATOM 4586 N N . GLU C 1 40 ? 83.210 69.824 79.297 1.00 60.06 40 GLU C N 1
ATOM 4587 C CA . GLU C 1 40 ? 83.425 68.377 79.232 1.00 61.93 40 GLU C CA 1
ATOM 4588 C C . GLU C 1 40 ? 84.802 68.035 79.810 1.00 63.21 40 GLU C C 1
ATOM 4589 O O . GLU C 1 40 ? 85.764 68.784 79.626 1.00 63.15 40 GLU C O 1
ATOM 4595 N N . GLN C 1 41 ? 84.883 66.903 80.507 1.00 64.99 41 GLN C N 1
ATOM 4596 C CA . GLN C 1 41 ? 86.050 66.565 81.329 1.00 66.82 41 GLN C CA 1
ATOM 4597 C C . GLN C 1 41 ? 87.348 66.332 80.537 1.00 67.88 41 GLN C C 1
ATOM 4598 O O . GLN C 1 41 ? 88.425 66.738 80.980 1.00 67.98 41 GLN C O 1
ATOM 4604 N N . GLN C 1 42 ? 87.238 65.695 79.371 1.00 69.26 42 GLN C N 1
ATOM 4605 C CA . GLN C 1 42 ? 88.406 65.361 78.542 1.00 70.56 42 GLN C CA 1
ATOM 4606 C C . GLN C 1 42 ? 88.981 66.554 77.767 1.00 71.28 42 GLN C C 1
ATOM 4607 O O . GLN C 1 42 ? 90.104 66.481 77.260 1.00 71.42 42 GLN C O 1
ATOM 4613 N N . ILE C 1 43 ? 88.212 67.638 77.667 1.00 72.20 43 ILE C N 1
ATOM 4614 C CA . ILE C 1 43 ? 88.704 68.882 77.054 1.00 73.06 43 ILE C CA 1
ATOM 4615 C C . ILE C 1 43 ? 89.088 69.938 78.096 1.00 73.64 43 ILE C C 1
ATOM 4616 O O . ILE C 1 43 ? 89.744 70.930 77.774 1.00 73.76 43 ILE C O 1
ATOM 4621 N N . ALA C 1 44 ? 88.685 69.714 79.343 1.00 74.42 44 ALA C N 1
ATOM 4622 C CA . ALA C 1 44 ? 89.124 70.555 80.451 1.00 75.29 44 ALA C CA 1
ATOM 4623 C C . ALA C 1 44 ? 90.464 70.064 81.000 1.00 75.93 44 ALA C C 1
ATOM 4624 O O . ALA C 1 44 ? 91.331 70.872 81.348 1.00 75.94 44 ALA C O 1
ATOM 4626 N N . HIS C 1 45 ? 90.625 68.741 81.065 1.00 76.69 45 HIS C N 1
ATOM 4627 C CA . HIS C 1 45 ? 91.855 68.124 81.568 1.00 77.41 45 HIS C CA 1
ATOM 4628 C C . HIS C 1 45 ? 92.988 68.167 80.539 1.00 77.78 45 HIS C C 1
ATOM 4629 O O . HIS C 1 45 ? 94.161 68.036 80.896 1.00 77.85 45 HIS C O 1
ATOM 4636 N N . GLU C 1 46 ? 92.631 68.349 79.268 1.00 78.23 46 GLU C N 1
ATOM 4637 C CA . GLU C 1 46 ? 93.618 68.531 78.203 1.00 78.68 46 GLU C CA 1
ATOM 4638 C C . GLU C 1 46 ? 94.058 69.995 78.094 1.00 78.87 46 GLU C C 1
ATOM 4639 O O . GLU C 1 46 ? 95.220 70.321 78.348 1.00 78.90 46 GLU C O 1
ATOM 4645 N N . LEU C 1 47 ? 93.119 70.868 77.734 1.00 79.09 47 LEU C N 1
ATOM 4646 C CA . LEU C 1 47 ? 93.414 72.278 77.483 1.00 79.27 47 LEU C CA 1
ATOM 4647 C C . LEU C 1 47 ? 92.867 73.163 78.602 1.00 79.41 47 LEU C C 1
ATOM 4648 O O . LEU C 1 47 ? 91.692 73.064 78.959 1.00 79.46 47 LEU C O 1
ATOM 4653 N N . GLN C 1 48 ? 93.724 74.020 79.154 1.00 79.58 48 GLN C N 1
ATOM 4654 C CA . GLN C 1 48 ? 93.323 74.958 80.208 1.00 79.77 48 GLN C CA 1
ATOM 4655 C C . GLN C 1 48 ? 92.903 76.305 79.624 1.00 79.76 48 GLN C C 1
ATOM 4656 O O . GLN C 1 48 ? 92.758 77.293 80.347 1.00 79.78 48 GLN C O 1
ATOM 4662 N N . VAL C 1 52 ? 87.386 75.812 86.789 1.00 56.15 52 VAL C N 1
ATOM 4663 C CA . VAL C 1 52 ? 86.243 75.559 85.915 1.00 56.17 52 VAL C CA 1
ATOM 4664 C C . VAL C 1 52 ? 85.492 74.278 86.306 1.00 55.89 52 VAL C C 1
ATOM 4665 O O . VAL C 1 52 ? 86.088 73.195 86.336 1.00 56.13 52 VAL C O 1
ATOM 4669 N N . PRO C 1 53 ? 84.183 74.403 86.623 1.00 55.45 53 PRO C N 1
ATOM 4670 C CA . PRO C 1 53 ? 83.381 73.208 86.894 1.00 54.94 53 PRO C CA 1
ATOM 4671 C C . PRO C 1 53 ? 83.234 72.347 85.635 1.00 54.42 53 PRO C C 1
ATOM 4672 O O . PRO C 1 53 ? 83.096 72.880 84.525 1.00 54.32 53 PRO C O 1
ATOM 4676 N N . THR C 1 54 ? 83.296 71.029 85.819 1.00 53.62 54 THR C N 1
ATOM 4677 C CA . THR C 1 54 ? 83.256 70.079 84.708 1.00 52.76 54 THR C CA 1
ATOM 4678 C C . THR C 1 54 ? 82.266 68.943 84.957 1.00 51.88 54 THR C C 1
ATOM 4679 O O . THR C 1 54 ? 81.778 68.755 86.076 1.00 52.04 54 THR C O 1
ATOM 4683 N N . GLY C 1 55 ? 81.973 68.193 83.900 1.00 50.77 55 GLY C N 1
ATOM 4684 C CA . GLY C 1 55 ? 81.106 67.032 83.992 1.00 49.29 55 GLY C CA 1
ATOM 4685 C C . GLY C 1 55 ? 81.241 66.141 82.777 1.00 48.29 55 GLY C C 1
ATOM 4686 O O . GLY C 1 55 ? 81.780 66.555 81.749 1.00 48.26 55 GLY C O 1
ATOM 4687 N N . THR C 1 56 ? 80.761 64.909 82.906 1.00 47.31 56 THR C N 1
ATOM 4688 C CA . THR C 1 56 ? 80.628 64.001 81.773 1.00 46.33 56 THR C CA 1
ATOM 4689 C C . THR C 1 56 ? 79.520 64.522 80.848 1.00 45.75 56 THR C C 1
ATOM 4690 O O . THR C 1 56 ? 78.768 65.432 81.217 1.00 45.45 56 THR C O 1
ATOM 4694 N N . LEU C 1 57 ? 79.425 63.956 79.651 1.00 44.76 57 LEU C N 1
ATOM 4695 C CA . LEU C 1 57 ? 78.434 64.401 78.668 1.00 44.13 57 LEU C CA 1
ATOM 4696 C C . LEU C 1 57 ? 77.018 64.266 79.233 1.00 43.74 57 LEU C C 1
ATOM 4697 O O . LEU C 1 57 ? 76.173 65.143 79.039 1.00 43.32 57 LEU C O 1
ATOM 4702 N N . ALA C 1 58 ? 76.785 63.165 79.943 1.00 43.29 58 ALA C N 1
ATOM 4703 C CA . ALA C 1 58 ? 75.501 62.897 80.567 1.00 42.93 58 ALA C CA 1
ATOM 4704 C C . ALA C 1 58 ? 75.183 63.946 81.638 1.00 42.40 58 ALA C C 1
ATOM 4705 O O . ALA C 1 58 ? 74.063 64.460 81.685 1.00 42.06 58 ALA C O 1
ATOM 4707 N N . GLU C 1 59 ? 76.176 64.268 82.468 1.00 41.90 59 GLU C N 1
ATOM 4708 C CA . GLU C 1 59 ? 76.053 65.309 83.491 1.00 41.59 59 GLU C CA 1
ATOM 4709 C C . GLU C 1 59 ? 75.718 66.681 82.906 1.00 40.71 59 GLU C C 1
ATOM 4710 O O . GLU C 1 59 ? 74.919 67.424 83.478 1.00 40.68 59 GLU C O 1
ATOM 4716 N N . ILE C 1 60 ? 76.331 67.016 81.775 1.00 39.61 60 ILE C N 1
ATOM 4717 C CA . ILE C 1 60 ? 76.020 68.259 81.076 1.00 38.59 60 ILE C CA 1
ATOM 4718 C C . ILE C 1 60 ? 74.574 68.231 80.536 1.00 37.97 60 ILE C C 1
ATOM 4719 O O . ILE C 1 60 ? 73.846 69.222 80.636 1.00 37.11 60 ILE C O 1
ATOM 4724 N N . GLY C 1 61 ? 74.159 67.080 80.007 1.00 37.62 61 GLY C N 1
ATOM 4725 C CA . GLY C 1 61 ? 72.776 66.883 79.557 1.00 37.74 61 GLY C CA 1
ATOM 4726 C C . GLY C 1 61 ? 71.773 67.139 80.674 1.00 38.01 61 GLY C C 1
ATOM 4727 O O . GLY C 1 61 ? 70.734 67.764 80.458 1.00 37.96 61 GLY C O 1
ATOM 4728 N N . GLN C 1 62 ? 72.110 66.650 81.867 1.00 37.83 62 GLN C N 1
ATOM 4729 C CA . GLN C 1 62 ? 71.300 66.791 83.073 1.00 38.80 62 GLN C CA 1
ATOM 4730 C C . GLN C 1 62 ? 71.260 68.218 83.609 1.00 38.02 62 GLN C C 1
ATOM 4731 O O . GLN C 1 62 ? 70.222 68.670 84.078 1.00 38.25 62 GLN C O 1
ATOM 4737 N N . GLN C 1 63 ? 72.384 68.924 83.523 1.00 37.41 63 GLN C N 1
ATOM 4738 C CA . GLN C 1 63 ? 72.549 70.201 84.217 1.00 36.75 63 GLN C CA 1
ATOM 4739 C C . GLN C 1 63 ? 72.369 71.461 83.380 1.00 36.39 63 GLN C C 1
ATOM 4740 O O . GLN C 1 63 ? 71.859 72.456 83.886 1.00 36.61 63 GLN C O 1
ATOM 4746 N N . ALA C 1 64 ? 72.815 71.442 82.128 1.00 35.53 64 ALA C N 1
ATOM 4747 C CA . ALA C 1 64 ? 72.819 72.658 81.326 1.00 35.09 64 ALA C CA 1
ATOM 4748 C C . ALA C 1 64 ? 71.481 72.904 80.638 1.00 34.99 64 ALA C C 1
ATOM 4749 O O . ALA C 1 64 ? 70.689 71.977 80.429 1.00 34.87 64 ALA C O 1
ATOM 4751 N N . ASP C 1 65 ? 71.239 74.166 80.301 1.00 34.99 65 ASP C N 1
ATOM 4752 C CA . ASP C 1 65 ? 70.087 74.579 79.507 1.00 35.14 65 ASP C CA 1
ATOM 4753 C C . ASP C 1 65 ? 70.429 74.430 78.031 1.00 35.07 65 ASP C C 1
ATOM 4754 O O . ASP C 1 65 ? 69.556 74.170 77.201 1.00 35.09 65 ASP C O 1
ATOM 4759 N N . LEU C 1 66 ? 71.711 74.604 77.719 1.00 34.94 66 LEU C N 1
ATOM 4760 C CA . LEU C 1 66 ? 72.200 74.547 76.349 1.00 34.77 66 LEU C CA 1
ATOM 4761 C C . LEU C 1 66 ? 73.571 73.874 76.284 1.00 35.26 66 LEU C C 1
ATOM 4762 O O . LEU C 1 66 ? 74.446 74.148 77.104 1.00 35.52 66 LEU C O 1
ATOM 4767 N N . ALA C 1 67 ? 73.753 72.992 75.304 1.00 35.73 67 ALA C N 1
ATOM 4768 C CA . ALA C 1 67 ? 75.064 72.426 75.023 1.00 36.23 67 ALA C CA 1
ATOM 4769 C C . ALA C 1 67 ? 75.585 72.937 73.686 1.00 36.90 67 ALA C C 1
ATOM 4770 O O . ALA C 1 67 ? 74.911 72.831 72.654 1.00 36.74 67 ALA C O 1
ATOM 4772 N N . VAL C 1 68 ? 76.783 73.508 73.719 1.00 38.03 68 VAL C N 1
ATOM 4773 C CA . VAL C 1 68 ? 77.460 73.938 72.507 1.00 39.17 68 VAL C CA 1
ATOM 4774 C C . VAL C 1 68 ? 78.488 72.871 72.141 1.00 40.40 68 VAL C C 1
ATOM 4775 O O . VAL C 1 68 ? 79.392 72.574 72.921 1.00 40.26 68 VAL C O 1
ATOM 4779 N N . VAL C 1 69 ? 78.331 72.276 70.965 1.00 41.89 69 VAL C N 1
ATOM 4780 C CA . VAL C 1 69 ? 79.281 71.257 70.518 1.00 43.46 69 VAL C CA 1
ATOM 4781 C C . VAL C 1 69 ? 80.206 71.791 69.420 1.00 44.35 69 VAL C C 1
ATOM 4782 O O . VAL C 1 69 ? 79.756 72.359 68.422 1.00 44.50 69 VAL C O 1
ATOM 4786 N N . VAL C 1 70 ? 81.505 71.626 69.647 1.00 45.49 70 VAL C N 1
ATOM 4787 C CA . VAL C 1 70 ? 82.541 72.132 68.753 1.00 46.58 70 VAL C CA 1
ATOM 4788 C C . VAL C 1 70 ? 83.068 70.988 67.885 1.00 47.36 70 VAL C C 1
ATOM 4789 O O . VAL C 1 70 ? 83.168 69.852 68.351 1.00 47.42 70 VAL C O 1
ATOM 4793 N N . GLY C 1 71 ? 83.375 71.288 66.620 1.00 48.64 71 GLY C N 1
ATOM 4794 C CA . GLY C 1 71 ? 84.053 70.336 65.727 1.00 49.61 71 GLY C CA 1
ATOM 4795 C C . GLY C 1 71 ? 83.222 69.730 64.605 1.00 50.54 71 GLY C C 1
ATOM 4796 O O . GLY C 1 71 ? 83.539 68.637 64.109 1.00 50.72 71 GLY C O 1
ATOM 4797 N N . GLY C 1 72 ? 82.159 70.427 64.204 1.00 50.98 72 GLY C N 1
ATOM 4798 C CA . GLY C 1 72 ? 81.343 70.011 63.058 1.00 51.81 72 GLY C CA 1
ATOM 4799 C C . GLY C 1 72 ? 80.391 68.841 63.273 1.00 52.39 72 GLY C C 1
ATOM 4800 O O . GLY C 1 72 ? 80.207 68.368 64.401 1.00 52.14 72 GLY C O 1
ATOM 4801 N N . ASP C 1 73 ? 79.786 68.391 62.168 1.00 53.01 73 ASP C N 1
ATOM 4802 C CA . ASP C 1 73 ? 78.825 67.278 62.147 1.00 53.35 73 ASP C CA 1
ATOM 4803 C C . ASP C 1 73 ? 79.355 65.999 62.822 1.00 53.53 73 ASP C C 1
ATOM 4804 O O . ASP C 1 73 ? 78.589 65.280 63.479 1.00 53.43 73 ASP C O 1
ATOM 4809 N N . GLY C 1 74 ? 80.658 65.737 62.667 1.00 53.44 74 GLY C N 1
ATOM 4810 C CA . GLY C 1 74 ? 81.336 64.586 63.289 1.00 53.15 74 GLY C CA 1
ATOM 4811 C C . GLY C 1 74 ? 81.171 64.434 64.800 1.00 52.92 74 GLY C C 1
ATOM 4812 O O . GLY C 1 74 ? 80.653 63.413 65.274 1.00 53.26 74 GLY C O 1
ATOM 4813 N N . ASN C 1 75 ? 81.605 65.441 65.561 1.00 52.25 75 ASN C N 1
ATOM 4814 C CA . ASN C 1 75 ? 81.469 65.417 67.025 1.00 51.60 75 ASN C CA 1
ATOM 4815 C C . ASN C 1 75 ? 80.008 65.500 67.465 1.00 50.78 75 ASN C C 1
ATOM 4816 O O . ASN C 1 75 ? 79.633 64.970 68.518 1.00 50.57 75 ASN C O 1
ATOM 4821 N N . MET C 1 76 ? 79.197 66.172 66.646 1.00 49.70 76 MET C N 1
ATOM 4822 C CA . MET C 1 76 ? 77.769 66.332 66.899 1.00 48.48 76 MET C CA 1
ATOM 4823 C C . MET C 1 76 ? 77.020 64.997 66.985 1.00 48.02 76 MET C C 1
ATOM 4824 O O . MET C 1 76 ? 76.114 64.863 67.810 1.00 47.52 76 MET C O 1
ATOM 4829 N N . LEU C 1 77 ? 77.400 64.018 66.153 1.00 47.34 77 LEU C N 1
ATOM 4830 C CA . LEU C 1 77 ? 76.732 62.708 66.139 1.00 46.75 77 LEU C CA 1
ATOM 4831 C C . LEU C 1 77 ? 76.783 62.003 67.485 1.00 46.34 77 LEU C C 1
ATOM 4832 O O . LEU C 1 77 ? 75.740 61.614 68.027 1.00 46.41 77 LEU C O 1
ATOM 4837 N N . GLY C 1 78 ? 77.999 61.836 68.008 1.00 45.86 78 GLY C N 1
ATOM 4838 C CA . GLY C 1 78 ? 78.219 61.222 69.322 1.00 45.03 78 GLY C CA 1
ATOM 4839 C C . GLY C 1 78 ? 77.555 62.007 70.441 1.00 44.35 78 GLY C C 1
ATOM 4840 O O . GLY C 1 78 ? 76.866 61.442 71.303 1.00 44.54 78 GLY C O 1
ATOM 4841 N N . ALA C 1 79 ? 77.746 63.322 70.422 1.00 43.33 79 ALA C N 1
ATOM 4842 C CA . ALA C 1 79 ? 77.098 64.187 71.397 1.00 42.17 79 ALA C CA 1
ATOM 4843 C C . ALA C 1 79 ? 75.576 64.060 71.324 1.00 41.42 79 ALA C C 1
ATOM 4844 O O . ALA C 1 79 ? 74.920 63.964 72.351 1.00 40.92 79 ALA C O 1
ATOM 4846 N N . ALA C 1 80 ? 75.030 64.018 70.108 1.00 40.57 80 ALA C N 1
ATOM 4847 C CA . ALA C 1 80 ? 73.583 63.963 69.893 1.00 39.79 80 ALA C CA 1
ATOM 4848 C C . ALA C 1 80 ? 72.911 62.747 70.508 1.00 39.43 80 ALA C C 1
ATOM 4849 O O . ALA C 1 80 ? 71.801 62.856 71.014 1.00 39.53 80 ALA C O 1
ATOM 4851 N N . ARG C 1 81 ? 73.564 61.588 70.452 1.00 38.92 81 ARG C N 1
ATOM 4852 C CA . ARG C 1 81 ? 72.954 60.355 70.954 1.00 38.66 81 ARG C CA 1
ATOM 4853 C C . ARG C 1 81 ? 72.725 60.403 72.461 1.00 38.43 81 ARG C C 1
ATOM 4854 O O . ARG C 1 81 ? 71.740 59.866 72.954 1.00 38.32 81 ARG C O 1
ATOM 4862 N N . THR C 1 82 ? 73.627 61.055 73.189 1.00 38.25 82 THR C N 1
ATOM 4863 C CA . THR C 1 82 ? 73.465 61.184 74.637 1.00 38.29 82 THR C CA 1
ATOM 4864 C C . THR C 1 82 ? 72.530 62.346 74.971 1.00 38.21 82 THR C C 1
ATOM 4865 O O . THR C 1 82 ? 71.586 62.188 75.744 1.00 38.31 82 THR C O 1
ATOM 4869 N N . LEU C 1 83 ? 72.777 63.502 74.357 1.00 38.00 83 LEU C N 1
ATOM 4870 C CA . LEU C 1 83 ? 72.013 64.708 74.654 1.00 37.79 83 LEU C CA 1
ATOM 4871 C C . LEU C 1 83 ? 70.526 64.614 74.308 1.00 37.85 83 LEU C C 1
ATOM 4872 O O . LEU C 1 83 ? 69.709 65.300 74.928 1.00 37.54 83 LEU C O 1
ATOM 4877 N N . ALA C 1 84 ? 70.187 63.765 73.332 1.00 37.98 84 ALA C N 1
ATOM 4878 C CA . ALA C 1 84 ? 68.789 63.501 72.969 1.00 38.73 84 ALA C CA 1
ATOM 4879 C C . ALA C 1 84 ? 67.982 62.953 74.151 1.00 39.19 84 ALA C C 1
ATOM 4880 O O . ALA C 1 84 ? 66.780 63.193 74.247 1.00 39.33 84 ALA C O 1
ATOM 4882 N N . ARG C 1 85 ? 68.650 62.234 75.050 1.00 39.57 85 ARG C N 1
ATOM 4883 C CA . ARG C 1 85 ? 68.000 61.666 76.231 1.00 40.80 85 ARG C CA 1
ATOM 4884 C C . ARG C 1 85 ? 67.498 62.726 77.214 1.00 40.71 85 ARG C C 1
ATOM 4885 O O . ARG C 1 85 ? 66.724 62.418 78.112 1.00 41.14 85 ARG C O 1
ATOM 4893 N N . TYR C 1 86 ? 67.932 63.970 77.030 1.00 40.98 86 TYR C N 1
ATOM 4894 C CA . TYR C 1 86 ? 67.673 65.034 77.993 1.00 41.12 86 TYR C CA 1
ATOM 4895 C C . TYR C 1 86 ? 66.924 66.231 77.404 1.00 41.30 86 TYR C C 1
ATOM 4896 O O . TYR C 1 86 ? 66.884 66.424 76.190 1.00 41.20 86 TYR C O 1
ATOM 4905 N N . ASP C 1 87 ? 66.355 67.044 78.289 1.00 41.91 87 ASP C N 1
ATOM 4906 C CA . ASP C 1 87 ? 65.598 68.244 77.922 1.00 42.77 87 ASP C CA 1
ATOM 4907 C C . ASP C 1 87 ? 66.436 69.331 77.214 1.00 42.45 87 ASP C C 1
ATOM 4908 O O . ASP C 1 87 ? 65.889 70.258 76.596 1.00 43.12 87 ASP C O 1
ATOM 4913 N N . ILE C 1 88 ? 67.757 69.192 77.293 1.00 41.32 88 ILE C N 1
ATOM 4914 C CA . ILE C 1 88 ? 68.712 70.202 76.856 1.00 39.70 88 ILE C CA 1
ATOM 4915 C C . ILE C 1 88 ? 68.596 70.593 75.371 1.00 39.20 88 ILE C C 1
ATOM 4916 O O . ILE C 1 88 ? 68.393 69.739 74.509 1.00 38.72 88 ILE C O 1
ATOM 4921 N N . ASN C 1 89 ? 68.711 71.892 75.091 1.00 38.34 89 ASN C N 1
ATOM 4922 C CA . ASN C 1 89 ? 68.861 72.360 73.716 1.00 37.77 89 ASN C CA 1
ATOM 4923 C C . ASN C 1 89 ? 70.299 72.205 73.255 1.00 37.07 89 ASN C C 1
ATOM 4924 O O . ASN C 1 89 ? 71.228 72.236 74.063 1.00 36.31 89 ASN C O 1
ATOM 4929 N N . VAL C 1 90 ? 70.473 72.022 71.950 1.00 36.85 90 VAL C N 1
ATOM 4930 C CA . VAL C 1 90 ? 71.777 71.731 71.389 1.00 36.65 90 VAL C CA 1
ATOM 4931 C C . VAL C 1 90 ? 72.010 72.576 70.141 1.00 37.07 90 VAL C C 1
ATOM 4932 O O . VAL C 1 90 ? 71.132 72.709 69.278 1.00 36.71 90 VAL C O 1
ATOM 4936 N N . ILE C 1 91 ? 73.198 73.167 70.082 1.00 37.39 91 ILE C N 1
ATOM 4937 C CA . ILE C 1 91 ? 73.656 73.913 68.926 1.00 38.33 91 ILE C CA 1
ATOM 4938 C C . ILE C 1 91 ? 75.117 73.540 68.680 1.00 39.26 91 ILE C C 1
ATOM 4939 O O . ILE C 1 91 ? 75.852 73.220 69.620 1.00 38.92 91 ILE C O 1
ATOM 4944 N N . GLY C 1 92 ? 75.527 73.574 67.417 1.00 40.56 92 GLY C N 1
ATOM 4945 C CA . GLY C 1 92 ? 76.863 73.140 67.034 1.00 42.38 92 GLY C CA 1
ATOM 4946 C C . GLY C 1 92 ? 77.630 74.182 66.246 1.00 43.90 92 GLY C C 1
ATOM 4947 O O . GLY C 1 92 ? 77.041 74.970 65.502 1.00 43.70 92 GLY C O 1
ATOM 4948 N N . ILE C 1 93 ? 78.948 74.182 66.429 1.00 45.39 93 ILE C N 1
ATOM 4949 C CA . ILE C 1 93 ? 79.861 75.032 65.666 1.00 47.26 93 ILE C CA 1
ATOM 4950 C C . ILE C 1 93 ? 80.658 74.143 64.719 1.00 48.60 93 ILE C C 1
ATOM 4951 O O . ILE C 1 93 ? 81.292 73.181 65.158 1.00 48.84 93 ILE C O 1
ATOM 4956 N N . ASN C 1 94 ? 80.613 74.458 63.425 1.00 50.40 94 ASN C N 1
ATOM 4957 C CA . ASN C 1 94 ? 81.317 73.660 62.412 1.00 52.09 94 ASN C CA 1
ATOM 4958 C C . ASN C 1 94 ? 82.834 73.877 62.380 1.00 53.21 94 ASN C C 1
ATOM 4959 O O . ASN C 1 94 ? 83.351 74.810 63.001 1.00 53.34 94 ASN C O 1
ATOM 4964 N N . ARG C 1 95 ? 83.532 72.993 61.667 1.00 54.59 95 ARG C N 1
ATOM 4965 C CA . ARG C 1 95 ? 84.994 73.018 61.577 1.00 55.67 95 ARG C CA 1
ATOM 4966 C C . ARG C 1 95 ? 85.486 74.173 60.695 1.00 55.97 95 ARG C C 1
ATOM 4967 O O . ARG C 1 95 ? 86.593 74.683 60.883 1.00 56.30 95 ARG C O 1
ATOM 4975 N N . GLY C 1 96 ? 84.657 74.573 59.734 1.00 56.16 96 GLY C N 1
ATOM 4976 C CA . GLY C 1 96 ? 84.964 75.687 58.849 1.00 56.08 96 GLY C CA 1
ATOM 4977 C C . GLY C 1 96 ? 83.814 76.002 57.911 1.00 56.17 96 GLY C C 1
ATOM 4978 O O . GLY C 1 96 ? 83.470 77.168 57.706 1.00 56.40 96 GLY C O 1
ATOM 4979 N N . ASN C 1 97 ? 83.219 74.957 57.342 1.00 55.88 97 ASN C N 1
ATOM 4980 C CA . ASN C 1 97 ? 82.125 75.107 56.382 1.00 55.71 97 ASN C CA 1
ATOM 4981 C C . ASN C 1 97 ? 80.830 74.459 56.865 1.00 55.09 97 ASN C C 1
ATOM 4982 O O . ASN C 1 97 ? 80.863 73.531 57.680 1.00 54.71 97 ASN C O 1
ATOM 4987 N N . LEU C 1 98 ? 79.706 74.955 56.339 1.00 54.40 98 LEU C N 1
ATOM 4988 C CA . LEU C 1 98 ? 78.351 74.530 56.725 1.00 53.49 98 LEU C CA 1
ATOM 4989 C C . LEU C 1 98 ? 78.163 73.025 56.877 1.00 52.46 98 LEU C C 1
ATOM 4990 O O . LEU C 1 98 ? 78.627 72.248 56.046 1.00 52.30 98 LEU C O 1
ATOM 4995 N N . GLY C 1 99 ? 77.477 72.634 57.947 1.00 51.35 99 GLY C N 1
ATOM 4996 C CA . GLY C 1 99 ? 77.018 71.262 58.128 1.00 49.99 99 GLY C CA 1
ATOM 4997 C C . GLY C 1 99 ? 75.508 71.251 58.311 1.00 49.48 99 GLY C C 1
ATOM 4998 O O . GLY C 1 99 ? 74.901 72.303 58.555 1.00 49.05 99 GLY C O 1
ATOM 4999 N N . PHE C 1 100 ? 74.899 70.069 58.191 1.00 48.57 100 PHE C N 1
ATOM 5000 C CA . PHE C 1 100 ? 73.451 69.929 58.390 1.00 48.17 100 PHE C CA 1
ATOM 5001 C C . PHE C 1 100 ? 73.056 70.034 59.853 1.00 48.43 100 PHE C C 1
ATOM 5002 O O . PHE C 1 100 ? 71.945 70.467 60.164 1.00 48.72 100 PHE C O 1
ATOM 5010 N N . LEU C 1 101 ? 73.972 69.651 60.743 1.00 48.60 101 LEU C N 1
ATOM 5011 C CA . LEU C 1 101 ? 73.714 69.676 62.183 1.00 48.67 101 LEU C CA 1
ATOM 5012 C C . LEU C 1 101 ? 74.456 70.795 62.916 1.00 49.04 101 LEU C C 1
ATOM 5013 O O . LEU C 1 101 ? 74.194 71.046 64.093 1.00 48.95 101 LEU C O 1
ATOM 5018 N N . THR C 1 102 ? 75.362 71.471 62.215 1.00 49.39 102 THR C N 1
ATOM 5019 C CA . THR C 1 102 ? 76.218 72.500 62.825 1.00 50.00 102 THR C CA 1
ATOM 5020 C C . THR C 1 102 ? 76.081 73.859 62.133 1.00 50.73 102 THR C C 1
ATOM 5021 O O . THR C 1 102 ? 76.668 74.099 61.077 1.00 50.71 102 THR C O 1
ATOM 5025 N N . ASP C 1 103 ? 75.309 74.744 62.759 1.00 51.92 103 ASP C N 1
ATOM 5026 C CA . ASP C 1 103 ? 74.869 75.996 62.138 1.00 53.19 103 ASP C CA 1
ATOM 5027 C C . ASP C 1 103 ? 75.869 77.151 62.228 1.00 53.86 103 ASP C C 1
ATOM 5028 O O . ASP C 1 103 ? 75.807 78.084 61.423 1.00 53.84 103 ASP C O 1
ATOM 5033 N N . LEU C 1 104 ? 76.772 77.099 63.207 1.00 54.77 104 LEU C N 1
ATOM 5034 C CA . LEU C 1 104 ? 77.648 78.244 63.508 1.00 55.84 104 LEU C CA 1
ATOM 5035 C C . LEU C 1 104 ? 79.043 78.128 62.901 1.00 56.67 104 LEU C C 1
ATOM 5036 O O . LEU C 1 104 ? 79.748 77.142 63.128 1.00 56.90 104 LEU C O 1
ATOM 5041 N N . ASP C 1 105 ? 79.423 79.146 62.130 1.00 58.01 105 ASP C N 1
ATOM 5042 C CA . ASP C 1 105 ? 80.789 79.301 61.614 1.00 59.01 105 ASP C CA 1
ATOM 5043 C C . ASP C 1 105 ? 81.713 79.717 62.763 1.00 59.35 105 ASP C C 1
ATOM 5044 O O . ASP C 1 105 ? 81.391 80.650 63.501 1.00 59.13 105 ASP C O 1
ATOM 5049 N N . PRO C 1 106 ? 82.870 79.039 62.909 1.00 59.79 106 PRO C N 1
ATOM 5050 C CA . PRO C 1 106 ? 83.767 79.289 64.042 1.00 60.13 106 PRO C CA 1
ATOM 5051 C C . PRO C 1 106 ? 84.323 80.712 64.083 1.00 60.58 106 PRO C C 1
ATOM 5052 O O . PRO C 1 106 ? 84.710 81.187 65.154 1.00 60.58 106 PRO C O 1
ATOM 5056 N N . ASP C 1 107 ? 84.350 81.383 62.932 1.00 61.04 107 ASP C N 1
ATOM 5057 C CA . ASP C 1 107 ? 84.826 82.768 62.850 1.00 61.54 107 ASP C CA 1
ATOM 5058 C C . ASP C 1 107 ? 83.760 83.798 63.230 1.00 61.47 107 ASP C C 1
ATOM 5059 O O . ASP C 1 107 ? 84.082 84.952 63.513 1.00 61.57 107 ASP C O 1
ATOM 5064 N N . ASN C 1 108 ? 82.498 83.376 63.233 1.00 61.41 108 ASN C N 1
ATOM 5065 C CA . ASN C 1 108 ? 81.377 84.276 63.509 1.00 61.29 108 ASN C CA 1
ATOM 5066 C C . ASN C 1 108 ? 80.426 83.703 64.563 1.00 60.87 108 ASN C C 1
ATOM 5067 O O . ASN C 1 108 ? 79.285 84.157 64.702 1.00 60.94 108 ASN C O 1
ATOM 5072 N N . ALA C 1 109 ? 80.915 82.712 65.308 1.00 60.31 109 ALA C N 1
ATOM 5073 C CA . ALA C 1 109 ? 80.102 81.968 66.273 1.00 59.62 109 ALA C CA 1
ATOM 5074 C C . ALA C 1 109 ? 79.602 82.816 67.442 1.00 59.10 109 ALA C C 1
ATOM 5075 O O . ALA C 1 109 ? 78.440 82.700 67.838 1.00 59.02 109 ALA C O 1
ATOM 5077 N N . LEU C 1 110 ? 80.477 83.665 67.977 1.00 58.23 110 LEU C N 1
ATOM 5078 C CA . LEU C 1 110 ? 80.173 84.450 69.174 1.00 57.56 110 LEU C CA 1
ATOM 5079 C C . LEU C 1 110 ? 79.053 85.458 68.943 1.00 57.15 110 LEU C C 1
ATOM 5080 O O . LEU C 1 110 ? 78.274 85.747 69.850 1.00 56.99 110 LEU C O 1
ATOM 5085 N N . GLN C 1 111 ? 78.980 85.976 67.720 1.00 56.79 111 GLN C N 1
ATOM 5086 C CA . GLN C 1 111 ? 77.984 86.971 67.326 1.00 56.54 111 GLN C CA 1
ATOM 5087 C C . GLN C 1 111 ? 76.609 86.326 67.208 1.00 55.93 111 GLN C C 1
ATOM 5088 O O . GLN C 1 111 ? 75.619 86.849 67.719 1.00 55.83 111 GLN C O 1
ATOM 5094 N N . GLN C 1 112 ? 76.569 85.181 66.532 1.00 55.34 112 GLN C N 1
ATOM 5095 C CA . GLN C 1 112 ? 75.332 84.452 66.286 1.00 54.88 112 GLN C CA 1
ATOM 5096 C C . GLN C 1 112 ? 74.844 83.748 67.557 1.00 54.18 112 GLN C C 1
ATOM 5097 O O . GLN C 1 112 ? 73.640 83.662 67.804 1.00 54.00 112 GLN C O 1
ATOM 5103 N N . LEU C 1 113 ? 75.787 83.264 68.364 1.00 53.37 113 LEU C N 1
ATOM 5104 C CA . LEU C 1 113 ? 75.474 82.645 69.651 1.00 52.64 113 LEU C CA 1
ATOM 5105 C C . LEU C 1 113 ? 74.862 83.648 70.632 1.00 52.19 113 LEU C C 1
ATOM 5106 O O . LEU C 1 113 ? 73.935 83.314 71.369 1.00 51.95 113 LEU C O 1
ATOM 5111 N N . SER C 1 114 ? 75.388 84.874 70.624 1.00 51.71 114 SER C N 1
ATOM 5112 C CA . SER C 1 114 ? 74.843 85.986 71.408 1.00 51.14 114 SER C CA 1
ATOM 5113 C C . SER C 1 114 ? 73.350 86.195 71.134 1.00 50.90 114 SER C C 1
ATOM 5114 O O . SER C 1 114 ? 72.565 86.368 72.067 1.00 50.81 114 SER C O 1
ATOM 5117 N N . ASP C 1 115 ? 72.968 86.163 69.858 1.00 50.61 115 ASP C N 1
ATOM 5118 C CA . ASP C 1 115 ? 71.567 86.297 69.457 1.00 50.55 115 ASP C CA 1
ATOM 5119 C C . ASP C 1 115 ? 70.720 85.126 69.950 1.00 50.46 115 ASP C C 1
ATOM 5120 O O . ASP C 1 115 ? 69.602 85.315 70.428 1.00 50.61 115 ASP C O 1
ATOM 5125 N N . VAL C 1 116 ? 71.263 83.917 69.833 1.00 50.32 116 VAL C N 1
ATOM 5126 C CA . VAL C 1 116 ? 70.598 82.709 70.321 1.00 50.15 116 VAL C CA 1
ATOM 5127 C C . VAL C 1 116 ? 70.359 82.789 71.837 1.00 50.08 116 VAL C C 1
ATOM 5128 O O . VAL C 1 116 ? 69.241 82.573 72.312 1.00 49.73 116 VAL C O 1
ATOM 5132 N N . LEU C 1 117 ? 71.415 83.119 72.579 1.00 50.30 117 LEU C N 1
ATOM 5133 C CA . LEU C 1 117 ? 71.349 83.255 74.039 1.00 50.55 117 LEU C CA 1
ATOM 5134 C C . LEU C 1 117 ? 70.409 84.370 74.496 1.00 50.88 117 LEU C C 1
ATOM 5135 O O . LEU C 1 117 ? 69.891 84.328 75.614 1.00 51.04 117 LEU C O 1
ATOM 5140 N N . GLU C 1 118 ? 70.194 85.359 73.628 1.00 51.25 118 GLU C N 1
ATOM 5141 C CA . GLU C 1 118 ? 69.215 86.425 73.869 1.00 51.78 118 GLU C CA 1
ATOM 5142 C C . GLU C 1 118 ? 67.782 86.000 73.521 1.00 51.86 118 GLU C C 1
ATOM 5143 O O . GLU C 1 118 ? 66.830 86.735 73.784 1.00 51.99 118 GLU C O 1
ATOM 5149 N N . GLY C 1 119 ? 67.634 84.820 72.922 1.00 52.07 119 GLY C N 1
ATOM 5150 C CA . GLY C 1 119 ? 66.314 84.222 72.724 1.00 52.20 119 GLY C CA 1
ATOM 5151 C C . GLY C 1 119 ? 65.768 84.200 71.310 1.00 52.31 119 GLY C C 1
ATOM 5152 O O . GLY C 1 119 ? 64.643 83.748 71.095 1.00 52.35 119 GLY C O 1
ATOM 5153 N N . ARG C 1 120 ? 66.545 84.690 70.346 1.00 52.37 120 ARG C N 1
ATOM 5154 C CA . ARG C 1 120 ? 66.133 84.599 68.943 1.00 52.79 120 ARG C CA 1
ATOM 5155 C C . ARG C 1 120 ? 66.719 83.351 68.260 1.00 52.44 120 ARG C C 1
ATOM 5156 O O . ARG C 1 120 ? 67.824 83.364 67.704 1.00 52.35 120 ARG C O 1
ATOM 5164 N N . TYR C 1 121 ? 65.954 82.269 68.332 1.00 52.19 121 TYR C N 1
ATOM 5165 C CA . TYR C 1 121 ? 66.336 80.996 67.745 1.00 52.08 121 TYR C CA 1
ATOM 5166 C C . TYR C 1 121 ? 65.093 80.245 67.295 1.00 51.98 121 TYR C C 1
ATOM 5167 O O . TYR C 1 121 ? 63.977 80.575 67.703 1.00 52.07 121 TYR C O 1
ATOM 5176 N N . ILE C 1 122 ? 65.292 79.246 66.442 1.00 51.84 122 ILE C N 1
ATOM 5177 C CA . ILE C 1 122 ? 64.219 78.349 66.043 1.00 51.66 122 ILE C CA 1
ATOM 5178 C C . ILE C 1 122 ? 64.496 76.987 66.665 1.00 51.53 122 ILE C C 1
ATOM 5179 O O . ILE C 1 122 ? 65.573 76.411 66.462 1.00 51.42 122 ILE C O 1
ATOM 5184 N N . SER C 1 123 ? 63.530 76.488 67.433 1.00 51.27 123 SER C N 1
ATOM 5185 C CA . SER C 1 123 ? 63.613 75.152 68.015 1.00 51.02 123 SER C CA 1
ATOM 5186 C C . SER C 1 123 ? 63.122 74.098 67.029 1.00 50.75 123 SER C C 1
ATOM 5187 O O . SER C 1 123 ? 62.125 74.299 66.328 1.00 50.87 123 SER C O 1
ATOM 5190 N N . GLU C 1 124 ? 63.834 72.976 66.989 1.00 50.10 124 GLU C N 1
ATOM 5191 C CA . GLU C 1 124 ? 63.532 71.882 66.070 1.00 49.61 124 GLU C CA 1
ATOM 5192 C C . GLU C 1 124 ? 63.879 70.537 66.726 1.00 48.95 124 GLU C C 1
ATOM 5193 O O . GLU C 1 124 ? 64.825 70.438 67.520 1.00 49.18 124 GLU C O 1
ATOM 5199 N N . LYS C 1 125 ? 63.098 69.511 66.412 1.00 47.63 125 LYS C N 1
ATOM 5200 C CA . LYS C 1 125 ? 63.320 68.193 66.984 1.00 46.28 125 LYS C CA 1
ATOM 5201 C C . LYS C 1 125 ? 63.714 67.167 65.923 1.00 44.75 125 LYS C C 1
ATOM 5202 O O . LYS C 1 125 ? 63.147 67.139 64.826 1.00 44.92 125 LYS C O 1
ATOM 5208 N N . ARG C 1 126 ? 64.718 66.351 66.245 1.00 42.51 126 ARG C N 1
ATOM 5209 C CA . ARG C 1 126 ? 65.180 65.287 65.355 1.00 40.26 126 ARG C CA 1
ATOM 5210 C C . ARG C 1 126 ? 65.010 63.965 66.062 1.00 39.14 126 ARG C C 1
ATOM 5211 O O . ARG C 1 126 ? 65.535 63.781 67.162 1.00 38.81 126 ARG C O 1
ATOM 5219 N N . PHE C 1 127 ? 64.288 63.043 65.433 1.00 37.25 127 PHE C N 1
ATOM 5220 C CA . PHE C 1 127 ? 64.084 61.738 66.039 1.00 35.70 127 PHE C CA 1
ATOM 5221 C C . PHE C 1 127 ? 65.260 60.823 65.707 1.00 34.50 127 PHE C C 1
ATOM 5222 O O . PHE C 1 127 ? 65.995 61.059 64.745 1.00 34.60 127 PHE C O 1
ATOM 5230 N N . LEU C 1 128 ? 65.437 59.806 66.541 1.00 33.58 128 LEU C N 1
ATOM 5231 C CA . LEU C 1 128 ? 66.509 58.835 66.405 1.00 32.41 128 LEU C CA 1
ATOM 5232 C C . LEU C 1 128 ? 65.914 57.459 66.157 1.00 31.63 128 LEU C C 1
ATOM 5233 O O . LEU C 1 128 ? 64.735 57.227 66.418 1.00 31.65 128 LEU C O 1
ATOM 5238 N N . LEU C 1 129 ? 66.753 56.550 65.679 1.00 31.07 129 LEU C N 1
ATOM 5239 C CA . LEU C 1 129 ? 66.397 55.147 65.549 1.00 30.95 129 LEU C CA 1
ATOM 5240 C C . LEU C 1 129 ? 67.029 54.357 66.672 1.00 31.09 129 LEU C C 1
ATOM 5241 O O . LEU C 1 129 ? 68.164 54.637 67.065 1.00 30.88 129 LEU C O 1
ATOM 5246 N N . GLU C 1 130 ? 66.303 53.370 67.189 1.00 31.42 130 GLU C N 1
ATOM 5247 C CA . GLU C 1 130 ? 66.921 52.345 68.032 1.00 33.06 130 GLU C CA 1
ATOM 5248 C C . GLU C 1 130 ? 66.939 50.985 67.338 1.00 32.44 130 GLU C C 1
ATOM 5249 O O . GLU C 1 130 ? 65.953 50.567 66.720 1.00 32.49 130 GLU C O 1
ATOM 5255 N N . ALA C 1 131 ? 68.083 50.321 67.421 1.00 32.10 131 ALA C N 1
ATOM 5256 C CA . ALA C 1 131 ? 68.259 49.012 66.832 1.00 32.12 131 ALA C CA 1
ATOM 5257 C C . ALA C 1 131 ? 68.558 48.033 67.944 1.00 32.72 131 ALA C C 1
ATOM 5258 O O . ALA C 1 131 ? 69.434 48.277 68.778 1.00 32.02 131 ALA C O 1
ATOM 5260 N N . GLN C 1 132 ? 67.833 46.926 67.954 1.00 33.04 132 GLN C N 1
ATOM 5261 C CA . GLN C 1 132 ? 68.174 45.852 68.862 1.00 34.38 132 GLN C CA 1
ATOM 5262 C C . GLN C 1 132 ? 68.317 44.515 68.155 1.00 33.69 132 GLN C C 1
ATOM 5263 O O . GLN C 1 132 ? 67.562 44.192 67.232 1.00 33.28 132 GLN C O 1
ATOM 5269 N N . VAL C 1 133 ? 69.336 43.770 68.564 1.00 33.46 133 VAL C N 1
ATOM 5270 C CA . VAL C 1 133 ? 69.475 42.385 68.168 1.00 33.80 133 VAL C CA 1
ATOM 5271 C C . VAL C 1 133 ? 68.699 41.562 69.199 1.00 34.44 133 VAL C C 1
ATOM 5272 O O . VAL C 1 133 ? 68.897 41.722 70.408 1.00 34.28 133 VAL C O 1
ATOM 5276 N N . CYS C 1 134 ? 67.800 40.715 68.703 1.00 35.33 134 CYS C N 1
ATOM 5277 C CA . CYS C 1 134 ? 66.817 40.007 69.518 1.00 36.62 134 CYS C CA 1
ATOM 5278 C C . CYS C 1 134 ? 66.906 38.507 69.315 1.00 37.67 134 CYS C C 1
ATOM 5279 O O . CYS C 1 134 ? 67.150 38.033 68.205 1.00 37.32 134 CYS C O 1
ATOM 5282 N N . GLN C 1 135 ? 66.651 37.771 70.389 1.00 39.05 135 GLN C N 1
ATOM 5283 C CA . GLN C 1 135 ? 66.486 36.329 70.340 1.00 40.70 135 GLN C CA 1
ATOM 5284 C C . GLN C 1 135 ? 65.116 36.005 70.927 1.00 41.60 135 GLN C C 1
ATOM 5285 O O . GLN C 1 135 ? 64.938 36.061 72.143 1.00 41.48 135 GLN C O 1
ATOM 5291 N N . GLN C 1 136 ? 64.142 35.717 70.064 1.00 43.11 136 GLN C N 1
ATOM 5292 C CA . GLN C 1 136 ? 62.840 35.199 70.509 1.00 44.97 136 GLN C CA 1
ATOM 5293 C C . GLN C 1 136 ? 61.886 36.243 71.133 1.00 45.57 136 GLN C C 1
ATOM 5294 O O . GLN C 1 136 ? 60.769 35.887 71.530 1.00 46.52 136 GLN C O 1
ATOM 5300 N N . ASP C 1 137 ? 62.304 37.509 71.191 1.00 45.87 137 ASP C N 1
ATOM 5301 C CA . ASP C 1 137 ? 61.667 38.560 72.032 1.00 46.26 137 ASP C CA 1
ATOM 5302 C C . ASP C 1 137 ? 62.509 38.908 73.267 1.00 45.83 137 ASP C C 1
ATOM 5303 O O . ASP C 1 137 ? 62.045 39.617 74.167 1.00 45.99 137 ASP C O 1
ATOM 5308 N N . ARG C 1 138 ? 63.732 38.390 73.312 1.00 45.20 138 ARG C N 1
ATOM 5309 C CA . ARG C 1 138 ? 64.696 38.768 74.339 1.00 44.65 138 ARG C CA 1
ATOM 5310 C C . ARG C 1 138 ? 65.807 39.585 73.689 1.00 44.45 138 ARG C C 1
ATOM 5311 O O . ARG C 1 138 ? 66.399 39.163 72.692 1.00 44.02 138 ARG C O 1
ATOM 5319 N N . GLN C 1 139 ? 66.073 40.759 74.257 1.00 44.13 139 GLN C N 1
ATOM 5320 C CA . GLN C 1 139 ? 67.092 41.670 73.743 1.00 43.71 139 GLN C CA 1
ATOM 5321 C C . GLN C 1 139 ? 68.496 41.161 74.075 1.00 43.19 139 GLN C C 1
ATOM 5322 O O . GLN C 1 139 ? 68.815 40.902 75.233 1.00 42.74 139 GLN C O 1
ATOM 5328 N N . LYS C 1 140 ? 69.319 41.014 73.040 1.00 42.76 140 LYS C N 1
ATOM 5329 C CA . LYS C 1 140 ? 70.702 40.573 73.196 1.00 42.46 140 LYS C CA 1
ATOM 5330 C C . LYS C 1 140 ? 71.661 41.763 73.116 1.00 42.06 140 LYS C C 1
ATOM 5331 O O . LYS C 1 140 ? 72.741 41.730 73.707 1.00 41.88 140 LYS C O 1
ATOM 5337 N N . ARG C 1 141 ? 71.249 42.802 72.386 1.00 41.53 141 ARG C N 1
ATOM 5338 C CA . ARG C 1 141 ? 72.052 44.014 72.159 1.00 41.08 141 ARG C CA 1
ATOM 5339 C C . ARG C 1 141 ? 71.160 45.170 71.720 1.00 40.38 141 ARG C C 1
ATOM 5340 O O . ARG C 1 141 ? 70.101 44.955 71.140 1.00 39.80 141 ARG C O 1
ATOM 5348 N N . ILE C 1 142 ? 71.608 46.392 71.989 1.00 39.70 142 ILE C N 1
ATOM 5349 C CA . ILE C 1 142 ? 70.847 47.596 71.671 1.00 39.17 142 ILE C CA 1
ATOM 5350 C C . ILE C 1 142 ? 71.789 48.776 71.417 1.00 38.73 142 ILE C C 1
ATOM 5351 O O . ILE C 1 142 ? 72.818 48.925 72.094 1.00 38.52 142 ILE C O 1
ATOM 5356 N N . SER C 1 143 ? 71.431 49.594 70.432 1.00 37.64 143 SER C N 1
ATOM 5357 C CA . SER C 1 143 ? 72.195 50.780 70.082 1.00 37.09 143 SER C CA 1
ATOM 5358 C C . SER C 1 143 ? 71.250 51.776 69.422 1.00 36.60 143 SER C C 1
ATOM 5359 O O . SER C 1 143 ? 70.209 51.384 68.878 1.00 36.83 143 SER C O 1
ATOM 5362 N N . THR C 1 144 ? 71.588 53.063 69.491 1.00 35.06 144 THR C N 1
ATOM 5363 C CA . THR C 1 144 ? 70.769 54.081 68.843 1.00 33.42 144 THR C CA 1
ATOM 5364 C C . THR C 1 144 ? 71.537 54.771 67.709 1.00 32.54 144 THR C C 1
ATOM 5365 O O . THR C 1 144 ? 72.766 54.691 67.628 1.00 32.84 144 THR C O 1
ATOM 5369 N N . ALA C 1 145 ? 70.804 55.450 66.842 1.00 31.59 145 ALA C N 1
ATOM 5370 C CA . ALA C 1 145 ? 71.410 56.155 65.720 1.00 31.00 145 ALA C CA 1
ATOM 5371 C C . ALA C 1 145 ? 70.645 57.436 65.418 1.00 30.79 145 ALA C C 1
ATOM 5372 O O . ALA C 1 145 ? 69.413 57.412 65.328 1.00 30.13 145 ALA C O 1
ATOM 5374 N N . ILE C 1 146 ? 71.368 58.549 65.263 1.00 30.58 146 ILE C N 1
ATOM 5375 C CA . ILE C 1 146 ? 70.766 59.795 64.737 1.00 30.90 146 ILE C CA 1
ATOM 5376 C C . ILE C 1 146 ? 70.733 59.809 63.185 1.00 30.27 146 ILE C C 1
ATOM 5377 O O . ILE C 1 146 ? 69.831 60.394 62.586 1.00 30.12 146 ILE C O 1
ATOM 5382 N N . ASN C 1 147 ? 71.700 59.152 62.549 1.00 29.33 147 ASN C N 1
ATOM 5383 C CA . ASN C 1 147 ? 71.778 59.144 61.086 1.00 29.14 147 ASN C CA 1
ATOM 5384 C C . ASN C 1 147 ? 71.207 57.861 60.493 1.00 28.80 147 ASN C C 1
ATOM 5385 O O . ASN C 1 147 ? 70.167 57.882 59.815 1.00 28.75 147 ASN C O 1
ATOM 5390 N N . GLU C 1 148 ? 71.899 56.751 60.731 1.00 27.88 148 GLU C N 1
ATOM 5391 C CA . GLU C 1 148 ? 71.515 55.490 60.114 1.00 27.89 148 GLU C CA 1
ATOM 5392 C C . GLU C 1 148 ? 71.985 54.256 60.860 1.00 27.57 148 GLU C C 1
ATOM 5393 O O . GLU C 1 148 ? 72.969 54.280 61.605 1.00 28.06 148 GLU C O 1
ATOM 5399 N N . VAL C 1 149 ? 71.260 53.176 60.606 1.00 27.17 149 VAL C N 1
ATOM 5400 C CA . VAL C 1 149 ? 71.616 51.840 61.021 1.00 27.29 149 VAL C CA 1
ATOM 5401 C C . VAL C 1 149 ? 71.999 51.109 59.728 1.00 27.21 149 VAL C C 1
ATOM 5402 O O . VAL C 1 149 ? 71.273 51.175 58.719 1.00 27.44 149 VAL C O 1
ATOM 5406 N N . VAL C 1 150 ? 73.153 50.458 59.739 1.00 26.56 150 VAL C N 1
ATOM 5407 C CA . VAL C 1 150 ? 73.602 49.703 58.579 1.00 26.58 150 VAL C CA 1
ATOM 5408 C C . VAL C 1 150 ? 73.787 48.212 58.894 1.00 27.05 150 VAL C C 1
ATOM 5409 O O . VAL C 1 150 ? 74.560 47.841 59.794 1.00 26.88 150 VAL C O 1
ATOM 5413 N N . LEU C 1 151 ? 73.061 47.374 58.157 1.00 27.17 151 LEU C N 1
ATOM 5414 C CA . LEU C 1 151 ? 73.285 45.928 58.152 1.00 27.80 151 LEU C CA 1
ATOM 5415 C C . LEU C 1 151 ? 74.304 45.578 57.073 1.00 28.45 151 LEU C C 1
ATOM 5416 O O . LEU C 1 151 ? 74.139 45.975 55.916 1.00 28.18 151 LEU C O 1
ATOM 5421 N N . HIS C 1 152 ? 75.349 44.850 57.464 1.00 29.35 152 HIS C N 1
ATOM 5422 C CA . HIS C 1 152 ? 76.407 44.413 56.562 1.00 30.79 152 HIS C CA 1
ATOM 5423 C C . HIS C 1 152 ? 77.137 43.190 57.136 1.00 32.23 152 HIS C C 1
ATOM 5424 O O . HIS C 1 152 ? 77.116 42.973 58.354 1.00 31.80 152 HIS C O 1
ATOM 5431 N N . PRO C 1 153 ? 77.783 42.387 56.267 1.00 33.79 153 PRO C N 1
ATOM 5432 C CA . PRO C 1 153 ? 78.640 41.293 56.747 1.00 35.36 153 PRO C CA 1
ATOM 5433 C C . PRO C 1 153 ? 79.959 41.803 57.317 1.00 36.79 153 PRO C C 1
ATOM 5434 O O . PRO C 1 153 ? 80.169 43.007 57.392 1.00 36.80 153 PRO C O 1
ATOM 5438 N N . GLY C 1 154 ? 80.828 40.881 57.724 1.00 38.92 154 GLY C N 1
ATOM 5439 C CA . GLY C 1 154 ? 82.188 41.208 58.171 1.00 41.13 154 GLY C CA 1
ATOM 5440 C C . GLY C 1 154 ? 83.124 41.628 57.044 1.00 42.63 154 GLY C C 1
ATOM 5441 O O . GLY C 1 154 ? 84.127 42.304 57.292 1.00 43.34 154 GLY C O 1
ATOM 5442 N N . LYS C 1 155 ? 82.783 41.252 55.807 1.00 43.68 155 LYS C N 1
ATOM 5443 C CA . LYS C 1 155 ? 83.652 41.454 54.638 1.00 44.46 155 LYS C CA 1
ATOM 5444 C C . LYS C 1 155 ? 83.015 42.365 53.578 1.00 44.82 155 LYS C C 1
ATOM 5445 O O . LYS C 1 155 ? 83.013 42.059 52.376 1.00 45.30 155 LYS C O 1
ATOM 5451 N N . HIS C 1 158 ? 80.960 40.317 50.820 1.00 44.70 158 HIS C N 1
ATOM 5452 C CA . HIS C 1 158 ? 80.161 39.285 50.161 1.00 44.52 158 HIS C CA 1
ATOM 5453 C C . HIS C 1 158 ? 78.652 39.556 50.244 1.00 43.81 158 HIS C C 1
ATOM 5454 O O . HIS C 1 158 ? 78.199 40.396 51.030 1.00 43.78 158 HIS C O 1
ATOM 5461 N N . MET C 1 159 ? 77.890 38.844 49.419 1.00 42.84 159 MET C N 1
ATOM 5462 C CA . MET C 1 159 ? 76.442 38.986 49.362 1.00 42.62 159 MET C CA 1
ATOM 5463 C C . MET C 1 159 ? 75.755 38.318 50.563 1.00 40.93 159 MET C C 1
ATOM 5464 O O . MET C 1 159 ? 76.132 37.216 50.974 1.00 40.69 159 MET C O 1
ATOM 5469 N N . ILE C 1 160 ? 74.765 39.005 51.130 1.00 39.06 160 ILE C N 1
ATOM 5470 C CA . ILE C 1 160 ? 73.942 38.466 52.216 1.00 37.40 160 ILE C CA 1
ATOM 5471 C C . ILE C 1 160 ? 72.455 38.401 51.834 1.00 36.92 160 ILE C C 1
ATOM 5472 O O . ILE C 1 160 ? 71.986 39.155 50.975 1.00 36.12 160 ILE C O 1
ATOM 5477 N N . GLU C 1 161 ? 71.733 37.487 52.474 1.00 35.82 161 GLU C N 1
ATOM 5478 C CA . GLU C 1 161 ? 70.306 37.293 52.242 1.00 35.47 161 GLU C CA 1
ATOM 5479 C C . GLU C 1 161 ? 69.552 37.673 53.491 1.00 34.37 161 GLU C C 1
ATOM 5480 O O . GLU C 1 161 ? 69.957 37.311 54.592 1.00 34.40 161 GLU C O 1
ATOM 5486 N N . PHE C 1 162 ? 68.440 38.382 53.326 1.00 33.06 162 PHE C N 1
ATOM 5487 C CA . PHE C 1 162 ? 67.616 38.749 54.471 1.00 31.83 162 PHE C CA 1
ATOM 5488 C C . PHE C 1 162 ? 66.169 38.974 54.071 1.00 30.93 162 PHE C C 1
ATOM 5489 O O . PHE C 1 162 ? 65.851 39.235 52.895 1.00 30.98 162 PHE C O 1
ATOM 5497 N N . GLU C 1 163 ? 65.302 38.835 55.061 1.00 29.72 163 GLU C N 1
ATOM 5498 C CA . GLU C 1 163 ? 63.890 39.120 54.926 1.00 29.25 163 GLU C CA 1
ATOM 5499 C C . GLU C 1 163 ? 63.576 40.398 55.675 1.00 29.24 163 GLU C C 1
ATOM 5500 O O . GLU C 1 163 ? 64.082 40.619 56.776 1.00 29.19 163 GLU C O 1
ATOM 5506 N N . VAL C 1 164 ? 62.732 41.230 55.073 1.00 28.73 164 VAL C N 1
ATOM 5507 C CA . VAL C 1 164 ? 62.295 42.460 55.706 1.00 28.06 164 VAL C CA 1
ATOM 5508 C C . VAL C 1 164 ? 60.824 42.338 56.078 1.00 27.63 164 VAL C C 1
ATOM 5509 O O . VAL C 1 164 ? 59.982 42.004 55.233 1.00 26.86 164 VAL C O 1
ATOM 5513 N N . TYR C 1 165 ? 60.542 42.574 57.359 1.00 27.14 165 TYR C N 1
ATOM 5514 C CA . TYR C 1 165 ? 59.188 42.623 57.897 1.00 27.47 165 TYR C CA 1
ATOM 5515 C C . TYR C 1 165 ? 58.911 44.055 58.319 1.00 27.62 165 TYR C C 1
ATOM 5516 O O . TYR C 1 165 ? 59.747 44.676 58.994 1.00 27.61 165 TYR C O 1
ATOM 5525 N N . ILE C 1 166 ? 57.763 44.585 57.909 1.00 27.46 166 ILE C N 1
ATOM 5526 C CA . ILE C 1 166 ? 57.370 45.947 58.266 1.00 28.41 166 ILE C CA 1
ATOM 5527 C C . ILE C 1 166 ? 56.120 45.791 59.113 1.00 29.00 166 ILE C C 1
ATOM 5528 O O . ILE C 1 166 ? 55.160 45.135 58.701 1.00 29.16 166 ILE C O 1
ATOM 5533 N N . ASP C 1 167 ? 56.150 46.361 60.310 1.00 29.66 167 ASP C N 1
ATOM 5534 C CA . ASP C 1 167 ? 55.049 46.204 61.268 1.00 30.57 167 ASP C CA 1
ATOM 5535 C C . ASP C 1 167 ? 54.661 44.732 61.453 1.00 31.01 167 ASP C C 1
ATOM 5536 O O . ASP C 1 167 ? 53.481 44.382 61.455 1.00 30.93 167 ASP C O 1
ATOM 5541 N N . GLU C 1 168 ? 55.682 43.892 61.599 1.00 31.32 168 GLU C N 1
ATOM 5542 C CA . GLU C 1 168 ? 55.540 42.447 61.822 1.00 32.32 168 GLU C CA 1
ATOM 5543 C C . GLU C 1 168 ? 54.944 41.655 60.666 1.00 32.44 168 GLU C C 1
ATOM 5544 O O . GLU C 1 168 ? 54.678 40.472 60.813 1.00 32.88 168 GLU C O 1
ATOM 5550 N N . THR C 1 169 ? 54.787 42.287 59.506 1.00 32.56 169 THR C N 1
ATOM 5551 C CA . THR C 1 169 ? 54.244 41.604 58.341 1.00 32.84 169 THR C CA 1
ATOM 5552 C C . THR C 1 169 ? 55.311 41.502 57.262 1.00 31.79 169 THR C C 1
ATOM 5553 O O . THR C 1 169 ? 56.000 42.482 56.980 1.00 30.61 169 THR C O 1
ATOM 5557 N N . PHE C 1 170 ? 55.433 40.316 56.658 1.00 30.69 170 PHE C N 1
ATOM 5558 C CA . PHE C 1 170 ? 56.452 40.095 55.644 1.00 30.24 170 PHE C CA 1
ATOM 5559 C C . PHE C 1 170 ? 56.284 41.083 54.500 1.00 30.28 170 PHE C C 1
ATOM 5560 O O . PHE C 1 170 ? 55.182 41.263 53.968 1.00 30.04 170 PHE C O 1
ATOM 5568 N N . ALA C 1 171 ? 57.382 41.722 54.130 1.00 29.88 171 ALA C N 1
ATOM 5569 C CA . ALA C 1 171 ? 57.346 42.705 53.053 1.00 29.88 171 ALA C CA 1
ATOM 5570 C C . ALA C 1 171 ? 58.071 42.199 51.815 1.00 29.89 171 ALA C C 1
ATOM 5571 O O . ALA C 1 171 ? 57.494 42.152 50.732 1.00 30.35 171 ALA C O 1
ATOM 5573 N N . PHE C 1 172 ? 59.347 41.863 51.966 1.00 30.00 172 PHE C N 1
ATOM 5574 C CA . PHE C 1 172 ? 60.160 41.395 50.852 1.00 30.55 172 PHE C CA 1
ATOM 5575 C C . PHE C 1 172 ? 61.454 40.811 51.383 1.00 30.97 172 PHE C C 1
ATOM 5576 O O . PHE C 1 172 ? 61.829 41.057 52.530 1.00 31.05 172 PHE C O 1
ATOM 5584 N N . SER C 1 173 ? 62.124 40.026 50.548 1.00 31.47 173 SER C N 1
ATOM 5585 C CA . SER C 1 173 ? 63.460 39.563 50.859 1.00 32.68 173 SER C CA 1
ATOM 5586 C C . SER C 1 173 ? 64.444 40.207 49.898 1.00 32.86 173 SER C C 1
ATOM 5587 O O . SER C 1 173 ? 64.039 40.866 48.933 1.00 32.96 173 SER C O 1
ATOM 5590 N N . GLN C 1 174 ? 65.733 40.028 50.156 1.00 33.40 174 GLN C N 1
ATOM 5591 C CA . GLN C 1 174 ? 66.752 40.691 49.354 1.00 34.01 174 GLN C CA 1
ATOM 5592 C C . GLN C 1 174 ? 68.092 39.983 49.457 1.00 33.90 174 GLN C C 1
ATOM 5593 O O . GLN C 1 174 ? 68.466 39.505 50.532 1.00 33.80 174 GLN C O 1
ATOM 5599 N N . ARG C 1 175 ? 68.799 39.909 48.331 1.00 33.83 175 ARG C N 1
ATOM 5600 C CA . ARG C 1 175 ? 70.213 39.530 48.313 1.00 34.85 175 ARG C CA 1
ATOM 5601 C C . ARG C 1 175 ? 71.022 40.750 47.912 1.00 33.64 175 ARG C C 1
ATOM 5602 O O . ARG C 1 175 ? 70.768 41.324 46.849 1.00 34.31 175 ARG C O 1
ATOM 5610 N N . SER C 1 176 ? 71.991 41.136 48.745 1.00 32.49 176 SER C N 1
ATOM 5611 C CA . SER C 1 176 ? 72.763 42.365 48.536 1.00 31.44 176 SER C CA 1
ATOM 5612 C C . SER C 1 176 ? 74.015 42.443 49.440 1.00 31.22 176 SER C C 1
ATOM 5613 O O . SER C 1 176 ? 74.309 41.504 50.170 1.00 30.59 176 SER C O 1
ATOM 5616 N N . ASP C 1 177 ? 74.740 43.564 49.382 1.00 30.74 177 ASP C N 1
ATOM 5617 C CA . ASP C 1 177 ? 75.892 43.814 50.262 1.00 30.30 177 ASP C CA 1
ATOM 5618 C C . ASP C 1 177 ? 75.439 44.332 51.632 1.00 29.28 177 ASP C C 1
ATOM 5619 O O . ASP C 1 177 ? 76.238 44.451 52.538 1.00 29.16 177 ASP C O 1
ATOM 5624 N N . GLY C 1 178 ? 74.166 44.680 51.764 1.00 28.09 178 GLY C N 1
ATOM 5625 C CA . GLY C 1 178 ? 73.656 45.174 53.027 1.00 27.31 178 GLY C CA 1
ATOM 5626 C C . GLY C 1 178 ? 72.439 46.063 52.902 1.00 26.59 178 GLY C C 1
ATOM 5627 O O . GLY C 1 178 ? 71.824 46.171 51.830 1.00 26.32 178 GLY C O 1
ATOM 5628 N N . LEU C 1 179 ? 72.078 46.687 54.014 1.00 25.56 179 LEU C N 1
ATOM 5629 C CA . LEU C 1 179 ? 70.925 47.566 54.043 1.00 25.86 179 LEU C CA 1
ATOM 5630 C C . LEU C 1 179 ? 71.191 48.789 54.915 1.00 25.55 179 LEU C C 1
ATOM 5631 O O . LEU C 1 179 ? 71.722 48.674 56.025 1.00 25.69 179 LEU C O 1
ATOM 5636 N N . ILE C 1 180 ? 70.801 49.953 54.405 1.00 25.04 180 ILE C N 1
ATOM 5637 C CA . ILE C 1 180 ? 70.896 51.213 55.141 1.00 24.97 180 ILE C CA 1
ATOM 5638 C C . ILE C 1 180 ? 69.487 51.652 55.548 1.00 24.87 180 ILE C C 1
ATOM 5639 O O . ILE C 1 180 ? 68.589 51.763 54.706 1.00 24.81 180 ILE C O 1
ATOM 5644 N N . ILE C 1 181 ? 69.296 51.872 56.842 1.00 25.31 181 ILE C N 1
ATOM 5645 C CA . ILE C 1 181 ? 68.024 52.347 57.368 1.00 26.03 181 ILE C CA 1
ATOM 5646 C C . ILE C 1 181 ? 68.333 53.704 57.974 1.00 26.75 181 ILE C C 1
ATOM 5647 O O . ILE C 1 181 ? 69.108 53.799 58.918 1.00 26.86 181 ILE C O 1
ATOM 5652 N N . SER C 1 182 ? 67.738 54.746 57.412 1.00 27.19 182 SER C N 1
ATOM 5653 C CA . SER C 1 182 ? 68.144 56.112 57.697 1.00 27.69 182 SER C CA 1
ATOM 5654 C C . SER C 1 182 ? 66.997 56.965 58.237 1.00 27.55 182 SER C C 1
ATOM 5655 O O . SER C 1 182 ? 65.842 56.783 57.849 1.00 27.51 182 SER C O 1
ATOM 5658 N N . THR C 1 183 ? 67.334 57.910 59.113 1.00 27.21 183 THR C N 1
ATOM 5659 C CA . THR C 1 183 ? 66.422 58.981 59.534 1.00 27.03 183 THR C CA 1
ATOM 5660 C C . THR C 1 183 ? 66.444 60.101 58.473 1.00 26.49 183 THR C C 1
ATOM 5661 O O . THR C 1 183 ? 67.275 60.072 57.560 1.00 26.37 183 THR C O 1
ATOM 5665 N N . PRO C 1 184 ? 65.509 61.069 58.558 1.00 26.79 184 PRO C N 1
ATOM 5666 C CA . PRO C 1 184 ? 65.643 62.259 57.716 1.00 26.42 184 PRO C CA 1
ATOM 5667 C C . PRO C 1 184 ? 67.000 62.952 57.896 1.00 25.87 184 PRO C C 1
ATOM 5668 O O . PRO C 1 184 ? 67.586 63.419 56.916 1.00 25.90 184 PRO C O 1
ATOM 5672 N N . THR C 1 185 ? 67.509 62.969 59.123 1.00 25.83 185 THR C N 1
ATOM 5673 C CA . THR C 1 185 ? 68.846 63.502 59.412 1.00 26.53 185 THR C CA 1
ATOM 5674 C C . THR C 1 185 ? 69.946 62.741 58.684 1.00 25.58 185 THR C C 1
ATOM 5675 O O . THR C 1 185 ? 70.886 63.334 58.169 1.00 26.38 185 THR C O 1
ATOM 5679 N N . GLY C 1 186 ? 69.847 61.419 58.644 1.00 25.26 186 GLY C N 1
ATOM 5680 C CA . GLY C 1 186 ? 70.877 60.631 57.972 1.00 24.33 186 GLY C CA 1
ATOM 5681 C C . GLY C 1 186 ? 70.717 60.603 56.462 1.00 24.52 186 GLY C C 1
ATOM 5682 O O . GLY C 1 186 ? 71.605 60.135 55.766 1.00 24.31 186 GLY C O 1
ATOM 5683 N N . SER C 1 187 ? 69.585 61.108 55.967 1.00 24.58 187 SER C N 1
ATOM 5684 C CA . SER C 1 187 ? 69.231 60.990 54.550 1.00 24.80 187 SER C CA 1
ATOM 5685 C C . SER C 1 187 ? 70.212 61.730 53.651 1.00 25.67 187 SER C C 1
ATOM 5686 O O . SER C 1 187 ? 70.360 61.390 52.473 1.00 26.18 187 SER C O 1
ATOM 5689 N N . THR C 1 188 ? 70.873 62.748 54.196 1.00 26.20 188 THR C N 1
ATOM 5690 C CA . THR C 1 188 ? 71.881 63.490 53.442 1.00 26.97 188 THR C CA 1
ATOM 5691 C C . THR C 1 188 ? 73.303 62.945 53.664 1.00 27.90 188 THR C C 1
ATOM 5692 O O . THR C 1 188 ? 74.275 63.533 53.180 1.00 27.73 188 THR C O 1
ATOM 5696 N N . ALA C 1 189 ? 73.419 61.833 54.389 1.00 27.49 189 ALA C N 1
ATOM 5697 C CA . ALA C 1 189 ? 74.736 61.268 54.711 1.00 27.61 189 ALA C CA 1
ATOM 5698 C C . ALA C 1 189 ? 74.998 59.976 53.915 1.00 27.06 189 ALA C C 1
ATOM 5699 O O . ALA C 1 189 ? 74.821 59.957 52.696 1.00 28.00 189 ALA C O 1
ATOM 5701 N N . TYR C 1 190 ? 75.389 58.895 54.585 1.00 27.81 190 TYR C N 1
ATOM 5702 C CA . TYR C 1 190 ? 75.691 57.621 53.910 1.00 27.55 190 TYR C CA 1
ATOM 5703 C C . TYR C 1 190 ? 74.594 57.183 52.936 1.00 26.87 190 TYR C C 1
ATOM 5704 O O . TYR C 1 190 ? 74.867 56.785 51.792 1.00 25.80 190 TYR C O 1
ATOM 5713 N N . SER C 1 191 ? 73.349 57.283 53.398 1.00 25.83 191 SER C N 1
ATOM 5714 C CA . SER C 1 191 ? 72.190 56.960 52.592 1.00 26.18 191 SER C CA 1
ATOM 5715 C C . SER C 1 191 ? 72.220 57.693 51.240 1.00 25.22 191 SER C C 1
ATOM 5716 O O . SER C 1 191 ? 71.928 57.107 50.219 1.00 24.96 191 SER C O 1
ATOM 5719 N N . LEU C 1 192 ? 72.567 58.976 51.258 1.00 25.52 192 LEU C N 1
ATOM 5720 C CA . LEU C 1 192 ? 72.633 59.780 50.033 1.00 26.37 192 LEU C CA 1
ATOM 5721 C C . LEU C 1 192 ? 73.709 59.297 49.085 1.00 26.37 192 LEU C C 1
ATOM 5722 O O . LEU C 1 192 ? 73.487 59.213 47.870 1.00 26.17 192 LEU C O 1
ATOM 5727 N N . SER C 1 193 ? 74.870 58.973 49.657 1.00 26.85 193 SER C N 1
ATOM 5728 C CA . SER C 1 193 ? 75.993 58.389 48.914 1.00 27.24 193 SER C CA 1
ATOM 5729 C C . SER C 1 193 ? 75.606 57.071 48.280 1.00 26.52 193 SER C C 1
ATOM 5730 O O . SER C 1 193 ? 76.126 56.703 47.232 1.00 26.55 193 SER C O 1
ATOM 5733 N N . ALA C 1 194 ? 74.688 56.362 48.930 1.00 26.45 194 ALA C N 1
ATOM 5734 C CA . ALA C 1 194 ? 74.204 55.077 48.433 1.00 26.51 194 ALA C CA 1
ATOM 5735 C C . ALA C 1 194 ? 73.009 55.173 47.491 1.00 26.73 194 ALA C C 1
ATOM 5736 O O . ALA C 1 194 ? 72.411 54.157 47.157 1.00 27.06 194 ALA C O 1
ATOM 5738 N N . GLY C 1 195 ? 72.670 56.381 47.038 1.00 26.98 195 GLY C N 1
ATOM 5739 C CA . GLY C 1 195 ? 71.541 56.555 46.107 1.00 25.92 195 GLY C CA 1
ATOM 5740 C C . GLY C 1 195 ? 70.163 56.831 46.700 1.00 26.03 195 GLY C C 1
ATOM 5741 O O . GLY C 1 195 ? 69.175 56.890 45.955 1.00 26.45 195 GLY C O 1
ATOM 5742 N N . GLY C 1 196 ? 70.073 57.058 48.013 1.00 25.41 196 GLY C N 1
ATOM 5743 C CA . GLY C 1 196 ? 68.755 57.292 48.634 1.00 24.93 196 GLY C CA 1
ATOM 5744 C C . GLY C 1 196 ? 68.198 58.694 48.353 1.00 24.61 196 GLY C C 1
ATOM 5745 O O . GLY C 1 196 ? 68.933 59.570 47.881 1.00 24.14 196 GLY C O 1
ATOM 5746 N N . PRO C 1 197 ? 66.908 58.926 48.676 1.00 24.37 197 PRO C N 1
ATOM 5747 C CA . PRO C 1 197 ? 66.350 60.280 48.519 1.00 24.19 197 PRO C CA 1
ATOM 5748 C C . PRO C 1 197 ? 66.687 61.196 49.712 1.00 24.43 197 PRO C C 1
ATOM 5749 O O . PRO C 1 197 ? 66.990 60.717 50.816 1.00 24.25 197 PRO C O 1
ATOM 5753 N N . ILE C 1 198 ? 66.597 62.500 49.508 1.00 24.94 198 ILE C N 1
ATOM 5754 C CA . ILE C 1 198 ? 66.714 63.447 50.617 1.00 24.80 198 ILE C CA 1
ATOM 5755 C C . ILE C 1 198 ? 65.346 63.595 51.314 1.00 25.38 198 ILE C C 1
ATOM 5756 O O . ILE C 1 198 ? 64.336 63.804 50.646 1.00 25.23 198 ILE C O 1
ATOM 5761 N N . LEU C 1 199 ? 65.330 63.477 52.641 1.00 25.64 199 LEU C N 1
ATOM 5762 C CA . LEU C 1 199 ? 64.116 63.661 53.427 1.00 27.26 199 LEU C CA 1
ATOM 5763 C C . LEU C 1 199 ? 64.244 64.945 54.243 1.00 27.51 199 LEU C C 1
ATOM 5764 O O . LEU C 1 199 ? 65.228 65.120 54.953 1.00 27.85 199 LEU C O 1
ATOM 5769 N N . THR C 1 200 ? 63.256 65.834 54.167 1.00 27.95 200 THR C N 1
ATOM 5770 C CA . THR C 1 200 ? 63.295 67.073 54.964 1.00 28.97 200 THR C CA 1
ATOM 5771 C C . THR C 1 200 ? 63.280 66.668 56.438 1.00 29.87 200 THR C C 1
ATOM 5772 O O . THR C 1 200 ? 62.615 65.710 56.795 1.00 29.14 200 THR C O 1
ATOM 5776 N N . PRO C 1 201 ? 64.042 67.378 57.288 1.00 31.51 201 PRO C N 1
ATOM 5777 C CA . PRO C 1 201 ? 64.296 66.930 58.674 1.00 33.17 201 PRO C CA 1
ATOM 5778 C C . PRO C 1 201 ? 63.056 66.702 59.542 1.00 34.70 201 PRO C C 1
ATOM 5779 O O . PRO C 1 201 ? 63.103 65.898 60.471 1.00 36.39 201 PRO C O 1
ATOM 5783 N N . SER C 1 202 ? 61.961 67.394 59.251 1.00 35.63 202 SER C N 1
ATOM 5784 C CA . SER C 1 202 ? 60.757 67.302 60.073 1.00 36.78 202 SER C CA 1
ATOM 5785 C C . SER C 1 202 ? 59.911 66.059 59.773 1.00 36.78 202 SER C C 1
ATOM 5786 O O . SER C 1 202 ? 58.982 65.740 60.524 1.00 37.33 202 SER C O 1
ATOM 5789 N N . LEU C 1 203 ? 60.230 65.372 58.675 1.00 35.29 203 LEU C N 1
ATOM 5790 C CA . LEU C 1 203 ? 59.382 64.327 58.121 1.00 34.37 203 LEU C CA 1
ATOM 5791 C C . LEU C 1 203 ? 59.259 63.125 59.055 1.00 32.90 203 LEU C C 1
ATOM 5792 O O . LEU C 1 203 ? 60.249 62.679 59.643 1.00 32.55 203 LEU C O 1
ATOM 5797 N N . ASP C 1 204 ? 58.035 62.613 59.200 1.00 31.79 204 ASP C N 1
ATOM 5798 C CA . ASP C 1 204 ? 57.776 61.392 59.962 1.00 30.81 204 ASP C CA 1
ATOM 5799 C C . ASP C 1 204 ? 57.953 60.162 59.065 1.00 29.82 204 ASP C C 1
ATOM 5800 O O . ASP C 1 204 ? 56.991 59.431 58.744 1.00 28.09 204 ASP C O 1
ATOM 5805 N N . ALA C 1 205 ? 59.203 59.960 58.660 1.00 29.02 205 ALA C N 1
ATOM 5806 C CA . ALA C 1 205 ? 59.575 58.949 57.688 1.00 29.37 205 ALA C CA 1
ATOM 5807 C C . ALA C 1 205 ? 60.927 58.317 58.022 1.00 29.09 205 ALA C C 1
ATOM 5808 O O . ALA C 1 205 ? 61.748 58.910 58.743 1.00 29.04 205 ALA C O 1
ATOM 5810 N N . ILE C 1 206 ? 61.111 57.090 57.534 1.00 28.48 206 ILE C N 1
ATOM 5811 C CA . ILE C 1 206 ? 62.359 56.330 57.634 1.00 28.84 206 ILE C CA 1
ATOM 5812 C C . ILE C 1 206 ? 62.611 55.775 56.227 1.00 28.56 206 ILE C C 1
ATOM 5813 O O . ILE C 1 206 ? 61.666 55.375 55.561 1.00 28.26 206 ILE C O 1
ATOM 5818 N N . THR C 1 207 ? 63.859 55.762 55.770 1.00 28.52 207 THR C N 1
ATOM 5819 C CA . THR C 1 207 ? 64.157 55.231 54.435 1.00 28.97 207 THR C CA 1
ATOM 5820 C C . THR C 1 207 ? 65.005 53.966 54.517 1.00 28.21 207 THR C C 1
ATOM 5821 O O . THR C 1 207 ? 65.912 53.868 55.332 1.00 28.11 207 THR C O 1
ATOM 5825 N N . LEU C 1 208 ? 64.684 53.000 53.669 1.00 27.65 208 LEU C N 1
ATOM 5826 C CA . LEU C 1 208 ? 65.465 51.790 53.537 1.00 27.50 208 LEU C CA 1
ATOM 5827 C C . LEU C 1 208 ? 66.144 51.800 52.183 1.00 27.05 208 LEU C C 1
ATOM 5828 O O . LEU C 1 208 ? 65.483 51.859 51.137 1.00 27.02 208 LEU C O 1
ATOM 5833 N N . VAL C 1 209 ? 67.470 51.742 52.207 1.00 26.53 209 VAL C N 1
ATOM 5834 C CA . VAL C 1 209 ? 68.272 51.831 50.993 1.00 26.90 209 VAL C CA 1
ATOM 5835 C C . VAL C 1 209 ? 69.164 50.595 50.863 1.00 26.66 209 VAL C C 1
ATOM 5836 O O . VAL C 1 209 ? 70.007 50.331 51.733 1.00 25.70 209 VAL C O 1
ATOM 5840 N N . PRO C 1 210 ? 68.972 49.823 49.779 1.00 26.95 210 PRO C N 1
ATOM 5841 C CA . PRO C 1 210 ? 69.751 48.600 49.585 1.00 26.72 210 PRO C CA 1
ATOM 5842 C C . PRO C 1 210 ? 71.197 48.937 49.163 1.00 26.64 210 PRO C C 1
ATOM 5843 O O . PRO C 1 210 ? 71.424 49.973 48.509 1.00 26.59 210 PRO C O 1
ATOM 5847 N N . MET C 1 211 ? 72.144 48.084 49.537 1.00 24.94 211 MET C N 1
ATOM 5848 C CA . MET C 1 211 ? 73.552 48.264 49.152 1.00 24.47 211 MET C CA 1
ATOM 5849 C C . MET C 1 211 ? 73.894 47.231 48.127 1.00 23.88 211 MET C C 1
ATOM 5850 O O . MET C 1 211 ? 74.038 46.060 48.464 1.00 24.25 211 MET C O 1
ATOM 5855 N N . PHE C 1 212 ? 74.002 47.656 46.867 1.00 23.30 212 PHE C N 1
ATOM 5856 C CA . PHE C 1 212 ? 74.376 46.777 45.767 1.00 23.51 212 PHE C CA 1
ATOM 5857 C C . PHE C 1 212 ? 73.448 45.566 45.640 1.00 23.72 212 PHE C C 1
ATOM 5858 O O . PHE C 1 212 ? 73.901 44.435 45.696 1.00 23.60 212 PHE C O 1
ATOM 5866 N N . PRO C 1 213 ? 72.140 45.813 45.454 1.00 23.86 213 PRO C N 1
ATOM 5867 C CA . PRO C 1 213 ? 71.200 44.706 45.421 1.00 23.86 213 PRO C CA 1
ATOM 5868 C C . PRO C 1 213 ? 71.402 43.867 44.168 1.00 23.96 213 PRO C C 1
ATOM 5869 O O . PRO C 1 213 ? 71.735 44.400 43.126 1.00 23.35 213 PRO C O 1
ATOM 5873 N N . HIS C 1 214 ? 71.211 42.564 44.286 1.00 25.02 214 HIS C N 1
ATOM 5874 C CA . HIS C 1 214 ? 71.348 41.681 43.146 1.00 26.44 214 HIS C CA 1
ATOM 5875 C C . HIS C 1 214 ? 70.198 41.908 42.166 1.00 26.11 214 HIS C C 1
ATOM 5876 O O . HIS C 1 214 ? 70.355 41.706 40.981 1.00 26.95 214 HIS C O 1
ATOM 5883 N N . THR C 1 215 ? 69.050 42.330 42.676 1.00 26.08 215 THR C N 1
ATOM 5884 C CA . THR C 1 215 ? 67.890 42.619 41.836 1.00 26.64 215 THR C CA 1
ATOM 5885 C C . THR C 1 215 ? 67.928 44.066 41.380 1.00 25.61 215 THR C C 1
ATOM 5886 O O . THR C 1 215 ? 67.883 44.977 42.200 1.00 25.17 215 THR C O 1
ATOM 5890 N N . LEU C 1 216 ? 67.962 44.260 40.060 1.00 25.62 216 LEU C N 1
ATOM 5891 C CA . LEU C 1 216 ? 68.209 45.565 39.473 1.00 25.47 216 LEU C CA 1
ATOM 5892 C C . LEU C 1 216 ? 67.017 46.509 39.637 1.00 25.48 216 LEU C C 1
ATOM 5893 O O . LEU C 1 216 ? 67.165 47.733 39.567 1.00 24.95 216 LEU C O 1
ATOM 5898 N N . SER C 1 217 ? 65.844 45.934 39.900 1.00 24.84 217 SER C N 1
ATOM 5899 C CA . SER C 1 217 ? 64.636 46.716 40.168 1.00 24.87 217 SER C CA 1
ATOM 5900 C C . SER C 1 217 ? 64.458 47.099 41.643 1.00 25.17 217 SER C C 1
ATOM 5901 O O . SER C 1 217 ? 63.495 47.784 41.996 1.00 24.22 217 SER C O 1
ATOM 5904 N N . ALA C 1 218 ? 65.375 46.695 42.520 1.00 25.08 218 ALA C N 1
ATOM 5905 C CA . ALA C 1 218 ? 65.304 47.224 43.886 1.00 25.50 218 ALA C CA 1
ATOM 5906 C C . ALA C 1 218 ? 65.440 48.765 43.870 1.00 25.82 218 ALA C C 1
ATOM 5907 O O . ALA C 1 218 ? 66.165 49.340 43.043 1.00 26.30 218 ALA C O 1
ATOM 5909 N N . ARG C 1 219 ? 64.723 49.434 44.761 1.00 25.59 219 ARG C N 1
ATOM 5910 C CA . ARG C 1 219 ? 64.749 50.895 44.828 1.00 25.53 219 ARG C CA 1
ATOM 5911 C C . ARG C 1 219 ? 64.625 51.261 46.288 1.00 25.65 219 ARG C C 1
ATOM 5912 O O . ARG C 1 219 ? 64.089 50.464 47.069 1.00 26.09 219 ARG C O 1
ATOM 5920 N N . PRO C 1 220 ? 65.092 52.472 46.665 1.00 25.87 220 PRO C N 1
ATOM 5921 C CA . PRO C 1 220 ? 64.855 52.960 48.013 1.00 25.39 220 PRO C CA 1
ATOM 5922 C C . PRO C 1 220 ? 63.349 53.007 48.327 1.00 25.52 220 PRO C C 1
ATOM 5923 O O . PRO C 1 220 ? 62.517 53.322 47.454 1.00 24.33 220 PRO C O 1
ATOM 5927 N N . LEU C 1 221 ? 63.033 52.683 49.575 1.00 25.20 221 LEU C N 1
ATOM 5928 C CA . LEU C 1 221 ? 61.669 52.635 50.087 1.00 25.25 221 LEU C CA 1
ATOM 5929 C C . LEU C 1 221 ? 61.592 53.609 51.261 1.00 25.42 221 LEU C C 1
ATOM 5930 O O . LEU C 1 221 ? 62.509 53.665 52.095 1.00 24.42 221 LEU C O 1
ATOM 5935 N N . VAL C 1 222 ? 60.511 54.376 51.312 1.00 24.82 222 VAL C N 1
ATOM 5936 C CA . VAL C 1 222 ? 60.278 55.297 52.409 1.00 25.79 222 VAL C CA 1
ATOM 5937 C C . VAL C 1 222 ? 59.005 54.857 53.131 1.00 25.50 222 VAL C C 1
ATOM 5938 O O . VAL C 1 222 ? 57.960 54.679 52.506 1.00 25.00 222 VAL C O 1
ATOM 5942 N N . ILE C 1 223 ? 59.120 54.655 54.438 1.00 25.12 223 ILE C N 1
ATOM 5943 C CA . ILE C 1 223 ? 57.987 54.217 55.278 1.00 25.68 223 ILE C CA 1
ATOM 5944 C C . ILE C 1 223 ? 57.739 55.237 56.392 1.00 25.16 223 ILE C C 1
ATOM 5945 O O . ILE C 1 223 ? 58.564 56.107 56.649 1.00 24.33 223 ILE C O 1
ATOM 5950 N N . ASN C 1 224 ? 56.588 55.123 57.036 1.00 25.59 224 ASN C N 1
ATOM 5951 C CA . ASN C 1 224 ? 56.231 55.976 58.152 1.00 26.82 224 ASN C CA 1
ATOM 5952 C C . ASN C 1 224 ? 57.168 55.690 59.335 1.00 26.70 224 ASN C C 1
ATOM 5953 O O . ASN C 1 224 ? 57.469 54.537 59.613 1.00 26.21 224 ASN C O 1
ATOM 5958 N N . SER C 1 225 ? 57.648 56.733 60.008 1.00 27.10 225 SER C N 1
ATOM 5959 C CA . SER C 1 225 ? 58.550 56.554 61.159 1.00 27.74 225 SER C CA 1
ATOM 5960 C C . SER C 1 225 ? 57.875 55.913 62.383 1.00 28.64 225 SER C C 1
ATOM 5961 O O . SER C 1 225 ? 58.554 55.572 63.361 1.00 28.88 225 SER C O 1
ATOM 5964 N N . SER C 1 226 ? 56.557 55.739 62.324 1.00 29.25 226 SER C N 1
ATOM 5965 C CA . SER C 1 226 ? 55.835 55.002 63.368 1.00 30.30 226 SER C CA 1
ATOM 5966 C C . SER C 1 226 ? 55.841 53.489 63.126 1.00 30.21 226 SER C C 1
ATOM 5967 O O . SER C 1 226 ? 55.427 52.719 63.991 1.00 30.29 226 SER C O 1
ATOM 5970 N N . SER C 1 227 ? 56.322 53.066 61.959 1.00 29.75 227 SER C N 1
ATOM 5971 C CA . SER C 1 227 ? 56.396 51.641 61.626 1.00 29.96 227 SER C CA 1
ATOM 5972 C C . SER C 1 227 ? 57.681 51.022 62.185 1.00 29.69 227 SER C C 1
ATOM 5973 O O . SER C 1 227 ? 58.687 51.709 62.344 1.00 30.03 227 SER C O 1
ATOM 5976 N N . THR C 1 228 ? 57.643 49.729 62.485 1.00 29.12 228 THR C N 1
ATOM 5977 C CA . THR C 1 228 ? 58.837 49.010 62.912 1.00 29.07 228 THR C CA 1
ATOM 5978 C C . THR C 1 228 ? 59.396 48.186 61.761 1.00 28.75 228 THR C C 1
ATOM 5979 O O . THR C 1 228 ? 58.666 47.791 60.839 1.00 29.13 228 THR C O 1
ATOM 5983 N N . ILE C 1 229 ? 60.697 47.939 61.804 1.00 27.69 229 ILE C N 1
ATOM 5984 C CA . ILE C 1 229 ? 61.351 47.123 60.792 1.00 27.23 229 ILE C CA 1
ATOM 5985 C C . ILE C 1 229 ? 62.012 45.949 61.498 1.00 27.25 229 ILE C C 1
ATOM 5986 O O . ILE C 1 229 ? 62.845 46.152 62.386 1.00 27.01 229 ILE C O 1
ATOM 5991 N N . ARG C 1 230 ? 61.646 44.734 61.101 1.00 26.63 230 ARG C N 1
ATOM 5992 C CA . ARG C 1 230 ? 62.339 43.539 61.573 1.00 27.35 230 ARG C CA 1
ATOM 5993 C C . ARG C 1 230 ? 63.071 42.839 60.441 1.00 27.04 230 ARG C C 1
ATOM 5994 O O . ARG C 1 230 ? 62.495 42.594 59.379 1.00 27.18 230 ARG C O 1
ATOM 6002 N N . LEU C 1 231 ? 64.327 42.487 60.693 1.00 27.07 231 LEU C N 1
ATOM 6003 C CA . LEU C 1 231 ? 65.139 41.759 59.729 1.00 27.09 231 LEU C CA 1
ATOM 6004 C C . LEU C 1 231 ? 65.399 40.334 60.209 1.00 27.58 231 LEU C C 1
ATOM 6005 O O . LEU C 1 231 ? 65.815 40.106 61.353 1.00 27.10 231 LEU C O 1
ATOM 6010 N N . ARG C 1 232 ? 65.131 39.379 59.330 1.00 28.05 232 ARG C N 1
ATOM 6011 C CA . ARG C 1 232 ? 65.378 37.965 59.604 1.00 29.11 232 ARG C CA 1
ATOM 6012 C C . ARG C 1 232 ? 66.363 37.384 58.606 1.00 29.21 232 ARG C C 1
ATOM 6013 O O . ARG C 1 232 ? 66.422 37.819 57.444 1.00 28.19 232 ARG C O 1
ATOM 6021 N N . PHE C 1 233 ? 67.086 36.360 59.061 1.00 29.08 233 PHE C N 1
ATOM 6022 C CA . PHE C 1 233 ? 68.237 35.812 58.352 1.00 29.57 233 PHE C CA 1
ATOM 6023 C C . PHE C 1 233 ? 68.160 34.296 58.300 1.00 29.89 233 PHE C C 1
ATOM 6024 O O . PHE C 1 233 ? 67.372 33.683 59.024 1.00 29.67 233 PHE C O 1
ATOM 6032 N N . SER C 1 234 ? 68.977 33.693 57.442 1.00 30.95 234 SER C N 1
ATOM 6033 C CA . SER C 1 234 ? 68.993 32.236 57.294 1.00 31.91 234 SER C CA 1
ATOM 6034 C C . SER C 1 234 ? 69.468 31.538 58.566 1.00 31.96 234 SER C C 1
ATOM 6035 O O . SER C 1 234 ? 70.117 32.161 59.411 1.00 32.24 234 SER C O 1
ATOM 6038 N N . SER C 1 238 ? 77.722 32.329 59.838 1.00 45.49 238 SER C N 1
ATOM 6039 C CA . SER C 1 238 ? 77.276 33.640 59.380 1.00 45.50 238 SER C CA 1
ATOM 6040 C C . SER C 1 238 ? 77.876 34.765 60.228 1.00 44.87 238 SER C C 1
ATOM 6041 O O . SER C 1 238 ? 77.953 34.650 61.456 1.00 44.99 238 SER C O 1
ATOM 6044 N N . ASP C 1 239 ? 78.299 35.850 59.575 1.00 43.82 239 ASP C N 1
ATOM 6045 C CA . ASP C 1 239 ? 79.009 36.931 60.275 1.00 42.85 239 ASP C CA 1
ATOM 6046 C C . ASP C 1 239 ? 78.401 38.321 60.037 1.00 41.55 239 ASP C C 1
ATOM 6047 O O . ASP C 1 239 ? 79.102 39.283 59.698 1.00 41.45 239 ASP C O 1
ATOM 6052 N N . LEU C 1 240 ? 77.094 38.419 60.248 1.00 39.65 240 LEU C N 1
ATOM 6053 C CA . LEU C 1 240 ? 76.376 39.671 60.046 1.00 37.76 240 LEU C CA 1
ATOM 6054 C C . LEU C 1 240 ? 76.548 40.630 61.212 1.00 36.97 240 LEU C C 1
ATOM 6055 O O . LEU C 1 240 ? 76.699 40.205 62.364 1.00 36.24 240 LEU C O 1
ATOM 6060 N N . GLU C 1 241 ? 76.510 41.923 60.891 1.00 35.89 241 GLU C N 1
ATOM 6061 C CA . GLU C 1 241 ? 76.643 43.000 61.868 1.00 35.60 241 GLU C CA 1
ATOM 6062 C C . GLU C 1 241 ? 75.637 44.115 61.604 1.00 34.72 241 GLU C C 1
ATOM 6063 O O . GLU C 1 241 ? 75.146 44.256 60.496 1.00 34.43 241 GLU C O 1
ATOM 6069 N N . ILE C 1 242 ? 75.365 44.907 62.637 1.00 34.65 242 ILE C N 1
ATOM 6070 C CA . ILE C 1 242 ? 74.671 46.191 62.508 1.00 35.12 242 ILE C CA 1
ATOM 6071 C C . ILE C 1 242 ? 75.560 47.304 63.064 1.00 34.72 242 ILE C C 1
ATOM 6072 O O . ILE C 1 242 ? 76.023 47.211 64.213 1.00 34.29 242 ILE C O 1
ATOM 6077 N N . SER C 1 243 ? 75.789 48.343 62.256 1.00 34.12 243 SER C N 1
ATOM 6078 C CA . SER C 1 243 ? 76.526 49.542 62.674 1.00 34.28 243 SER C CA 1
ATOM 6079 C C . SER C 1 243 ? 75.581 50.742 62.810 1.00 33.96 243 SER C C 1
ATOM 6080 O O . SER C 1 243 ? 74.837 51.060 61.875 1.00 33.34 243 SER C O 1
ATOM 6083 N N . CYS C 1 244 ? 75.619 51.400 63.965 1.00 33.24 244 CYS C N 1
ATOM 6084 C CA . CYS C 1 244 ? 74.791 52.587 64.206 1.00 33.57 244 CYS C CA 1
ATOM 6085 C C . CYS C 1 244 ? 75.653 53.839 64.200 1.00 33.24 244 CYS C C 1
ATOM 6086 O O . CYS C 1 244 ? 76.562 53.951 65.012 1.00 32.33 244 CYS C O 1
ATOM 6089 N N . ASP C 1 245 ? 75.368 54.770 63.278 1.00 33.47 245 ASP C N 1
ATOM 6090 C CA . ASP C 1 245 ? 76.172 55.983 63.112 1.00 33.98 245 ASP C CA 1
ATOM 6091 C C . ASP C 1 245 ? 77.685 55.680 63.066 1.00 35.25 245 ASP C C 1
ATOM 6092 O O . ASP C 1 245 ? 78.482 56.400 63.667 1.00 35.13 245 ASP C O 1
ATOM 6097 N N . SER C 1 246 ? 78.072 54.612 62.369 1.00 36.43 246 SER C N 1
ATOM 6098 C CA . SER C 1 246 ? 79.473 54.163 62.356 1.00 38.67 246 SER C CA 1
ATOM 6099 C C . SER C 1 246 ? 80.125 53.979 63.756 1.00 38.91 246 SER C C 1
ATOM 6100 O O . SER C 1 246 ? 81.344 54.122 63.902 1.00 39.53 246 SER C O 1
ATOM 6103 N N . GLN C 1 247 ? 79.321 53.691 64.780 1.00 39.36 247 GLN C N 1
ATOM 6104 C CA . GLN C 1 247 ? 79.846 53.174 66.052 1.00 39.48 247 GLN C CA 1
ATOM 6105 C C . GLN C 1 247 ? 80.346 51.748 65.783 1.00 39.35 247 GLN C C 1
ATOM 6106 O O . GLN C 1 247 ? 80.134 51.201 64.687 1.00 39.16 247 GLN C O 1
ATOM 6112 N N . ILE C 1 248 ? 81.002 51.149 66.773 1.00 39.19 248 ILE C N 1
ATOM 6113 C CA . ILE C 1 248 ? 81.375 49.733 66.718 1.00 39.24 248 ILE C CA 1
ATOM 6114 C C . ILE C 1 248 ? 80.146 48.847 66.458 1.00 38.63 248 ILE C C 1
ATOM 6115 O O . ILE C 1 248 ? 79.084 49.058 67.040 1.00 38.50 248 ILE C O 1
ATOM 6120 N N . ALA C 1 249 ? 80.315 47.865 65.578 1.00 38.27 249 ALA C N 1
ATOM 6121 C CA . ALA C 1 249 ? 79.225 46.996 65.130 1.00 37.88 249 ALA C CA 1
ATOM 6122 C C . ALA C 1 249 ? 78.674 46.049 66.201 1.00 37.82 249 ALA C C 1
ATOM 6123 O O . ALA C 1 249 ? 79.406 45.553 67.043 1.00 37.62 249 ALA C O 1
ATOM 6125 N N . LEU C 1 250 ? 77.369 45.806 66.153 1.00 37.93 250 LEU C N 1
ATOM 6126 C CA . LEU C 1 250 ? 76.737 44.777 66.960 1.00 37.98 250 LEU C CA 1
ATOM 6127 C C . LEU C 1 250 ? 76.668 43.484 66.146 1.00 37.75 250 LEU C C 1
ATOM 6128 O O . LEU C 1 250 ? 76.106 43.477 65.045 1.00 37.78 250 LEU C O 1
ATOM 6133 N N . PRO C 1 251 ? 77.236 42.386 66.681 1.00 37.48 251 PRO C N 1
ATOM 6134 C CA . PRO C 1 251 ? 77.195 41.108 65.977 1.00 37.33 251 PRO C CA 1
ATOM 6135 C C . PRO C 1 251 ? 75.801 40.493 66.004 1.00 37.49 251 PRO C C 1
ATOM 6136 O O . PRO C 1 251 ? 75.038 40.724 66.943 1.00 37.24 251 PRO C O 1
ATOM 6140 N N . ILE C 1 252 ? 75.469 39.740 64.962 1.00 37.70 252 ILE C N 1
ATOM 6141 C CA . ILE C 1 252 ? 74.200 39.028 64.898 1.00 38.19 252 ILE C CA 1
ATOM 6142 C C . ILE C 1 252 ? 74.500 37.540 64.793 1.00 38.86 252 ILE C C 1
ATOM 6143 O O . ILE C 1 252 ? 75.088 37.083 63.806 1.00 39.12 252 ILE C O 1
ATOM 6148 N N . GLN C 1 253 ? 74.098 36.792 65.817 1.00 39.35 253 GLN C N 1
ATOM 6149 C CA . GLN C 1 253 ? 74.312 35.354 65.843 1.00 40.17 253 GLN C CA 1
ATOM 6150 C C . GLN C 1 253 ? 73.176 34.634 65.145 1.00 40.05 253 GLN C C 1
ATOM 6151 O O . GLN C 1 253 ? 72.082 35.182 65.003 1.00 39.83 253 GLN C O 1
ATOM 6157 N N . GLU C 1 254 ? 73.441 33.402 64.718 1.00 40.21 254 GLU C N 1
ATOM 6158 C CA . GLU C 1 254 ? 72.426 32.569 64.077 1.00 40.43 254 GLU C CA 1
ATOM 6159 C C . GLU C 1 254 ? 71.213 32.462 65.002 1.00 39.56 254 GLU C C 1
ATOM 6160 O O . GLU C 1 254 ? 71.365 32.286 66.210 1.00 39.48 254 GLU C O 1
ATOM 6166 N N . GLY C 1 255 ? 70.020 32.623 64.438 1.00 38.72 255 GLY C N 1
ATOM 6167 C CA . GLY C 1 255 ? 68.787 32.571 65.221 1.00 37.66 255 GLY C CA 1
ATOM 6168 C C . GLY C 1 255 ? 68.296 33.926 65.712 1.00 36.75 255 GLY C C 1
ATOM 6169 O O . GLY C 1 255 ? 67.135 34.073 66.080 1.00 36.83 255 GLY C O 1
ATOM 6170 N N . GLU C 1 256 ? 69.177 34.918 65.726 1.00 35.64 256 GLU C N 1
ATOM 6171 C CA . GLU C 1 256 ? 68.797 36.249 66.175 1.00 34.87 256 GLU C CA 1
ATOM 6172 C C . GLU C 1 256 ? 68.277 37.096 65.012 1.00 34.21 256 GLU C C 1
ATOM 6173 O O . GLU C 1 256 ? 68.708 36.926 63.867 1.00 33.55 256 GLU C O 1
ATOM 6179 N N . ASP C 1 257 ? 67.335 37.989 65.302 1.00 33.46 257 ASP C N 1
ATOM 6180 C CA . ASP C 1 257 ? 66.947 38.998 64.323 1.00 33.73 257 ASP C CA 1
ATOM 6181 C C . ASP C 1 257 ? 67.162 40.424 64.824 1.00 32.78 257 ASP C C 1
ATOM 6182 O O . ASP C 1 257 ? 67.590 40.639 65.962 1.00 32.34 257 ASP C O 1
ATOM 6187 N N . VAL C 1 258 ? 66.912 41.391 63.952 1.00 32.01 258 VAL C N 1
ATOM 6188 C CA . VAL C 1 258 ? 67.148 42.796 64.264 1.00 31.15 258 VAL C CA 1
ATOM 6189 C C . VAL C 1 258 ? 65.807 43.516 64.195 1.00 31.28 258 VAL C C 1
ATOM 6190 O O . VAL C 1 258 ? 65.077 43.371 63.215 1.00 30.66 258 VAL C O 1
ATOM 6194 N N . LEU C 1 259 ? 65.501 44.272 65.246 1.00 31.08 259 LEU C N 1
ATOM 6195 C CA . LEU C 1 259 ? 64.328 45.126 65.293 1.00 31.66 259 LEU C CA 1
ATOM 6196 C C . LEU C 1 259 ? 64.775 46.583 65.295 1.00 31.41 259 LEU C C 1
ATOM 6197 O O . LEU C 1 259 ? 65.579 46.995 66.142 1.00 31.40 259 LEU C O 1
ATOM 6202 N N . ILE C 1 260 ? 64.243 47.354 64.354 1.00 30.94 260 ILE C N 1
ATOM 6203 C CA . ILE C 1 260 ? 64.554 48.777 64.244 1.00 31.34 260 ILE C CA 1
ATOM 6204 C C . ILE C 1 260 ? 63.280 49.595 64.373 1.00 31.71 260 ILE C C 1
ATOM 6205 O O . ILE C 1 260 ? 62.294 49.322 63.686 1.00 31.63 260 ILE C O 1
ATOM 6210 N N . ARG C 1 261 ? 63.305 50.591 65.256 1.00 32.24 261 ARG C N 1
ATOM 6211 C CA . ARG C 1 261 ? 62.183 51.511 65.431 1.00 33.14 261 ARG C CA 1
ATOM 6212 C C . ARG C 1 261 ? 62.628 52.895 65.897 1.00 33.50 261 ARG C C 1
ATOM 6213 O O . ARG C 1 261 ? 63.758 53.077 66.355 1.00 32.84 261 ARG C O 1
ATOM 6221 N N . ARG C 1 262 ? 61.715 53.856 65.779 1.00 34.34 262 ARG C N 1
ATOM 6222 C CA . ARG C 1 262 ? 61.904 55.220 66.259 1.00 35.94 262 ARG C CA 1
ATOM 6223 C C . ARG C 1 262 ? 62.022 55.251 67.791 1.00 36.64 262 ARG C C 1
ATOM 6224 O O . ARG C 1 262 ? 61.239 54.602 68.486 1.00 36.42 262 ARG C O 1
ATOM 6232 N N . CYS C 1 263 ? 63.027 55.969 68.300 1.00 37.58 263 CYS C N 1
ATOM 6233 C CA . CYS C 1 263 ? 63.212 56.166 69.740 1.00 39.53 263 CYS C CA 1
ATOM 6234 C C . CYS C 1 263 ? 62.112 57.021 70.325 1.00 39.55 263 CYS C C 1
ATOM 6235 O O . CYS C 1 263 ? 61.525 57.856 69.630 1.00 39.34 263 CYS C O 1
ATOM 6238 N N . ASP C 1 264 ? 61.877 56.831 71.620 1.00 40.38 264 ASP C N 1
ATOM 6239 C CA . ASP C 1 264 ? 60.885 57.595 72.364 1.00 41.45 264 ASP C CA 1
ATOM 6240 C C . ASP C 1 264 ? 61.351 59.024 72.634 1.00 41.57 264 ASP C C 1
ATOM 6241 O O . ASP C 1 264 ? 60.537 59.899 72.911 1.00 42.45 264 ASP C O 1
ATOM 6246 N N . TYR C 1 265 ? 62.656 59.255 72.564 1.00 41.66 265 TYR C N 1
ATOM 6247 C CA . TYR C 1 265 ? 63.211 60.589 72.784 1.00 41.61 265 TYR C CA 1
ATOM 6248 C C . TYR C 1 265 ? 63.803 61.189 71.510 1.00 41.67 265 TYR C C 1
ATOM 6249 O O . TYR C 1 265 ? 64.176 60.460 70.586 1.00 41.41 265 TYR C O 1
ATOM 6258 N N . HIS C 1 266 ? 63.906 62.516 71.486 1.00 41.37 266 HIS C N 1
ATOM 6259 C CA . HIS C 1 266 ? 64.394 63.242 70.319 1.00 41.47 266 HIS C CA 1
ATOM 6260 C C . HIS C 1 266 ? 65.496 64.233 70.677 1.00 40.96 266 HIS C C 1
ATOM 6261 O O . HIS C 1 266 ? 65.646 64.623 71.834 1.00 40.79 266 HIS C O 1
ATOM 6268 N N . LEU C 1 267 ? 66.267 64.632 69.675 1.00 40.05 267 LEU C N 1
ATOM 6269 C CA . LEU C 1 267 ? 67.283 65.653 69.848 1.00 39.75 267 LEU C CA 1
ATOM 6270 C C . LEU C 1 267 ? 66.650 67.037 69.742 1.00 39.69 267 LEU C C 1
ATOM 6271 O O . LEU C 1 267 ? 65.942 67.323 68.775 1.00 39.55 267 LEU C O 1
ATOM 6276 N N . ASN C 1 268 ? 66.906 67.883 70.743 1.00 39.82 268 ASN C N 1
ATOM 6277 C CA . ASN C 1 268 ? 66.425 69.269 70.740 1.00 40.22 268 ASN C CA 1
ATOM 6278 C C . ASN C 1 268 ? 67.426 70.201 70.075 1.00 40.38 268 ASN C C 1
ATOM 6279 O O . ASN C 1 268 ? 68.229 70.854 70.744 1.00 40.52 268 ASN C O 1
ATOM 6284 N N . LEU C 1 269 ? 67.380 70.246 68.751 1.00 40.90 269 LEU C N 1
ATOM 6285 C CA . LEU C 1 269 ? 68.265 71.086 67.973 1.00 41.37 269 LEU C CA 1
ATOM 6286 C C . LEU C 1 269 ? 67.702 72.504 67.944 1.00 41.76 269 LEU C C 1
ATOM 6287 O O . LEU C 1 269 ? 66.482 72.694 67.826 1.00 41.82 269 LEU C O 1
ATOM 6292 N N . ILE C 1 270 ? 68.579 73.496 68.106 1.00 41.84 270 ILE C N 1
ATOM 6293 C CA . ILE C 1 270 ? 68.194 74.895 67.911 1.00 41.85 270 ILE C CA 1
ATOM 6294 C C . ILE C 1 270 ? 69.068 75.565 66.857 1.00 41.97 270 ILE C C 1
ATOM 6295 O O . ILE C 1 270 ? 70.232 75.197 66.666 1.00 42.18 270 ILE C O 1
ATOM 6300 N N . HIS C 1 271 ? 68.480 76.544 66.172 1.00 41.92 271 HIS C N 1
ATOM 6301 C CA . HIS C 1 271 ? 69.104 77.204 65.033 1.00 41.72 271 HIS C CA 1
ATOM 6302 C C . HIS C 1 271 ? 69.015 78.718 65.161 1.00 41.55 271 HIS C C 1
ATOM 6303 O O . HIS C 1 271 ? 68.025 79.229 65.683 1.00 41.51 271 HIS C O 1
ATOM 6310 N N . PRO C 1 272 ? 70.028 79.440 64.648 1.00 41.36 272 PRO C N 1
ATOM 6311 C CA . PRO C 1 272 ? 69.908 80.888 64.456 1.00 41.49 272 PRO C CA 1
ATOM 6312 C C . PRO C 1 272 ? 68.665 81.201 63.635 1.00 41.44 272 PRO C C 1
ATOM 6313 O O . PRO C 1 272 ? 68.297 80.413 62.761 1.00 41.42 272 PRO C O 1
ATOM 6317 N N . LYS C 1 273 ? 68.022 82.333 63.916 1.00 41.54 273 LYS C N 1
ATOM 6318 C CA . LYS C 1 273 ? 66.798 82.734 63.211 1.00 41.77 273 LYS C CA 1
ATOM 6319 C C . LYS C 1 273 ? 66.982 82.859 61.695 1.00 41.36 273 LYS C C 1
ATOM 6320 O O . LYS C 1 273 ? 66.007 82.817 60.948 1.00 41.29 273 LYS C O 1
ATOM 6326 N N . ASP C 1 274 ? 68.233 83.012 61.261 1.00 41.11 274 ASP C N 1
ATOM 6327 C CA . ASP C 1 274 ? 68.586 83.105 59.842 1.00 41.28 274 ASP C CA 1
ATOM 6328 C C . ASP C 1 274 ? 68.727 81.737 59.152 1.00 40.56 274 ASP C C 1
ATOM 6329 O O . ASP C 1 274 ? 68.862 81.674 57.920 1.00 40.76 274 ASP C O 1
ATOM 6334 N N . TYR C 1 275 ? 68.715 80.659 59.941 1.00 39.48 275 TYR C N 1
ATOM 6335 C CA . TYR C 1 275 ? 68.877 79.302 59.414 1.00 38.04 275 TYR C CA 1
ATOM 6336 C C . TYR C 1 275 ? 67.788 78.943 58.428 1.00 37.34 275 TYR C C 1
ATOM 6337 O O . TYR C 1 275 ? 66.611 79.216 58.655 1.00 36.99 275 TYR C O 1
ATOM 6346 N N . SER C 1 276 ? 68.211 78.308 57.341 1.00 36.22 276 SER C N 1
ATOM 6347 C CA . SER C 1 276 ? 67.325 77.836 56.291 1.00 35.44 276 SER C CA 1
ATOM 6348 C C . SER C 1 276 ? 67.788 76.446 55.863 1.00 34.49 276 SER C C 1
ATOM 6349 O O . SER C 1 276 ? 68.885 76.300 55.323 1.00 34.51 276 SER C O 1
ATOM 6352 N N . TYR C 1 277 ? 66.970 75.428 56.127 1.00 33.68 277 TYR C N 1
ATOM 6353 C CA . TYR C 1 277 ? 67.295 74.065 55.708 1.00 32.04 277 TYR C CA 1
ATOM 6354 C C . TYR C 1 277 ? 67.677 73.980 54.222 1.00 31.96 277 TYR C C 1
ATOM 6355 O O . TYR C 1 277 ? 68.682 73.363 53.873 1.00 31.08 277 TYR C O 1
ATOM 6364 N N . PHE C 1 278 ? 66.875 74.603 53.354 1.00 31.55 278 PHE C N 1
ATOM 6365 C CA . PHE C 1 278 ? 67.138 74.544 51.928 1.00 31.12 278 PHE C CA 1
ATOM 6366 C C . PHE C 1 278 ? 68.383 75.300 51.502 1.00 31.02 278 PHE C C 1
ATOM 6367 O O . PHE C 1 278 ? 69.057 74.899 50.550 1.00 30.26 278 PHE C O 1
ATOM 6375 N N . ASN C 1 279 ? 68.699 76.377 52.220 1.00 31.01 279 ASN C N 1
ATOM 6376 C CA . ASN C 1 279 ? 69.947 77.087 51.999 1.00 31.45 279 ASN C CA 1
ATOM 6377 C C . ASN C 1 279 ? 71.143 76.185 52.322 1.00 31.16 279 ASN C C 1
ATOM 6378 O O . ASN C 1 279 ? 72.086 76.089 51.541 1.00 30.80 279 ASN C O 1
ATOM 6383 N N . THR C 1 280 ? 71.089 75.514 53.465 1.00 30.62 280 THR C N 1
ATOM 6384 C CA . THR C 1 280 ? 72.123 74.552 53.825 1.00 30.93 280 THR C CA 1
ATOM 6385 C C . THR C 1 280 ? 72.223 73.413 52.812 1.00 30.72 280 THR C C 1
ATOM 6386 O O . THR C 1 280 ? 73.314 73.125 52.308 1.00 30.60 280 THR C O 1
ATOM 6390 N N . LEU C 1 281 ? 71.085 72.782 52.513 1.00 30.44 281 LEU C N 1
ATOM 6391 C CA . LEU C 1 281 ? 71.012 71.732 51.508 1.00 30.58 281 LEU C CA 1
ATOM 6392 C C . LEU C 1 281 ? 71.628 72.162 50.169 1.00 30.85 281 LEU C C 1
ATOM 6393 O O . LEU C 1 281 ? 72.487 71.458 49.612 1.00 29.91 281 LEU C O 1
ATOM 6398 N N . SER C 1 282 ? 71.192 73.320 49.666 1.00 31.25 282 SER C N 1
ATOM 6399 C CA . SER C 1 282 ? 71.633 73.843 48.378 1.00 31.87 282 SER C CA 1
ATOM 6400 C C . SER C 1 282 ? 73.125 74.103 48.350 1.00 31.87 282 SER C C 1
ATOM 6401 O O . SER C 1 282 ? 73.802 73.815 47.358 1.00 31.31 282 SER C O 1
ATOM 6404 N N . THR C 1 283 ? 73.618 74.675 49.438 1.00 31.93 283 THR C N 1
ATOM 6405 C CA . THR C 1 283 ? 75.029 74.970 49.572 1.00 32.87 283 THR C CA 1
ATOM 6406 C C . THR C 1 283 ? 75.860 73.693 49.693 1.00 32.57 283 THR C C 1
ATOM 6407 O O . THR C 1 283 ? 76.850 73.539 48.988 1.00 32.69 283 THR C O 1
ATOM 6411 N N . LYS C 1 284 ? 75.459 72.785 50.572 1.00 32.58 284 LYS C N 1
ATOM 6412 C CA . LYS C 1 284 ? 76.247 71.576 50.792 1.00 32.99 284 LYS C CA 1
ATOM 6413 C C . LYS C 1 284 ? 76.295 70.664 49.565 1.00 33.21 284 LYS C C 1
ATOM 6414 O O . LYS C 1 284 ? 77.316 70.022 49.319 1.00 33.27 284 LYS C O 1
ATOM 6420 N N . LEU C 1 285 ? 75.206 70.624 48.797 1.00 32.62 285 LEU C N 1
ATOM 6421 C CA . LEU C 1 285 ? 75.122 69.718 47.641 1.00 32.75 285 LEU C CA 1
ATOM 6422 C C . LEU C 1 285 ? 75.419 70.425 46.325 1.00 32.94 285 LEU C C 1
ATOM 6423 O O . LEU C 1 285 ? 75.490 69.782 45.263 1.00 32.21 285 LEU C O 1
ATOM 6428 N N . GLY C 1 286 ? 75.619 71.742 46.400 1.00 33.28 286 GLY C N 1
ATOM 6429 C CA . GLY C 1 286 ? 75.970 72.545 45.232 1.00 34.27 286 GLY C CA 1
ATOM 6430 C C . GLY C 1 286 ? 74.850 72.719 44.224 1.00 35.11 286 GLY C C 1
ATOM 6431 O O . GLY C 1 286 ? 75.088 72.711 43.008 1.00 34.92 286 GLY C O 1
ATOM 6432 N N . TRP C 1 287 ? 73.630 72.886 44.725 1.00 35.63 287 TRP C N 1
ATOM 6433 C CA . TRP C 1 287 ? 72.483 73.188 43.876 1.00 36.58 287 TRP C CA 1
ATOM 6434 C C . TRP C 1 287 ? 72.425 74.679 43.601 1.00 37.89 287 TRP C C 1
ATOM 6435 O O . TRP C 1 287 ? 72.935 75.486 44.383 1.00 38.08 287 TRP C O 1
ATOM 6446 N N . SER C 1 288 ? 71.793 75.046 42.492 1.00 39.51 288 SER C N 1
ATOM 6447 C CA . SER C 1 288 ? 71.630 76.449 42.141 1.00 41.40 288 SER C CA 1
ATOM 6448 C C . SER C 1 288 ? 70.732 77.225 43.127 1.00 42.67 288 SER C C 1
ATOM 6449 O O . SER C 1 288 ? 69.737 76.692 43.653 1.00 42.36 288 SER C O 1
ATOM 6452 N N . LYS C 1 289 ? 71.107 78.485 43.355 1.00 44.35 289 LYS C N 1
ATOM 6453 C CA . LYS C 1 289 ? 70.433 79.393 44.288 1.00 46.06 289 LYS C CA 1
ATOM 6454 C C . LYS C 1 289 ? 69.966 80.686 43.609 1.00 46.63 289 LYS C C 1
ATOM 6455 O O . LYS C 1 289 ? 69.866 81.732 44.256 1.00 46.88 289 LYS C O 1
ATOM 6461 N N . LYS C 1 290 ? 69.674 80.613 42.311 1.00 47.68 290 LYS C N 1
ATOM 6462 C CA . LYS C 1 290 ? 69.323 81.808 41.532 1.00 48.49 290 LYS C CA 1
ATOM 6463 C C . LYS C 1 290 ? 67.916 82.336 41.838 1.00 48.64 290 LYS C C 1
ATOM 6464 O O . LYS C 1 290 ? 66.897 81.762 41.442 1.00 48.45 290 LYS C O 1
ATOM 6470 N N . HIS D 1 4 ? 104.411 72.577 10.386 1.00 50.11 4 HIS D N 1
ATOM 6471 C CA . HIS D 1 4 ? 103.879 73.970 10.292 1.00 49.93 4 HIS D CA 1
ATOM 6472 C C . HIS D 1 4 ? 102.615 74.071 9.425 1.00 49.39 4 HIS D C 1
ATOM 6473 O O . HIS D 1 4 ? 102.343 73.202 8.586 1.00 49.58 4 HIS D O 1
ATOM 6480 N N . PHE D 1 5 ? 101.849 75.138 9.649 1.00 48.40 5 PHE D N 1
ATOM 6481 C CA . PHE D 1 5 ? 100.611 75.393 8.917 1.00 47.15 5 PHE D CA 1
ATOM 6482 C C . PHE D 1 5 ? 100.782 76.567 7.947 1.00 46.46 5 PHE D C 1
ATOM 6483 O O . PHE D 1 5 ? 101.601 77.461 8.183 1.00 46.38 5 PHE D O 1
ATOM 6491 N N . LYS D 1 6 ? 100.015 76.557 6.858 1.00 45.28 6 LYS D N 1
ATOM 6492 C CA . LYS D 1 6 ? 100.123 77.592 5.827 1.00 44.44 6 LYS D CA 1
ATOM 6493 C C . LYS D 1 6 ? 98.967 78.594 5.898 1.00 43.08 6 LYS D C 1
ATOM 6494 O O . LYS D 1 6 ? 99.186 79.809 5.937 1.00 43.09 6 LYS D O 1
ATOM 6500 N N . CYS D 1 7 ? 97.744 78.073 5.908 1.00 41.21 7 CYS D N 1
ATOM 6501 C CA . CYS D 1 7 ? 96.545 78.896 5.861 1.00 39.83 7 CYS D CA 1
ATOM 6502 C C . CYS D 1 7 ? 95.727 78.679 7.124 1.00 38.78 7 CYS D C 1
ATOM 6503 O O . CYS D 1 7 ? 95.374 77.543 7.448 1.00 38.28 7 CYS D O 1
ATOM 6506 N N . ILE D 1 8 ? 95.436 79.768 7.831 1.00 37.47 8 ILE D N 1
ATOM 6507 C CA . ILE D 1 8 ? 94.626 79.708 9.051 1.00 36.60 8 ILE D CA 1
ATOM 6508 C C . ILE D 1 8 ? 93.260 80.348 8.834 1.00 36.12 8 ILE D C 1
ATOM 6509 O O . ILE D 1 8 ? 93.157 81.442 8.272 1.00 35.76 8 ILE D O 1
ATOM 6514 N N . GLY D 1 9 ? 92.216 79.643 9.262 1.00 35.46 9 GLY D N 1
ATOM 6515 C CA . GLY D 1 9 ? 90.862 80.167 9.237 1.00 34.97 9 GLY D CA 1
ATOM 6516 C C . GLY D 1 9 ? 90.427 80.618 10.612 1.00 35.12 9 GLY D C 1
ATOM 6517 O O . GLY D 1 9 ? 90.754 79.985 11.613 1.00 34.53 9 GLY D O 1
ATOM 6518 N N . ILE D 1 10 ? 89.703 81.732 10.662 1.00 35.40 10 ILE D N 1
ATOM 6519 C CA . ILE D 1 10 ? 89.100 82.203 11.904 1.00 35.72 10 ILE D CA 1
ATOM 6520 C C . ILE D 1 10 ? 87.602 82.084 11.723 1.00 36.00 10 ILE D C 1
ATOM 6521 O O . ILE D 1 10 ? 87.036 82.613 10.765 1.00 35.85 10 ILE D O 1
ATOM 6526 N N . VAL D 1 11 ? 86.977 81.353 12.639 1.00 36.68 11 VAL D N 1
ATOM 6527 C CA . VAL D 1 11 ? 85.589 80.939 12.504 1.00 37.26 11 VAL D CA 1
ATOM 6528 C C . VAL D 1 11 ? 84.879 81.218 13.823 1.00 37.52 11 VAL D C 1
ATOM 6529 O O . VAL D 1 11 ? 85.520 81.248 14.869 1.00 37.75 11 VAL D O 1
ATOM 6533 N N . GLY D 1 12 ? 83.569 81.454 13.762 1.00 37.95 12 GLY D N 1
ATOM 6534 C CA . GLY D 1 12 ? 82.754 81.633 14.966 1.00 38.69 12 GLY D CA 1
ATOM 6535 C C . GLY D 1 12 ? 81.584 82.575 14.753 1.00 38.95 12 GLY D C 1
ATOM 6536 O O . GLY D 1 12 ? 81.772 83.783 14.592 1.00 39.26 12 GLY D O 1
ATOM 6537 N N . THR D 1 22 ? 89.934 90.044 20.852 1.00 66.90 22 THR D N 1
ATOM 6538 C CA . THR D 1 22 ? 90.515 88.736 20.535 1.00 66.90 22 THR D CA 1
ATOM 6539 C C . THR D 1 22 ? 90.285 88.346 19.071 1.00 66.76 22 THR D C 1
ATOM 6540 O O . THR D 1 22 ? 91.203 87.887 18.399 1.00 66.81 22 THR D O 1
ATOM 6544 N N . HIS D 1 23 ? 89.057 88.531 18.588 1.00 66.53 23 HIS D N 1
ATOM 6545 C CA . HIS D 1 23 ? 88.702 88.245 17.194 1.00 66.19 23 HIS D CA 1
ATOM 6546 C C . HIS D 1 23 ? 89.457 89.214 16.287 1.00 65.73 23 HIS D C 1
ATOM 6547 O O . HIS D 1 23 ? 89.944 88.841 15.216 1.00 65.68 23 HIS D O 1
ATOM 6554 N N . GLU D 1 24 ? 89.556 90.456 16.753 1.00 65.11 24 GLU D N 1
ATOM 6555 C CA . GLU D 1 24 ? 90.286 91.520 16.074 1.00 64.53 24 GLU D CA 1
ATOM 6556 C C . GLU D 1 24 ? 91.791 91.325 16.274 1.00 63.81 24 GLU D C 1
ATOM 6557 O O . GLU D 1 24 ? 92.581 91.527 15.352 1.00 63.68 24 GLU D O 1
ATOM 6563 N N . MET D 1 25 ? 92.162 90.916 17.488 1.00 62.83 25 MET D N 1
ATOM 6564 C CA . MET D 1 25 ? 93.557 90.756 17.901 1.00 61.93 25 MET D CA 1
ATOM 6565 C C . MET D 1 25 ? 94.220 89.534 17.259 1.00 61.06 25 MET D C 1
ATOM 6566 O O . MET D 1 25 ? 95.392 89.581 16.877 1.00 60.88 25 MET D O 1
ATOM 6571 N N . LEU D 1 26 ? 93.455 88.449 17.149 1.00 59.98 26 LEU D N 1
ATOM 6572 C CA . LEU D 1 26 ? 93.918 87.199 16.553 1.00 58.78 26 LEU D CA 1
ATOM 6573 C C . LEU D 1 26 ? 94.356 87.388 15.106 1.00 58.01 26 LEU D C 1
ATOM 6574 O O . LEU D 1 26 ? 95.471 87.012 14.741 1.00 57.78 26 LEU D O 1
ATOM 6579 N N . TYR D 1 27 ? 93.473 87.970 14.295 1.00 57.16 27 TYR D N 1
ATOM 6580 C CA . TYR D 1 27 ? 93.745 88.224 12.880 1.00 56.49 27 TYR D CA 1
ATOM 6581 C C . TYR D 1 27 ? 95.044 88.998 12.688 1.00 56.07 27 TYR D C 1
ATOM 6582 O O . TYR D 1 27 ? 95.849 88.666 11.816 1.00 55.83 27 TYR D O 1
ATOM 6591 N N . ARG D 1 28 ? 95.244 90.014 13.524 1.00 55.69 28 ARG D N 1
ATOM 6592 C CA . ARG D 1 28 ? 96.373 90.938 13.391 1.00 55.47 28 ARG D CA 1
ATOM 6593 C C . ARG D 1 28 ? 97.721 90.280 13.700 1.00 54.48 28 ARG D C 1
ATOM 6594 O O . ARG D 1 28 ? 98.694 90.487 12.968 1.00 54.27 28 ARG D O 1
ATOM 6602 N N . TRP D 1 29 ? 97.761 89.478 14.765 1.00 53.45 29 TRP D N 1
ATOM 6603 C CA . TRP D 1 29 ? 98.971 88.748 15.153 1.00 52.51 29 TRP D CA 1
ATOM 6604 C C . TRP D 1 29 ? 99.355 87.659 14.147 1.00 51.81 29 TRP D C 1
ATOM 6605 O O . TRP D 1 29 ? 100.542 87.440 13.891 1.00 51.55 29 TRP D O 1
ATOM 6616 N N . LEU D 1 30 ? 98.351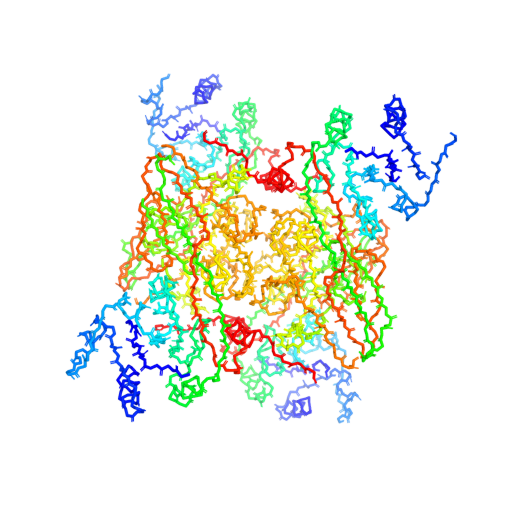 86.973 13.597 1.00 51.00 30 LEU D N 1
ATOM 6617 C CA . LEU D 1 30 ? 98.569 85.913 12.606 1.00 50.21 30 LEU D CA 1
ATOM 6618 C C . LEU D 1 30 ? 99.118 86.480 11.299 1.00 50.04 30 LEU D C 1
ATOM 6619 O O . LEU D 1 30 ? 100.051 85.923 10.716 1.00 49.92 30 LEU D O 1
ATOM 6624 N N . CYS D 1 31 ? 98.533 87.587 10.850 1.00 49.84 31 CYS D N 1
ATOM 6625 C CA . CYS D 1 31 ? 99.044 88.316 9.687 1.00 49.90 31 CYS D CA 1
ATOM 6626 C C . CYS D 1 31 ? 100.500 88.730 9.883 1.00 49.63 31 CYS D C 1
ATOM 6627 O O . CYS D 1 31 ? 101.329 88.502 9.004 1.00 49.59 31 CYS D O 1
ATOM 6630 N N . ASP D 1 32 ? 100.803 89.305 11.048 1.00 49.47 32 ASP D N 1
ATOM 6631 C CA . ASP D 1 32 ? 102.162 89.746 11.387 1.00 49.33 32 ASP D CA 1
ATOM 6632 C C . ASP D 1 32 ? 103.187 88.611 11.391 1.00 48.99 32 ASP D C 1
ATOM 6633 O O . ASP D 1 32 ? 104.387 88.850 11.210 1.00 49.00 32 ASP D O 1
ATOM 6638 N N . GLN D 1 33 ? 102.706 87.386 11.601 1.00 48.39 33 GLN D N 1
ATOM 6639 C CA . GLN D 1 33 ? 103.565 86.207 11.674 1.00 47.88 33 GLN D CA 1
ATOM 6640 C C . GLN D 1 33 ? 103.812 85.586 10.294 1.00 47.26 33 GLN D C 1
ATOM 6641 O O . GLN D 1 33 ? 104.647 84.689 10.154 1.00 47.24 33 GLN D O 1
ATOM 6647 N N . GLY D 1 34 ? 103.083 86.067 9.285 1.00 46.57 34 GLY D N 1
ATOM 6648 C CA . GLY D 1 34 ? 103.289 85.647 7.895 1.00 45.74 34 GLY D CA 1
ATOM 6649 C C . GLY D 1 34 ? 102.257 84.701 7.301 1.00 45.25 34 GLY D C 1
ATOM 6650 O O . GLY D 1 34 ? 102.378 84.308 6.136 1.00 45.17 34 GLY D O 1
ATOM 6651 N N . TYR D 1 35 ? 101.242 84.349 8.092 1.00 44.63 35 TYR D N 1
ATOM 6652 C CA . TYR D 1 35 ? 100.207 83.386 7.692 1.00 44.13 35 TYR D CA 1
ATOM 6653 C C . TYR D 1 35 ? 99.111 83.990 6.820 1.00 44.04 35 TYR D C 1
ATOM 6654 O O . TYR D 1 35 ? 98.654 85.136 7.071 1.00 43.94 35 TYR D O 1
ATOM 6663 N N . GLU D 1 36 ? 98.681 83.198 5.813 1.00 44.04 36 GLU D N 1
ATOM 6664 C CA . GLU D 1 36 ? 97.472 83.511 5.044 1.00 44.12 36 GLU D CA 1
ATOM 6665 C C . GLU D 1 36 ? 96.271 83.286 5.951 1.00 43.94 36 GLU D C 1
ATOM 6666 O O . GLU D 1 36 ? 96.135 82.213 6.536 1.00 43.93 36 GLU D O 1
ATOM 6672 N N . VAL D 1 37 ? 95.406 84.289 6.070 1.00 43.83 37 VAL D N 1
ATOM 6673 C CA . VAL D 1 37 ? 94.246 84.188 6.953 1.00 43.83 37 VAL D CA 1
ATOM 6674 C C . VAL D 1 37 ? 92.936 84.372 6.182 1.00 44.02 37 VAL D C 1
ATOM 6675 O O . VAL D 1 37 ? 92.799 85.304 5.380 1.00 43.72 37 VAL D O 1
ATOM 6679 N N . ILE D 1 38 ? 91.992 83.461 6.424 1.00 44.08 38 ILE D N 1
ATOM 6680 C CA . ILE D 1 38 ? 90.647 83.531 5.850 1.00 44.41 38 ILE D CA 1
ATOM 6681 C C . ILE D 1 38 ? 89.597 83.566 6.968 1.00 44.84 38 ILE D C 1
ATOM 6682 O O . ILE D 1 38 ? 89.647 82.767 7.905 1.00 44.70 38 ILE D O 1
ATOM 6687 N N . VAL D 1 39 ? 88.663 84.511 6.879 1.00 45.34 39 VAL D N 1
ATOM 6688 C CA . VAL D 1 39 ? 87.720 84.775 7.973 1.00 45.78 39 VAL D CA 1
ATOM 6689 C C . VAL D 1 39 ? 86.261 84.674 7.511 1.00 46.20 39 VAL D C 1
ATOM 6690 O O . VAL D 1 39 ? 85.947 84.971 6.361 1.00 46.13 39 VAL D O 1
ATOM 6694 N N . GLU D 1 40 ? 85.378 84.232 8.406 1.00 46.79 40 GLU D N 1
ATOM 6695 C CA . GLU D 1 40 ? 83.935 84.297 8.162 1.00 47.37 40 GLU D CA 1
ATOM 6696 C C . GLU D 1 40 ? 83.459 85.754 8.123 1.00 47.62 40 GLU D C 1
ATOM 6697 O O . GLU D 1 40 ? 82.502 86.097 7.426 1.00 47.89 40 GLU D O 1
ATOM 6703 N N . LYS D 1 50 ? 84.688 94.412 7.694 1.00 90.13 50 LYS D N 1
ATOM 6704 C CA . LYS D 1 50 ? 84.942 95.661 6.987 1.00 90.11 50 LYS D CA 1
ATOM 6705 C C . LYS D 1 50 ? 86.420 95.784 6.623 1.00 90.11 50 LYS D C 1
ATOM 6706 O O . LYS D 1 50 ? 87.297 95.553 7.455 1.00 90.06 50 LYS D O 1
ATOM 6712 N N . VAL D 1 52 ? 90.988 91.335 2.179 1.00 49.68 52 VAL D N 1
ATOM 6713 C CA . VAL D 1 52 ? 90.676 90.404 3.263 1.00 49.60 52 VAL D CA 1
ATOM 6714 C C . VAL D 1 52 ? 89.992 89.128 2.732 1.00 49.30 52 VAL D C 1
ATOM 6715 O O . VAL D 1 52 ? 88.780 89.120 2.484 1.00 49.30 52 VAL D O 1
ATOM 6719 N N . PRO D 1 53 ? 90.782 88.052 2.520 1.00 48.97 53 PRO D N 1
ATOM 6720 C CA . PRO D 1 53 ? 90.201 86.772 2.107 1.00 48.52 53 PRO D CA 1
ATOM 6721 C C . PRO D 1 53 ? 89.120 86.306 3.079 1.00 47.99 53 PRO D C 1
ATOM 6722 O O . PRO D 1 53 ? 89.366 86.186 4.284 1.00 47.80 53 PRO D O 1
ATOM 6726 N N . THR D 1 54 ? 87.921 86.091 2.548 1.00 47.40 54 THR D N 1
ATOM 6727 C CA . THR D 1 54 ? 86.796 85.610 3.339 1.00 46.82 54 THR D CA 1
ATOM 6728 C C . THR D 1 54 ? 86.228 84.345 2.720 1.00 46.22 54 THR D C 1
ATOM 6729 O O . THR D 1 54 ? 86.519 84.022 1.565 1.00 46.04 54 THR D O 1
ATOM 6733 N N . GLY D 1 55 ? 85.423 83.625 3.494 1.00 45.62 55 GLY D N 1
ATOM 6734 C CA . GLY D 1 55 ? 84.834 82.389 3.010 1.00 44.71 55 GLY D CA 1
ATOM 6735 C C . GLY D 1 55 ? 83.686 81.861 3.835 1.00 44.20 55 GLY D C 1
ATOM 6736 O O . GLY D 1 55 ? 83.435 82.304 4.964 1.00 44.11 55 GLY D O 1
ATOM 6737 N N . THR D 1 56 ? 82.980 80.905 3.250 1.00 43.56 56 THR D N 1
ATOM 6738 C CA . THR D 1 56 ? 81.966 80.155 3.960 1.00 42.93 56 THR D CA 1
ATOM 6739 C C . THR D 1 56 ? 82.692 79.139 4.863 1.00 42.29 56 THR D C 1
ATOM 6740 O O . THR D 1 56 ? 83.891 78.891 4.688 1.00 42.04 56 THR D O 1
ATOM 6744 N N . LEU D 1 57 ? 81.988 78.573 5.838 1.00 41.43 57 LEU D N 1
ATOM 6745 C CA . LEU D 1 57 ? 82.599 77.589 6.732 1.00 40.59 57 LEU D CA 1
ATOM 6746 C C . LEU D 1 57 ? 83.208 76.409 5.951 1.00 40.36 57 LEU D C 1
ATOM 6747 O O . LEU D 1 57 ? 84.325 75.967 6.240 1.00 39.94 57 LEU D O 1
ATOM 6752 N N . ALA D 1 58 ? 82.474 75.923 4.953 1.00 40.28 58 ALA D N 1
ATOM 6753 C CA . ALA D 1 58 ? 82.936 74.827 4.096 1.00 40.17 58 ALA D CA 1
ATOM 6754 C C . ALA D 1 58 ? 84.141 75.210 3.229 1.00 39.93 58 ALA D C 1
ATOM 6755 O O . ALA D 1 58 ? 85.024 74.382 2.980 1.00 39.70 58 ALA D O 1
ATOM 6757 N N . GLU D 1 59 ? 84.174 76.462 2.777 1.00 39.89 59 GLU D N 1
ATOM 6758 C CA . GLU D 1 59 ? 85.303 76.974 1.998 1.00 39.90 59 GLU D CA 1
ATOM 6759 C C . GLU D 1 59 ? 86.558 77.082 2.865 1.00 39.56 59 GLU D C 1
ATOM 6760 O O . GLU D 1 59 ? 87.658 76.750 2.415 1.00 39.68 59 GLU D O 1
ATOM 6766 N N . ILE D 1 60 ? 86.378 77.545 4.103 1.00 39.15 60 ILE D N 1
ATOM 6767 C CA . ILE D 1 60 ? 87.463 77.610 5.090 1.00 38.75 60 ILE D CA 1
ATOM 6768 C C . ILE D 1 60 ? 87.966 76.199 5.415 1.00 38.48 60 ILE D C 1
ATOM 6769 O O . ILE D 1 60 ? 89.180 75.959 5.459 1.00 38.20 60 ILE D O 1
ATOM 6774 N N . GLY D 1 61 ? 87.029 75.272 5.620 1.00 38.33 61 GLY D N 1
ATOM 6775 C CA . GLY D 1 61 ? 87.358 73.858 5.779 1.00 38.28 61 GLY D CA 1
ATOM 6776 C C . GLY D 1 61 ? 88.220 73.378 4.628 1.00 38.38 61 GLY D C 1
ATOM 6777 O O . GLY D 1 61 ? 89.222 72.697 4.830 1.00 38.27 61 GLY D O 1
ATOM 6778 N N . GLN D 1 62 ? 87.829 73.761 3.418 1.00 38.69 62 GLN D N 1
ATOM 6779 C CA . GLN D 1 62 ? 88.529 73.365 2.201 1.00 39.23 62 GLN D CA 1
ATOM 6780 C C . GLN D 1 62 ? 89.929 73.985 2.110 1.00 38.96 62 GLN D C 1
ATOM 6781 O O . GLN D 1 62 ? 90.919 73.266 1.928 1.00 38.96 62 GLN D O 1
ATOM 6787 N N . GLN D 1 63 ? 90.008 75.307 2.272 1.00 38.57 63 GLN D N 1
ATOM 6788 C CA . GLN D 1 63 ? 91.243 76.064 2.014 1.00 38.59 63 GLN D CA 1
ATOM 6789 C C . GLN D 1 63 ? 92.293 76.066 3.139 1.00 38.06 63 GLN D C 1
ATOM 6790 O O . GLN D 1 63 ? 93.493 76.086 2.856 1.00 38.22 63 GLN D O 1
ATOM 6796 N N . ALA D 1 64 ? 91.854 76.050 4.400 1.00 37.67 64 ALA D N 1
ATOM 6797 C CA . ALA D 1 64 ? 92.769 76.218 5.540 1.00 37.01 64 ALA D CA 1
ATOM 6798 C C . ALA D 1 64 ? 93.310 74.910 6.130 1.00 36.88 64 ALA D C 1
ATOM 6799 O O . ALA D 1 64 ? 92.687 73.857 6.005 1.00 36.89 64 ALA D O 1
ATOM 6801 N N . ASP D 1 65 ? 94.480 75.001 6.764 1.00 36.66 65 ASP D N 1
ATOM 6802 C CA . ASP D 1 65 ? 95.131 73.876 7.445 1.00 36.23 65 ASP D CA 1
ATOM 6803 C C . ASP D 1 65 ? 94.729 73.827 8.912 1.00 35.60 65 ASP D C 1
ATOM 6804 O O . ASP D 1 65 ? 94.760 72.767 9.542 1.00 35.27 65 ASP D O 1
ATOM 6809 N N . LEU D 1 66 ? 94.393 74.996 9.450 1.00 34.81 66 LEU D N 1
ATOM 6810 C CA . LEU D 1 66 ? 94.021 75.154 10.847 1.00 34.32 66 LEU D CA 1
ATOM 6811 C C . LEU D 1 66 ? 92.832 76.100 10.913 1.00 33.89 66 LEU D C 1
ATOM 6812 O O . LEU D 1 66 ? 92.844 77.164 10.294 1.00 33.94 66 LEU D O 1
ATOM 6817 N N . ALA D 1 67 ? 91.800 75.698 11.647 1.00 33.17 67 ALA D N 1
ATOM 6818 C CA . ALA D 1 67 ? 90.679 76.577 11.942 1.00 32.96 67 ALA D CA 1
ATOM 6819 C C . ALA D 1 67 ? 90.683 76.929 13.424 1.00 33.02 67 ALA D C 1
ATOM 6820 O O . ALA D 1 67 ? 90.705 76.039 14.283 1.00 31.88 67 ALA D O 1
ATOM 6822 N N . VAL D 1 68 ? 90.683 78.227 13.714 1.00 33.27 68 VAL D N 1
ATOM 6823 C CA . VAL D 1 68 ? 90.513 78.709 15.077 1.00 34.16 68 VAL D CA 1
ATOM 6824 C C . VAL D 1 68 ? 89.051 79.104 15.241 1.00 34.87 68 VAL D C 1
ATOM 6825 O O . VAL D 1 68 ? 88.538 79.938 14.488 1.00 34.70 68 VAL D O 1
ATOM 6829 N N . VAL D 1 69 ? 88.380 78.462 16.198 1.00 35.74 69 VAL D N 1
ATOM 6830 C CA . VAL D 1 69 ? 86.965 78.697 16.451 1.00 36.93 69 VAL D CA 1
ATOM 6831 C C . VAL D 1 69 ? 86.840 79.547 17.703 1.00 38.37 69 VAL D C 1
ATOM 6832 O O . VAL D 1 69 ? 87.386 79.201 18.751 1.00 38.31 69 VAL D O 1
ATOM 6836 N N . VAL D 1 70 ? 86.129 80.663 17.581 1.00 40.06 70 VAL D N 1
ATOM 6837 C CA . VAL D 1 70 ? 85.905 81.561 18.704 1.00 41.97 70 VAL D CA 1
ATOM 6838 C C . VAL D 1 70 ? 84.506 81.349 19.291 1.00 43.09 70 VAL D C 1
ATOM 6839 O O . VAL D 1 70 ? 83.521 81.310 18.551 1.00 43.09 70 VAL D O 1
ATOM 6843 N N . GLY D 1 71 ? 84.436 81.188 20.615 1.00 44.91 71 GLY D N 1
ATOM 6844 C CA . GLY D 1 71 ? 83.156 81.172 21.345 1.00 46.67 71 GLY D CA 1
ATOM 6845 C C . GLY D 1 71 ? 82.685 79.888 22.022 1.00 47.81 71 GLY D C 1
ATOM 6846 O O . GLY D 1 71 ? 81.520 79.494 21.859 1.00 48.29 71 GLY D O 1
ATOM 6847 N N . GLY D 1 72 ? 83.567 79.243 22.789 1.00 48.55 72 GLY D N 1
ATOM 6848 C CA . GLY D 1 72 ? 83.185 78.103 23.648 1.00 49.33 72 GLY D CA 1
ATOM 6849 C C . GLY D 1 72 ? 82.551 76.895 22.962 1.00 49.76 72 GLY D C 1
ATOM 6850 O O . GLY 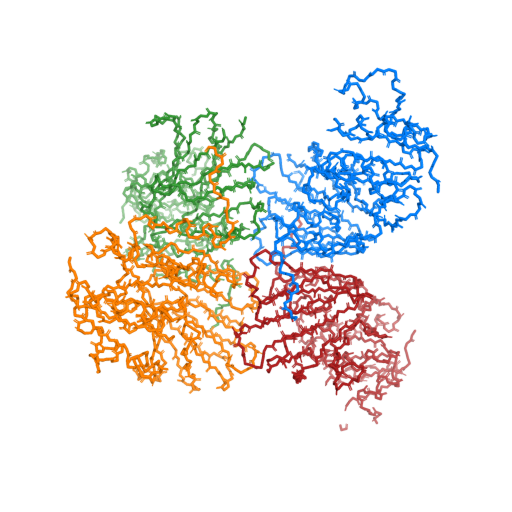D 1 72 ? 82.301 76.917 21.748 1.00 49.52 72 GLY D O 1
ATOM 6851 N N . ASP D 1 73 ? 82.287 75.845 23.751 1.00 50.28 73 ASP D N 1
ATOM 6852 C CA . ASP D 1 73 ? 81.732 74.569 23.257 1.00 50.52 73 ASP D CA 1
ATOM 6853 C C . ASP D 1 73 ? 80.498 74.738 22.353 1.00 50.59 73 ASP D C 1
ATOM 6854 O O . ASP D 1 73 ? 80.205 73.866 21.530 1.00 50.82 73 ASP D O 1
ATOM 6859 N N . GLY D 1 74 ? 79.798 75.864 22.506 1.00 50.55 74 GLY D N 1
ATOM 6860 C CA . GLY D 1 74 ? 78.534 76.137 21.806 1.00 49.99 74 GLY D CA 1
ATOM 6861 C C . GLY D 1 74 ? 78.598 76.224 20.291 1.00 49.43 74 GLY D C 1
ATOM 6862 O O . GLY D 1 74 ? 77.988 75.404 19.594 1.00 49.77 74 GLY D O 1
ATOM 6863 N N . ASN D 1 75 ? 79.312 77.217 19.766 1.00 48.57 75 ASN D N 1
ATOM 6864 C CA . ASN D 1 75 ? 79.485 77.286 18.306 1.00 47.58 75 ASN D CA 1
ATOM 6865 C C . ASN D 1 75 ? 80.577 76.355 17.745 1.00 46.30 75 ASN D C 1
ATOM 6866 O O . ASN D 1 75 ? 80.636 76.139 16.530 1.00 46.10 75 ASN D O 1
ATOM 6871 N N . MET D 1 76 ? 81.424 75.813 18.626 1.00 44.68 76 MET D N 1
ATOM 6872 C CA . MET D 1 76 ? 82.381 74.773 18.243 1.00 43.32 76 MET D CA 1
ATOM 6873 C C . MET D 1 76 ? 81.625 73.538 17.756 1.00 43.23 76 MET D C 1
ATOM 6874 O O . MET D 1 76 ? 82.045 72.878 16.806 1.00 43.25 76 MET D O 1
ATOM 6879 N N . LEU D 1 77 ? 80.497 73.258 18.403 1.00 42.93 77 LEU D N 1
ATOM 6880 C CA . LEU D 1 77 ? 79.614 72.157 18.030 1.00 42.81 77 LEU D CA 1
ATOM 6881 C C . LEU D 1 77 ? 79.094 72.295 16.596 1.00 42.25 77 LEU D C 1
ATOM 6882 O O . LEU D 1 77 ? 79.198 71.355 15.800 1.00 41.73 77 LEU D O 1
ATOM 6887 N N . GLY D 1 78 ? 78.546 73.470 16.275 1.00 41.56 78 GLY D N 1
ATOM 6888 C CA . GLY D 1 78 ? 78.086 73.778 14.913 1.00 40.76 78 GLY D CA 1
ATOM 6889 C C . GLY D 1 78 ? 79.206 73.741 13.887 1.00 39.74 78 GLY D C 1
ATOM 6890 O O . GLY D 1 78 ? 79.079 73.105 12.843 1.00 40.22 78 GLY D O 1
ATOM 6891 N N . ALA D 1 79 ? 80.316 74.401 14.202 1.00 38.64 79 ALA D N 1
ATOM 6892 C CA . ALA D 1 79 ? 81.515 74.355 13.371 1.00 37.50 79 ALA D CA 1
ATOM 6893 C C . ALA D 1 79 ? 81.997 72.920 13.119 1.00 36.79 79 ALA D C 1
ATOM 6894 O O . ALA D 1 79 ? 82.345 72.570 11.987 1.00 36.21 79 ALA D O 1
ATOM 6896 N N . ALA D 1 80 ? 81.993 72.104 14.172 1.00 36.15 80 ALA D N 1
ATOM 6897 C CA . ALA D 1 80 ? 82.545 70.742 14.149 1.00 35.86 80 ALA D CA 1
ATOM 6898 C C . ALA D 1 80 ? 81.954 69.845 13.074 1.00 35.37 80 ALA D C 1
ATOM 6899 O O . ALA D 1 80 ? 82.685 69.127 12.409 1.00 35.28 80 ALA D O 1
ATOM 6901 N N . ARG D 1 81 ? 80.639 69.905 12.899 1.00 34.94 81 ARG D N 1
ATOM 6902 C CA . ARG D 1 81 ? 79.947 69.028 11.962 1.00 34.80 81 ARG D CA 1
ATOM 6903 C C . ARG D 1 81 ? 80.345 69.262 10.511 1.00 33.97 81 ARG D C 1
ATOM 6904 O O . ARG D 1 81 ? 80.349 68.316 9.723 1.00 34.26 81 ARG D O 1
ATOM 6912 N N . THR D 1 82 ? 80.665 70.512 10.165 1.00 32.57 82 THR D N 1
ATOM 6913 C CA . THR D 1 82 ? 81.145 70.856 8.830 1.00 31.86 82 THR D CA 1
ATOM 6914 C C . THR D 1 82 ? 82.642 70.595 8.727 1.00 31.10 82 THR D C 1
ATOM 6915 O O . THR D 1 82 ? 83.097 69.934 7.794 1.00 30.38 82 THR D O 1
ATOM 6919 N N . LEU D 1 83 ? 83.401 71.115 9.691 1.00 30.04 83 LEU D N 1
ATOM 6920 C CA . LEU D 1 83 ? 84.856 71.014 9.655 1.00 29.51 83 LEU D CA 1
ATOM 6921 C C . LEU D 1 83 ? 85.370 69.568 9.719 1.00 29.29 83 LEU D C 1
ATOM 6922 O O . LEU D 1 83 ? 86.469 69.283 9.231 1.00 28.23 83 LEU D O 1
ATOM 6927 N N . ALA D 1 84 ? 84.571 68.669 10.305 1.00 29.42 84 ALA D N 1
ATOM 6928 C CA . ALA D 1 84 ? 84.901 67.236 10.344 1.00 30.61 84 ALA D CA 1
ATOM 6929 C C . ALA D 1 84 ? 85.007 66.609 8.943 1.00 31.14 84 ALA D C 1
ATOM 6930 O O . ALA D 1 84 ? 85.711 65.610 8.750 1.00 31.35 84 ALA D O 1
ATOM 6932 N N . ARG D 1 85 ? 84.327 67.221 7.976 1.00 31.76 85 ARG D N 1
ATOM 6933 C CA . ARG D 1 85 ? 84.317 66.738 6.588 1.00 32.76 85 ARG D CA 1
ATOM 6934 C C . ARG D 1 85 ? 85.614 67.002 5.821 1.00 33.07 85 ARG D C 1
ATOM 6935 O O . ARG D 1 85 ? 85.767 66.523 4.695 1.00 33.66 85 ARG D O 1
ATOM 6943 N N . TYR D 1 86 ? 86.533 67.768 6.416 1.00 33.44 86 TYR D N 1
ATOM 6944 C CA . TYR D 1 86 ? 87.740 68.224 5.707 1.00 34.14 86 TYR D CA 1
ATOM 6945 C C . TYR D 1 86 ? 89.037 67.847 6.406 1.00 34.30 86 TYR D C 1
ATOM 6946 O O . TYR D 1 86 ? 89.040 67.533 7.597 1.00 34.19 86 TYR D O 1
ATOM 6955 N N . ASP D 1 87 ? 90.124 67.858 5.637 1.00 34.63 87 ASP D N 1
ATOM 6956 C CA . ASP D 1 87 ? 91.473 67.680 6.156 1.00 35.15 87 ASP D CA 1
ATOM 6957 C C . ASP D 1 87 ? 91.935 69.018 6.745 1.00 34.91 87 ASP D C 1
ATOM 6958 O O . ASP D 1 87 ? 92.686 69.775 6.121 1.00 34.97 87 ASP D O 1
ATOM 6963 N N . ILE D 1 88 ? 91.448 69.306 7.949 1.00 34.50 88 ILE D N 1
ATOM 6964 C CA . ILE D 1 88 ? 91.728 70.560 8.634 1.00 33.82 88 ILE D CA 1
ATOM 6965 C C . ILE D 1 88 ? 91.770 70.313 10.139 1.00 33.93 88 ILE D C 1
ATOM 6966 O O . ILE D 1 88 ? 90.914 69.621 10.688 1.00 33.53 88 ILE D O 1
ATOM 6971 N N . ASN D 1 89 ? 92.794 70.855 10.784 1.00 33.76 89 ASN D N 1
ATOM 6972 C CA . ASN D 1 89 ? 92.909 70.795 12.230 1.00 34.03 89 ASN D CA 1
ATOM 6973 C C . ASN D 1 89 ? 92.065 71.893 12.847 1.00 33.68 89 ASN D C 1
ATOM 6974 O O . ASN D 1 89 ? 91.892 72.954 12.244 1.00 33.88 89 ASN D O 1
ATOM 6979 N N . VAL D 1 90 ? 91.523 71.627 14.031 1.00 33.51 90 VAL D N 1
ATOM 6980 C CA . VAL D 1 90 ? 90.572 72.537 14.663 1.00 33.56 90 VAL D CA 1
ATOM 6981 C C . VAL D 1 90 ? 90.944 72.779 16.125 1.00 33.89 90 VAL D C 1
ATOM 6982 O O . VAL D 1 90 ? 91.176 71.841 16.885 1.00 34.05 90 VAL D O 1
ATOM 6986 N N . ILE D 1 91 ? 91.014 74.046 16.503 1.00 34.44 91 ILE D N 1
ATOM 6987 C CA . ILE D 1 91 ? 91.271 74.427 17.887 1.00 35.29 91 ILE D CA 1
ATOM 6988 C C . ILE D 1 91 ? 90.317 75.549 18.270 1.00 36.13 91 ILE D C 1
ATOM 6989 O O . ILE D 1 91 ? 90.010 76.418 17.454 1.00 35.77 91 ILE D O 1
ATOM 6994 N N . GLY D 1 92 ? 89.830 75.503 19.504 1.00 37.49 92 GLY D N 1
ATOM 6995 C CA . GLY D 1 92 ? 88.818 76.434 19.963 1.00 39.81 92 GLY D CA 1
ATOM 6996 C C . GLY D 1 92 ? 89.327 77.355 21.045 1.00 41.90 92 GLY D C 1
ATOM 6997 O O . GLY D 1 92 ? 90.094 76.946 21.919 1.00 41.71 92 GLY D O 1
ATOM 6998 N N . ILE D 1 93 ? 88.898 78.609 20.969 1.00 43.98 93 ILE D N 1
ATOM 6999 C CA . ILE D 1 93 ? 89.212 79.596 21.991 1.00 46.57 93 ILE D CA 1
ATOM 7000 C C . ILE D 1 93 ? 87.920 79.943 22.730 1.00 48.14 93 ILE D C 1
ATOM 7001 O O . ILE D 1 93 ? 87.083 80.695 22.216 1.00 48.42 93 ILE D O 1
ATOM 7006 N N . ASN D 1 94 ? 87.746 79.351 23.916 1.00 50.15 94 ASN D N 1
ATOM 7007 C CA . ASN D 1 94 ? 86.596 79.656 24.771 1.00 52.11 94 ASN D CA 1
ATOM 7008 C C . ASN D 1 94 ? 86.624 81.119 25.212 1.00 53.44 94 ASN D C 1
ATOM 7009 O O . ASN D 1 94 ? 87.573 81.859 24.895 1.00 53.83 94 ASN D O 1
ATOM 7014 N N . ARG D 1 95 ? 85.589 81.560 25.917 1.00 54.77 95 ARG D N 1
ATOM 7015 C CA . ARG D 1 95 ? 85.499 82.989 26.221 1.00 55.79 95 ARG D CA 1
ATOM 7016 C C . ARG D 1 95 ? 85.753 83.341 27.694 1.00 55.95 95 ARG D C 1
ATOM 7017 O O . ARG D 1 95 ? 85.581 84.491 28.111 1.00 56.05 95 ARG D O 1
ATOM 7025 N N . GLY D 1 96 ? 86.191 82.341 28.460 1.00 56.11 96 GLY D N 1
ATOM 7026 C CA . GLY D 1 96 ? 86.603 82.534 29.846 1.00 56.01 96 GLY D CA 1
ATOM 7027 C C . GLY D 1 96 ? 86.661 81.246 30.644 1.00 56.01 96 GLY D C 1
ATOM 7028 O O . GLY D 1 96 ? 87.571 81.052 31.461 1.00 56.18 96 GLY D O 1
ATOM 7029 N N . ASN D 1 97 ? 85.695 80.363 30.404 1.00 55.54 97 ASN D N 1
ATOM 7030 C CA . ASN D 1 97 ? 85.533 79.147 31.210 1.00 55.20 97 ASN D CA 1
ATOM 7031 C C . ASN D 1 97 ? 85.803 77.863 30.420 1.00 54.21 97 ASN D C 1
ATOM 7032 O O . ASN D 1 97 ? 85.584 77.816 29.209 1.00 53.93 97 ASN D O 1
ATOM 7037 N N . LEU D 1 98 ? 86.272 76.832 31.123 1.00 53.09 98 LEU D N 1
ATOM 7038 C CA . LEU D 1 98 ? 86.631 75.546 30.512 1.00 51.81 98 LEU D CA 1
ATOM 7039 C C . LEU D 1 98 ? 85.522 74.863 29.727 1.00 50.32 98 LEU D C 1
ATOM 7040 O O . LEU D 1 98 ? 84.367 74.833 30.149 1.00 50.16 98 LEU D O 1
ATOM 7045 N N . GLY D 1 99 ? 85.903 74.311 28.581 1.00 48.72 99 GLY D N 1
ATOM 7046 C CA . GLY D 1 99 ? 85.043 73.437 27.804 1.00 46.87 99 GLY D CA 1
ATOM 7047 C C . GLY D 1 99 ? 85.796 72.164 27.464 1.00 45.83 99 GLY D C 1
ATOM 7048 O O . GLY D 1 99 ? 87.022 72.095 27.614 1.00 45.42 99 GLY D O 1
ATOM 7049 N N . PHE D 1 100 ? 85.064 71.150 27.012 1.00 44.70 100 PHE D N 1
ATOM 7050 C CA . PHE D 1 100 ? 85.675 69.909 26.556 1.00 43.68 100 PHE D CA 1
ATOM 7051 C C . PHE D 1 100 ? 86.310 70.041 25.175 1.00 44.00 100 PHE D C 1
ATOM 7052 O O . PHE D 1 100 ? 87.253 69.314 24.851 1.00 44.06 100 PHE D O 1
ATOM 7060 N N . LEU D 1 101 ? 85.794 70.965 24.369 1.00 44.11 101 LEU D N 1
ATOM 7061 C CA . LEU D 1 101 ? 86.245 71.127 22.986 1.00 44.65 101 LEU D CA 1
ATOM 7062 C C . LEU D 1 101 ? 87.078 72.393 22.774 1.00 45.40 101 LEU D C 1
ATOM 7063 O O . LEU D 1 101 ? 87.698 72.572 21.721 1.00 45.64 101 LEU D O 1
ATOM 7068 N N . THR D 1 102 ? 87.089 73.263 23.779 1.00 46.11 102 THR D N 1
ATOM 7069 C CA . THR D 1 102 ? 87.691 74.590 23.660 1.00 47.18 102 THR D CA 1
ATOM 7070 C C . THR D 1 102 ? 88.733 74.833 24.742 1.00 47.84 102 THR D C 1
ATOM 7071 O O . THR D 1 102 ? 88.409 75.035 25.916 1.00 47.66 102 THR D O 1
ATOM 7075 N N . ASP D 1 103 ? 89.991 74.822 24.323 1.00 49.38 103 ASP D N 1
ATOM 7076 C CA . ASP D 1 103 ? 91.124 74.846 25.248 1.00 51.17 103 ASP D CA 1
ATOM 7077 C C . ASP D 1 103 ? 91.650 76.219 25.620 1.00 51.61 103 ASP D C 1
ATOM 7078 O O . ASP D 1 103 ? 92.004 76.465 26.776 1.00 52.03 103 ASP D O 1
ATOM 7083 N N . LEU D 1 104 ? 91.711 77.108 24.638 1.00 52.32 104 LEU D N 1
ATOM 7084 C CA . LEU D 1 104 ? 92.375 78.388 24.816 1.00 52.87 104 LEU D CA 1
ATOM 7085 C C . LEU D 1 104 ? 91.538 79.362 25.635 1.00 53.42 104 LEU D C 1
ATOM 7086 O O . LEU D 1 104 ? 90.384 79.642 25.304 1.00 53.24 104 LEU D O 1
ATOM 7091 N N . ASP D 1 105 ? 92.132 79.845 26.725 1.00 54.28 105 ASP D N 1
ATOM 7092 C CA . ASP D 1 105 ? 91.632 81.007 27.445 1.00 55.08 105 ASP D CA 1
ATOM 7093 C C . ASP D 1 105 ? 92.185 82.229 26.732 1.00 55.03 105 ASP D C 1
ATOM 7094 O O . ASP D 1 105 ? 93.372 82.250 26.396 1.00 55.08 105 ASP D O 1
ATOM 7099 N N . PRO D 1 106 ? 91.330 83.245 26.491 1.00 55.15 106 PRO D N 1
ATOM 7100 C CA . PRO D 1 106 ? 91.702 84.497 25.782 1.00 54.82 106 PRO D CA 1
ATOM 7101 C C . PRO D 1 106 ? 92.952 85.244 26.292 1.00 54.32 106 PRO D C 1
ATOM 7102 O O . PRO D 1 106 ? 93.627 85.905 25.493 1.00 54.38 106 PRO D O 1
ATOM 7106 N N . ASP D 1 107 ? 93.256 85.148 27.589 1.00 53.58 107 ASP D N 1
ATOM 7107 C CA . ASP D 1 107 ? 94.438 85.825 28.153 1.00 52.84 107 ASP D CA 1
ATOM 7108 C C . ASP D 1 107 ? 95.739 85.092 27.828 1.00 51.97 107 ASP D C 1
ATOM 7109 O O . ASP D 1 107 ? 96.803 85.709 27.750 1.00 51.91 107 ASP D O 1
ATOM 7114 N N . ASN D 1 108 ? 95.637 83.779 27.640 1.00 50.87 108 ASN D N 1
ATOM 7115 C CA . ASN D 1 108 ? 96.784 82.924 27.337 1.00 49.78 108 ASN D CA 1
ATOM 7116 C C . ASN D 1 108 ? 96.769 82.443 25.882 1.00 48.57 108 ASN D C 1
ATOM 7117 O O . ASN D 1 108 ? 97.610 81.636 25.474 1.00 48.46 108 ASN D O 1
ATOM 7122 N N . ALA D 1 109 ? 95.818 82.964 25.105 1.00 47.22 109 ALA D N 1
ATOM 7123 C CA . ALA D 1 109 ? 95.540 82.492 23.744 1.00 45.84 109 ALA D CA 1
ATOM 7124 C C . ALA D 1 109 ? 96.740 82.509 22.795 1.00 44.84 109 ALA D C 1
ATOM 7125 O O . ALA D 1 109 ? 97.035 81.504 22.146 1.00 44.41 109 ALA D O 1
ATOM 7127 N N . LEU D 1 110 ? 97.420 83.652 22.715 1.00 43.73 110 LEU D N 1
ATOM 7128 C CA . LEU D 1 110 ? 98.524 83.831 21.772 1.00 42.49 110 LEU D CA 1
ATOM 7129 C C . LEU D 1 110 ? 99.730 82.981 22.128 1.00 41.72 110 LEU D C 1
ATOM 7130 O O . LEU D 1 110 ? 100.363 82.396 21.249 1.00 41.12 110 LEU D O 1
ATOM 7135 N N . GLN D 1 111 ? 100.036 82.932 23.423 1.00 40.98 111 GLN D N 1
ATOM 7136 C CA . GLN D 1 111 ? 101.127 82.125 23.953 1.00 40.76 111 GLN D CA 1
ATOM 7137 C C . GLN D 1 111 ? 100.968 80.664 23.540 1.00 40.02 111 GLN D C 1
ATOM 7138 O O . GLN D 1 111 ? 101.905 80.053 23.021 1.00 39.58 111 GLN D O 1
ATOM 7144 N N . GLN D 1 112 ? 99.767 80.126 23.746 1.00 39.54 112 GLN D N 1
ATOM 7145 C CA . GLN D 1 112 ? 99.474 78.735 23.416 1.00 39.44 112 GLN D CA 1
ATOM 7146 C C . GLN D 1 112 ? 99.364 78.503 21.907 1.00 38.83 112 GLN D C 1
ATOM 7147 O O . GLN D 1 112 ? 99.889 77.513 21.393 1.00 38.50 112 GLN D O 1
ATOM 7153 N N . LEU D 1 113 ? 98.701 79.419 21.201 1.00 38.24 113 LEU D N 1
ATOM 7154 C CA . LEU D 1 113 ? 98.576 79.307 19.746 1.00 37.99 113 LEU D CA 1
ATOM 7155 C C . LEU D 1 113 ? 99.941 79.352 19.066 1.00 37.77 113 LEU D C 1
ATOM 7156 O O . LEU D 1 113 ? 100.142 78.701 18.040 1.00 37.63 113 LEU D O 1
ATOM 7161 N N . SER D 1 114 ? 100.864 80.123 19.649 1.00 37.50 114 SER D N 1
ATOM 7162 C CA . SER D 1 114 ? 102.250 80.197 19.192 1.00 37.44 114 SER D CA 1
ATOM 7163 C C . SER D 1 114 ? 102.961 78.848 19.278 1.00 37.47 114 SER D C 1
ATOM 7164 O O . SER D 1 114 ? 103.660 78.453 18.343 1.00 37.33 114 SER D O 1
ATOM 7167 N N . ASP D 1 115 ? 102.783 78.160 20.406 1.00 37.60 115 ASP D N 1
ATOM 7168 C CA . ASP D 1 115 ? 103.328 76.819 20.617 1.00 37.98 115 ASP D CA 1
ATOM 7169 C C . ASP D 1 115 ? 102.775 75.836 19.596 1.00 38.04 115 ASP D C 1
ATOM 7170 O O . ASP D 1 115 ? 103.520 75.035 19.032 1.00 38.16 115 ASP D O 1
ATOM 7175 N N . VAL D 1 116 ? 101.461 75.894 19.382 1.00 38.23 116 VAL D N 1
ATOM 7176 C CA . VAL D 1 116 ? 100.766 74.998 18.454 1.00 38.29 116 VAL D CA 1
ATOM 7177 C C . VAL D 1 116 ? 101.307 75.195 17.037 1.00 38.81 116 VAL D C 1
ATOM 7178 O O . VAL D 1 116 ? 101.619 74.227 16.331 1.00 38.51 116 VAL D O 1
ATOM 7182 N N . LEU D 1 117 ? 101.430 76.457 16.639 1.00 39.67 117 LEU D N 1
ATOM 7183 C CA . LEU D 1 117 ? 101.930 76.814 15.310 1.00 40.45 117 LEU D CA 1
ATOM 7184 C C . LEU D 1 117 ? 103.360 76.322 15.055 1.00 41.31 117 LEU D C 1
ATOM 7185 O O . LEU D 1 117 ? 103.751 76.114 13.903 1.00 41.45 117 LEU D O 1
ATOM 7190 N N . GLU D 1 118 ? 104.118 76.114 16.130 1.00 42.36 118 GLU D N 1
ATOM 7191 C CA . GLU D 1 118 ? 105.466 75.549 16.044 1.00 43.70 118 GLU D CA 1
ATOM 7192 C C . GLU D 1 118 ? 105.460 74.018 15.983 1.00 44.34 118 GLU D C 1
ATOM 7193 O O . GLU D 1 118 ? 106.520 73.384 16.024 1.00 44.50 118 GLU D O 1
ATOM 7199 N N . GLY D 1 119 ? 104.267 73.436 15.894 1.00 45.08 119 GLY D N 1
ATOM 7200 C CA . GLY D 1 119 ? 104.104 71.987 15.784 1.00 46.00 119 GLY D CA 1
ATOM 7201 C C . GLY D 1 119 ? 103.884 71.286 17.112 1.00 46.61 119 GLY D C 1
ATOM 7202 O O . GLY D 1 119 ? 103.741 70.064 17.151 1.00 46.89 119 GLY D O 1
ATOM 7203 N N . ARG D 1 120 ? 103.846 72.055 18.198 1.00 47.15 120 ARG D N 1
ATOM 7204 C CA . ARG D 1 120 ? 103.718 71.484 19.540 1.00 47.75 120 ARG D CA 1
ATOM 7205 C C . ARG D 1 120 ? 102.266 71.409 20.030 1.00 47.86 120 ARG D C 1
ATOM 7206 O O . ARG D 1 120 ? 101.756 72.336 20.670 1.00 47.68 120 ARG D O 1
ATOM 7214 N N . TYR D 1 121 ? 101.612 70.293 19.723 1.00 48.08 121 TYR D N 1
ATOM 7215 C CA . TYR D 1 121 ? 100.204 70.097 20.069 1.00 48.49 121 TYR D CA 1
ATOM 7216 C C . TYR D 1 121 ? 99.841 68.624 20.227 1.00 48.76 121 TYR D C 1
ATOM 7217 O O . TYR D 1 121 ? 100.591 67.735 19.819 1.00 48.87 121 TYR D O 1
ATOM 7226 N N . ILE D 1 122 ? 98.678 68.397 20.827 1.00 48.92 122 ILE D N 1
ATOM 7227 C CA . ILE D 1 122 ? 98.113 67.073 21.036 1.00 49.38 122 ILE D CA 1
ATOM 7228 C C . ILE D 1 122 ? 96.902 66.916 20.116 1.00 49.30 122 ILE D C 1
ATOM 7229 O O . ILE D 1 122 ? 96.115 67.844 19.964 1.00 49.23 122 ILE D O 1
ATOM 7234 N N . SER D 1 123 ? 96.771 65.747 19.492 1.00 49.53 123 SER D N 1
ATOM 7235 C CA . SER D 1 123 ? 95.585 65.419 18.696 1.00 49.38 123 SER D CA 1
ATOM 7236 C C . SER D 1 123 ? 94.585 64.593 19.500 1.00 49.09 123 SER D C 1
ATOM 7237 O O . SER D 1 123 ? 94.979 63.758 20.330 1.00 49.35 123 SER D O 1
ATOM 7240 N N . GLU D 1 124 ? 93.296 64.844 19.253 1.00 48.26 124 GLU D N 1
ATOM 7241 C CA . GLU D 1 124 ? 92.190 64.129 19.895 1.00 47.41 124 GLU D CA 1
ATOM 7242 C C . GLU D 1 124 ? 91.049 63.978 18.881 1.00 46.77 124 GLU D C 1
ATOM 7243 O O . GLU D 1 124 ? 90.046 64.703 18.950 1.00 46.92 124 GLU D O 1
ATOM 7249 N N . LYS D 1 125 ? 91.224 63.057 17.926 1.00 45.47 125 LYS D N 1
ATOM 7250 C CA . LYS D 1 125 ? 90.190 62.739 16.926 1.00 44.17 125 LYS D CA 1
ATOM 7251 C C . LYS D 1 125 ? 88.847 62.437 17.593 1.00 42.21 125 LYS D C 1
ATOM 7252 O O . LYS D 1 125 ? 88.778 61.628 18.522 1.00 42.16 125 LYS D O 1
ATOM 7258 N N . ARG D 1 126 ? 87.792 63.096 17.120 1.00 39.93 126 ARG D N 1
ATOM 7259 C CA . ARG D 1 126 ? 86.443 62.881 17.646 1.00 37.60 126 ARG D CA 1
ATOM 7260 C C . ARG D 1 126 ? 85.588 62.338 16.513 1.00 36.21 126 ARG D C 1
ATOM 7261 O O . ARG D 1 126 ? 85.499 62.963 15.447 1.00 35.59 126 ARG D O 1
ATOM 7269 N N . PHE D 1 127 ? 84.978 61.170 16.718 1.00 34.63 127 PHE D N 1
ATOM 7270 C CA . PHE D 1 127 ? 84.143 60.580 15.674 1.00 32.96 127 PHE D CA 1
ATOM 7271 C C . PHE D 1 127 ? 82.702 61.066 15.818 1.00 32.03 127 PHE D C 1
ATOM 7272 O O . PHE D 1 127 ? 82.303 61.554 16.885 1.00 32.77 127 PHE D O 1
ATOM 7280 N N . LEU D 1 128 ? 81.952 60.939 14.732 1.00 30.67 128 LEU D N 1
ATOM 7281 C CA . LEU D 1 128 ? 80.588 61.436 14.607 1.00 29.89 128 LEU D CA 1
ATOM 7282 C C . LEU D 1 128 ? 79.629 60.298 14.295 1.00 29.28 128 LEU D C 1
ATOM 7283 O O . LEU D 1 128 ? 80.056 59.227 13.863 1.00 29.05 128 LEU D O 1
ATOM 7288 N N . LEU D 1 129 ? 78.343 60.534 14.536 1.00 28.26 129 LEU D N 1
ATOM 7289 C CA . LEU D 1 129 ? 77.301 59.580 14.221 1.00 28.47 129 LEU D CA 1
ATOM 7290 C C . LEU D 1 129 ? 76.501 60.055 13.029 1.00 28.67 129 LEU D C 1
ATOM 7291 O O . LEU D 1 129 ? 76.257 61.249 12.866 1.00 28.86 129 LEU D O 1
ATOM 7296 N N . GLU D 1 130 ? 76.106 59.103 12.200 1.00 29.03 130 GLU D N 1
ATOM 7297 C CA . GLU D 1 130 ? 75.236 59.344 11.081 1.00 30.44 130 GLU D CA 1
ATOM 7298 C C . GLU D 1 130 ? 73.910 58.644 11.367 1.00 30.24 130 GLU D C 1
ATOM 7299 O O . GLU D 1 130 ? 73.891 57.464 11.690 1.00 30.48 130 GLU D O 1
ATOM 7305 N N . ALA D 1 131 ? 72.810 59.386 11.269 1.00 30.32 131 ALA D N 1
ATOM 7306 C CA . ALA D 1 131 ? 71.471 58.851 11.490 1.00 29.97 131 ALA D CA 1
ATOM 7307 C C . ALA D 1 131 ? 70.621 58.955 10.218 1.00 30.50 131 ALA D C 1
ATOM 7308 O O . ALA D 1 131 ? 70.407 60.049 9.678 1.00 29.90 131 ALA D O 1
ATOM 7310 N N . GLN D 1 132 ? 70.145 57.807 9.752 1.00 30.20 132 GLN D N 1
ATOM 7311 C CA . GLN D 1 132 ? 69.333 57.743 8.553 1.00 31.66 132 GLN D CA 1
ATOM 7312 C C . GLN D 1 132 ? 67.949 57.279 8.913 1.00 31.61 132 GLN D C 1
ATOM 7313 O O . GLN D 1 132 ? 67.796 56.345 9.688 1.00 31.82 132 GLN D O 1
ATOM 7319 N N . VAL D 1 133 ? 66.946 57.938 8.351 1.00 32.51 133 VAL D N 1
ATOM 7320 C CA . VAL D 1 133 ? 65.585 57.419 8.389 1.00 33.36 133 VAL D CA 1
ATOM 7321 C C . VAL D 1 133 ? 65.339 56.717 7.050 1.00 34.68 133 VAL D C 1
ATOM 7322 O O . VAL D 1 133 ? 65.468 57.331 5.989 1.00 34.65 133 VAL D O 1
ATOM 7326 N N . CYS D 1 134 ? 64.998 55.434 7.108 1.00 36.20 134 CYS D N 1
ATOM 7327 C CA . CYS D 1 134 ? 64.898 54.600 5.905 1.00 38.64 134 CYS D CA 1
ATOM 7328 C C . CYS D 1 134 ? 63.521 53.987 5.749 1.00 39.61 134 CYS D C 1
ATOM 7329 O O . CYS D 1 134 ? 62.890 53.616 6.737 1.00 39.36 134 CYS D O 1
ATOM 7332 N N . GLN D 1 135 ? 63.074 53.893 4.499 1.00 41.49 135 GLN D N 1
ATOM 7333 C CA . GLN D 1 135 ? 61.885 53.127 4.126 1.00 43.44 135 GLN D CA 1
ATOM 7334 C C . GLN D 1 135 ? 62.361 51.958 3.270 1.00 44.25 135 GLN D C 1
ATOM 7335 O O . GLN D 1 135 ? 62.740 52.138 2.105 1.00 44.59 135 GLN D O 1
ATOM 7341 N N . GLN D 1 136 ? 62.343 50.766 3.865 1.00 45.41 136 GLN D N 1
ATOM 7342 C CA . GLN D 1 136 ? 63.066 49.596 3.349 1.00 46.70 136 GLN D CA 1
ATOM 7343 C C . GLN D 1 136 ? 64.529 49.972 3.095 1.00 47.08 136 GLN D C 1
ATOM 7344 O O . GLN D 1 136 ? 65.282 50.239 4.037 1.00 47.03 136 GLN D O 1
ATOM 7350 N N . ASP D 1 137 ? 64.909 50.022 1.819 1.00 47.64 137 ASP D N 1
ATOM 7351 C CA . ASP D 1 137 ? 66.260 50.401 1.425 1.00 48.16 137 ASP D CA 1
ATOM 7352 C C . ASP D 1 137 ? 66.396 51.866 1.007 1.00 47.92 137 ASP D C 1
ATOM 7353 O O . ASP D 1 137 ? 67.514 52.374 0.899 1.00 48.52 137 ASP D O 1
ATOM 7358 N N . ARG D 1 138 ? 65.276 52.549 0.781 1.00 47.25 138 ARG D N 1
ATOM 7359 C CA . ARG D 1 138 ? 65.321 53.966 0.411 1.00 46.70 138 ARG D CA 1
ATOM 7360 C C . ARG D 1 138 ? 65.644 54.851 1.616 1.00 45.72 138 ARG D C 1
ATOM 7361 O O . ARG D 1 138 ? 64.948 54.802 2.628 1.00 45.50 138 ARG D O 1
ATOM 7369 N N . GLN D 1 139 ? 66.703 55.649 1.504 1.00 44.56 139 GLN D N 1
ATOM 7370 C CA . GLN D 1 139 ? 66.977 56.698 2.470 1.00 43.58 139 GLN D CA 1
ATOM 7371 C C . GLN D 1 139 ? 65.978 57.834 2.279 1.00 43.02 139 GLN D C 1
ATOM 7372 O O . GLN D 1 139 ? 65.815 58.344 1.172 1.00 43.41 139 GLN D O 1
ATOM 7378 N N . LYS D 1 140 ? 65.303 58.219 3.356 1.00 42.23 140 LYS D N 1
ATOM 7379 C CA . LYS D 1 140 ? 64.319 59.300 3.303 1.00 41.42 140 LYS D CA 1
ATOM 7380 C C . LYS D 1 140 ? 64.897 60.602 3.847 1.00 40.72 140 LYS D C 1
ATOM 7381 O O . LYS D 1 140 ? 64.656 61.673 3.294 1.00 40.77 140 LYS D O 1
ATOM 7387 N N . ARG D 1 141 ? 65.653 60.490 4.937 1.00 39.79 141 ARG D N 1
ATOM 7388 C CA . ARG D 1 141 ? 66.238 61.631 5.642 1.00 38.75 141 ARG D CA 1
ATOM 7389 C C . ARG D 1 141 ? 67.585 61.228 6.228 1.00 37.74 141 ARG D C 1
ATOM 7390 O O . ARG D 1 141 ? 67.816 60.059 6.504 1.00 37.47 141 ARG D O 1
ATOM 7398 N N . ILE D 1 142 ? 68.467 62.204 6.413 1.00 36.79 142 ILE D N 1
ATOM 7399 C CA . ILE D 1 142 ? 69.781 61.960 7.005 1.00 36.29 142 ILE D CA 1
ATOM 7400 C C . ILE D 1 142 ? 70.268 63.174 7.810 1.00 35.38 142 ILE D C 1
ATOM 7401 O O . ILE D 1 142 ? 70.037 64.320 7.424 1.00 35.06 142 ILE D O 1
ATOM 7406 N N . SER D 1 143 ? 70.916 62.911 8.942 1.00 34.56 143 SER D N 1
ATOM 7407 C CA . SER D 1 143 ? 71.611 63.949 9.691 1.00 34.22 143 SER D CA 1
ATOM 7408 C C . SER D 1 143 ? 72.866 63.364 10.345 1.00 33.72 143 SER D C 1
ATOM 7409 O O . SER D 1 143 ? 73.094 62.151 10.314 1.00 33.75 143 SER D O 1
ATOM 7412 N N . THR D 1 144 ? 73.700 64.225 10.910 1.00 32.99 144 THR D N 1
ATOM 7413 C CA . THR D 1 144 ? 74.883 63.762 11.620 1.00 32.01 144 THR D CA 1
ATOM 7414 C C . THR D 1 144 ? 74.941 64.428 12.984 1.00 31.04 144 THR D C 1
ATOM 7415 O O . THR D 1 144 ? 74.308 65.467 13.212 1.00 30.82 144 THR D O 1
ATOM 7419 N N . ALA D 1 145 ? 75.715 63.832 13.884 1.00 29.86 145 ALA D N 1
ATOM 7420 C CA . ALA D 1 145 ? 75.803 64.301 15.256 1.00 29.18 145 ALA D CA 1
ATOM 7421 C C . ALA D 1 145 ? 77.212 64.127 15.795 1.00 29.09 145 ALA D C 1
ATOM 7422 O O . ALA D 1 145 ? 77.797 63.045 15.688 1.00 29.07 145 ALA D O 1
ATOM 7424 N N . ILE D 1 146 ? 77.774 65.177 16.381 1.00 28.49 146 ILE D N 1
ATOM 7425 C CA . ILE D 1 146 ? 79.009 64.982 17.138 1.00 28.32 146 ILE D CA 1
ATOM 7426 C C . ILE D 1 146 ? 78.722 64.621 18.609 1.00 27.76 146 ILE D C 1
ATOM 7427 O O . ILE D 1 146 ? 79.553 63.993 19.270 1.00 27.41 146 ILE D O 1
ATOM 7432 N N . ASN D 1 147 ? 77.552 65.014 19.117 1.00 27.33 147 ASN D N 1
ATOM 7433 C CA . ASN D 1 147 ? 77.186 64.700 20.513 1.00 26.76 147 ASN D CA 1
ATOM 7434 C C . ASN D 1 147 ? 76.320 63.446 20.610 1.00 26.27 147 ASN D C 1
ATOM 7435 O O . ASN D 1 147 ? 76.771 62.414 21.111 1.00 25.78 147 ASN D O 1
ATOM 7440 N N . GLU D 1 148 ? 75.071 63.549 20.155 1.00 25.31 148 GLU D N 1
ATOM 7441 C CA . GLU D 1 148 ? 74.112 62.446 20.289 1.00 25.27 148 GLU D CA 1
ATOM 7442 C C . GLU D 1 148 ? 72.982 62.494 19.281 1.00 24.88 148 GLU D C 1
ATOM 7443 O O . GLU D 1 148 ? 72.646 63.551 18.738 1.00 24.61 148 GLU D O 1
ATOM 7449 N N . VAL D 1 149 ? 72.375 61.330 19.091 1.00 25.16 149 VAL D N 1
ATOM 7450 C CA . VAL D 1 149 ? 71.122 61.177 18.394 1.00 24.93 149 VAL D CA 1
ATOM 7451 C C . VAL D 1 149 ? 70.093 60.772 19.452 1.00 25.18 149 VAL D C 1
ATOM 7452 O O . VAL D 1 149 ? 70.344 59.859 20.230 1.00 24.67 149 VAL D O 1
ATOM 7456 N N . VAL D 1 150 ? 68.939 61.442 19.472 1.00 24.63 150 VAL D N 1
ATOM 7457 C CA . VAL D 1 150 ? 67.891 61.135 20.447 1.00 24.60 150 VAL D CA 1
ATOM 7458 C C . VAL D 1 150 ? 66.612 60.728 19.732 1.00 24.84 150 VAL D C 1
ATOM 7459 O O . VAL D 1 150 ? 66.081 61.505 18.928 1.00 24.82 150 VAL D O 1
ATOM 7463 N N . LEU D 1 151 ? 66.143 59.509 20.012 1.00 24.52 151 LEU D N 1
ATOM 7464 C CA . LEU D 1 151 ? 64.821 59.050 19.569 1.00 24.94 151 LEU D CA 1
ATOM 7465 C C . LEU D 1 151 ? 63.796 59.486 20.609 1.00 25.49 151 LEU D C 1
ATOM 7466 O O . LEU D 1 151 ? 63.986 59.271 21.800 1.00 24.42 151 LEU D O 1
ATOM 7471 N N . HIS D 1 152 ? 62.720 60.122 20.165 1.00 26.89 152 HIS D N 1
ATOM 7472 C CA . HIS D 1 152 ? 61.706 60.618 21.092 1.00 28.88 152 HIS D CA 1
ATOM 7473 C C . HIS D 1 152 ? 60.375 60.788 20.375 1.00 29.63 152 HIS D C 1
ATOM 7474 O O . HIS D 1 152 ? 60.355 60.896 19.148 1.00 29.23 152 HIS D O 1
ATOM 7481 N N . PRO D 1 153 ? 59.258 60.805 21.136 1.00 30.94 153 PRO D N 1
ATOM 7482 C CA . PRO D 1 153 ? 57.967 61.093 20.513 1.00 32.41 153 PRO D CA 1
ATOM 7483 C C . PRO D 1 153 ? 57.911 62.544 20.081 1.00 34.14 153 PRO D C 1
ATOM 7484 O O . PRO D 1 153 ? 58.750 63.347 20.503 1.00 33.75 153 PRO D O 1
ATOM 7488 N N . GLY D 1 154 ? 56.935 62.864 19.240 1.00 36.59 154 GLY D N 1
ATOM 7489 C CA . GLY D 1 154 ? 56.701 64.232 18.788 1.00 39.54 154 GLY D CA 1
ATOM 7490 C C . GLY D 1 154 ? 56.364 65.144 19.949 1.00 41.59 154 GLY D C 1
ATOM 7491 O O . GLY D 1 154 ? 56.922 66.230 20.069 1.00 42.36 154 GLY D O 1
ATOM 7492 N N . LYS D 1 155 ? 55.456 64.690 20.806 1.00 43.48 155 LYS D N 1
ATOM 7493 C CA . LYS D 1 155 ? 55.087 65.409 22.030 1.00 45.64 155 LYS D CA 1
ATOM 7494 C C . LYS D 1 155 ? 55.609 64.658 23.252 1.00 46.53 155 LYS D C 1
ATOM 7495 O O . LYS D 1 155 ? 55.443 63.439 23.359 1.00 47.22 155 LYS D O 1
ATOM 7501 N N . VAL D 1 156 ? 56.240 65.387 24.172 1.00 47.52 156 VAL D N 1
ATOM 7502 C CA . VAL D 1 156 ? 57.142 64.769 25.161 1.00 48.13 156 VAL D CA 1
ATOM 7503 C C . VAL D 1 156 ? 56.487 64.103 26.388 1.00 48.55 156 VAL D C 1
ATOM 7504 O O . VAL D 1 156 ? 55.309 64.336 26.677 1.00 48.44 156 VAL D O 1
ATOM 7508 N N . ALA D 1 157 ? 57.293 63.280 27.081 1.00 48.73 157 ALA D N 1
ATOM 7509 C CA . ALA D 1 157 ? 56.914 62.475 28.274 1.00 48.96 157 ALA D CA 1
ATOM 7510 C C . ALA D 1 157 ? 55.925 61.316 28.029 1.00 48.98 157 ALA D C 1
ATOM 7511 O O . ALA D 1 157 ? 55.698 60.482 28.925 1.00 49.13 157 ALA D O 1
ATOM 7513 N N . HIS D 1 158 ? 55.367 61.257 26.816 1.00 48.50 158 HIS D N 1
ATOM 7514 C CA . HIS D 1 158 ? 54.521 60.142 26.373 1.00 47.79 158 HIS D CA 1
ATOM 7515 C C . HIS D 1 158 ? 55.390 58.930 26.051 1.00 46.54 158 HIS D C 1
ATOM 7516 O O . HIS D 1 158 ? 56.463 59.083 25.471 1.00 46.90 158 HIS D O 1
ATOM 7523 N N . MET D 1 159 ? 54.935 57.736 26.436 1.00 44.95 159 MET D N 1
ATOM 7524 C CA . MET D 1 159 ? 55.734 56.508 26.291 1.00 43.81 159 MET D CA 1
ATOM 7525 C C . MET D 1 159 ? 55.759 56.009 24.838 1.00 41.48 159 MET D C 1
ATOM 7526 O O . MET D 1 159 ? 54.764 56.132 24.121 1.00 41.24 159 MET D O 1
ATOM 7531 N N . ILE D 1 160 ? 56.909 55.488 24.403 1.00 38.66 160 ILE D N 1
ATOM 7532 C CA . ILE D 1 160 ? 57.059 54.897 23.073 1.00 36.43 160 ILE D CA 1
ATOM 7533 C C . ILE D 1 160 ? 57.688 53.498 23.122 1.00 35.14 160 ILE D C 1
ATOM 7534 O O . ILE D 1 160 ? 58.406 53.169 24.065 1.00 34.27 160 ILE D O 1
ATOM 7539 N N . GLU D 1 161 ? 57.409 52.680 22.107 1.00 33.29 161 GLU D N 1
ATOM 7540 C CA . GLU D 1 161 ? 57.970 51.326 22.027 1.00 32.84 161 GLU D CA 1
ATOM 7541 C C . GLU D 1 161 ? 58.855 51.188 20.800 1.00 30.99 161 GLU D C 1
ATOM 7542 O O . GLU D 1 161 ? 58.510 51.670 19.715 1.00 30.05 161 GLU D O 1
ATOM 7548 N N . PHE D 1 162 ? 59.985 50.507 20.971 1.00 29.34 162 PHE D N 1
ATOM 7549 C CA . PHE D 1 162 ? 60.923 50.287 19.869 1.00 27.84 162 PHE D CA 1
ATOM 7550 C C . PHE D 1 162 ? 61.727 49.016 20.080 1.00 27.01 162 PHE D C 1
ATOM 7551 O O . PHE D 1 162 ? 61.910 48.574 21.212 1.00 26.41 162 PHE D O 1
ATOM 7559 N N . GLU D 1 163 ? 62.182 48.438 18.973 1.00 26.26 163 GLU D N 1
ATOM 7560 C CA . GLU D 1 163 ? 63.109 47.316 18.976 1.00 26.60 163 GLU D CA 1
ATOM 7561 C C . GLU D 1 163 ? 64.483 47.818 18.577 1.00 25.90 163 GLU D C 1
ATOM 7562 O O . GLU D 1 163 ? 64.626 48.584 17.621 1.00 26.07 163 GLU D O 1
ATOM 7568 N N . VAL D 1 164 ? 65.489 47.382 19.311 1.00 25.49 164 VAL D N 1
ATOM 7569 C CA . VAL D 1 164 ? 66.876 47.708 18.988 1.00 25.25 164 VAL D CA 1
ATOM 7570 C C . VAL D 1 164 ? 67.565 46.499 18.380 1.00 25.40 164 VAL D C 1
ATOM 7571 O O . VAL D 1 164 ? 67.540 45.408 18.945 1.00 25.30 164 VAL D O 1
ATOM 7575 N N . TYR D 1 165 ? 68.138 46.704 17.200 1.00 25.92 165 TYR D N 1
ATOM 7576 C CA . TYR D 1 165 ? 68.950 45.709 16.516 1.00 26.33 165 TYR D CA 1
ATOM 7577 C C . TYR D 1 165 ? 70.380 46.215 16.500 1.00 26.16 165 TYR D C 1
ATOM 7578 O O . TYR D 1 165 ? 70.639 47.355 16.111 1.00 25.99 165 TYR D O 1
ATOM 7587 N N . ILE D 1 166 ? 71.310 45.371 16.921 1.00 26.44 166 ILE D N 1
ATOM 7588 C CA . ILE D 1 166 ? 72.734 45.731 16.839 1.00 26.77 166 ILE D CA 1
ATOM 7589 C C . ILE D 1 166 ? 73.398 44.849 15.797 1.00 27.01 166 ILE D C 1
ATOM 7590 O O . ILE D 1 166 ? 73.308 43.635 15.875 1.00 26.51 166 ILE D O 1
ATOM 7595 N N . ASP D 1 167 ? 74.058 45.467 14.819 1.00 27.55 167 ASP D N 1
ATOM 7596 C CA . ASP D 1 167 ? 74.659 44.731 13.699 1.00 29.13 167 ASP D CA 1
ATOM 7597 C C . ASP D 1 167 ? 73.654 43.760 13.066 1.00 29.97 167 ASP D C 1
ATOM 7598 O O . ASP D 1 167 ? 73.977 42.603 12.776 1.00 29.48 167 ASP D O 1
ATOM 7603 N N . GLU D 1 168 ? 72.430 44.264 12.894 1.00 31.16 168 GLU D N 1
ATOM 7604 C CA . GLU D 1 168 ? 71.313 43.557 12.259 1.00 33.02 168 GLU D CA 1
ATOM 7605 C C . GLU D 1 168 ? 70.772 42.354 13.042 1.00 33.07 168 GLU D C 1
ATOM 7606 O O . GLU D 1 168 ? 69.981 41.581 12.513 1.00 33.84 168 GLU D O 1
ATOM 7612 N N . THR D 1 169 ? 71.178 42.219 14.302 1.00 32.54 169 THR D N 1
ATOM 7613 C CA . THR D 1 169 ? 70.716 41.139 15.166 1.00 32.43 169 THR D CA 1
ATOM 7614 C C . THR D 1 169 ? 69.833 41.750 16.236 1.00 31.29 169 THR D C 1
ATOM 7615 O O . THR D 1 169 ? 70.224 42.730 16.881 1.00 30.51 169 THR D O 1
ATOM 7619 N N . PHE D 1 170 ? 68.639 41.187 16.428 1.00 30.25 170 PHE D N 1
ATOM 7620 C CA . PHE D 1 170 ? 67.758 41.688 17.478 1.00 29.35 170 PHE D CA 1
ATOM 7621 C C . PHE D 1 170 ? 68.468 41.637 18.823 1.00 29.18 170 PHE D C 1
ATOM 7622 O O . PHE D 1 170 ? 69.009 40.600 19.200 1.00 29.45 170 PHE D O 1
ATOM 7630 N N . ALA D 1 171 ? 68.473 42.763 19.529 1.00 28.80 171 ALA D N 1
ATOM 7631 C CA . ALA D 1 171 ? 69.123 42.869 20.831 1.00 28.90 171 ALA D CA 1
ATOM 7632 C C . ALA D 1 171 ? 68.108 42.892 21.961 1.00 29.13 171 ALA D C 1
ATOM 7633 O O . ALA D 1 171 ? 68.146 42.044 22.852 1.00 29.58 171 ALA D O 1
ATOM 7635 N N . PHE D 1 172 ? 67.197 43.863 21.923 1.00 28.89 172 PHE D N 1
ATOM 7636 C CA . PHE D 1 172 ? 66.160 43.987 22.933 1.00 28.67 172 PHE D CA 1
ATOM 7637 C C . PHE D 1 172 ? 65.128 45.010 22.478 1.00 28.52 172 PHE D C 1
ATOM 7638 O O . PHE D 1 172 ? 65.345 45.748 21.517 1.00 27.27 172 PHE D O 1
ATOM 7646 N N . SER D 1 173 ? 63.990 45.023 23.161 1.00 28.79 173 SER D N 1
ATOM 7647 C CA . SER D 1 173 ? 62.990 46.053 22.954 1.00 28.80 173 SER D CA 1
ATOM 7648 C C . SER D 1 173 ? 62.824 46.876 24.242 1.00 29.45 173 SER D C 1
ATOM 7649 O O . SER D 1 173 ? 63.329 46.500 25.315 1.00 28.99 173 SER D O 1
ATOM 7652 N N . GLN D 1 174 ? 62.114 47.991 24.128 1.00 29.29 174 GLN D N 1
ATOM 7653 C CA . GLN D 1 174 ? 61.973 48.909 25.232 1.00 30.16 174 GLN D CA 1
ATOM 7654 C C . GLN D 1 174 ? 60.711 49.746 25.096 1.00 29.20 174 GLN D C 1
ATOM 7655 O O . GLN D 1 174 ? 60.318 50.126 23.991 1.00 29.10 174 GLN D O 1
ATOM 7661 N N . ARG D 1 175 ? 60.071 49.999 26.234 1.00 28.94 175 ARG D N 1
ATOM 7662 C CA . ARG D 1 175 ? 59.013 50.992 26.370 1.00 28.68 175 ARG D CA 1
ATOM 7663 C C . ARG D 1 175 ? 59.586 52.114 27.223 1.00 27.85 175 ARG D C 1
ATOM 7664 O O . ARG D 1 175 ? 59.944 51.886 28.387 1.00 27.27 175 ARG D O 1
ATOM 7672 N N . SER D 1 176 ? 59.697 53.317 26.666 1.00 26.94 176 SER D N 1
ATOM 7673 C CA . SER D 1 176 ? 60.348 54.414 27.406 1.00 26.05 176 SER D CA 1
ATOM 7674 C C . SER D 1 176 ? 59.915 55.783 26.890 1.00 25.63 176 SER D C 1
ATOM 7675 O O . SER D 1 176 ? 59.072 55.876 26.010 1.00 25.45 176 SER D O 1
ATOM 7678 N N . ASP D 1 177 ? 60.496 56.839 27.449 1.00 25.93 177 ASP D N 1
ATOM 7679 C CA . ASP D 1 177 ? 60.330 58.186 26.899 1.00 25.80 177 ASP D CA 1
ATOM 7680 C C . ASP D 1 177 ? 61.211 58.395 25.657 1.00 25.20 177 ASP D C 1
ATOM 7681 O O . ASP D 1 177 ? 61.093 59.413 24.992 1.00 25.43 177 ASP D O 1
ATOM 7686 N N . GLY D 1 178 ? 62.110 57.447 25.388 1.00 24.36 178 GLY D N 1
ATOM 7687 C CA . GLY D 1 178 ? 63.012 57.527 24.236 1.00 24.58 178 GLY D CA 1
ATOM 7688 C C . GLY D 1 178 ? 64.393 56.948 24.498 1.00 24.30 178 GLY D C 1
ATOM 7689 O O . GLY D 1 178 ? 64.621 56.217 25.485 1.00 24.88 178 GLY D O 1
ATOM 7690 N N . LEU D 1 179 ? 65.329 57.293 23.627 1.00 23.85 179 LEU D N 1
ATOM 7691 C CA . LEU D 1 179 ? 66.645 56.701 23.650 1.00 23.74 179 LEU D CA 1
ATOM 7692 C C . LEU D 1 179 ? 67.689 57.691 23.169 1.00 23.95 179 LEU D C 1
ATOM 7693 O O . LEU D 1 179 ? 67.505 58.343 22.131 1.00 24.25 179 LEU D O 1
ATOM 7698 N N . ILE D 1 180 ? 68.792 57.760 23.914 1.00 23.38 180 ILE D N 1
ATOM 7699 C CA . ILE D 1 180 ? 69.946 58.589 23.582 1.00 23.42 180 ILE D CA 1
ATOM 7700 C C . ILE D 1 180 ? 71.077 57.687 23.095 1.00 23.88 180 ILE D C 1
ATOM 7701 O O . ILE D 1 180 ? 71.459 56.741 23.779 1.00 24.32 180 ILE D O 1
ATOM 7706 N N . ILE D 1 181 ? 71.592 57.973 21.904 1.00 23.57 181 ILE D N 1
ATOM 7707 C CA . ILE D 1 181 ? 72.746 57.265 21.371 1.00 23.33 181 ILE D CA 1
ATOM 7708 C C . ILE D 1 181 ? 73.851 58.320 21.276 1.00 23.64 181 ILE D C 1
ATOM 7709 O O . ILE D 1 181 ? 73.752 59.271 20.498 1.00 22.77 181 ILE D O 1
ATOM 7714 N N . SER D 1 182 ? 74.889 58.155 22.081 1.00 23.24 182 SER D N 1
ATOM 7715 C CA . SER D 1 182 ? 75.863 59.211 22.265 1.00 25.01 182 SER D CA 1
ATOM 7716 C C . SER D 1 182 ? 77.275 58.761 21.873 1.00 24.69 182 SER D C 1
ATOM 7717 O O . SER D 1 182 ? 77.645 57.597 22.086 1.00 24.39 182 SER D O 1
ATOM 7720 N N . THR D 1 183 ? 78.059 59.687 21.312 1.00 24.53 183 THR D N 1
ATOM 7721 C CA . THR D 1 183 ? 79.491 59.492 21.105 1.00 23.56 183 THR D CA 1
ATOM 7722 C C . THR D 1 183 ? 80.184 59.744 22.457 1.00 24.43 183 THR D C 1
ATOM 7723 O O . THR D 1 183 ? 79.523 60.185 23.390 1.00 23.76 183 THR D O 1
ATOM 7727 N N . PRO D 1 184 ? 81.502 59.450 22.571 1.00 24.60 184 PRO D N 1
ATOM 7728 C CA . PRO D 1 184 ? 82.296 59.909 23.718 1.00 25.20 184 PRO D CA 1
ATOM 7729 C C . PRO D 1 184 ? 82.217 61.422 23.967 1.00 25.27 184 PRO D C 1
ATOM 7730 O O . PRO D 1 184 ? 82.141 61.835 25.119 1.00 25.47 184 PRO D O 1
ATOM 7734 N N . THR D 1 185 ? 82.229 62.220 22.895 1.00 25.87 185 THR D N 1
ATOM 7735 C CA . THR D 1 185 ? 82.056 63.671 22.975 1.00 25.53 185 THR D CA 1
ATOM 7736 C C . THR D 1 185 ? 80.717 64.000 23.644 1.00 25.31 185 THR D C 1
ATOM 7737 O O . THR D 1 185 ? 80.663 64.816 24.560 1.00 24.68 185 THR D O 1
ATOM 7741 N N . GLY D 1 186 ? 79.642 63.348 23.200 1.00 24.15 186 GLY D N 1
ATOM 7742 C CA . GLY D 1 186 ? 78.331 63.583 23.778 1.00 24.08 186 GLY D CA 1
ATOM 7743 C C . GLY D 1 186 ? 78.106 63.021 25.165 1.00 23.77 186 GLY D C 1
ATOM 7744 O O . GLY D 1 186 ? 77.085 63.334 25.779 1.00 23.40 186 GLY D O 1
ATOM 7745 N N . SER D 1 187 ? 79.022 62.176 25.658 1.00 23.77 187 SER D N 1
ATOM 7746 C CA . SER D 1 187 ? 78.778 61.422 26.918 1.00 23.65 187 SER D CA 1
ATOM 7747 C C . SER D 1 187 ? 78.767 62.301 28.158 1.00 24.33 187 SER D C 1
ATOM 7748 O O . SER D 1 187 ? 78.287 61.893 29.209 1.00 24.75 187 SER D O 1
ATOM 7751 N N . THR D 1 188 ? 79.283 63.522 28.033 1.00 25.19 188 THR D N 1
ATOM 7752 C CA . THR D 1 188 ? 79.322 64.443 29.163 1.00 25.40 188 THR D CA 1
ATOM 7753 C C . THR D 1 188 ? 78.191 65.484 29.045 1.00 25.58 188 THR D C 1
ATOM 7754 O O . THR D 1 188 ? 78.068 66.374 29.893 1.00 26.22 188 THR D O 1
ATOM 7758 N N . ALA D 1 189 ? 77.365 65.345 28.012 1.00 24.57 189 ALA D N 1
ATOM 7759 C CA . ALA D 1 189 ? 76.296 66.311 27.715 1.00 24.34 189 ALA D CA 1
ATOM 7760 C C . ALA D 1 189 ? 74.948 65.733 28.147 1.00 23.88 189 ALA D C 1
ATOM 7761 O O . ALA D 1 189 ? 74.820 65.233 29.270 1.00 23.50 189 ALA D O 1
ATOM 7763 N N . TYR D 1 190 ? 73.954 65.763 27.261 1.00 23.64 190 TYR D N 1
ATOM 7764 C CA . TYR D 1 190 ? 72.590 65.242 27.565 1.00 23.63 190 TYR D CA 1
ATOM 7765 C C . TYR D 1 190 ? 72.607 63.821 28.138 1.00 23.27 190 TYR D C 1
ATOM 7766 O O . TYR D 1 190 ? 71.927 63.528 29.114 1.00 22.88 190 TYR D O 1
ATOM 7775 N N . SER D 1 191 ? 73.404 62.954 27.524 1.00 23.12 191 SER D N 1
ATOM 7776 C CA . SER D 1 191 ? 73.590 61.575 27.963 1.00 23.51 191 SER D CA 1
ATOM 7777 C C . SER D 1 191 ? 73.941 61.513 29.461 1.00 23.40 191 SER D C 1
ATOM 7778 O O . SER D 1 191 ? 73.440 60.662 30.198 1.00 22.58 191 SER D O 1
ATOM 7781 N N . LEU D 1 192 ? 74.798 62.429 29.897 1.00 23.48 192 LEU D N 1
ATOM 7782 C CA . LEU D 1 192 ? 75.262 62.415 31.279 1.00 24.51 192 LEU D CA 1
ATOM 7783 C C . LEU D 1 192 ? 74.102 62.805 32.189 1.00 24.60 192 LEU D C 1
ATOM 7784 O O . LEU D 1 192 ? 73.912 62.177 33.206 1.00 25.33 192 LEU D O 1
ATOM 7789 N N . SER D 1 193 ? 73.308 63.797 31.779 1.00 24.64 193 SER D N 1
ATOM 7790 C CA . SER D 1 193 ? 72.144 64.226 32.558 1.00 25.58 193 SER D CA 1
ATOM 7791 C C . SER D 1 193 ? 71.058 63.134 32.624 1.00 25.43 193 SER D C 1
ATOM 7792 O O . SER D 1 193 ? 70.251 63.120 33.557 1.00 24.88 193 SER D O 1
ATOM 7795 N N . ALA D 1 194 ? 71.065 62.203 31.662 1.00 24.72 194 ALA D N 1
ATOM 7796 C CA . ALA D 1 194 ? 70.136 61.066 31.678 1.00 25.59 194 ALA D CA 1
ATOM 7797 C C . ALA D 1 194 ? 70.676 59.822 32.385 1.00 25.76 194 ALA D C 1
ATOM 7798 O O . ALA D 1 194 ? 70.066 58.760 32.299 1.00 27.57 194 ALA D O 1
ATOM 7800 N N . GLY D 1 195 ? 71.834 59.933 33.033 1.00 25.85 195 GLY D N 1
ATOM 7801 C CA . GLY D 1 195 ? 72.428 58.820 33.780 1.00 25.18 195 GLY D CA 1
ATOM 7802 C C . GLY D 1 195 ? 73.413 57.942 33.033 1.00 24.95 195 GLY D C 1
ATOM 7803 O O . GLY D 1 195 ? 73.752 56.853 33.497 1.00 24.55 195 GLY D O 1
ATOM 7804 N N . GLY D 1 196 ? 73.891 58.409 31.884 1.00 24.08 196 GLY D N 1
ATOM 7805 C CA . GLY D 1 196 ? 74.847 57.632 31.096 1.00 23.79 196 GLY D CA 1
ATOM 7806 C C . GLY D 1 196 ? 76.249 57.662 31.700 1.00 23.52 196 GLY D C 1
ATOM 7807 O O . GLY D 1 196 ? 76.540 58.511 32.555 1.00 24.16 196 GLY D O 1
ATOM 7808 N N . PRO D 1 197 ? 77.140 56.758 31.240 1.00 23.50 197 PRO D N 1
ATOM 7809 C CA . PRO D 1 197 ? 78.528 56.813 31.722 1.00 23.30 197 PRO D CA 1
ATOM 7810 C C . PRO D 1 197 ? 79.346 57.823 30.928 1.00 23.13 197 PRO D C 1
ATOM 7811 O O . PRO D 1 197 ? 78.992 58.152 29.786 1.00 23.46 197 PRO D O 1
ATOM 7815 N N . ILE D 1 198 ? 80.457 58.267 31.507 1.00 23.52 198 ILE D N 1
ATOM 7816 C CA . ILE D 1 198 ? 81.450 59.091 30.788 1.00 23.46 198 ILE D CA 1
ATOM 7817 C C . ILE D 1 198 ? 82.379 58.188 29.963 1.00 23.66 198 ILE D C 1
ATOM 7818 O O . ILE D 1 198 ? 82.933 57.233 30.504 1.00 23.18 198 ILE D O 1
ATOM 7823 N N . LEU D 1 199 ? 82.517 58.478 28.667 1.00 23.34 199 LEU D N 1
ATOM 7824 C CA . LEU D 1 199 ? 83.455 57.777 27.789 1.00 24.60 199 LEU D CA 1
ATOM 7825 C C . LEU D 1 199 ? 84.597 58.719 27.420 1.00 25.40 199 LEU D C 1
ATOM 7826 O O . LEU D 1 199 ? 84.361 59.856 27.005 1.00 23.71 199 LEU D O 1
ATOM 7831 N N . THR D 1 200 ? 85.829 58.229 27.537 1.00 25.92 200 THR D N 1
ATOM 7832 C CA . THR D 1 200 ? 86.990 59.055 27.232 1.00 27.22 200 THR D CA 1
ATOM 7833 C C . THR D 1 200 ? 86.945 59.380 25.733 1.00 28.12 200 THR D C 1
ATOM 7834 O O . THR D 1 200 ? 86.549 58.525 24.927 1.00 27.80 200 THR D O 1
ATOM 7838 N N . PRO D 1 201 ? 87.315 60.621 25.362 1.00 29.07 201 PRO D N 1
ATOM 7839 C CA . PRO D 1 201 ? 87.036 61.229 24.055 1.00 30.61 201 PRO D CA 1
ATOM 7840 C C . PRO D 1 201 ? 87.370 60.448 22.799 1.00 31.87 201 PRO D C 1
ATOM 7841 O O . PRO D 1 201 ? 86.699 60.638 21.771 1.00 33.29 201 PRO D O 1
ATOM 7845 N N . SER D 1 202 ? 88.394 59.610 22.831 1.00 32.54 202 SER D N 1
ATOM 7846 C CA . SER D 1 202 ? 88.742 58.912 21.609 1.00 33.28 202 SER D CA 1
ATOM 7847 C C . SER D 1 202 ? 88.385 57.427 21.631 1.00 33.30 202 SER D C 1
ATOM 7848 O O . SER D 1 202 ? 88.768 56.692 20.716 1.00 33.38 202 SER D O 1
ATOM 7851 N N . LEU D 1 203 ? 87.638 56.996 22.659 1.00 32.35 203 LEU D N 1
ATOM 7852 C CA . LEU D 1 203 ? 87.224 55.600 22.785 1.00 31.19 203 LEU D CA 1
ATOM 7853 C C . LEU D 1 203 ? 86.442 55.208 21.542 1.00 30.29 203 LEU D C 1
ATOM 7854 O O . LEU D 1 203 ? 85.655 56.007 21.038 1.00 30.54 203 LEU D O 1
ATOM 7859 N N . ASP D 1 204 ? 86.662 53.990 21.050 1.00 29.30 204 ASP D N 1
ATOM 7860 C CA . ASP D 1 204 ? 85.930 53.458 19.899 1.00 28.83 204 ASP D CA 1
ATOM 7861 C C . ASP D 1 204 ? 84.637 52.779 20.377 1.00 27.66 204 ASP D C 1
ATOM 7862 O O . ASP D 1 204 ? 84.444 51.567 20.229 1.00 26.21 204 ASP D O 1
ATOM 7867 N N . ALA D 1 205 ? 83.768 53.599 20.961 1.00 27.07 205 ALA D N 1
ATOM 7868 C CA . ALA D 1 205 ? 82.541 53.148 21.598 1.00 26.64 205 ALA D CA 1
ATOM 7869 C C . ALA D 1 205 ? 81.412 54.159 21.415 1.00 26.40 205 ALA D C 1
ATOM 7870 O O . ALA D 1 205 ? 81.658 55.346 21.223 1.00 26.65 205 ALA D O 1
ATOM 7872 N N . ILE D 1 206 ? 80.188 53.643 21.500 1.00 26.45 206 ILE D N 1
ATOM 7873 C CA . ILE D 1 206 ? 78.940 54.391 21.418 1.00 27.03 206 ILE D CA 1
ATOM 7874 C C . ILE D 1 206 ? 78.129 53.903 22.613 1.00 27.10 206 ILE D C 1
ATOM 7875 O O . ILE D 1 206 ? 78.162 52.706 22.937 1.00 26.23 206 ILE D O 1
ATOM 7880 N N . THR D 1 207 ? 77.412 54.812 23.281 1.00 27.01 207 THR D N 1
ATOM 7881 C CA . THR D 1 207 ? 76.561 54.421 24.406 1.00 27.87 207 THR D CA 1
ATOM 7882 C C . THR D 1 207 ? 75.089 54.625 24.091 1.00 26.76 207 THR D C 1
ATOM 7883 O O . THR D 1 207 ? 74.711 55.629 23.500 1.00 26.29 207 THR D O 1
ATOM 7887 N N . LEU D 1 208 ? 74.278 53.650 24.488 1.00 26.34 208 LEU D N 1
ATOM 7888 C CA . LEU D 1 208 ? 72.819 53.708 24.342 1.00 26.38 208 LEU D CA 1
ATOM 7889 C C . LEU D 1 208 ? 72.252 53.892 25.742 1.00 26.18 208 LEU D C 1
ATOM 7890 O O . LEU D 1 208 ? 72.465 53.046 26.621 1.00 25.95 208 LEU D O 1
ATOM 7895 N N . VAL D 1 209 ? 71.553 55.006 25.945 1.00 25.75 209 VAL D N 1
ATOM 7896 C CA . VAL D 1 209 ? 71.090 55.424 27.271 1.00 25.19 209 VAL D CA 1
ATOM 7897 C C . VAL D 1 209 ? 69.564 55.570 27.238 1.00 24.80 209 VAL D C 1
ATOM 7898 O O . VAL D 1 209 ? 69.047 56.425 26.529 1.00 25.77 209 VAL D O 1
ATOM 7902 N N . PRO D 1 210 ? 68.832 54.729 27.985 1.00 24.87 210 PRO D N 1
ATOM 7903 C CA . PRO D 1 210 ? 67.365 54.836 27.916 1.00 24.51 210 PRO D CA 1
ATOM 7904 C C . PRO D 1 210 ? 66.842 56.068 28.664 1.00 24.28 210 PRO D C 1
ATOM 7905 O O . PRO D 1 210 ? 67.454 56.496 29.641 1.00 24.09 210 PRO D O 1
ATOM 7909 N N . MET D 1 211 ? 65.714 56.599 28.213 1.00 22.85 211 MET D N 1
ATOM 7910 C CA . MET D 1 211 ? 65.084 57.744 28.837 1.00 22.81 211 MET D CA 1
ATOM 7911 C C . MET D 1 211 ? 63.861 57.240 29.584 1.00 22.63 211 MET D C 1
ATOM 7912 O O . MET D 1 211 ? 62.831 56.958 28.982 1.00 22.35 211 MET D O 1
ATOM 7917 N N . PHE D 1 212 ? 64.025 57.075 30.898 1.00 22.67 212 PHE D N 1
ATOM 7918 C CA . PHE D 1 212 ? 62.954 56.656 31.807 1.00 23.32 212 PHE D CA 1
ATOM 7919 C C . PHE D 1 212 ? 62.280 55.336 31.412 1.00 23.01 212 PHE D C 1
ATOM 7920 O O . PHE D 1 212 ? 61.071 55.297 31.233 1.00 22.85 212 PHE D O 1
ATOM 7928 N N . PRO D 1 213 ? 63.063 54.248 31.315 1.00 23.26 213 PRO D N 1
ATOM 7929 C CA . PRO D 1 213 ? 62.480 53.010 30.804 1.00 23.65 213 PRO D CA 1
ATOM 7930 C C . PRO D 1 213 ? 61.476 52.413 31.788 1.00 24.23 213 PRO D C 1
ATOM 7931 O O . PRO D 1 213 ? 61.612 52.596 33.007 1.00 23.93 213 PRO D O 1
ATOM 7935 N N . HIS D 1 214 ? 60.470 51.716 31.263 1.00 24.79 214 HIS D N 1
ATOM 7936 C CA . HIS D 1 214 ? 59.510 51.044 32.115 1.00 26.12 214 HIS D CA 1
ATOM 7937 C C . HIS D 1 214 ? 60.177 49.877 32.858 1.00 25.54 214 HIS D C 1
ATOM 7938 O O . HIS D 1 214 ? 59.853 49.592 33.998 1.00 24.69 214 HIS D O 1
ATOM 7945 N N . THR D 1 215 ? 61.122 49.224 32.195 1.00 25.46 215 THR D N 1
ATOM 7946 C CA . THR D 1 215 ? 61.850 48.098 32.790 1.00 25.88 215 THR D CA 1
ATOM 7947 C C . THR D 1 215 ? 62.911 48.631 33.739 1.00 24.92 215 THR D C 1
ATOM 7948 O O . THR D 1 215 ? 63.853 49.285 33.310 1.00 24.29 215 THR D O 1
ATOM 7952 N N . LEU D 1 216 ? 62.742 48.361 35.032 1.00 24.45 216 LEU D N 1
ATOM 7953 C CA . LEU D 1 216 ? 63.636 48.931 36.041 1.00 24.16 216 LEU D CA 1
ATOM 7954 C C . LEU D 1 216 ? 65.056 48.377 35.980 1.00 24.39 216 LEU D C 1
ATOM 7955 O O . LEU D 1 216 ? 65.984 49.042 36.437 1.00 24.22 216 LEU D O 1
ATOM 7960 N N . SER D 1 217 ? 65.224 47.180 35.398 1.00 23.77 217 SER D N 1
ATOM 7961 C CA . SER D 1 217 ? 66.561 46.595 35.143 1.00 23.93 217 SER D CA 1
ATOM 7962 C C . SER D 1 217 ? 67.309 47.149 33.904 1.00 24.22 217 SER D C 1
ATOM 7963 O O . SER D 1 217 ? 68.449 46.763 33.642 1.00 23.43 217 SER D O 1
ATOM 7966 N N . ALA D 1 218 ? 66.689 48.053 33.144 1.00 23.39 218 ALA D N 1
ATOM 7967 C CA . ALA D 1 218 ? 67.371 48.654 31.987 1.00 23.67 218 ALA D CA 1
ATOM 7968 C C . ALA D 1 218 ? 68.587 49.449 32.496 1.00 23.53 218 ALA D C 1
ATOM 7969 O O . ALA D 1 218 ? 68.531 50.022 33.587 1.00 24.04 218 ALA D O 1
ATOM 7971 N N . ARG D 1 219 ? 69.695 49.402 31.759 1.00 22.47 219 ARG D N 1
ATOM 7972 C CA . ARG D 1 219 ? 70.938 50.086 32.155 1.00 23.15 219 ARG D CA 1
ATOM 7973 C C . ARG D 1 219 ? 71.601 50.584 30.887 1.00 23.17 219 ARG D C 1
ATOM 7974 O O . ARG D 1 219 ? 71.407 49.977 29.836 1.00 23.84 219 ARG D O 1
ATOM 7982 N N . PRO D 1 220 ? 72.381 51.676 30.965 1.00 22.92 220 PRO D N 1
ATOM 7983 C CA . PRO D 1 220 ? 73.132 52.070 29.765 1.00 23.10 220 PRO D CA 1
ATOM 7984 C C . PRO D 1 220 ? 74.010 50.930 29.221 1.00 23.27 220 PRO D C 1
ATOM 7985 O O . PRO D 1 220 ? 74.565 50.127 29.986 1.00 22.55 220 PRO D O 1
ATOM 7989 N N . LEU D 1 221 ? 74.098 50.872 27.902 1.00 22.92 221 LEU D N 1
ATOM 7990 C CA . LEU D 1 221 ? 74.835 49.858 27.204 1.00 24.42 221 LEU D CA 1
ATOM 7991 C C . LEU D 1 221 ? 75.901 50.572 26.365 1.00 24.60 221 LEU D C 1
ATOM 7992 O O . LEU D 1 221 ? 75.615 51.604 25.742 1.00 25.64 221 LEU D O 1
ATOM 7997 N N . VAL D 1 222 ? 77.116 50.030 26.366 1.00 23.33 222 VAL D N 1
ATOM 7998 C CA . VAL D 1 222 ? 78.230 50.602 25.631 1.00 23.02 222 VAL D CA 1
ATOM 7999 C C . VAL D 1 222 ? 78.655 49.563 24.621 1.00 23.14 222 VAL D C 1
ATOM 8000 O O . VAL D 1 222 ? 78.980 48.433 24.997 1.00 21.64 222 VAL D O 1
ATOM 8004 N N . ILE D 1 223 ? 78.622 49.943 23.344 1.00 22.67 223 ILE D N 1
ATOM 8005 C CA . ILE D 1 223 ? 78.963 49.019 22.254 1.00 23.47 223 ILE D CA 1
ATOM 8006 C C . ILE D 1 223 ? 80.143 49.556 21.431 1.00 23.43 223 ILE D C 1
ATOM 8007 O O . ILE D 1 223 ? 80.467 50.732 21.514 1.00 22.57 223 ILE D O 1
ATOM 8012 N N . ASN D 1 224 ? 80.760 48.697 20.620 1.00 24.29 224 ASN D N 1
ATOM 8013 C CA . ASN D 1 224 ? 81.836 49.128 19.731 1.00 25.63 224 ASN D CA 1
ATOM 8014 C C . ASN D 1 224 ? 81.290 50.123 18.708 1.00 26.18 224 ASN D C 1
ATOM 8015 O O . ASN D 1 224 ? 80.197 49.934 18.175 1.00 25.56 224 ASN D O 1
ATOM 8020 N N . SER D 1 225 ? 82.039 51.197 18.458 1.00 26.48 225 SER D N 1
ATOM 8021 C CA . SER D 1 225 ? 81.619 52.228 17.502 1.00 27.10 225 SER D CA 1
ATOM 8022 C C . SER D 1 225 ? 81.603 51.746 16.047 1.00 27.83 225 SER D C 1
ATOM 8023 O O . SER D 1 225 ? 81.022 52.406 15.194 1.00 28.36 225 SER D O 1
ATOM 8026 N N . SER D 1 226 ? 82.212 50.595 15.770 1.00 28.40 226 SER D N 1
ATOM 8027 C CA . SER D 1 226 ? 82.082 49.961 14.463 1.00 29.09 226 SER D CA 1
ATOM 8028 C C . SER D 1 226 ? 80.731 49.237 14.269 1.00 29.46 226 SER D C 1
ATOM 8029 O O . SER D 1 226 ? 80.406 48.799 13.153 1.00 28.97 226 SER D O 1
ATOM 8032 N N . SER D 1 227 ? 79.944 49.106 15.336 1.00 28.45 227 SER D N 1
ATOM 8033 C CA . SER D 1 227 ? 78.641 48.455 15.225 1.00 28.44 227 SER D CA 1
ATOM 8034 C C . SER D 1 227 ? 77.580 49.406 14.672 1.00 28.22 227 SER D C 1
ATOM 8035 O O . SER D 1 227 ? 77.698 50.618 14.812 1.00 28.48 227 SER D O 1
ATOM 8038 N N . THR D 1 228 ? 76.569 48.857 14.005 1.00 28.25 228 THR D N 1
ATOM 8039 C CA . THR D 1 228 ? 75.434 49.659 13.547 1.00 28.42 228 THR D CA 1
ATOM 8040 C C . THR D 1 228 ? 74.263 49.430 14.486 1.00 28.13 228 THR D C 1
ATOM 8041 O O . THR D 1 228 ? 74.180 48.390 15.127 1.00 27.97 228 THR D O 1
ATOM 8045 N N . ILE D 1 229 ? 73.386 50.424 14.590 1.00 27.22 229 ILE D N 1
ATOM 8046 C CA . ILE D 1 229 ? 72.184 50.312 15.382 1.00 27.10 229 ILE D CA 1
ATOM 8047 C C . ILE D 1 229 ? 70.991 50.556 14.457 1.00 27.64 229 ILE D C 1
ATOM 8048 O O . ILE D 1 229 ? 70.945 51.579 13.761 1.00 27.56 229 ILE D O 1
ATOM 8053 N N . ARG D 1 230 ? 70.047 49.619 14.451 1.00 27.07 230 ARG D N 1
ATOM 8054 C CA . ARG D 1 230 ? 68.778 49.790 13.738 1.00 27.85 230 ARG D CA 1
ATOM 8055 C C . ARG D 1 230 ? 67.653 49.830 14.755 1.00 26.78 230 ARG D C 1
ATOM 8056 O O . ARG D 1 230 ? 67.571 48.966 15.635 1.00 26.01 230 ARG D O 1
ATOM 8064 N N . LEU D 1 231 ? 66.801 50.845 14.637 1.00 26.64 231 LEU D N 1
ATOM 8065 C CA . LEU D 1 231 ? 65.632 50.978 15.499 1.00 26.48 231 LEU D CA 1
ATOM 8066 C C . LEU D 1 231 ? 64.372 50.748 14.674 1.00 27.15 231 LEU D C 1
ATOM 8067 O O . LEU D 1 231 ? 64.211 51.337 13.599 1.00 26.92 231 LEU D O 1
ATOM 8072 N N . ARG D 1 232 ? 63.507 49.869 15.165 1.00 27.49 232 ARG D N 1
ATOM 8073 C CA . ARG D 1 232 ? 62.244 49.551 14.495 1.00 28.56 232 ARG D CA 1
ATOM 8074 C C . ARG D 1 232 ? 61.080 49.837 15.427 1.00 28.87 232 ARG D C 1
ATOM 8075 O O . ARG D 1 232 ? 61.207 49.725 16.654 1.00 28.03 232 ARG D O 1
ATOM 8083 N N . PHE D 1 233 ? 59.943 50.164 14.820 1.00 29.61 233 PHE D N 1
ATOM 8084 C CA . PHE D 1 233 ? 58.788 50.734 15.506 1.00 30.61 233 PHE D CA 1
ATOM 8085 C C . PHE D 1 233 ? 57.493 50.011 15.104 1.00 32.27 233 PHE D C 1
ATOM 8086 O O . PHE D 1 233 ? 57.468 49.271 14.118 1.00 31.45 233 PHE D O 1
ATOM 8094 N N . SER D 1 234 ? 56.425 50.200 15.879 1.00 34.76 234 SER D N 1
ATOM 8095 C CA . SER D 1 234 ? 55.159 49.546 15.562 1.00 37.19 234 SER D CA 1
ATOM 8096 C C . SER D 1 234 ? 54.640 50.088 14.247 1.00 38.84 234 SER D C 1
ATOM 8097 O O . SER D 1 234 ? 54.953 51.220 13.866 1.00 38.43 234 SER D O 1
ATOM 8100 N N . HIS D 1 235 ? 53.858 49.270 13.553 1.00 41.25 235 HIS D N 1
ATOM 8101 C CA . HIS D 1 235 ? 53.345 49.637 12.239 1.00 44.06 235 HIS D CA 1
ATOM 8102 C C . HIS D 1 235 ? 52.141 50.566 12.355 1.00 44.92 235 HIS D C 1
ATOM 8103 O O . HIS D 1 235 ? 51.736 51.197 11.378 1.00 45.38 235 HIS D O 1
ATOM 8110 N N . ARG D 1 236 ? 51.589 50.657 13.560 1.00 46.12 236 ARG D N 1
ATOM 8111 C CA . ARG D 1 236 ? 50.328 51.349 13.790 1.00 47.55 236 ARG D CA 1
ATOM 8112 C C . ARG D 1 236 ? 50.527 52.615 14.610 1.00 47.41 236 ARG D C 1
ATOM 8113 O O . ARG D 1 236 ? 50.748 53.684 14.045 1.00 47.70 236 ARG D O 1
ATOM 8121 N N . ASP D 1 239 ? 53.937 59.490 15.534 1.00 40.71 239 ASP D N 1
ATOM 8122 C CA . ASP D 1 239 ? 54.741 60.708 15.555 1.00 40.30 239 ASP D CA 1
ATOM 8123 C C . ASP D 1 239 ? 56.066 60.499 16.287 1.00 39.16 239 ASP D C 1
ATOM 8124 O O . ASP D 1 239 ? 56.279 61.017 17.394 1.00 39.61 239 ASP D O 1
ATOM 8129 N N . LEU D 1 240 ? 56.958 59.729 15.679 1.00 37.37 240 LEU D N 1
ATOM 8130 C CA . LEU D 1 240 ? 58.293 59.589 16.239 1.00 35.36 240 LEU D CA 1
ATOM 8131 C C . LEU D 1 240 ? 59.270 60.482 15.491 1.00 34.49 240 LEU D C 1
ATOM 8132 O O . LEU D 1 240 ? 59.058 60.818 14.324 1.00 33.54 240 LEU D O 1
ATOM 8137 N N . GLU D 1 241 ? 60.330 60.889 16.177 1.00 33.44 241 GLU D N 1
ATOM 8138 C CA . GLU D 1 241 ? 61.405 61.625 15.532 1.00 33.07 241 GLU D CA 1
ATOM 8139 C C . GLU D 1 241 ? 62.758 61.321 16.127 1.00 32.03 241 GLU D C 1
ATOM 8140 O O . GLU D 1 241 ? 62.850 60.756 17.206 1.00 31.11 241 GLU D O 1
ATOM 8146 N N . ILE D 1 242 ? 63.803 61.713 15.406 1.00 31.47 242 ILE D N 1
ATOM 8147 C CA . ILE D 1 242 ? 65.157 61.712 15.951 1.00 31.07 242 ILE D CA 1
ATOM 8148 C C . ILE D 1 242 ? 65.766 63.114 15.871 1.00 30.98 242 ILE D C 1
ATOM 8149 O O . ILE D 1 242 ? 65.621 63.811 14.860 1.00 31.29 242 ILE D O 1
ATOM 8154 N N . SER D 1 243 ? 66.421 63.533 16.950 1.00 30.57 243 SER D N 1
ATOM 8155 C CA . SER D 1 243 ? 67.139 64.803 16.971 1.00 30.24 243 SER D CA 1
ATOM 8156 C C . SER D 1 243 ? 68.621 64.538 17.070 1.00 30.03 243 SER D C 1
ATOM 8157 O O . SER D 1 243 ? 69.060 63.830 17.968 1.00 28.89 243 SER D O 1
ATOM 8160 N N . CYS D 1 244 ? 69.384 65.113 16.144 1.00 29.91 244 CYS D N 1
ATOM 8161 C CA . CYS D 1 244 ? 70.838 64.994 16.150 1.00 30.73 244 CYS D CA 1
ATOM 8162 C C . CYS D 1 244 ? 71.430 66.307 16.603 1.00 30.83 244 CYS D C 1
ATOM 8163 O O . CYS D 1 244 ? 71.199 67.344 15.970 1.00 30.47 244 CYS D O 1
ATOM 8166 N N . ASP D 1 245 ? 72.175 66.271 17.707 1.00 31.34 245 ASP D N 1
ATOM 8167 C CA . ASP D 1 245 ? 72.742 67.470 18.322 1.00 32.32 245 ASP D CA 1
ATOM 8168 C C . ASP D 1 245 ? 71.706 68.594 18.479 1.00 33.49 245 ASP D C 1
ATOM 8169 O O . ASP D 1 245 ? 72.022 69.771 18.236 1.00 33.34 245 ASP D O 1
ATOM 8174 N N . SER D 1 246 ? 70.480 68.240 18.860 1.00 34.26 246 SER D N 1
ATOM 8175 C CA . SER D 1 246 ? 69.392 69.230 19.019 1.00 36.49 246 SER D CA 1
ATOM 8176 C C . SER D 1 246 ? 69.125 70.100 17.759 1.00 36.86 246 SER D C 1
ATOM 8177 O O . SER D 1 246 ? 68.525 71.183 17.859 1.00 37.92 246 SER D O 1
ATOM 8180 N N . GLN D 1 247 ? 69.563 69.639 16.582 1.00 36.96 247 GLN D N 1
ATOM 8181 C CA . GLN D 1 247 ? 69.143 70.247 15.320 1.00 36.80 247 GLN D CA 1
ATOM 8182 C C . GLN D 1 247 ? 67.672 69.912 15.138 1.00 36.66 247 GLN D C 1
ATOM 8183 O O . GLN D 1 247 ? 67.120 69.114 15.894 1.00 36.71 247 GLN D O 1
ATOM 8189 N N . ILE D 1 248 ? 67.043 70.519 14.138 1.00 36.22 248 ILE D N 1
ATOM 8190 C CA . ILE D 1 248 ? 65.646 70.232 13.814 1.00 36.15 248 ILE D CA 1
ATOM 8191 C C . ILE D 1 248 ? 65.442 68.723 13.678 1.00 35.37 248 ILE D C 1
ATOM 8192 O O . ILE D 1 248 ? 66.206 68.042 12.985 1.00 35.31 248 ILE D O 1
ATOM 8197 N N . ALA D 1 249 ? 64.409 68.222 14.350 1.00 34.22 249 ALA D N 1
ATOM 8198 C CA . ALA D 1 249 ? 64.070 66.804 14.374 1.00 33.42 249 ALA D CA 1
ATOM 8199 C C . ALA D 1 249 ? 63.710 66.244 12.996 1.00 33.03 249 ALA D C 1
ATOM 8200 O O . ALA D 1 249 ? 63.061 66.912 12.197 1.00 33.00 249 ALA D O 1
ATOM 8202 N N . LEU D 1 250 ? 64.141 65.017 12.725 1.00 32.64 250 LEU D N 1
ATOM 8203 C CA . LEU D 1 250 ? 63.735 64.306 11.512 1.00 32.19 250 LEU D CA 1
ATOM 8204 C C . LEU D 1 250 ? 62.519 63.434 11.836 1.00 32.08 250 LEU D C 1
ATOM 8205 O O . LEU D 1 250 ? 62.578 62.609 12.751 1.00 31.61 250 LEU D O 1
ATOM 8210 N N . PRO D 1 251 ? 61.402 63.630 11.107 1.00 31.70 251 PRO D N 1
ATOM 8211 C CA . PRO D 1 251 ? 60.241 62.782 11.345 1.00 31.49 251 PRO D CA 1
ATOM 8212 C C . PRO D 1 251 ? 60.492 61.338 10.913 1.00 31.32 251 PRO D C 1
ATOM 8213 O O . PRO D 1 251 ? 61.261 61.089 9.978 1.00 30.78 251 PRO D O 1
ATOM 8217 N N . ILE D 1 252 ? 59.880 60.406 11.634 1.00 31.45 252 ILE D N 1
ATOM 8218 C CA . ILE D 1 252 ? 59.912 58.998 11.272 1.00 32.46 252 ILE D CA 1
ATOM 8219 C C . ILE D 1 252 ? 58.476 58.637 10.958 1.00 33.37 252 ILE D C 1
ATOM 8220 O O . ILE D 1 252 ? 57.625 58.598 11.843 1.00 33.46 252 ILE D O 1
ATOM 8225 N N . GLN D 1 253 ? 58.200 58.411 9.686 1.00 34.56 253 GLN D N 1
ATOM 8226 C CA . GLN D 1 253 ? 56.854 58.091 9.290 1.00 36.01 253 GLN D CA 1
ATOM 8227 C C . GLN D 1 253 ? 56.573 56.606 9.450 1.00 36.28 253 GLN D C 1
ATOM 8228 O O . GLN D 1 253 ? 57.488 55.801 9.637 1.00 35.73 253 GLN D O 1
ATOM 8234 N N . GLU D 1 254 ? 55.291 56.260 9.413 1.00 36.78 254 GLU D N 1
ATOM 8235 C CA . GLU D 1 254 ? 54.843 54.881 9.522 1.00 37.43 254 GLU D CA 1
ATOM 8236 C C . GLU D 1 254 ? 55.613 53.994 8.545 1.00 36.54 254 GLU D C 1
ATOM 8237 O O . GLU D 1 254 ? 55.816 54.369 7.388 1.00 36.76 254 GLU D O 1
ATOM 8243 N N . GLY D 1 255 ? 56.068 52.841 9.032 1.00 35.82 255 GLY D N 1
ATOM 8244 C CA . GLY D 1 255 ? 56.821 51.892 8.214 1.00 35.22 255 GLY D CA 1
ATOM 8245 C C . GLY D 1 255 ? 58.307 52.186 8.046 1.00 34.69 255 GLY D C 1
ATOM 8246 O O . GLY D 1 255 ? 59.044 51.376 7.465 1.00 34.89 255 GLY D O 1
ATOM 8247 N N . GLU D 1 256 ? 58.755 53.341 8.528 1.00 33.36 256 GLU D N 1
ATOM 8248 C CA . GLU D 1 256 ? 60.158 53.710 8.404 1.00 32.80 256 GLU D CA 1
ATOM 8249 C C . GLU D 1 256 ? 60.954 53.243 9.624 1.00 32.51 256 GLU D C 1
ATOM 8250 O O . GLU D 1 256 ? 60.388 53.050 10.700 1.00 31.98 256 GLU D O 1
ATOM 8256 N N . ASP D 1 257 ? 62.256 53.037 9.448 1.00 32.12 257 ASP D N 1
ATOM 8257 C CA . ASP D 1 257 ? 63.128 52.700 10.563 1.00 31.84 257 ASP D CA 1
ATOM 8258 C C . ASP D 1 257 ? 64.329 53.632 10.590 1.00 30.83 257 ASP D C 1
ATOM 8259 O O . ASP D 1 257 ? 64.493 54.448 9.689 1.00 30.29 257 ASP D O 1
ATOM 8264 N N . VAL D 1 258 ? 65.125 53.554 11.655 1.00 29.42 258 VAL D N 1
ATOM 8265 C CA . VAL D 1 258 ? 66.303 54.403 11.810 1.00 28.67 258 VAL D CA 1
ATOM 8266 C C . VAL D 1 258 ? 67.559 53.535 11.821 1.00 28.44 258 VAL D C 1
ATOM 8267 O O . VAL D 1 258 ? 67.609 52.506 12.507 1.00 27.17 258 VAL D O 1
ATOM 8271 N N . LEU D 1 259 ? 68.551 53.952 11.034 1.00 28.24 259 LEU D N 1
ATOM 8272 C CA . LEU D 1 259 ? 69.872 53.341 11.059 1.00 28.81 259 LEU D CA 1
ATOM 8273 C C . LEU D 1 259 ? 70.891 54.345 11.579 1.00 28.44 259 LEU D C 1
ATOM 8274 O O . LEU D 1 259 ? 70.974 55.478 11.094 1.00 28.37 259 LEU D O 1
ATOM 8279 N N . ILE D 1 260 ? 71.663 53.931 12.575 1.00 28.18 260 ILE D N 1
ATOM 8280 C CA . ILE D 1 260 ? 72.691 54.795 13.156 1.00 28.17 260 ILE D CA 1
ATOM 8281 C C . ILE D 1 260 ? 74.035 54.098 13.083 1.00 28.57 260 ILE D C 1
ATOM 8282 O O . ILE D 1 260 ? 74.166 52.925 13.453 1.00 28.08 260 ILE D O 1
ATOM 8287 N N . ARG D 1 261 ? 75.031 54.823 12.593 1.00 29.43 261 ARG D N 1
ATOM 8288 C CA . ARG D 1 261 ? 76.386 54.298 12.501 1.00 30.24 261 ARG D CA 1
ATOM 8289 C C . ARG D 1 261 ? 77.419 55.422 12.596 1.00 30.09 261 ARG D C 1
ATOM 8290 O O . ARG D 1 261 ? 77.091 56.599 12.438 1.00 29.48 261 ARG D O 1
ATOM 8298 N N . ARG D 1 262 ? 78.671 55.033 12.809 1.00 30.37 262 ARG D N 1
ATOM 8299 C CA . ARG D 1 262 ? 79.815 55.948 12.821 1.00 31.52 262 ARG D CA 1
ATOM 8300 C C . ARG D 1 262 ? 80.036 56.543 11.430 1.00 31.52 262 ARG D C 1
ATOM 8301 O O . ARG D 1 262 ? 80.021 55.813 10.442 1.00 31.20 262 ARG D O 1
ATOM 8309 N N . CYS D 1 263 ? 80.245 57.860 11.354 1.00 31.69 263 CYS D N 1
ATOM 8310 C CA . CYS D 1 263 ? 80.622 58.511 10.081 1.00 32.82 263 CYS D CA 1
ATOM 8311 C C . CYS D 1 263 ? 81.990 58.058 9.592 1.00 32.62 263 CYS D C 1
ATOM 8312 O O . CYS D 1 263 ? 82.822 57.660 10.398 1.00 32.28 263 CYS D O 1
ATOM 8315 N N . ASP D 1 264 ? 82.229 58.135 8.284 1.00 33.19 264 ASP D N 1
ATOM 8316 C CA . ASP D 1 264 ? 83.533 57.753 7.744 1.00 34.54 264 ASP D CA 1
ATOM 8317 C C . ASP D 1 264 ? 84.538 58.922 7.720 1.00 34.89 264 ASP D C 1
ATOM 8318 O O . ASP D 1 264 ? 85.503 58.922 6.946 1.00 35.53 264 ASP D O 1
ATOM 8323 N N . TYR D 1 265 ? 84.290 59.916 8.565 1.00 35.01 265 TYR D N 1
ATOM 8324 C CA . TYR D 1 265 ? 85.225 61.020 8.806 1.00 35.13 265 TYR D CA 1
ATOM 8325 C C . TYR D 1 265 ? 85.113 61.457 10.257 1.00 35.30 265 TYR D C 1
ATOM 8326 O O . TYR D 1 265 ? 84.076 61.220 10.913 1.00 35.39 265 TYR D O 1
ATOM 8335 N N . HIS D 1 266 ? 86.169 62.105 10.750 1.00 35.26 266 HIS D N 1
ATOM 8336 C CA . HIS D 1 266 ? 86.213 62.582 12.129 1.00 35.12 266 HIS D CA 1
ATOM 8337 C C . HIS D 1 266 ? 86.645 64.048 12.226 1.00 34.48 266 HIS D C 1
ATOM 8338 O O . HIS D 1 266 ? 87.196 64.609 11.278 1.00 33.79 266 HIS D O 1
ATOM 8345 N N . LEU D 1 267 ? 86.377 64.654 13.379 1.00 33.84 267 LEU D N 1
ATOM 8346 C CA . LEU D 1 267 ? 86.882 65.983 13.707 1.00 33.87 267 LEU D CA 1
ATOM 8347 C C . LEU D 1 267 ? 88.346 65.890 14.130 1.00 34.01 267 LEU D C 1
ATOM 8348 O O . LEU D 1 267 ? 88.667 65.198 15.095 1.00 33.66 267 LEU D O 1
ATOM 8353 N N . ASN D 1 268 ? 89.226 66.569 13.394 1.00 34.34 268 ASN D N 1
ATOM 8354 C CA . ASN D 1 268 ? 90.631 66.642 13.756 1.00 35.17 268 ASN D CA 1
ATOM 8355 C C . ASN D 1 268 ? 90.798 67.759 14.783 1.00 35.64 268 ASN D C 1
ATOM 8356 O O . ASN D 1 268 ? 91.059 68.905 14.426 1.00 35.75 268 ASN D O 1
ATOM 8361 N N . LEU D 1 269 ? 90.621 67.417 16.054 1.00 36.03 269 LEU D N 1
ATOM 8362 C CA . LEU D 1 269 ? 90.728 68.378 17.138 1.00 36.69 269 LEU D CA 1
ATOM 8363 C C . LEU D 1 269 ? 92.152 68.382 17.679 1.00 37.08 269 LEU D C 1
ATOM 8364 O O . LEU D 1 269 ? 92.774 67.328 17.831 1.00 37.82 269 LEU D O 1
ATOM 8369 N N . ILE D 1 270 ? 92.684 69.570 17.943 1.00 36.95 270 ILE D N 1
ATOM 8370 C CA . ILE D 1 270 ? 94.015 69.675 18.531 1.00 36.88 270 ILE D CA 1
ATOM 8371 C C . ILE D 1 270 ? 94.007 70.467 19.840 1.00 36.75 270 ILE D C 1
ATOM 8372 O O . ILE D 1 270 ? 93.117 71.295 20.084 1.00 36.87 270 ILE D O 1
ATOM 8377 N N . HIS D 1 271 ? 94.987 70.173 20.689 1.00 35.93 271 HIS D N 1
ATOM 8378 C CA . HIS D 1 271 ? 95.084 70.779 21.999 1.00 35.42 271 HIS D CA 1
ATOM 8379 C C . HIS D 1 271 ? 96.516 71.207 22.264 1.00 34.55 271 HIS D C 1
ATOM 8380 O O . HIS D 1 271 ? 97.437 70.575 21.760 1.00 34.02 271 HIS D O 1
ATOM 8387 N N . PRO D 1 272 ? 96.709 72.259 23.084 1.00 34.45 272 PRO D N 1
ATOM 8388 C CA . PRO D 1 272 ? 98.055 72.621 23.554 1.00 34.53 272 PRO D CA 1
ATOM 8389 C C . PRO D 1 272 ? 98.704 71.468 24.322 1.00 34.61 272 PRO D C 1
ATOM 8390 O O . PRO D 1 272 ? 97.995 70.587 24.845 1.00 34.45 272 PRO D O 1
ATOM 8394 N N . LYS D 1 273 ? 100.032 71.481 24.398 1.00 34.53 273 LYS D N 1
ATOM 8395 C CA . LYS D 1 273 ? 100.795 70.400 25.034 1.00 34.67 273 LYS D CA 1
ATOM 8396 C C . LYS D 1 273 ? 100.488 70.150 26.513 1.00 34.02 273 LYS D C 1
ATOM 8397 O O . LYS D 1 273 ? 100.687 69.038 27.003 1.00 34.51 273 LYS D O 1
ATOM 8403 N N . ASP D 1 274 ? 100.011 71.166 27.224 1.00 33.35 274 ASP D N 1
ATOM 8404 C CA . ASP D 1 274 ? 99.652 70.982 28.631 1.00 33.20 274 ASP D CA 1
ATOM 8405 C C . ASP D 1 274 ? 98.173 70.619 28.836 1.00 32.52 274 ASP D C 1
ATOM 8406 O O . ASP D 1 274 ? 97.659 70.709 29.956 1.00 32.33 274 ASP D O 1
ATOM 8411 N N . TYR D 1 275 ? 97.498 70.219 27.756 1.00 31.76 275 TYR D N 1
ATOM 8412 C CA . TYR D 1 275 ? 96.115 69.740 27.836 1.00 30.89 275 TYR D CA 1
ATOM 8413 C C . TYR D 1 275 ? 96.062 68.453 28.653 1.00 30.33 275 TYR D C 1
ATOM 8414 O O . TYR D 1 275 ? 96.866 67.537 28.451 1.00 29.64 275 TYR D O 1
ATOM 8423 N N . SER D 1 276 ? 95.116 68.409 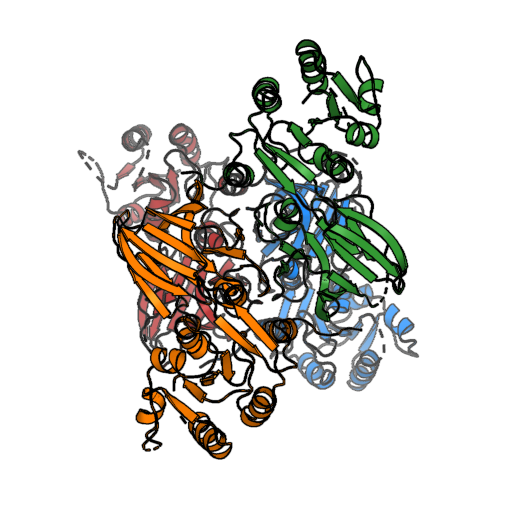29.587 1.00 29.41 276 SER D N 1
ATOM 8424 C CA . SER D 1 276 ? 94.816 67.202 30.337 1.00 28.75 276 SER D CA 1
ATOM 8425 C C . SER D 1 276 ? 93.302 66.996 30.311 1.00 28.17 276 SER D C 1
ATOM 8426 O O . SER D 1 276 ? 92.554 67.725 30.967 1.00 27.95 276 SER D O 1
ATOM 8429 N N . TYR D 1 277 ? 92.854 66.011 29.547 1.00 27.58 277 TYR D N 1
ATOM 8430 C CA . TYR D 1 277 ? 91.426 65.681 29.516 1.00 27.43 277 TYR D CA 1
ATOM 8431 C C . TYR D 1 277 ? 90.850 65.451 30.917 1.00 26.92 277 TYR D C 1
ATOM 8432 O O . TYR D 1 277 ? 89.782 65.970 31.243 1.00 26.63 277 TYR D O 1
ATOM 8441 N N . PHE D 1 278 ? 91.572 64.697 31.753 1.00 26.61 278 PHE D N 1
ATOM 8442 C CA . PHE D 1 278 ? 91.058 64.363 33.081 1.00 25.67 278 PHE D CA 1
ATOM 8443 C C . PHE D 1 278 ? 90.973 65.544 34.019 1.00 25.27 278 PHE D C 1
ATOM 8444 O O . PHE D 1 278 ? 90.068 65.609 34.864 1.00 25.21 278 PHE D O 1
ATOM 8452 N N . ASN D 1 279 ? 91.878 66.501 33.837 1.00 24.72 279 ASN D N 1
ATOM 8453 C CA . ASN D 1 279 ? 91.784 67.766 34.533 1.00 24.46 279 ASN D CA 1
ATOM 8454 C C . ASN D 1 279 ? 90.504 68.506 34.129 1.00 24.40 279 ASN D C 1
ATOM 8455 O O . ASN D 1 279 ? 89.777 68.970 34.990 1.00 23.41 279 ASN D O 1
ATOM 8460 N N . THR D 1 280 ? 90.252 68.622 32.825 1.00 23.98 280 THR D N 1
ATOM 8461 C CA . THR D 1 280 ? 89.011 69.224 32.331 1.00 24.68 280 THR D CA 1
ATOM 8462 C C . THR D 1 280 ? 87.747 68.524 32.893 1.00 24.36 280 THR D C 1
ATOM 8463 O O . THR D 1 280 ? 86.830 69.196 33.405 1.00 24.23 280 THR D O 1
ATOM 8467 N N . LEU D 1 281 ? 87.709 67.191 32.797 1.00 23.45 281 LEU D N 1
ATOM 8468 C CA . LEU D 1 281 ? 86.561 66.405 33.273 1.00 23.02 281 LEU D CA 1
ATOM 8469 C C . LEU D 1 281 ? 86.285 66.667 34.771 1.00 23.27 281 LEU D C 1
ATOM 8470 O O . LEU D 1 281 ? 85.174 67.038 35.181 1.00 22.57 281 LEU D O 1
ATOM 8475 N N . SER D 1 282 ? 87.319 66.483 35.576 1.00 22.95 282 SER D N 1
ATOM 8476 C CA . SER D 1 282 ? 87.221 66.679 37.017 1.00 23.59 282 SER D CA 1
ATOM 8477 C C . SER D 1 282 ? 86.815 68.105 37.368 1.00 24.29 282 SER D C 1
ATOM 8478 O O . SER D 1 282 ? 86.007 68.317 38.274 1.00 24.42 282 SER D O 1
ATOM 8481 N N . THR D 1 283 ? 87.351 69.076 36.630 1.00 24.38 283 THR D N 1
ATOM 8482 C CA . THR D 1 283 ? 87.054 70.479 36.896 1.00 25.10 283 THR D CA 1
ATOM 8483 C C . THR D 1 283 ? 85.587 70.794 36.550 1.00 24.83 283 THR D C 1
ATOM 8484 O O . THR D 1 283 ? 84.884 71.403 37.339 1.00 24.63 283 THR D O 1
ATOM 8488 N N . LYS D 1 284 ? 85.140 70.375 35.374 1.00 24.94 284 LYS D N 1
ATOM 8489 C CA . LYS D 1 284 ? 83.764 70.653 34.942 1.00 25.97 284 LYS D CA 1
ATOM 8490 C C . LYS D 1 284 ? 82.694 69.953 35.787 1.00 25.28 284 LYS D C 1
ATOM 8491 O O . LYS D 1 284 ? 81.640 70.514 36.028 1.00 25.13 284 LYS D O 1
ATOM 8497 N N . LEU D 1 285 ? 82.990 68.742 36.259 1.00 24.63 285 LEU D N 1
ATOM 8498 C CA . LEU D 1 285 ? 82.027 67.939 37.030 1.00 24.79 285 LEU D CA 1
ATOM 8499 C C . LEU D 1 285 ? 82.143 68.114 38.537 1.00 24.45 285 LEU D C 1
ATOM 8500 O O . LEU D 1 285 ? 81.366 67.528 39.292 1.00 24.42 285 LEU D O 1
ATOM 8505 N N . GLY D 1 286 ? 83.117 68.899 38.987 1.00 23.53 286 GLY D N 1
ATOM 8506 C CA . GLY D 1 286 ? 83.273 69.138 40.423 1.00 23.27 286 GLY D CA 1
ATOM 8507 C C . GLY D 1 286 ? 83.840 67.963 41.210 1.00 23.66 286 GLY D C 1
ATOM 8508 O O . GLY D 1 286 ? 83.580 67.842 42.418 1.00 23.68 286 GLY D O 1
ATOM 8509 N N . TRP D 1 287 ? 84.608 67.096 40.537 1.00 23.61 287 TRP D N 1
ATOM 8510 C CA . TRP D 1 287 ? 85.284 65.975 41.186 1.00 23.75 287 TRP D CA 1
ATOM 8511 C C . TRP D 1 287 ? 86.474 66.488 42.010 1.00 23.82 287 TRP D C 1
ATOM 8512 O O . TRP D 1 287 ? 87.075 67.512 41.663 1.00 23.58 287 TRP D O 1
ATOM 8523 N N . SER D 1 288 ? 86.803 65.796 43.100 1.00 23.24 288 SER D N 1
ATOM 8524 C CA . SER D 1 288 ? 87.928 66.224 43.940 1.00 24.01 288 SER D CA 1
ATOM 8525 C C . SER D 1 288 ? 89.261 66.111 43.171 1.00 23.78 288 SER D C 1
ATOM 8526 O O . SER D 1 288 ? 89.453 65.195 42.360 1.00 23.01 288 SER D O 1
ATOM 8529 N N . LYS D 1 289 ? 90.119 67.109 43.353 1.00 23.80 289 LYS D N 1
ATOM 8530 C CA . LYS D 1 289 ? 91.441 67.142 42.730 1.00 23.74 289 LYS D CA 1
ATOM 8531 C C . LYS D 1 289 ? 92.489 67.193 43.824 1.00 24.19 289 LYS D C 1
ATOM 8532 O O . LYS D 1 289 ? 93.617 67.608 43.599 1.00 24.43 289 LYS D O 1
ATOM 8538 N N . LYS D 1 290 ? 92.097 66.730 45.009 1.00 24.34 290 LYS D N 1
ATOM 8539 C CA . LYS D 1 290 ? 92.957 66.693 46.177 1.00 25.92 290 LYS D CA 1
ATOM 8540 C C . LYS D 1 290 ? 94.076 65.665 46.059 1.00 25.53 290 LYS D C 1
ATOM 8541 O O . LYS D 1 290 ? 93.846 64.549 45.597 1.00 24.77 290 LYS D O 1
ATOM 8547 N N . LEU D 1 291 ? 95.283 66.059 46.477 1.00 25.36 291 LEU D N 1
ATOM 8548 C CA . LEU D 1 291 ? 96.388 65.119 46.695 1.00 25.86 291 LEU D CA 1
ATOM 8549 C C . LEU D 1 291 ? 96.694 65.075 48.193 1.00 26.71 291 LEU D C 1
ATOM 8550 O O . LEU D 1 291 ? 96.488 66.074 48.900 1.00 26.72 291 LEU D O 1
ATOM 8555 N N . PHE D 1 292 ? 97.191 63.937 48.679 1.00 27.58 292 PHE D N 1
ATOM 8556 C CA . PHE D 1 292 ? 97.556 63.800 50.102 1.00 28.81 292 PHE D CA 1
ATOM 8557 C C . PHE D 1 292 ? 98.717 64.702 50.486 1.00 29.70 292 PHE D C 1
ATOM 8558 O O . PHE D 1 292 ? 99.458 65.159 49.615 1.00 31.03 292 PHE D O 1
#

Foldseek 3Di:
DWAEEEEFFPVLSVVVVVLCVVVVHHYEYADVVCVVVPHPPGHYDHLLVCLAPGQEYEYEEAPQRCFVSQQNNQVHNHEYEYEHPQADHLQHAHHSVCRSVQVVCVVVVQWDKAWFWKKWKDWDLCDIDIARFKKKKAALDAPDWFKKWKAKLNHTDDIWIARTKIKTALSNCVPPVVVLPHDHDDRRAQKIKIGTHGTPDPPDDIDIDGLQMKMKMGHDLSMWMDHRPDDTHDHHRSIMMMMHIDPTTHTYIHHNPDDSVVSVCVVVVNDDDDD/DWAEEEEFEDVLLLCVVVLCVVVPHQYEYAPCCCPVVVSPHHYDHLLVCLVPTQEYEYEDAPVSVFVSQQRSLVHNHAYEYEHPQADDLGHFAHSVPNVVLVVQVVVVQKDKDWFWKKKKFKDQVVDTPDIGIARAKKKKAQQPDFDWWKKWKAKQNHTDGIWIARIKIKTGLSNCVPPVVVLPGDRDDRVAQKIKIGGHGTPDPPDGIDIDGLQMKMKMDTPGDDQRIWMDHNVPDIGGHHPSIIMMMHIDPTIHIYMHGNPDDSVVSVCRVVVNDDDDD/DAEEEEAEVVLCVVVVVLCVVVPGQYEYDDVCCVVDPHHYDHLLVCLVPGQEYEYEEAPVRCFVSQQNNLVHPHEYEYEYPADDDLQHAHGSVCRSVLVVCVVVPAKDKDWFWKKKKFKDFPNHTPDIDIARFWKKKAFPPAWFKKWKAKQNHTDGIFIARIKIKTGLNNCVPPVVVQPGDRDDRRAQKIKIGGHGTPDPPDDIDIDGLQMKMKMDGPHGMWMAHPNDDTDTHDPNIIMIMHIDPTIHTYMHRNPDDSVVSVCVVVVNDDD/DWAEEEEEQLSVVVVVVCVVVPHHYEYCVHHYDDLLVCLAPTQEYEHEAAPVVVFVSFQNSLVHNHEYEYEHDADDDLQHAHDSVCRVVQVVCVVVVAWDWQWQWKKKKFKDQVPRTDDIDIASFKKKKAFPDFPDWFKKWKAKLNHTDGIFIARTKIKGTLNNCVPVVVVLPGDHDDRRAQKIKIGTHGTPDPPDDIDIDGLQMKMKMGGDQPRMWMAHVNDDTDTHDRNIIMIMHIDPTTHGYIGGNPDDSVVSVCVVVVNDPDDD

Secondary structure (DSSP, 8-state):
---EEEEE---HHHHHHHHHHHTT-EEEEEHHHHHHTT-SS--EE-HHHHHHH-SEEEE-S-HHHHHHHHHHHTTSS-EEEEB-SSS--SS--B-TTSHHHHHHHHHTT-EEEEEEEEEEEEEE---EEEESSEEEEEESSTT--EEEEEEETTEEEEEEEESEEEEE-TGGGGTHHHHTTPPEE-TT-SEEEEEEES-SSTT---EEEETT--EEEEE---EEEEETTSPPEEE-TT-EEEEEEEEEEEEEEEETT--HHHHHHHHHT-B----/---EEEEE---HHHHHHHHHHHTT-EEEEEHHHHHTTT----EE-HHHHHHH-SEEEEPS-HHHHHHHHHHHTTSS-EEEEB-SSS--SS--B-STTHHHHHHHHHTT-EEEEEEEEEEEEEEETTEEEEEEEESSEEEEEESSS---EEEEEEETTEEEEEEEESEEEEE-TGGGGTHHHHTTPPEE-TT--EEEEEEES-SSTT---EEEETT--EEEEEEE--TTEEEEETTTEEEE--TT-EEEEEEEEEEEEEEEETT--HHHHHHHHHT-B----/--EEEEE---HHHHHHHHHHHTT-EEEEEHHHHTT----EE-HHHHHHH-SEEEEESHHHHHHHHHHHHTTSS-EEEEE-SSS--SS--B-TTTHHHHHHHHHTT-EEEEEEEEEEEEEEETTEEEEEEEESSEEEEE-----EEEEEEETTEEEEEEEESEEEEE-TTGGGTHHHHTTPPEE-TT--EEEEEEES-SSTT---EEEETTS-EEEE----EEEEETTPSPEEE-TT-EEEEEEEEEEEEEEEETT--HHHHHHHHHT-B--/--SEEEEE--HHHHHHHHHHTT-EEEE----B--HHHHHHH-SEEEEESHHHHHHHHHHHHTTSS-EEEEE-SSS--SS--B-TTTHHHHHHHHHTT-EEE--EEEEEEEEEETTEEEEEEEESSEEEEEESSTT--EEEEEEETTEEEEEEEESEEEEE-TGGGGTHHHHTTPPEE-TT-SEEEEEEES-SSTT---EEEETTS-EEEEE----EEEEETTSSPEEE-TT-EEEEEEEEEEEEEEEETT--HHHHHHHHHT-B----

Solvent-accessible surface area: 44943 Å² total; per-residue (Å²): 165,9,124,20,0,0,1,1,5,129,131,30,21,67,62,0,52,136,45,0,50,110,100,66,42,120,10,34,1,8,97,102,2,6,139,115,59,143,50,174,130,23,69,58,10,72,39,39,72,1,1,95,121,4,55,0,0,0,0,8,13,4,45,54,30,0,18,33,7,0,43,37,1,2,127,63,143,3,37,0,0,0,0,10,190,44,112,64,7,29,5,1,28,0,44,30,128,67,1,49,118,51,0,34,62,0,10,134,41,118,62,62,85,36,131,5,26,0,0,35,2,54,19,18,120,200,128,96,17,12,0,0,17,14,0,13,1,37,6,34,139,29,29,79,83,11,55,1,5,0,22,3,73,92,66,49,1,12,12,14,135,0,10,0,1,0,0,0,0,6,11,0,0,21,34,60,0,7,22,17,45,0,2,0,1,13,12,66,3,83,0,1,0,2,1,16,16,16,19,84,46,17,13,17,48,20,2,0,1,51,0,71,13,37,0,48,0,101,14,67,167,137,28,40,4,19,2,16,106,64,142,34,47,65,10,90,141,33,23,19,0,31,0,76,89,9,126,49,63,0,25,0,0,2,19,97,128,47,38,27,23,74,11,0,2,64,86,24,53,18,45,91,127,76,92,210,20,154,7,0,0,2,0,6,113,126,54,33,95,123,2,40,125,55,0,37,110,99,66,49,101,6,5,9,16,99,74,3,15,134,116,92,118,104,202,35,81,60,2,59,32,38,79,0,2,126,102,4,53,0,0,0,0,1,25,5,52,40,36,0,21,24,5,0,25,34,1,3,134,60,124,0,34,0,1,0,4,8,184,44,98,61,5,27,6,1,14,0,44,44,139,60,8,45,119,47,2,38,61,1,19,119,46,106,69,74,75,47,140,7,30,0,0,25,0,28,0,9,60,131,151,143,90,73,56,75,12,7,0,0,14,6,0,8,0,4,4,13,141,74,40,99,43,2,16,0,16,0,50,13,76,104,85,63,2,10,4,16,94,0,15,0,1,0,0,0,0,6,8,0,0,18,37,36,0,8,18,16,44,0,2,0,1,11,21,75,4,90,0,0,0,3,2,17,8,12,19,107,44,22,12,12,48,19,2,0,2,43,1,73,14,37,0,39,0,97,32,65,69,34,151,101,30,2,30,0,15,0,2,93,90,58,60,14,78,2,99,130,52,9,6,0,27,0,66,89,7,122,50,68,0,28,2,1,2,15,146,128,44,39,32,23,69,6,0,3,72,87,20,50,21,42,88,120,58,109,52,140,20,0,0,2,2,1,111,133,34,24,80,90,1,63,138,48,0,54,117,104,62,50,116,10,11,14,30,87,141,10,16,163,137,103,180,101,94,53,0,70,35,35,68,0,4,117,106,9,51,0,0,0,0,2,10,6,47,59,46,0,36,30,5,0,37,37,0,3,136,57,142,4,28,0,1,0,1,7,177,38,124,53,5,21,5,0,16,0,44,23,126,79,4,50,144,44,0,32,56,0,14,121,48,123,62,65,74,43,145,5,14,0,0,32,1,15,1,8,48,150,130,136,100,96,104,83,18,14,0,0,13,10,0,7,0,6,1,30,160,98,80,8,60,0,4,0,20,12,75,99,85,38,3,8,4,17,127,0,26,0,2,0,0,0,0,5,10,0,0,21,38,36,0,6,21,16,46,0,2,0,0,14,14,76,2,77,0,0,0,2,1,13,6,11,20,116,48,20,12,11,46,18,2,0,2,29,2,96,13,33,0,22,0,84,32,75,118,66,18,48,1,14,2,11,91,67,164,25,26,44,6,98,133,53,13,19,0,16,0,95,90,9,154,55,76,0,28,1,0,2,4,130,104,39,37,29,28,73,3,0,1,63,86,23,50,14,26,100,158,198,20,143,14,0,0,9,6,66,41,92,88,75,10,68,150,62,0,52,127,106,68,40,114,8,7,40,104,303,124,88,85,16,76,35,33,80,0,1,129,106,3,35,0,0,0,1,16,24,16,46,60,62,0,40,33,6,0,37,24,0,2,127,52,139,2,36,0,0,0,5,4,118,48,122,57,6,23,5,1,25,1,48,24,121,64,5,42,105,27,1,40,51,0,9,120,40,120,63,62,76,16,126,3,23,0,0,29,0,22,0,10,42,132,148,162,92,97,56,80,19,21,0,0,16,9,0,14,0,17,1,16,71,13,31,89,69,14,70,0,6,0,26,10,75,100,73,36,3,9,4,14,108,0,8,0,2,0,0,0,0,5,12,0,0,25,40,55,0,6,24,20,45,0,2,0,1,18,10,62,5,81,0,0,0,3,1,16,10,17,20,106,38,21,13,10,46,20,2,0,1,43,0,72,14,37,0,31,0,95,18,55,110,252,122,30,40,0,16,2,13,105,68,162,29,28,60,13,98,133,44,14,9,0,23,0,101,96,11,144,59,58,0,33,1,2,0,6,127,118,39,36,20,20,64,5,0,1,61,92,18,54,19,44,95,95,102,111

B-factor: mean 36.09, std 11.66, range [13.38, 162.68]